Protein AF-0000000071293295 (afdb_homodimer)

Nearest PDB structures (foldseek):
  5egl-assembly1_A  TM=9.414E-01  e=8.302E-13  Staphylococcus aureus subsp. aureus Mu50
  5egk-assembly1_C  TM=9.481E-01  e=1.444E-12  Staphylococcus aureus subsp. aureus Mu50
  5hz4-assembly1_B  TM=9.513E-01  e=1.633E-12  Staphylococcus aureus subsp. aureus Mu50
  5egj-assembly1_A  TM=9.445E-01  e=4.111E-12  Staphylococcus aureus subsp. aureus Mu50
  7cz3-assembly1_F  TM=9.437E-01  e=2.448E-11  Bacillus cereus ATCC 14579

Sequence (796 aa):
ISVLFLIIFPVRNRLREIVGASTNWKDHQQALAERASLSQNLAKSQDELPAKTMKDSAIEAHLPLGTQPALREKYLNYHNSVRFGRILEDLDSLAVLICYSHTWNEELQRSPLSIVTALVDQIDMRQNIIFPDCDIKFTGHVTWVGKTSIEATMHMSQVLFSNVLDATFVMVARDPENKRAAFVNPLKLEGPEEEAIFHQGEVNKTRRVELSTASLLKVAPTAEERTLVHSLFLNTLDTRTVSFRSRVLPPNSMWMEDAKMKGLEICHPQERNIFNRIFGGFLMRKAYELGWANACAFAGGRPTLVAVDDIVFRKPVEIGSLLLLSSQVCYTEGIHIQVRVHTEVLDPLTRQHNTTNVFHFTFRVEKDIPAIVPQSYGESMLYLDGKRHFDETMRSQGISVLFLIIFPVRNRLREIVGASTNWKDHQQALAERASLSQNLAKSQDELPAKTMKDSAIEAHLPLGTQPALREKYLNYHNSVRFGRILEDLDSLAVLICYSHTWNEELQRSPLSIVTALVDQIDMRQNIIFPDCDIKFTGHVTWVGKTSIEATMHMSQVLFSNVLDATFVMVARDPENKRAAFVNPLKLEGPEEEAIFHQGEVNKTRRVELSTASLLKVAPTAEERTLVHSLFLNTLDTRTVSFRSRVLPPNSMWMEDAKMKGLEICHPQERNIFNRIFGGFLMRKAYELGWANACAFAGGRPTLVAVDDIVFRKPVEIGSLLLLSSQVCYTEGIHIQVRVHTEVLDPLTRQHNTTNVFHFTFRVEKDIPAIVPQSYGESMLYLDGKRHFDETMRSQG

InterPro domains:
  IPR029069 HotDog domain superfamily [SSF54637] (71-211)
  IPR029069 HotDog domain superfamily [SSF54637] (252-392)
  IPR033120 Hotdog acyl-CoA thioesterase (ACOT)-type domain [PS51770] (57-177)
  IPR033120 Hotdog acyl-CoA thioesterase (ACOT)-type domain [PS51770] (257-369)

Solvent-accessible surface area (backbone atoms only — not comparable to full-atom values): 40606 Å² total; per-residue (Å²): 122,73,62,47,76,34,49,58,76,50,50,61,56,52,50,21,56,40,58,55,38,68,90,48,75,89,46,46,66,59,39,52,58,61,36,50,68,32,51,78,72,54,64,94,45,46,86,76,39,69,67,31,43,47,66,59,9,37,40,29,32,35,43,56,24,41,81,31,62,78,62,23,47,78,34,38,33,65,82,69,24,47,38,61,38,59,51,45,30,50,51,47,53,48,44,50,48,26,53,49,42,48,56,60,52,90,87,46,86,49,54,36,62,35,72,44,72,41,30,39,55,35,35,42,50,68,42,77,72,54,59,42,74,38,40,36,40,36,38,32,23,48,44,34,57,55,62,35,38,37,29,29,37,36,38,34,28,43,70,100,69,43,64,30,34,41,36,35,35,32,32,34,30,15,30,47,77,65,78,43,80,28,56,40,41,39,71,45,73,70,61,68,66,43,46,50,48,32,50,49,38,51,50,50,51,50,50,51,51,50,53,62,66,59,28,73,89,77,32,80,74,52,72,69,53,48,51,50,53,49,50,57,51,57,60,20,43,38,86,86,47,98,45,91,78,52,70,42,82,51,86,68,45,40,54,31,86,76,40,57,42,49,29,59,44,77,34,37,60,69,48,40,38,78,82,67,27,46,28,65,26,56,55,50,19,55,43,45,51,51,36,49,51,42,51,15,49,70,51,36,43,76,62,34,66,45,36,40,42,56,30,42,51,72,45,90,44,57,59,54,32,37,38,39,35,39,23,32,49,35,27,52,56,75,40,33,40,25,30,37,28,41,32,28,37,36,38,39,68,79,67,45,75,43,72,26,38,44,38,37,38,35,31,34,44,93,53,82,48,55,41,60,38,58,86,46,71,70,40,41,51,42,28,50,52,28,44,52,53,48,52,54,50,56,56,66,75,101,121,74,62,47,77,34,51,57,77,51,50,61,56,52,51,21,55,42,58,54,37,68,92,46,74,88,45,47,66,60,38,53,59,62,36,49,67,32,50,77,74,55,63,91,45,43,85,75,37,68,68,32,43,46,63,60,9,37,39,30,34,35,44,55,25,41,82,30,62,79,62,24,46,77,36,38,33,67,82,69,23,46,38,62,38,59,50,46,30,50,50,48,54,48,44,50,50,24,53,49,40,46,56,60,52,91,89,47,86,50,55,37,61,35,71,43,74,41,29,39,56,37,34,43,50,69,41,77,73,54,60,42,74,39,38,35,41,35,38,33,23,47,44,34,56,54,63,34,38,37,31,28,39,35,39,35,29,43,73,98,66,42,64,30,33,41,35,34,36,33,32,34,30,15,30,47,77,64,78,43,80,27,55,40,40,38,70,45,73,71,61,68,67,44,44,51,47,33,48,50,40,52,50,50,53,50,50,51,51,51,54,61,65,59,29,73,91,77,32,79,75,52,73,69,54,48,51,50,53,48,50,57,52,57,59,20,45,38,86,84,48,98,46,92,78,53,71,42,81,51,85,68,48,39,54,30,85,74,38,56,43,49,28,59,42,77,34,36,58,69,48,40,38,76,81,67,27,46,27,64,27,56,54,51,19,56,45,47,52,50,34,49,51,42,50,15,51,70,51,37,41,77,62,34,66,46,34,41,41,56,30,41,50,73,46,88,44,56,60,55,30,37,39,39,37,40,23,33,47,34,28,52,56,75,41,32,40,26,30,39,26,41,32,29,38,36,38,39,67,76,68,45,77,44,72,27,37,44,39,37,38,34,30,36,44,93,51,82,46,55,42,61,38,60,85,47,70,69,40,42,51,43,27,50,53,28,43,51,53,48,51,53,49,57,56,66,74,99

Structure (mmCIF, N/CA/C/O backbone):
data_AF-0000000071293295-model_v1
#
loop_
_entity.id
_entity.type
_entity.pdbx_description
1 polymer 'Acyl-CoA thioesterase 9, tandem duplicate 1'
#
loop_
_atom_site.group_PDB
_atom_site.id
_atom_site.type_symbol
_atom_site.label_atom_id
_atom_site.label_alt_id
_atom_site.label_comp_id
_atom_site.label_asym_id
_atom_site.label_entity_id
_atom_site.label_seq_id
_atom_site.pdbx_PDB_ins_code
_atom_site.Cartn_x
_atom_site.Cartn_y
_atom_site.Cartn_z
_atom_site.occupancy
_atom_site.B_iso_or_equiv
_atom_site.auth_seq_id
_atom_site.auth_comp_id
_atom_site.auth_asym_id
_atom_site.auth_atom_id
_atom_site.pdbx_PDB_model_num
ATOM 1 N N . ILE A 1 1 ? -19.047 19.891 31.156 1 28.59 1 ILE A N 1
ATOM 2 C CA . ILE A 1 1 ? -18.359 19.922 29.875 1 28.59 1 ILE A CA 1
ATOM 3 C C . ILE A 1 1 ? -17.969 18.5 29.469 1 28.59 1 ILE A C 1
ATOM 5 O O . ILE A 1 1 ? -17.141 17.859 30.141 1 28.59 1 ILE A O 1
ATOM 9 N N . SER A 1 2 ? -18.922 17.734 29.062 1 32.38 2 SER A N 1
ATOM 10 C CA . SER A 1 2 ? -18.922 16.281 29.016 1 32.38 2 SER A CA 1
ATOM 11 C C . SER A 1 2 ? -17.812 15.758 28.109 1 32.38 2 SER A C 1
ATOM 13 O O . SER A 1 2 ? -17.734 16.125 26.938 1 32.38 2 SER A O 1
ATOM 15 N N . VAL A 1 3 ? -16.594 15.68 28.688 1 41.78 3 VAL A N 1
ATOM 16 C CA . VAL A 1 3 ? -15.531 14.891 28.094 1 41.78 3 VAL A CA 1
ATOM 17 C C . VAL A 1 3 ? -16.125 13.68 27.375 1 41.78 3 VAL A C 1
ATOM 19 O O . VAL A 1 3 ? -16.812 12.859 27.984 1 41.78 3 VAL A O 1
ATOM 22 N N . LEU A 1 4 ? -16.516 13.945 26.109 1 49.19 4 LEU A N 1
ATOM 23 C CA . LEU A 1 4 ? -17 12.805 25.344 1 49.19 4 LEU A CA 1
ATOM 24 C C . LEU A 1 4 ? -15.938 11.711 25.25 1 49.19 4 LEU A C 1
ATOM 26 O O . LEU A 1 4 ? -14.836 11.953 24.75 1 49.19 4 LEU A O 1
ATOM 30 N N . PHE A 1 5 ? -16.031 10.922 26.219 1 52.41 5 PHE A N 1
ATOM 31 C CA . PHE A 1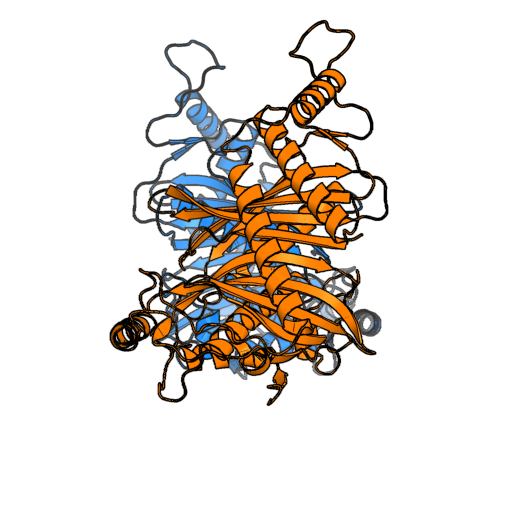 5 ? -15.188 9.727 26.219 1 52.41 5 PHE A CA 1
ATOM 32 C C . PHE A 1 5 ? -15.578 8.797 25.078 1 52.41 5 PHE A C 1
ATOM 34 O O . PHE A 1 5 ? -16.734 8.359 24.984 1 52.41 5 PHE A O 1
ATOM 41 N N . LEU A 1 6 ? -14.789 8.984 23.953 1 65.94 6 LEU A N 1
ATOM 42 C CA . LEU A 1 6 ? -15.141 8.07 22.875 1 65.94 6 LEU A CA 1
ATOM 43 C C . LEU A 1 6 ? -13.992 7.113 22.578 1 65.94 6 LEU A C 1
ATOM 45 O O . LEU A 1 6 ? -12.844 7.383 22.938 1 65.94 6 LEU A O 1
ATOM 49 N N . ILE A 1 7 ? -14.453 6.051 22.25 1 70.19 7 ILE A N 1
ATOM 50 C CA . ILE A 1 7 ? -13.5 5.125 21.656 1 70.19 7 ILE A CA 1
ATOM 51 C C . ILE A 1 7 ? -13.203 5.543 20.219 1 70.19 7 ILE A C 1
ATOM 53 O O . ILE A 1 7 ? -14.094 6 19.5 1 70.19 7 ILE A O 1
ATOM 57 N N . ILE A 1 8 ? -12.008 5.543 19.875 1 76 8 ILE A N 1
ATOM 58 C CA . ILE A 1 8 ? -11.523 6.062 18.594 1 76 8 ILE A CA 1
ATOM 59 C C . ILE A 1 8 ? -12.328 5.445 17.453 1 76 8 ILE A C 1
ATOM 61 O O . ILE A 1 8 ? -12.523 6.074 16.406 1 76 8 ILE A O 1
ATOM 65 N N . PHE A 1 9 ? -12.883 4.309 17.625 1 68.19 9 PHE A N 1
ATOM 66 C CA . PHE A 1 9 ? -13.539 3.615 16.531 1 68.19 9 PHE A CA 1
ATOM 67 C C . PHE A 1 9 ? -14.859 4.285 16.172 1 68.19 9 PHE A C 1
ATOM 69 O O . PHE A 1 9 ? -15.156 4.504 15 1 68.19 9 PHE A O 1
ATOM 76 N N . PRO A 1 10 ? -15.438 4.867 17.078 1 74.81 10 PRO A N 1
ATOM 77 C CA . PRO A 1 10 ? -16.719 5.492 16.734 1 74.81 10 PRO A CA 1
ATOM 78 C C . PRO A 1 10 ? -16.547 6.914 16.203 1 74.81 10 PRO A C 1
ATOM 80 O O . PRO A 1 10 ? -17.531 7.531 15.773 1 74.81 10 PRO A O 1
ATOM 83 N N . VAL A 1 11 ? -15.398 7.402 16.141 1 84.69 11 VAL A N 1
ATOM 84 C CA . VAL A 1 11 ? -15.188 8.781 15.734 1 84.69 11 VAL A CA 1
ATOM 85 C C . VAL A 1 11 ? -15.656 8.977 14.289 1 84.69 11 VAL A C 1
ATOM 87 O O . VAL A 1 11 ? -16.375 9.93 13.992 1 84.69 11 VAL A O 1
ATOM 90 N N . ARG A 1 12 ? -15.406 8.086 13.516 1 84.31 12 ARG A N 1
ATOM 91 C CA . ARG A 1 12 ? -15.781 8.188 12.109 1 84.31 12 ARG A CA 1
ATOM 92 C C . ARG A 1 12 ? -17.297 8.07 11.93 1 84.31 12 ARG A C 1
ATOM 94 O O . ARG A 1 12 ? -17.875 8.734 11.07 1 84.31 12 ARG A O 1
ATOM 101 N N . ASN A 1 13 ? -17.828 7.254 12.734 1 84.88 13 ASN A N 1
ATOM 102 C CA . ASN A 1 13 ? -19.297 7.141 12.695 1 84.88 13 ASN A CA 1
ATOM 103 C C . ASN A 1 13 ? -19.969 8.438 13.141 1 84.88 13 ASN A C 1
ATOM 105 O O . ASN A 1 13 ? -20.969 8.844 12.562 1 84.88 13 ASN A O 1
ATOM 109 N N . ARG A 1 14 ? -19.422 8.977 14.164 1 88.38 14 ARG A N 1
ATOM 110 C CA . ARG A 1 14 ? -19.953 10.25 14.633 1 88.38 14 ARG A CA 1
ATOM 111 C C . ARG A 1 14 ? -19.844 11.32 13.562 1 88.38 14 ARG A C 1
ATOM 113 O O . ARG A 1 14 ? -20.766 12.109 13.352 1 88.38 14 ARG A O 1
ATOM 120 N N . LEU A 1 15 ? -18.781 11.352 12.883 1 91.94 15 LEU A N 1
ATOM 121 C CA . LEU A 1 15 ? -18.562 12.32 11.805 1 91.94 15 LEU A CA 1
ATOM 122 C C . LEU A 1 15 ? -19.594 12.125 10.688 1 91.94 15 LEU A C 1
ATOM 124 O O . LEU A 1 15 ? -20.125 13.102 10.164 1 91.94 15 LEU A O 1
ATOM 128 N N . ARG A 1 16 ? -19.828 10.898 10.383 1 88.56 16 ARG A N 1
ATOM 129 C CA . ARG A 1 16 ? -20.812 10.602 9.352 1 88.56 16 ARG A CA 1
ATOM 130 C C . ARG A 1 16 ? -22.203 11.109 9.758 1 88.56 16 ARG A C 1
ATOM 132 O O . ARG A 1 16 ? -22.938 11.633 8.922 1 88.56 16 ARG A O 1
ATOM 139 N N . GLU A 1 17 ? -22.5 10.969 10.984 1 88.38 17 GLU A N 1
ATOM 140 C CA . GLU A 1 17 ? -23.781 11.438 11.5 1 88.38 17 GLU A CA 1
ATOM 141 C C . GLU A 1 17 ? -23.891 12.961 11.445 1 88.38 17 GLU A C 1
ATOM 143 O O . GLU A 1 17 ? -24.938 13.508 11.094 1 88.38 17 GLU A O 1
ATOM 148 N N . ILE A 1 18 ? -22.844 13.586 11.734 1 90.94 18 ILE A N 1
ATOM 149 C CA . ILE A 1 18 ? -22.812 15.047 11.789 1 90.94 18 ILE A CA 1
ATOM 150 C C . ILE A 1 18 ? -23.047 15.617 10.398 1 90.94 18 ILE A C 1
ATOM 152 O O . ILE A 1 18 ? -23.781 16.594 10.242 1 90.94 18 ILE A O 1
ATOM 156 N N . VAL A 1 19 ? -22.5 14.961 9.383 1 90.56 19 VAL A N 1
ATOM 157 C CA . VAL A 1 19 ? -22.562 15.555 8.055 1 90.56 19 VAL A CA 1
ATOM 158 C C . VAL A 1 19 ? -23.625 14.859 7.223 1 90.56 19 VAL A C 1
ATOM 160 O O . VAL A 1 19 ? -24.016 15.352 6.156 1 90.56 19 VAL A O 1
ATOM 163 N N . GLY A 1 20 ? -24.125 13.766 7.648 1 85 20 GLY A N 1
ATOM 164 C CA . GLY A 1 20 ? -25.094 12.992 6.895 1 85 20 GLY A CA 1
ATOM 165 C C . GLY A 1 20 ? -24.484 12.195 5.762 1 85 20 GLY A C 1
ATOM 166 O O . GLY A 1 20 ? -25.047 12.133 4.664 1 85 20 GLY A O 1
ATOM 167 N N . ALA A 1 21 ? -23.359 11.703 5.996 1 82.88 21 ALA A N 1
ATOM 168 C CA . ALA A 1 21 ? -22.672 10.898 4.988 1 82.88 21 ALA A CA 1
ATOM 169 C C . ALA A 1 21 ? -23.125 9.438 5.051 1 82.88 21 ALA A C 1
ATOM 171 O O . ALA A 1 21 ? -23.469 8.93 6.121 1 82.88 21 ALA A O 1
ATOM 172 N N . SER A 1 22 ? -23.141 8.773 3.863 1 79.75 22 SER A N 1
ATOM 173 C CA . SER A 1 22 ? -23.531 7.367 3.783 1 79.75 22 SER A CA 1
ATOM 174 C C . SER A 1 22 ? -22.312 6.461 3.938 1 79.75 22 SER A C 1
ATOM 176 O O . SER A 1 22 ? -21.203 6.824 3.531 1 79.75 22 SER A O 1
ATOM 178 N N . THR A 1 23 ? -22.609 5.316 4.473 1 78.81 23 THR A N 1
ATOM 179 C CA . THR A 1 23 ? -21.562 4.301 4.562 1 78.81 23 THR A CA 1
ATOM 180 C C . THR A 1 23 ? -21.469 3.504 3.264 1 78.81 23 THR A C 1
ATOM 182 O O . THR A 1 23 ? -20.484 2.816 3.02 1 78.81 23 THR A O 1
ATOM 185 N N . ASN A 1 24 ? -22.547 3.645 2.533 1 81.31 24 ASN A N 1
ATOM 186 C CA . ASN A 1 24 ? -22.578 2.916 1.27 1 81.31 24 ASN A CA 1
ATOM 187 C C . ASN A 1 24 ? -22.109 3.783 0.108 1 81.31 24 ASN A C 1
ATOM 189 O O . ASN A 1 24 ? -22.703 4.824 -0.18 1 81.31 24 ASN A O 1
ATOM 193 N N . TRP A 1 25 ? -21.141 3.277 -0.583 1 82.44 25 TRP A N 1
ATOM 194 C CA . TRP A 1 25 ? -20.562 4.012 -1.696 1 82.44 25 TRP A CA 1
ATOM 195 C C . TRP A 1 25 ? -21.578 4.238 -2.803 1 82.44 25 TRP A C 1
ATOM 197 O O . TRP A 1 25 ? -21.562 5.27 -3.479 1 82.44 25 TRP A O 1
ATOM 207 N N . LYS A 1 26 ? -22.453 3.383 -2.926 1 80.5 26 LYS A N 1
ATOM 208 C CA . LYS A 1 26 ? -23.453 3.467 -3.986 1 80.5 26 LYS A CA 1
ATOM 209 C C . LYS A 1 26 ? -24.359 4.68 -3.797 1 80.5 26 LYS A C 1
ATOM 211 O O . LYS A 1 26 ? -24.906 5.203 -4.762 1 80.5 26 LYS A O 1
ATOM 216 N N . ASP A 1 27 ? -24.406 5.172 -2.607 1 81.75 27 ASP A N 1
ATOM 217 C CA . ASP A 1 27 ? -25.344 6.242 -2.283 1 81.75 27 ASP A CA 1
ATOM 218 C C . ASP A 1 27 ? -24.641 7.598 -2.271 1 81.75 27 ASP A C 1
ATOM 220 O O . ASP A 1 27 ? -25.234 8.609 -1.88 1 81.75 27 ASP A O 1
ATOM 224 N N . HIS A 1 28 ? -23.484 7.645 -2.676 1 79.56 28 HIS A N 1
ATOM 225 C CA . HIS A 1 28 ? -22.688 8.844 -2.434 1 79.56 28 HIS A CA 1
ATOM 226 C C . HIS A 1 28 ? -23.203 10.023 -3.238 1 79.56 28 HIS A C 1
ATOM 228 O O . HIS A 1 28 ? -23.203 11.164 -2.756 1 79.56 28 HIS A O 1
ATOM 234 N N . GLN A 1 29 ? -23.688 9.781 -4.398 1 78.81 29 GLN A N 1
ATOM 235 C CA . GLN A 1 29 ? -24.203 10.875 -5.215 1 78.81 29 GLN A CA 1
ATOM 236 C C . GLN A 1 29 ? -25.453 11.492 -4.598 1 78.81 29 GLN A C 1
ATOM 238 O O . GLN A 1 29 ? -25.609 12.711 -4.586 1 78.81 29 GLN A O 1
ATOM 243 N N . GLN A 1 30 ? -26.234 10.68 -4.125 1 81.62 30 GLN A N 1
ATOM 244 C CA . GLN A 1 30 ? -27.453 11.164 -3.482 1 81.62 30 GLN A CA 1
ATOM 245 C C . GLN A 1 30 ? -27.141 11.945 -2.213 1 81.62 30 GLN A C 1
ATOM 247 O O . GLN A 1 30 ? -27.734 12.992 -1.957 1 81.62 30 GLN A O 1
ATOM 252 N N . ALA A 1 31 ? -26.266 11.461 -1.484 1 81.56 31 ALA A N 1
ATOM 253 C CA . ALA A 1 31 ? -25.875 12.133 -0.245 1 81.56 31 ALA A CA 1
ATOM 254 C C . ALA A 1 31 ? -25.297 13.516 -0.524 1 81.56 31 ALA A C 1
ATOM 256 O O . ALA A 1 31 ? -25.594 14.469 0.198 1 81.56 31 ALA A O 1
ATOM 257 N N . LEU A 1 32 ? -24.578 13.609 -1.542 1 81.56 32 LEU A N 1
ATOM 258 C CA . LEU A 1 32 ? -23.984 14.891 -1.915 1 81.56 32 LEU A CA 1
ATOM 259 C C . LEU A 1 32 ? -25.062 15.883 -2.354 1 81.56 32 LEU A C 1
ATOM 261 O O . LEU A 1 32 ? -25 17.062 -2 1 81.56 32 LEU A O 1
ATOM 265 N N . ALA A 1 33 ? -25.938 15.375 -3.076 1 83.38 33 ALA A N 1
ATOM 266 C CA . ALA A 1 33 ? -27.031 16.234 -3.543 1 83.38 33 ALA A CA 1
ATOM 267 C C . ALA A 1 33 ? -27.859 16.75 -2.373 1 83.38 33 ALA A C 1
ATOM 269 O O . ALA A 1 33 ? -28.281 17.906 -2.367 1 83.38 33 ALA A O 1
ATOM 270 N N . GLU A 1 34 ? -28.062 15.977 -1.45 1 85.69 34 GLU A N 1
ATOM 271 C CA . GLU A 1 34 ? -28.844 16.344 -0.278 1 85.69 34 GLU A CA 1
ATOM 272 C C . GLU A 1 34 ? -28.125 17.391 0.566 1 85.69 34 GLU A C 1
ATOM 274 O O . GLU A 1 34 ? -28.766 18.234 1.203 1 85.69 34 GLU A O 1
ATOM 279 N N . ARG A 1 35 ? -26.875 17.422 0.495 1 88.75 35 ARG A N 1
ATOM 280 C CA . ARG A 1 35 ? -26.078 18.344 1.303 1 88.75 35 ARG A CA 1
ATOM 281 C C . ARG A 1 35 ? -26.094 19.75 0.706 1 88.75 35 ARG A C 1
ATOM 283 O O . ARG A 1 35 ? -25.984 20.734 1.431 1 88.75 35 ARG A O 1
ATOM 290 N N . ALA A 1 36 ? -26.297 19.781 -0.548 1 89.25 36 ALA A N 1
ATOM 291 C CA . ALA A 1 36 ? -26.266 21.078 -1.225 1 89.25 36 ALA A CA 1
ATOM 292 C C . ALA A 1 36 ? -27.312 22.016 -0.645 1 89.25 36 ALA A C 1
ATOM 294 O O . ALA A 1 36 ? -27.094 23.234 -0.562 1 89.25 36 ALA A O 1
ATOM 295 N N . SER A 1 37 ? -28.391 21.5 -0.199 1 90.5 37 SER A N 1
ATOM 296 C CA . SER A 1 37 ? -29.484 22.297 0.316 1 90.5 37 SER A CA 1
ATOM 297 C C . SER A 1 37 ? -29.125 22.938 1.654 1 90.5 37 SER A C 1
ATOM 299 O O . SER A 1 37 ? -29.766 23.906 2.074 1 90.5 37 SER A O 1
ATOM 301 N N . LEU A 1 38 ? -28.109 22.484 2.256 1 94 38 LEU A N 1
ATOM 302 C CA . LEU A 1 38 ? -27.703 22.984 3.568 1 94 38 LEU A CA 1
ATOM 303 C C . LEU A 1 38 ? -27.031 24.344 3.455 1 94 38 LEU A C 1
ATOM 305 O O . LEU A 1 38 ? -26.828 25.031 4.461 1 94 38 LEU A O 1
ATOM 309 N N . SER A 1 39 ? -26.75 24.781 2.285 1 94.5 39 SER A N 1
ATOM 310 C CA . SER A 1 39 ? -26.078 26.047 2.049 1 94.5 39 SER A CA 1
ATOM 311 C C . SER A 1 39 ? -26.875 27.219 2.629 1 94.5 39 SER A C 1
ATOM 313 O O . SER A 1 39 ? -26.297 28.234 3.008 1 94.5 39 SER A O 1
ATOM 315 N N . GLN A 1 40 ? -28.156 27 2.701 1 94.12 40 GLN A N 1
ATOM 316 C CA . GLN A 1 40 ? -29.031 28.062 3.203 1 94.12 40 GLN A CA 1
ATOM 317 C C . GLN A 1 40 ? -28.812 28.281 4.695 1 94.12 40 GLN A C 1
ATOM 319 O O . GLN A 1 40 ? -29.156 29.344 5.223 1 94.12 40 GLN A O 1
ATOM 324 N N . ASN A 1 41 ? -28.219 27.359 5.344 1 95.44 41 ASN A N 1
ATOM 325 C CA . ASN A 1 41 ? -28.031 27.438 6.789 1 95.44 41 ASN A CA 1
ATOM 326 C C . ASN A 1 41 ? -26.672 28.047 7.145 1 95.44 41 ASN A C 1
ATOM 328 O O . ASN A 1 41 ? -26.328 28.141 8.32 1 95.44 41 ASN A O 1
ATOM 332 N N . LEU A 1 42 ? -25.922 28.484 6.172 1 96.94 42 LEU A N 1
ATOM 333 C CA . LEU A 1 42 ? -24.609 29.078 6.422 1 96.94 42 LEU A CA 1
ATOM 334 C C . LEU A 1 42 ? -24.734 30.516 6.887 1 96.94 42 LEU A C 1
ATOM 336 O O . LEU A 1 42 ? -25.578 31.266 6.395 1 96.94 42 LEU A O 1
ATOM 340 N N . ALA A 1 43 ? -23.844 30.906 7.77 1 96.81 43 ALA A N 1
ATOM 341 C CA . ALA A 1 43 ? -23.797 32.281 8.211 1 96.81 43 ALA A CA 1
ATOM 342 C C . ALA A 1 43 ? -23.203 33.188 7.133 1 96.81 43 ALA A C 1
ATOM 344 O O . ALA A 1 43 ? -22.281 32.781 6.41 1 96.81 43 ALA A O 1
ATOM 345 N N . LYS A 1 44 ? -23.656 34.406 7.031 1 95.94 44 LYS A N 1
ATOM 346 C CA . LYS A 1 44 ? -23.172 35.344 6.047 1 95.94 44 LYS A CA 1
ATOM 347 C C . LYS A 1 44 ? -21.969 36.125 6.582 1 95.94 44 LYS A C 1
ATOM 349 O O . LYS A 1 44 ? -21.203 36.719 5.812 1 95.94 44 LYS A O 1
ATOM 354 N N . SER A 1 45 ? -21.859 36.156 7.844 1 97.19 45 SER A N 1
ATOM 355 C CA . SER A 1 45 ? -20.719 36.75 8.531 1 97.19 45 SER A CA 1
ATOM 356 C C . SER A 1 45 ? -20.422 36.031 9.836 1 97.19 45 SER A C 1
ATOM 358 O O . SER A 1 45 ? -21.281 35.344 10.383 1 97.19 45 SER A O 1
ATOM 360 N N . GLN A 1 46 ? -19.203 36.156 10.32 1 97.5 46 GLN A N 1
ATOM 361 C CA . GLN A 1 46 ? -18.797 35.469 11.531 1 97.5 46 GLN A CA 1
ATOM 362 C C . GLN A 1 46 ? -19.547 36 12.75 1 97.5 46 GLN A C 1
ATOM 364 O O . GLN A 1 46 ? -19.797 35.25 13.711 1 97.5 46 GLN A O 1
ATOM 369 N N . ASP A 1 47 ? -19.984 37.281 12.641 1 96.12 47 ASP A N 1
ATOM 370 C CA . ASP A 1 47 ? -20.672 37.969 13.742 1 96.12 47 ASP A CA 1
ATOM 371 C C . ASP A 1 47 ? -22.031 37.312 14.016 1 96.12 47 ASP A C 1
ATOM 373 O O . ASP A 1 47 ? -22.594 37.5 15.102 1 96.12 47 ASP A O 1
ATOM 377 N N . GLU A 1 48 ? -22.547 36.625 13.062 1 95.81 48 GLU A N 1
ATOM 378 C CA . GLU A 1 48 ? -23.844 35.969 13.188 1 95.81 48 GLU A CA 1
ATOM 379 C C . GLU A 1 48 ? -23.75 34.688 14.023 1 95.81 48 GLU A C 1
ATOM 381 O O . GLU A 1 48 ? -24.75 34.156 14.477 1 95.81 48 GLU A O 1
ATOM 386 N N . LEU A 1 49 ? -22.562 34.25 14.219 1 97.44 49 LEU A N 1
ATOM 387 C CA . LEU A 1 49 ? -22.359 32.969 14.914 1 97.44 49 LEU A CA 1
ATOM 388 C C . LEU A 1 49 ? -22 33.219 16.375 1 97.44 49 LEU A C 1
ATOM 390 O O . LEU A 1 49 ? -21.203 34.094 16.688 1 97.44 49 LEU A O 1
ATOM 394 N N . PRO A 1 50 ? -22.688 32.469 17.219 1 97.31 50 PRO A N 1
ATOM 395 C CA . PRO A 1 50 ? -22.328 32.625 18.641 1 97.31 50 PRO A CA 1
ATOM 396 C C . PRO A 1 50 ? -20.891 32.219 18.938 1 97.31 50 PRO A C 1
ATOM 398 O O . PRO A 1 50 ? -20.391 31.266 18.359 1 97.31 50 PRO A O 1
ATOM 401 N N . ALA A 1 51 ? -20.234 32.938 19.859 1 97.75 51 ALA A N 1
ATOM 402 C CA . ALA A 1 51 ? -18.875 32.562 20.281 1 97.75 51 ALA A CA 1
ATOM 403 C C . ALA A 1 51 ? -18.875 31.281 21.078 1 97.75 51 ALA A C 1
ATOM 405 O O . ALA A 1 51 ? -19.828 30.984 21.812 1 97.75 51 ALA A O 1
ATOM 406 N N . LYS A 1 52 ? -17.875 30.516 20.906 1 97.94 52 LYS A N 1
ATOM 407 C CA . LYS A 1 52 ? -17.688 29.25 21.625 1 97.94 52 LYS A CA 1
ATOM 408 C C . LYS A 1 52 ? -16.406 29.281 22.438 1 97.94 52 LYS A C 1
ATOM 410 O O . LYS A 1 52 ? -15.461 30 22.109 1 97.94 52 LYS A O 1
ATOM 415 N N . THR A 1 53 ? -16.391 28.5 23.516 1 97.75 53 THR A N 1
ATOM 416 C CA . THR A 1 53 ? -15.195 28.406 24.359 1 97.75 53 THR A CA 1
ATOM 417 C C . THR A 1 53 ? -14.367 27.172 24 1 97.75 53 THR A C 1
ATOM 419 O O . THR A 1 53 ? -14.828 26.312 23.25 1 97.75 53 THR A O 1
ATOM 422 N N . MET A 1 54 ? -13.188 27.141 24.516 1 98.06 54 MET A N 1
ATOM 423 C CA . MET A 1 54 ? -12.328 25.969 24.281 1 98.06 54 MET A CA 1
ATOM 424 C C . MET A 1 54 ? -12.961 24.719 24.859 1 98.06 54 MET A C 1
ATOM 426 O O . MET A 1 54 ? -12.797 23.625 24.312 1 98.06 54 MET A O 1
ATOM 430 N N . LYS A 1 55 ? -13.711 24.859 25.875 1 96.44 55 LYS A N 1
ATOM 431 C CA . LYS A 1 55 ? -14.367 23.734 26.531 1 96.44 55 LYS A CA 1
ATOM 432 C C . LYS A 1 55 ? -15.438 23.125 25.609 1 96.44 55 LYS A C 1
ATOM 434 O O . LYS A 1 55 ? -15.688 21.922 25.656 1 96.44 55 LYS A O 1
ATOM 439 N N . ASP A 1 56 ? -16 23.938 24.797 1 96.31 56 ASP A N 1
ATOM 440 C CA . ASP A 1 56 ? -17.078 23.5 23.922 1 96.31 56 ASP A CA 1
ATOM 441 C C . ASP A 1 56 ? -16.578 22.484 22.891 1 96.31 56 ASP A C 1
ATOM 443 O O . ASP A 1 56 ? -17.344 21.703 22.359 1 96.31 56 ASP A O 1
ATOM 447 N N . SER A 1 57 ? -15.312 22.516 22.609 1 97.19 57 SER A N 1
ATOM 448 C CA . SER A 1 57 ? -14.75 21.641 21.594 1 97.19 57 SER A CA 1
ATOM 449 C C . SER A 1 57 ? -13.867 20.562 22.219 1 97.19 57 SER A C 1
ATOM 451 O O . SER A 1 57 ? -13.227 19.781 21.5 1 97.19 57 SER A O 1
ATOM 453 N N . ALA A 1 58 ? -13.781 20.547 23.516 1 96.56 58 ALA A N 1
ATOM 454 C CA . ALA A 1 58 ? -12.891 19.609 24.203 1 96.56 58 ALA A CA 1
ATOM 455 C C . ALA A 1 58 ? -13.352 18.172 24 1 96.56 58 ALA A C 1
ATOM 457 O O . ALA A 1 58 ? -14.516 17.844 24.234 1 96.56 58 ALA A O 1
ATOM 458 N N . ILE A 1 59 ? -12.398 17.328 23.547 1 94.5 59 ILE A N 1
ATOM 459 C CA . ILE A 1 59 ? -12.695 15.914 23.297 1 94.5 59 ILE A CA 1
ATOM 460 C C . ILE A 1 59 ? -11.648 15.039 23.984 1 94.5 59 ILE A C 1
ATOM 462 O O . ILE A 1 59 ? -10.469 15.367 23.984 1 94.5 59 ILE A O 1
ATOM 466 N N . GLU A 1 60 ? -12.109 14.008 24.578 1 93.06 60 GLU A N 1
ATOM 467 C CA . GLU A 1 60 ? -11.273 12.914 25.062 1 93.06 60 GLU A CA 1
ATOM 468 C C . GLU A 1 60 ? -11.641 11.594 24.391 1 93.06 60 GLU A C 1
ATOM 470 O O . GLU A 1 60 ? -12.812 11.219 24.344 1 93.06 60 GLU A O 1
ATOM 475 N N . ALA A 1 61 ? -10.703 10.984 23.781 1 92.81 61 ALA A N 1
ATOM 476 C CA . ALA A 1 61 ? -10.922 9.703 23.109 1 92.81 61 ALA A CA 1
ATOM 477 C C . ALA A 1 61 ? -9.906 8.664 23.578 1 92.81 61 ALA A C 1
ATOM 479 O O . ALA A 1 61 ? -8.773 9 23.922 1 92.81 61 ALA A O 1
ATOM 480 N N . HIS A 1 62 ? -10.359 7.398 23.562 1 92.25 62 HIS A N 1
ATOM 481 C CA . HIS A 1 62 ? -9.5 6.309 24.016 1 92.25 62 HIS A CA 1
ATOM 482 C C . HIS A 1 62 ? -9.336 5.246 22.938 1 92.25 62 HIS A C 1
ATOM 484 O O . HIS A 1 62 ? -10.297 4.922 22.234 1 92.25 62 HIS A O 1
ATOM 490 N N . LEU A 1 63 ? -8.188 4.805 22.734 1 92.25 63 LEU A N 1
ATOM 491 C CA . LEU A 1 63 ? -7.836 3.656 21.906 1 92.25 63 LEU A CA 1
ATOM 492 C C . LEU A 1 63 ? -7.383 2.482 22.766 1 92.25 63 LEU A C 1
ATOM 494 O O . LEU A 1 63 ? -6.246 2.457 23.25 1 92.25 63 LEU A O 1
ATOM 498 N N . PRO A 1 64 ? -8.234 1.481 22.984 1 91.5 64 PRO A N 1
ATOM 499 C CA . PRO A 1 64 ? -7.992 0.42 23.953 1 91.5 64 PRO A CA 1
ATOM 500 C C . PRO A 1 64 ? -7.137 -0.713 23.406 1 91.5 64 PRO A C 1
ATOM 502 O O . PRO A 1 64 ? -7.555 -1.874 23.422 1 91.5 64 PRO A O 1
ATOM 505 N N . LEU A 1 65 ? -5.914 -0.394 23.078 1 90.44 65 LEU A N 1
ATOM 506 C CA . LEU A 1 65 ? -4.992 -1.392 22.547 1 90.44 65 LEU A CA 1
ATOM 507 C C . LEU A 1 65 ? -4.629 -2.422 23.609 1 90.44 65 LEU A C 1
ATOM 509 O O . LEU A 1 65 ? -4.43 -3.598 23.297 1 90.44 65 LEU A O 1
ATOM 513 N N . GLY A 1 66 ? -4.465 -2.004 24.844 1 88.38 66 GLY A N 1
ATOM 514 C CA . GLY A 1 66 ? -4.109 -2.914 25.922 1 88.38 66 GLY A CA 1
ATOM 515 C C . GLY A 1 66 ? -5.219 -3.887 26.281 1 88.38 66 GLY A C 1
ATOM 516 O O . GLY A 1 66 ? -4.969 -5.078 26.469 1 88.38 66 GLY A O 1
ATOM 517 N N . THR A 1 67 ? -6.406 -3.463 26.188 1 88 67 THR A N 1
ATOM 518 C CA . THR A 1 67 ? -7.527 -4.238 26.719 1 88 67 THR A CA 1
ATOM 519 C C . THR A 1 67 ? -8.227 -4.996 25.578 1 88 67 THR A C 1
ATOM 521 O O . THR A 1 67 ? -9 -5.918 25.844 1 88 67 THR A O 1
ATOM 524 N N . GLN A 1 68 ? -7.996 -4.594 24.375 1 88.25 68 GLN A N 1
ATOM 525 C CA . GLN A 1 68 ? -8.633 -5.277 23.25 1 88.25 68 GLN A CA 1
ATOM 526 C C . GLN A 1 68 ? -7.586 -5.824 22.281 1 88.25 68 GLN A C 1
ATOM 528 O O . GLN A 1 68 ? -7.227 -5.16 21.312 1 88.25 68 GLN A O 1
ATOM 533 N N . PRO A 1 69 ? -7.281 -7.051 22.391 1 84.69 69 PRO A N 1
ATOM 534 C CA . PRO A 1 69 ? -6.203 -7.645 21.594 1 84.69 69 PRO A CA 1
ATOM 535 C C . PRO A 1 69 ? -6.512 -7.656 20.094 1 84.69 69 PRO A C 1
ATOM 537 O O . PRO A 1 69 ? -5.609 -7.488 19.281 1 84.69 69 PRO A O 1
ATOM 540 N N . ALA A 1 70 ? -7.766 -7.848 19.766 1 83.25 70 ALA A N 1
ATOM 541 C CA . ALA A 1 70 ? -8.133 -7.887 18.359 1 83.25 70 ALA A CA 1
ATOM 542 C C . ALA A 1 70 ? -7.844 -6.551 17.672 1 83.25 70 ALA A C 1
ATOM 544 O O . ALA A 1 70 ? -7.375 -6.52 16.531 1 83.25 70 ALA A O 1
ATOM 545 N N . LEU A 1 71 ? -8.102 -5.48 18.406 1 88.25 71 LEU A N 1
ATOM 546 C CA . LEU A 1 71 ? -7.793 -4.148 17.906 1 88.25 71 LEU A CA 1
ATOM 547 C C . LEU A 1 71 ? -6.285 -3.92 17.844 1 88.25 71 LEU A C 1
ATOM 549 O O . LEU A 1 71 ? -5.785 -3.311 16.891 1 88.25 71 LEU A O 1
ATOM 553 N N . ARG A 1 72 ? -5.574 -4.41 18.844 1 90.56 72 ARG A N 1
ATOM 554 C CA . ARG A 1 72 ? -4.125 -4.27 18.938 1 90.56 72 ARG A CA 1
ATOM 555 C C . ARG A 1 72 ? -3.434 -4.793 17.688 1 90.56 72 ARG A C 1
ATOM 557 O O . ARG A 1 72 ? -2.477 -4.184 17.203 1 90.56 72 ARG A O 1
ATOM 564 N N . GLU A 1 73 ? -3.955 -5.844 17.109 1 89.56 73 GLU A N 1
ATOM 565 C CA . GLU A 1 73 ? -3.34 -6.496 15.961 1 89.56 73 GLU A CA 1
ATOM 566 C C . GLU A 1 73 ? -3.285 -5.555 14.766 1 89.56 73 GLU A C 1
ATOM 568 O O . GLU A 1 73 ? -2.352 -5.617 13.961 1 89.56 73 GLU A O 1
ATOM 573 N N . LYS A 1 74 ? -4.207 -4.672 14.727 1 90.88 74 LYS A N 1
ATOM 574 C CA . LYS A 1 74 ? -4.293 -3.746 13.602 1 90.88 74 LYS A CA 1
ATOM 575 C C . LYS A 1 74 ? -3.266 -2.623 13.734 1 90.88 74 LYS A C 1
ATOM 577 O O . LYS A 1 74 ? -2.973 -1.924 12.758 1 90.88 74 LYS A O 1
ATOM 582 N N . TYR A 1 75 ? -2.701 -2.443 14.945 1 94.19 75 TYR A N 1
ATOM 583 C CA . TYR A 1 75 ? -1.799 -1.331 15.219 1 94.19 75 TYR A CA 1
ATOM 584 C C . TYR A 1 75 ? -0.374 -1.825 15.438 1 94.19 75 TYR A C 1
ATOM 586 O O . TYR A 1 75 ? 0.533 -1.03 15.695 1 94.19 75 TYR A O 1
ATOM 594 N N . LEU A 1 76 ? -0.111 -3.096 15.289 1 94.06 76 LEU A N 1
ATOM 595 C CA . LEU A 1 76 ? 1.182 -3.674 15.641 1 94.06 76 LEU A CA 1
ATOM 596 C C . LEU A 1 76 ? 2.145 -3.609 14.461 1 94.06 76 LEU A C 1
ATOM 598 O O . LEU A 1 76 ? 1.762 -3.895 13.32 1 94.06 76 LEU A O 1
ATOM 602 N N . ASN A 1 77 ? 3.357 -3.207 14.766 1 92.44 77 ASN A N 1
ATOM 603 C CA . ASN A 1 77 ? 4.422 -3.369 13.781 1 92.44 77 ASN A CA 1
ATOM 604 C C . ASN A 1 77 ? 5.383 -4.488 14.172 1 92.44 77 ASN A C 1
ATOM 606 O O . ASN A 1 77 ? 5.18 -5.156 15.188 1 92.44 77 ASN A O 1
ATOM 610 N N . TYR A 1 78 ? 6.352 -4.773 13.375 1 89.56 78 TYR A N 1
ATOM 611 C CA . TYR A 1 78 ? 7.285 -5.879 13.555 1 89.56 78 TYR A CA 1
ATOM 612 C C . TYR A 1 78 ? 8.109 -5.691 14.828 1 89.56 78 TYR A C 1
ATOM 614 O O . TYR A 1 78 ? 8.516 -6.672 15.461 1 89.56 78 TYR A O 1
ATOM 622 N N . HIS A 1 79 ? 8.336 -4.461 15.258 1 88.94 79 HIS A N 1
ATOM 623 C CA . HIS A 1 79 ? 9.195 -4.16 16.406 1 88.94 79 HIS A CA 1
ATOM 624 C C . HIS A 1 79 ? 8.398 -4.152 17.703 1 88.94 79 HIS A C 1
ATOM 626 O O . HIS A 1 79 ? 8.836 -3.574 18.703 1 88.94 79 HIS A O 1
ATOM 632 N N . ASN A 1 80 ? 7.227 -4.707 17.656 1 89.5 80 ASN A N 1
ATOM 633 C CA . ASN A 1 80 ? 6.344 -4.746 18.812 1 89.5 80 ASN A CA 1
ATOM 634 C C . ASN A 1 80 ? 6.047 -3.344 19.344 1 89.5 80 ASN A C 1
ATOM 636 O O . ASN A 1 80 ? 6.188 -3.084 20.547 1 89.5 80 ASN A O 1
ATOM 640 N N . SER A 1 81 ? 5.844 -2.504 18.484 1 93.75 81 SER A N 1
ATOM 641 C CA . SER A 1 81 ? 5.395 -1.141 18.75 1 93.75 81 SER A CA 1
ATOM 642 C C . SER A 1 81 ? 4.203 -0.771 17.875 1 93.75 81 SER A C 1
ATOM 644 O O . SER A 1 81 ? 3.762 -1.575 17.047 1 93.75 81 SER A O 1
ATOM 646 N N . VAL A 1 82 ? 3.676 0.383 18.156 1 94.94 82 VAL A N 1
ATOM 647 C CA . VAL A 1 82 ? 2.477 0.816 17.438 1 94.94 82 VAL A CA 1
ATOM 648 C C . VAL A 1 82 ? 2.865 1.409 16.094 1 94.94 82 VAL A C 1
ATOM 650 O O . VAL A 1 82 ? 3.836 2.162 15.992 1 94.94 82 VAL A O 1
ATOM 653 N N . ARG A 1 83 ? 2.143 0.985 15.07 1 96 83 ARG A N 1
ATOM 654 C CA . ARG A 1 83 ? 2.277 1.604 13.75 1 96 83 ARG A CA 1
ATOM 655 C C . ARG A 1 83 ? 1.875 3.074 13.797 1 96 83 ARG A C 1
ATOM 657 O O . ARG A 1 83 ? 0.686 3.396 13.844 1 96 83 ARG A O 1
ATOM 664 N N . PHE A 1 84 ? 2.832 3.943 13.664 1 96.75 84 PHE A N 1
ATOM 665 C CA . PHE A 1 84 ? 2.559 5.367 13.82 1 96.75 84 PHE A CA 1
ATOM 666 C C . PHE A 1 84 ? 1.606 5.855 12.734 1 96.75 84 PHE A C 1
ATOM 668 O O . PHE A 1 84 ? 0.8 6.758 12.961 1 96.75 84 PHE A O 1
ATOM 675 N N . GLY A 1 85 ? 1.685 5.25 11.5 1 96.31 85 GLY A N 1
ATOM 676 C CA . GLY A 1 85 ? 0.763 5.629 10.445 1 96.31 85 GLY A CA 1
ATOM 677 C C . GLY A 1 85 ? -0.694 5.531 10.859 1 96.31 85 GLY A C 1
ATOM 678 O O . GLY A 1 85 ? -1.516 6.355 10.453 1 96.31 85 GLY A O 1
ATOM 679 N N . ARG A 1 86 ? -1.019 4.574 11.625 1 96.12 86 ARG A N 1
ATOM 680 C CA . ARG A 1 86 ? -2.387 4.402 12.102 1 96.12 86 ARG A CA 1
ATOM 681 C C . ARG A 1 86 ? -2.77 5.508 13.078 1 96.12 86 ARG A C 1
ATOM 683 O O . ARG A 1 86 ? -3.922 5.945 13.109 1 96.12 86 ARG A O 1
ATOM 690 N N . ILE A 1 87 ? -1.818 5.914 13.844 1 96.12 87 ILE A N 1
ATOM 691 C CA . ILE A 1 87 ? -2.049 7.008 14.781 1 96.12 87 ILE A CA 1
ATOM 692 C C . ILE A 1 87 ? -2.352 8.289 14.016 1 96.12 87 ILE A C 1
ATOM 694 O O . ILE A 1 87 ? -3.207 9.078 14.422 1 96.12 87 ILE A O 1
ATOM 698 N N . LEU A 1 88 ? -1.655 8.477 12.914 1 97.12 88 LEU A N 1
ATOM 699 C CA . LEU A 1 88 ? -1.901 9.656 12.086 1 97.12 88 LEU A CA 1
ATOM 700 C C . LEU A 1 88 ? -3.348 9.688 11.609 1 97.12 88 LEU A C 1
ATOM 702 O O . LEU A 1 88 ? -3.973 10.75 11.578 1 97.12 88 LEU A O 1
ATOM 706 N N . GLU A 1 89 ? -3.867 8.555 11.195 1 95.88 89 GLU A N 1
ATOM 707 C CA . GLU A 1 89 ? -5.266 8.461 10.781 1 95.88 89 GLU A CA 1
ATOM 708 C C . GLU A 1 89 ? -6.207 8.859 11.914 1 95.88 89 GLU A C 1
ATOM 710 O O . GLU A 1 89 ? -7.184 9.57 11.695 1 95.88 89 GLU A O 1
ATOM 715 N N . ASP A 1 90 ? -5.926 8.406 13.086 1 95.56 90 ASP A N 1
ATOM 716 C CA . ASP A 1 90 ? -6.75 8.711 14.25 1 95.56 90 ASP A CA 1
ATOM 717 C C . ASP A 1 90 ? -6.715 10.203 14.57 1 95.56 90 ASP A C 1
ATOM 719 O O . ASP A 1 90 ? -7.754 10.812 14.852 1 95.56 90 ASP A O 1
ATOM 723 N N . LEU A 1 91 ? -5.504 10.711 14.531 1 96.75 91 LEU A N 1
ATOM 724 C CA . LEU A 1 91 ? -5.34 12.133 14.828 1 96.75 91 LEU A CA 1
ATOM 725 C C . LEU A 1 91 ? -6.125 12.984 13.836 1 96.75 91 LEU A C 1
ATOM 727 O O . LEU A 1 91 ? -6.773 13.961 14.227 1 96.75 91 LEU A O 1
ATOM 731 N N . ASP A 1 92 ? -6.066 12.664 12.594 1 96.69 92 ASP A N 1
ATOM 732 C CA . ASP A 1 92 ? -6.785 13.414 11.57 1 96.69 92 ASP A CA 1
ATOM 733 C C . ASP A 1 92 ? -8.289 13.391 11.828 1 96.69 92 ASP A C 1
ATOM 735 O O . ASP A 1 92 ? -8.953 14.43 11.773 1 96.69 92 ASP A O 1
ATOM 739 N N . SER A 1 93 ? -8.82 12.242 12.102 1 95.44 93 SER A N 1
ATOM 740 C CA . SER A 1 93 ? -10.242 12.094 12.383 1 95.44 93 SER A CA 1
ATOM 741 C C . SER A 1 93 ? -10.641 12.883 13.625 1 95.44 93 SER A C 1
ATOM 743 O O . SER A 1 93 ? -11.703 13.516 13.648 1 95.44 93 SER A O 1
ATOM 745 N N . LEU A 1 94 ? -9.82 12.812 14.641 1 95.88 94 LEU A N 1
ATOM 746 C CA . LEU A 1 94 ? -10.109 13.5 15.891 1 95.88 94 LEU A CA 1
ATOM 747 C C . LEU A 1 94 ? -10.086 15.016 15.695 1 95.88 94 LEU A C 1
ATOM 749 O O . LEU A 1 94 ? -10.906 15.734 16.266 1 95.88 94 LEU A O 1
ATOM 753 N N . ALA A 1 95 ? -9.094 15.492 14.945 1 97.44 95 ALA A N 1
ATOM 754 C CA . ALA A 1 95 ? -9.016 16.922 14.664 1 97.44 95 ALA A CA 1
ATOM 755 C C . ALA A 1 95 ? -10.289 17.422 14 1 97.44 95 ALA A C 1
ATOM 757 O O . ALA A 1 95 ? -10.812 18.484 14.359 1 97.44 95 ALA A O 1
ATOM 758 N N . VAL A 1 96 ? -10.766 16.656 13.062 1 96.69 96 VAL A N 1
ATOM 759 C CA . VAL A 1 96 ? -11.992 17.031 12.367 1 96.69 96 VAL A CA 1
ATOM 760 C C . VAL A 1 96 ? -13.156 17.062 13.359 1 96.69 96 VAL A C 1
ATOM 762 O O . VAL A 1 96 ? -13.961 17.984 13.352 1 96.69 96 VAL A O 1
ATOM 765 N N . LEU A 1 97 ? -13.234 16.062 14.195 1 96.31 97 LEU A N 1
ATOM 766 C CA . LEU A 1 97 ? -14.312 15.992 15.172 1 96.31 97 LEU A CA 1
ATOM 767 C C . LEU A 1 97 ? -14.258 17.172 16.141 1 96.31 97 LEU A C 1
ATOM 769 O O . LEU A 1 97 ? -15.289 17.734 16.5 1 96.31 97 LEU A O 1
ATOM 773 N N . ILE A 1 98 ? -13.078 17.469 16.578 1 97.12 98 ILE A N 1
ATOM 774 C CA . ILE A 1 98 ? -12.875 18.609 17.469 1 97.12 98 ILE A CA 1
ATOM 775 C C . ILE A 1 98 ? -13.422 19.875 16.812 1 97.12 98 ILE A C 1
ATOM 777 O O . ILE A 1 98 ? -14.141 20.656 17.453 1 97.12 98 ILE A O 1
ATOM 781 N N . CYS A 1 99 ? -13.164 20.078 15.57 1 98.06 99 CYS A N 1
ATOM 782 C CA . CYS A 1 99 ? -13.602 21.281 14.859 1 98.06 99 CYS A CA 1
ATOM 783 C C . CYS A 1 99 ? -15.117 21.281 14.68 1 98.06 99 CYS A C 1
ATOM 785 O O . CYS A 1 99 ? -15.758 22.328 14.805 1 98.06 99 CYS A O 1
ATOM 787 N N . TYR A 1 100 ? -15.672 20.125 14.391 1 97.12 100 TYR A N 1
ATOM 788 C CA . TYR A 1 100 ? -17.125 20.047 14.297 1 97.12 100 TYR A CA 1
ATOM 789 C C . TYR A 1 100 ? -17.766 20.297 15.656 1 97.12 100 TYR A C 1
ATOM 791 O O . TYR A 1 100 ? -18.875 20.859 15.734 1 97.12 100 TYR A O 1
ATOM 799 N N . SER A 1 101 ? -17.141 19.859 16.734 1 96.31 101 SER A N 1
ATOM 800 C CA . SER A 1 101 ? -17.641 20.141 18.078 1 96.31 101 SER A CA 1
ATOM 801 C C . SER A 1 101 ? -17.672 21.641 18.359 1 96.31 101 SER A C 1
ATOM 803 O O . SER A 1 101 ? -18.609 22.141 18.969 1 96.31 101 SER A O 1
ATOM 805 N N . HIS A 1 102 ? -16.672 22.344 17.922 1 97.94 102 HIS A N 1
ATOM 806 C CA . HIS A 1 102 ? -16.609 23.781 18.094 1 97.94 102 HIS A CA 1
ATOM 807 C C . HIS A 1 102 ? -17.734 24.484 17.328 1 97.94 102 HIS A C 1
ATOM 809 O O . HIS A 1 102 ? -18.25 25.516 17.781 1 97.94 102 HIS A O 1
ATOM 815 N N . THR A 1 103 ? -18.109 23.922 16.188 1 97.88 103 THR A N 1
ATOM 816 C CA . THR A 1 103 ? -19.062 24.594 15.312 1 97.88 103 THR A CA 1
ATOM 817 C C . THR A 1 103 ? -20.453 23.969 15.461 1 97.88 103 THR A C 1
ATOM 819 O O . THR A 1 103 ? -21.328 24.188 14.617 1 97.88 103 THR A O 1
ATOM 822 N N . TRP A 1 104 ? -20.609 23.188 16.438 1 95.81 104 TRP A N 1
ATOM 823 C CA . TRP A 1 104 ? -21.859 22.469 16.641 1 95.81 104 TRP A CA 1
ATOM 824 C C . TRP A 1 104 ? -23.016 23.438 16.828 1 95.81 104 TRP A C 1
ATOM 826 O O . TRP A 1 104 ? -22.906 24.391 17.609 1 95.81 104 TRP A O 1
ATOM 836 N N . ASN A 1 105 ? -24.031 23.234 16.062 1 94.12 105 ASN A N 1
ATOM 837 C CA . ASN A 1 105 ? -25.297 23.953 16.172 1 94.12 105 ASN A CA 1
ATOM 838 C C . ASN A 1 105 ? -26.453 23.016 16.516 1 94.12 105 ASN A C 1
ATOM 840 O O . ASN A 1 105 ? -26.906 22.25 15.656 1 94.12 105 ASN A O 1
ATOM 844 N N . GLU A 1 106 ? -27.016 23.141 17.672 1 91.31 106 GLU A N 1
ATOM 845 C CA . GLU A 1 106 ? -28.047 22.234 18.172 1 91.31 106 GLU A CA 1
ATOM 846 C C . GLU A 1 106 ? -29.344 22.375 17.359 1 91.31 106 GLU A C 1
ATOM 848 O O . GLU A 1 106 ? -30.172 21.453 17.359 1 91.31 106 GLU A O 1
ATOM 853 N N . GLU A 1 107 ? -29.5 23.406 16.734 1 92.69 107 GLU A N 1
ATOM 854 C CA . GLU A 1 107 ? -30.734 23.672 16 1 92.69 107 GLU A CA 1
ATOM 855 C C . GLU A 1 107 ? -30.734 22.969 14.648 1 92.69 107 GLU A C 1
ATOM 857 O O . GLU A 1 107 ? -31.781 22.828 14.008 1 92.69 107 GLU A O 1
ATOM 862 N N . LEU A 1 108 ? -29.609 22.578 14.25 1 92.31 108 LEU A N 1
ATOM 863 C CA . LEU A 1 108 ? -29.5 21.938 12.945 1 92.31 108 LEU A CA 1
ATOM 864 C C . LEU A 1 108 ? -29.281 20.438 13.094 1 92.31 108 LEU A C 1
ATOM 866 O O . LEU A 1 108 ? -28.531 20 13.961 1 92.31 108 LEU A O 1
ATOM 870 N N . GLN A 1 109 ? -29.953 19.641 12.289 1 89.81 109 GLN A N 1
ATOM 871 C CA . GLN A 1 109 ? -29.797 18.188 12.297 1 89.81 109 GLN A CA 1
ATOM 872 C C . GLN A 1 109 ? -28.438 17.781 11.719 1 89.81 109 GLN A C 1
ATOM 874 O O . GLN A 1 109 ? -27.828 16.844 12.203 1 89.81 109 GLN A O 1
ATOM 879 N N . ARG A 1 110 ? -28.031 18.516 10.688 1 93.81 110 ARG A N 1
ATOM 880 C CA . ARG A 1 110 ? -26.766 18.281 10.016 1 93.81 110 ARG A CA 1
ATOM 881 C C . ARG A 1 110 ? -25.969 19.578 9.883 1 93.81 110 ARG A C 1
ATOM 883 O O . ARG A 1 110 ? -26.547 20.656 9.68 1 93.81 110 ARG A O 1
ATOM 890 N N . SER A 1 111 ? -24.703 19.375 10.008 1 95.31 111 SER A N 1
ATOM 891 C CA . SER A 1 111 ? -23.875 20.562 9.844 1 95.31 111 SER A CA 1
ATOM 892 C C . SER A 1 111 ? -23.828 21 8.383 1 95.31 111 SER A C 1
ATOM 894 O O . SER A 1 111 ? -23.625 20.188 7.488 1 95.31 111 SER A O 1
ATOM 896 N N . PRO A 1 112 ? -23.969 22.266 8.125 1 95.69 112 PRO A N 1
ATOM 897 C CA . PRO A 1 112 ? -23.828 22.75 6.754 1 95.69 112 PRO A CA 1
ATOM 898 C C . PRO A 1 112 ? -22.375 22.953 6.348 1 95.69 112 PRO A C 1
ATOM 900 O O . PRO A 1 112 ? -22.094 23.281 5.191 1 95.69 112 PRO A O 1
ATOM 903 N N . LEU A 1 113 ? -21.484 22.828 7.277 1 97.06 113 LEU A N 1
ATOM 904 C CA . LEU A 1 113 ? -20.078 23.078 7.008 1 97.06 113 LEU A CA 1
ATOM 905 C C . LEU A 1 113 ? -19.391 21.812 6.488 1 97.06 113 LEU A C 1
ATOM 907 O O . LEU A 1 113 ? -19.688 20.703 6.957 1 97.06 113 LEU A O 1
ATOM 911 N N . SER A 1 114 ? -18.578 22 5.496 1 95.88 114 SER A N 1
ATOM 912 C CA . SER A 1 114 ? -17.562 21.016 5.141 1 95.88 114 SER A CA 1
ATOM 913 C C . SER A 1 114 ? -16.203 21.406 5.727 1 95.88 114 SER A C 1
ATOM 915 O O . SER A 1 114 ? -15.555 22.344 5.246 1 95.88 114 SER A O 1
ATOM 917 N N . ILE A 1 115 ? -15.836 20.703 6.715 1 97.06 115 ILE A N 1
ATOM 918 C CA . ILE A 1 115 ? -14.562 21 7.352 1 97.06 115 ILE A CA 1
ATOM 919 C C . ILE A 1 115 ? -13.484 20.047 6.836 1 97.06 115 ILE A C 1
ATOM 921 O O . ILE A 1 115 ? -13.609 18.828 6.98 1 97.06 115 ILE A O 1
ATOM 925 N N . VAL A 1 116 ? -12.461 20.594 6.262 1 95.88 116 VAL A N 1
ATOM 926 C CA . VAL A 1 116 ? -11.414 19.781 5.637 1 95.88 116 VAL A CA 1
ATOM 927 C C . VAL A 1 116 ? -10.062 20.125 6.262 1 95.88 116 VAL A C 1
ATOM 929 O O . VAL A 1 116 ? -9.867 21.219 6.785 1 95.88 116 VAL A O 1
ATOM 932 N N . THR A 1 117 ? -9.188 19.156 6.242 1 95.88 117 THR A N 1
ATOM 933 C CA . THR A 1 117 ? -7.836 19.359 6.742 1 95.88 117 THR A CA 1
ATOM 934 C C . THR A 1 117 ? -7.023 20.203 5.766 1 95.88 117 THR A C 1
ATOM 936 O O . THR A 1 117 ? -6.797 19.797 4.625 1 95.88 117 THR A O 1
ATOM 939 N N . ALA A 1 118 ? -6.602 21.344 6.191 1 95.88 118 ALA A N 1
ATOM 940 C CA . ALA A 1 118 ? -5.746 22.188 5.363 1 95.88 118 ALA A CA 1
ATOM 941 C C . ALA A 1 118 ? -4.277 21.812 5.52 1 95.88 118 ALA A C 1
ATOM 943 O O . ALA A 1 118 ? -3.559 21.656 4.527 1 95.88 118 ALA A O 1
ATOM 944 N N . LEU A 1 119 ? -3.904 21.625 6.734 1 95.88 119 LEU A N 1
ATOM 945 C CA . LEU A 1 119 ? -2.514 21.25 6.961 1 95.88 119 LEU A CA 1
ATOM 946 C C . LEU A 1 119 ? -2.328 20.656 8.352 1 95.88 119 LEU A C 1
ATOM 948 O O . LEU A 1 119 ? -3.152 20.875 9.242 1 95.88 119 LEU A O 1
ATOM 952 N N . VAL A 1 120 ? -1.35 19.781 8.484 1 96.44 120 VAL A N 1
ATOM 953 C CA . VAL A 1 120 ? -0.786 19.391 9.773 1 96.44 120 VAL A CA 1
ATOM 954 C C . VAL A 1 120 ? 0.41 20.281 10.102 1 96.44 120 VAL A C 1
ATOM 956 O O . VAL A 1 120 ? 1.465 20.188 9.469 1 96.44 120 VAL A O 1
ATOM 959 N N . ASP A 1 121 ? 0.185 21.078 11.047 1 94.31 121 ASP A N 1
ATOM 960 C CA . ASP A 1 121 ? 1.209 22.062 11.383 1 94.31 121 ASP A CA 1
ATOM 961 C C . ASP A 1 121 ? 2.453 21.391 11.961 1 94.31 121 ASP A C 1
ATOM 963 O O . ASP A 1 121 ? 3.564 21.609 11.477 1 94.31 121 ASP A O 1
ATOM 967 N N . GLN A 1 122 ? 2.16 20.656 13.008 1 94.19 122 GLN A N 1
ATOM 968 C CA . GLN A 1 122 ? 3.293 20 13.648 1 94.19 122 GLN A CA 1
ATOM 969 C C . GLN A 1 122 ? 2.83 18.859 14.539 1 94.19 122 GLN A C 1
ATOM 971 O O . GLN A 1 122 ? 1.821 18.969 15.234 1 94.19 122 GLN A O 1
ATOM 976 N N . ILE A 1 123 ? 3.551 17.797 14.484 1 96.31 123 ILE A N 1
ATOM 977 C CA . ILE A 1 123 ? 3.463 16.719 15.461 1 96.31 123 ILE A CA 1
ATOM 978 C C . ILE A 1 123 ? 4.836 16.469 16.094 1 96.31 123 ILE A C 1
ATOM 980 O O . ILE A 1 123 ? 5.789 16.125 15.391 1 96.31 123 ILE A O 1
ATOM 984 N N . ASP A 1 124 ? 4.898 16.656 17.375 1 94.81 124 ASP A N 1
ATOM 985 C CA . ASP A 1 124 ? 6.148 16.484 18.094 1 94.81 124 ASP A CA 1
ATOM 986 C C . ASP A 1 124 ? 6.086 15.258 19.016 1 94.81 124 ASP A C 1
ATOM 988 O O . ASP A 1 124 ? 5.223 15.172 19.891 1 94.81 124 ASP A O 1
ATOM 992 N N . MET A 1 125 ? 7.059 14.422 18.781 1 94.38 125 MET A N 1
ATOM 993 C CA . MET A 1 125 ? 7.141 13.258 19.656 1 94.38 125 MET A CA 1
ATOM 994 C C . MET A 1 125 ? 7.848 13.602 20.969 1 94.38 125 MET A C 1
ATOM 996 O O . MET A 1 125 ? 8.906 14.227 20.953 1 94.38 125 MET A O 1
ATOM 1000 N N . ARG A 1 126 ? 7.262 13.188 22.031 1 91.19 126 ARG A N 1
ATOM 1001 C CA . ARG A 1 126 ? 7.875 13.352 23.344 1 91.19 126 ARG A CA 1
ATOM 1002 C C . ARG A 1 126 ? 8.477 12.039 23.828 1 91.19 126 ARG A C 1
ATOM 1004 O O . ARG A 1 126 ? 9.453 12.039 24.594 1 91.19 126 ARG A O 1
ATOM 1011 N N . GLN A 1 127 ? 7.82 11.016 23.422 1 87.5 127 GLN A N 1
ATOM 1012 C CA . GLN A 1 127 ? 8.328 9.664 23.641 1 87.5 127 GLN A CA 1
ATOM 1013 C C . GLN A 1 127 ? 8.578 8.945 22.312 1 87.5 127 GLN A C 1
ATOM 1015 O O . GLN A 1 127 ? 7.797 9.086 21.375 1 87.5 127 GLN A O 1
ATOM 1020 N N . ASN A 1 128 ? 9.586 8.109 22.328 1 82.56 128 ASN A N 1
ATOM 1021 C CA . ASN A 1 128 ? 10.039 7.508 21.078 1 82.56 128 ASN A CA 1
ATOM 1022 C C . ASN A 1 128 ? 9.32 6.191 20.797 1 82.56 128 ASN A C 1
ATOM 1024 O O . ASN A 1 128 ? 9.32 5.707 19.656 1 82.56 128 ASN A O 1
ATOM 1028 N N . ILE A 1 129 ? 8.797 5.629 21.859 1 86.06 129 ILE A N 1
ATOM 1029 C CA . ILE A 1 129 ? 8.172 4.324 21.656 1 86.06 129 ILE A CA 1
ATOM 1030 C C . ILE A 1 129 ? 6.73 4.363 22.156 1 86.06 129 ILE A C 1
ATOM 1032 O O . ILE A 1 129 ? 6.453 4.855 23.25 1 86.06 129 ILE A O 1
ATOM 1036 N N . ILE A 1 130 ? 5.801 4.02 21.312 1 93.06 130 ILE A N 1
ATOM 1037 C CA . ILE A 1 130 ? 4.41 3.797 21.688 1 93.06 130 ILE A CA 1
ATOM 1038 C C . ILE A 1 130 ? 4.168 2.307 21.922 1 93.06 130 ILE A C 1
ATOM 1040 O O . ILE A 1 130 ? 4.332 1.497 21 1 93.06 130 ILE A O 1
ATOM 1044 N N . PHE A 1 131 ? 3.713 1.935 23.078 1 92.5 131 PHE A N 1
ATOM 1045 C CA . PHE A 1 131 ? 3.568 0.533 23.453 1 92.5 131 PHE A CA 1
ATOM 1046 C C . PHE A 1 131 ? 2.203 -0.002 23.031 1 92.5 131 PHE A C 1
ATOM 1048 O O . PHE A 1 131 ? 1.177 0.625 23.297 1 92.5 131 PHE A O 1
ATOM 1055 N N . PRO A 1 132 ? 2.203 -1.133 22.391 1 91.44 132 PRO A N 1
ATOM 1056 C CA . PRO A 1 132 ? 0.935 -1.668 21.891 1 91.44 132 PRO A CA 1
ATOM 1057 C C . PRO A 1 132 ? 0.078 -2.283 23 1 91.44 132 PRO A C 1
ATOM 1059 O O . PRO A 1 132 ? -1.127 -2.475 22.812 1 91.44 132 PRO A O 1
ATOM 1062 N N . ASP A 1 133 ? 0.628 -2.639 24.109 1 90.12 133 ASP A N 1
ATOM 1063 C CA . ASP A 1 133 ? -0.107 -3.303 25.188 1 90.12 133 ASP A CA 1
ATOM 1064 C C . ASP A 1 133 ? -0.6 -2.295 26.219 1 90.12 133 ASP A C 1
ATOM 1066 O O . ASP A 1 133 ? -0.95 -2.67 27.344 1 90.12 133 ASP A O 1
ATOM 1070 N N . CYS A 1 134 ? -0.587 -1.02 25.906 1 91.94 134 CYS A N 1
ATOM 1071 C CA . CYS A 1 134 ? -1.114 0.057 26.734 1 91.94 134 CYS A CA 1
ATOM 1072 C C . CYS A 1 134 ? -2.18 0.851 25.984 1 91.94 134 CYS A C 1
ATOM 1074 O O . CYS A 1 134 ? -2.035 1.124 24.797 1 91.94 134 CYS A O 1
ATOM 1076 N N . ASP A 1 135 ? -3.193 1.117 26.719 1 92.06 135 ASP A N 1
ATOM 1077 C CA . ASP A 1 135 ? -4.227 1.955 26.109 1 92.06 135 ASP A CA 1
ATOM 1078 C C . ASP A 1 135 ? -3.693 3.355 25.828 1 92.06 135 ASP A C 1
ATOM 1080 O O . ASP A 1 135 ? -2.773 3.83 26.5 1 92.06 135 ASP A O 1
ATOM 1084 N N . ILE A 1 136 ? -4.258 4.016 24.844 1 93.69 136 ILE A N 1
ATOM 1085 C CA . ILE A 1 136 ? -3.879 5.367 24.438 1 93.69 136 ILE A CA 1
ATOM 1086 C C . ILE A 1 136 ? -5.031 6.332 24.719 1 93.69 136 ILE A C 1
ATOM 1088 O O . ILE A 1 136 ? -6.195 6 24.484 1 93.69 136 ILE A O 1
ATOM 1092 N N . LYS A 1 137 ? -4.715 7.406 25.297 1 93.38 137 LYS A N 1
ATOM 1093 C CA . LYS A 1 137 ? -5.672 8.484 25.516 1 93.38 137 LYS A CA 1
ATOM 1094 C C . LYS A 1 137 ? -5.336 9.711 24.672 1 93.38 137 LYS A C 1
ATOM 1096 O O . LYS A 1 137 ? -4.184 10.141 24.625 1 93.38 137 LYS A O 1
ATOM 1101 N N . PHE A 1 138 ? -6.316 10.203 23.953 1 95 138 PHE A N 1
ATOM 1102 C CA . PHE A 1 138 ? -6.207 11.453 23.203 1 95 138 PHE A CA 1
ATOM 1103 C C . PHE A 1 138 ? -7.043 12.547 23.859 1 95 138 PHE A C 1
ATOM 1105 O O . PHE A 1 138 ? -8.164 12.297 24.312 1 95 138 PHE A O 1
ATOM 1112 N N . THR A 1 139 ? -6.5 13.664 23.953 1 94.75 139 THR A N 1
ATOM 1113 C CA . THR A 1 139 ? -7.242 14.852 24.359 1 94.75 139 THR A CA 1
ATOM 1114 C C . THR A 1 139 ? -6.965 16.016 23.422 1 94.75 139 THR A C 1
ATOM 1116 O O . THR A 1 139 ? -5.867 16.125 22.859 1 94.75 139 THR A O 1
ATOM 1119 N N . GLY A 1 140 ? -7.969 16.797 23.172 1 96.56 140 GLY A N 1
ATOM 1120 C CA . GLY A 1 140 ? -7.75 17.938 22.281 1 96.56 140 GLY A CA 1
ATOM 1121 C C . GLY A 1 140 ? -8.906 18.922 22.281 1 96.56 140 GLY A C 1
ATOM 1122 O O . GLY A 1 140 ? -9.984 18.609 22.797 1 96.56 140 GLY A O 1
ATOM 1123 N N . HIS A 1 141 ? -8.656 20.047 21.844 1 97.81 141 HIS A N 1
ATOM 1124 C CA . HIS A 1 141 ? -9.648 21.109 21.672 1 97.81 141 HIS A CA 1
ATOM 1125 C C . HIS A 1 141 ? -9.172 22.156 20.688 1 97.81 141 HIS A C 1
ATOM 1127 O O . HIS A 1 141 ? -8.008 22.156 20.266 1 97.81 141 HIS A O 1
ATOM 1133 N N . VAL A 1 142 ? -10.07 23.016 20.312 1 98.69 142 VAL A N 1
ATOM 1134 C CA . VAL A 1 142 ? -9.734 24.141 19.438 1 98.69 142 VAL A CA 1
ATOM 1135 C C . VAL A 1 142 ? -8.883 25.156 20.203 1 98.69 142 VAL A C 1
ATOM 1137 O O . VAL A 1 142 ? -9.195 25.5 21.344 1 98.69 142 VAL A O 1
ATOM 1140 N N . THR A 1 143 ? -7.82 25.609 19.547 1 98.56 143 THR A N 1
ATOM 1141 C CA . THR A 1 143 ? -6.902 26.516 20.234 1 98.56 143 THR A CA 1
ATOM 1142 C C . THR A 1 143 ? -6.824 27.859 19.531 1 98.56 143 THR A C 1
ATOM 1144 O O . THR A 1 143 ? -6.324 28.828 20.094 1 98.56 143 THR A O 1
ATOM 1147 N N . TRP A 1 144 ? -7.254 27.953 18.375 1 98.62 144 TRP A N 1
ATOM 1148 C CA . TRP A 1 144 ? -7.242 29.188 17.594 1 98.62 144 TRP A CA 1
ATOM 1149 C C . TRP A 1 144 ? -8.289 29.141 16.484 1 98.62 144 TRP A C 1
ATOM 1151 O O . TRP A 1 144 ? -8.539 28.078 15.898 1 98.62 144 TRP A O 1
ATOM 1161 N N . VAL A 1 145 ? -8.938 30.281 16.188 1 98.56 145 VAL A N 1
ATOM 1162 C CA . VAL A 1 145 ? -9.945 30.359 15.133 1 98.56 145 VAL A CA 1
ATOM 1163 C C . VAL A 1 145 ? -9.75 31.641 14.336 1 98.56 145 VAL A C 1
ATOM 1165 O O . VAL A 1 145 ? -9.539 32.719 14.906 1 98.56 145 VAL A O 1
ATOM 1168 N N . GLY A 1 146 ? -9.664 31.5 13.055 1 97.38 146 GLY A N 1
ATOM 1169 C CA . GLY A 1 146 ? -9.797 32.656 12.164 1 97.38 146 GLY A CA 1
ATOM 1170 C C . GLY A 1 146 ? -11.219 32.875 11.68 1 97.38 146 GLY A C 1
ATOM 1171 O O . GLY A 1 146 ? -12.172 32.688 12.445 1 97.38 146 GLY A O 1
ATOM 1172 N N . LYS A 1 147 ? -11.352 33.375 10.398 1 97.5 147 LYS A N 1
ATOM 1173 C CA . LYS A 1 147 ? -12.68 33.562 9.82 1 97.5 147 LYS A CA 1
ATOM 1174 C C . LYS A 1 147 ? -13.273 32.25 9.375 1 97.5 147 LYS A C 1
ATOM 1176 O O . LYS A 1 147 ? -14.469 32 9.555 1 97.5 147 LYS A O 1
ATOM 1181 N N . THR A 1 148 ? -12.375 31.453 8.727 1 98.12 148 THR A N 1
ATOM 1182 C CA . THR A 1 148 ? -12.836 30.172 8.172 1 98.12 148 THR A CA 1
ATOM 1183 C C . THR A 1 148 ? -11.906 29.047 8.586 1 98.12 148 THR A C 1
ATOM 1185 O O . THR A 1 148 ? -12.172 27.875 8.297 1 98.12 148 THR A O 1
ATOM 1188 N N . SER A 1 149 ? -10.789 29.375 9.234 1 98 149 SER A N 1
ATOM 1189 C CA . SER A 1 149 ? -9.789 28.406 9.633 1 98 149 SER A CA 1
ATOM 1190 C C . SER A 1 149 ? -9.875 28.094 11.133 1 98 149 SER A C 1
ATOM 1192 O O . SER A 1 149 ? -10.219 28.969 11.922 1 98 149 SER A O 1
ATOM 1194 N N . ILE A 1 150 ? -9.641 26.906 11.477 1 98.69 150 ILE A N 1
ATOM 1195 C CA . ILE A 1 150 ? -9.688 26.438 12.859 1 98.69 150 ILE A CA 1
ATOM 1196 C C . ILE A 1 150 ? -8.422 25.656 13.18 1 98.69 150 ILE A C 1
ATOM 1198 O O . ILE A 1 150 ? -8.039 24.75 12.422 1 98.69 150 ILE A O 1
ATOM 1202 N N . GLU A 1 151 ? -7.754 25.984 14.234 1 98.69 151 GLU A N 1
ATOM 1203 C CA . GLU A 1 151 ? -6.613 25.203 14.727 1 98.69 151 GLU A CA 1
ATOM 1204 C C . GLU A 1 151 ? -7.012 24.312 15.898 1 98.69 151 GLU A C 1
ATOM 1206 O O . GLU A 1 151 ? -7.578 24.781 16.875 1 98.69 151 GLU A O 1
ATOM 1211 N N . ALA A 1 152 ? -6.828 23.078 15.75 1 98.5 152 ALA A N 1
ATOM 1212 C CA . ALA A 1 152 ? -7.059 22.094 16.797 1 98.5 152 ALA A CA 1
ATOM 1213 C C . ALA A 1 152 ? -5.738 21.531 17.312 1 98.5 152 ALA A C 1
ATOM 1215 O O . ALA A 1 152 ? -4.875 21.125 16.531 1 98.5 152 ALA A O 1
ATOM 1216 N N . THR A 1 153 ? -5.559 21.531 18.594 1 98.25 153 THR A N 1
ATOM 1217 C CA . THR A 1 153 ? -4.395 20.906 19.219 1 98.25 153 THR A CA 1
ATOM 1218 C C . THR A 1 153 ? -4.793 19.656 19.984 1 98.25 153 THR A C 1
ATOM 1220 O O . THR A 1 153 ? -5.84 19.625 20.641 1 98.25 153 THR A O 1
ATOM 1223 N N . MET A 1 154 ? -3.951 18.641 19.875 1 97.5 154 MET A N 1
ATOM 1224 C CA . MET A 1 154 ? -4.23 17.359 20.516 1 97.5 154 MET A CA 1
ATOM 1225 C C . MET A 1 154 ? -3.004 16.844 21.25 1 97.5 154 MET A C 1
ATOM 1227 O O . MET A 1 154 ? -1.871 17.141 20.875 1 97.5 154 MET A O 1
ATOM 1231 N N . HIS A 1 155 ? -3.285 16.125 22.281 1 96.38 155 HIS A N 1
ATOM 1232 C CA . HIS A 1 155 ? -2.266 15.43 23.047 1 96.38 155 HIS A CA 1
ATOM 1233 C C . HIS A 1 155 ? -2.574 13.938 23.156 1 96.38 155 HIS A C 1
ATOM 1235 O O . HIS A 1 155 ? -3.734 13.547 23.297 1 96.38 155 HIS A O 1
ATOM 1241 N N . MET A 1 156 ? -1.57 13.172 22.938 1 96.12 156 MET A N 1
ATOM 1242 C CA . MET A 1 156 ? -1.686 11.719 23.094 1 96.12 156 MET A CA 1
ATOM 1243 C C . MET A 1 156 ? -0.853 11.227 24.266 1 96.12 156 MET A C 1
ATOM 1245 O O . MET A 1 156 ? 0.311 11.602 24.406 1 96.12 156 MET A O 1
ATOM 1249 N N . SER A 1 157 ? -1.429 10.359 25.109 1 95.69 157 SER A N 1
ATOM 1250 C CA . SER A 1 157 ? -0.719 9.844 26.281 1 95.69 157 SER A CA 1
ATOM 1251 C C . SER A 1 157 ? -0.953 8.344 26.438 1 95.69 157 SER A C 1
ATOM 1253 O O . SER A 1 157 ? -1.898 7.793 25.875 1 95.69 157 SER A O 1
ATOM 1255 N N . GLN A 1 158 ? -0.009 7.688 27.031 1 92.25 158 GLN A N 1
ATOM 1256 C CA . GLN A 1 158 ? -0.11 6.289 27.438 1 92.25 158 GLN A CA 1
ATOM 1257 C C . GLN A 1 158 ? 0.205 6.121 28.922 1 92.25 158 GLN A C 1
ATOM 1259 O O . GLN A 1 158 ? 1.031 6.852 29.469 1 92.25 158 GLN A O 1
ATOM 1264 N N . VAL A 1 159 ? -0.393 4.918 29.781 1 76.69 159 VAL A N 1
ATOM 1265 C CA . VAL A 1 159 ? -0.352 4.543 31.188 1 76.69 159 VAL A CA 1
ATOM 1266 C C . VAL A 1 159 ? -0.234 5.797 32.062 1 76.69 159 VAL A C 1
ATOM 1268 O O . VAL A 1 159 ? -0.175 6.914 31.531 1 76.69 159 VAL A O 1
ATOM 1271 N N . LEU A 1 160 ? 0.403 5.934 33.094 1 60.34 160 LEU A N 1
ATOM 1272 C CA . LEU A 1 160 ? 0.462 6.828 34.219 1 60.34 160 LEU A CA 1
ATOM 1273 C C . LEU A 1 160 ? 0.724 8.266 33.781 1 60.34 160 LEU A C 1
ATOM 1275 O O . LEU A 1 160 ? 0.88 9.156 34.625 1 60.34 160 LEU A O 1
ATOM 1279 N N . PHE A 1 161 ? 0.465 8.641 32.688 1 64.44 161 PHE A N 1
ATOM 1280 C CA . PHE A 1 161 ? 0.269 10.039 32.312 1 64.44 161 PHE A CA 1
ATOM 1281 C C . PHE A 1 161 ? 1.468 10.578 31.547 1 64.44 161 PHE A C 1
ATOM 1283 O O . PHE A 1 161 ? 1.72 11.781 31.531 1 64.44 161 PHE A O 1
ATOM 1290 N N . SER A 1 162 ? 2.01 9.68 30.828 1 85.06 162 SER A N 1
ATOM 1291 C CA . SER A 1 162 ? 3.137 10.211 30.062 1 85.06 162 SER A CA 1
ATOM 1292 C C . SER A 1 162 ? 2.693 10.711 28.688 1 85.06 162 SER A C 1
ATOM 1294 O O . SER A 1 162 ? 1.95 10.031 27.984 1 85.06 162 SER A O 1
ATOM 1296 N N . ASN A 1 163 ? 3.053 11.977 28.484 1 92.12 163 ASN A N 1
ATOM 1297 C CA . ASN A 1 163 ? 2.805 12.594 27.188 1 92.12 163 ASN A CA 1
ATOM 1298 C C . ASN A 1 163 ? 3.662 11.953 26.094 1 92.12 163 ASN A C 1
ATOM 1300 O O . ASN A 1 163 ? 4.883 11.875 26.234 1 92.12 163 ASN A O 1
ATOM 1304 N N . VAL A 1 164 ? 3 11.453 25.094 1 95.31 164 VAL A N 1
ATOM 1305 C CA . VAL A 1 164 ? 3.701 10.75 24.016 1 95.31 164 VAL A CA 1
ATOM 1306 C C . VAL A 1 164 ? 3.926 11.695 22.844 1 95.31 164 VAL A C 1
ATOM 1308 O O . VAL A 1 164 ? 4.996 11.688 22.219 1 95.31 164 VAL A O 1
ATOM 1311 N N . LEU A 1 165 ? 2.867 12.453 22.484 1 96.25 165 LEU A N 1
ATOM 1312 C CA . LEU A 1 165 ? 3.043 13.398 21.391 1 96.25 165 LEU A CA 1
ATOM 1313 C C . LEU A 1 165 ? 2.051 14.555 21.5 1 96.25 165 LEU A C 1
ATOM 1315 O O . LEU A 1 165 ? 1.039 14.438 22.203 1 96.25 165 LEU A O 1
ATOM 1319 N N . ASP A 1 166 ? 2.391 15.664 20.875 1 96.31 166 ASP A N 1
ATOM 1320 C CA . ASP A 1 166 ? 1.539 16.828 20.656 1 96.31 166 ASP A CA 1
ATOM 1321 C C . ASP A 1 166 ? 1.327 17.078 19.156 1 96.31 166 ASP A C 1
ATOM 1323 O O . ASP A 1 166 ? 2.264 16.953 18.375 1 96.31 166 ASP A O 1
ATOM 1327 N N . ALA A 1 167 ? 0.113 17.328 18.875 1 97.69 167 ALA A N 1
ATOM 1328 C CA . ALA A 1 167 ? -0.201 17.516 17.453 1 97.69 167 ALA A CA 1
ATOM 1329 C C . ALA A 1 167 ? -1.053 18.766 17.25 1 97.69 167 ALA A C 1
ATOM 1331 O O . ALA A 1 167 ? -1.95 19.062 18.047 1 97.69 167 ALA A O 1
ATOM 1332 N N . THR A 1 168 ? -0.756 19.516 16.266 1 98.06 168 THR A N 1
ATOM 1333 C CA . THR A 1 168 ? -1.517 20.703 15.875 1 98.06 168 THR A CA 1
ATOM 1334 C C . THR A 1 168 ? -1.98 20.594 14.422 1 98.06 168 THR A C 1
ATOM 1336 O O . THR A 1 168 ? -1.161 20.438 13.516 1 98.06 168 THR A O 1
ATOM 1339 N N . PHE A 1 169 ? -3.254 20.625 14.242 1 98.38 169 PHE A N 1
ATOM 1340 C CA . PHE A 1 169 ? -3.879 20.562 12.93 1 98.38 169 PHE A CA 1
ATOM 1341 C C . PHE A 1 169 ? -4.609 21.859 12.617 1 98.38 169 PHE A C 1
ATOM 1343 O O . PHE A 1 169 ? -5.188 22.484 13.508 1 98.38 169 PHE A O 1
ATOM 1350 N N . VAL A 1 170 ? -4.578 22.234 11.391 1 98.19 170 VAL A N 1
ATOM 1351 C CA . VAL A 1 170 ? -5.359 23.375 10.93 1 98.19 170 VAL A CA 1
ATOM 1352 C C . VAL A 1 170 ? -6.402 22.906 9.914 1 98.19 170 VAL A C 1
ATOM 1354 O O . VAL A 1 170 ? -6.066 22.281 8.914 1 98.19 170 VAL A O 1
ATOM 1357 N N . MET A 1 171 ? -7.609 23.219 10.258 1 98.06 171 MET A N 1
ATOM 1358 C CA . MET A 1 171 ? -8.734 22.891 9.391 1 98.06 171 MET A CA 1
ATOM 1359 C C . MET A 1 171 ? -9.336 24.156 8.773 1 98.06 171 MET A C 1
ATOM 1361 O O . MET A 1 171 ? -9.094 25.266 9.258 1 98.06 171 MET A O 1
ATOM 1365 N N . VAL A 1 172 ? -10.055 23.938 7.672 1 97.88 172 VAL A N 1
ATOM 1366 C CA . VAL A 1 172 ? -10.773 25.047 7.043 1 97.88 172 VAL A CA 1
ATOM 1367 C C . VAL A 1 172 ? -12.227 24.641 6.793 1 97.88 172 VAL A C 1
ATOM 1369 O O . VAL A 1 172 ? -12.5 23.5 6.402 1 97.88 172 VAL A O 1
ATOM 1372 N N . ALA A 1 173 ? -13.047 25.547 7.062 1 98.38 173 ALA A N 1
ATOM 1373 C CA . ALA A 1 173 ? -14.477 25.328 6.82 1 98.38 173 ALA A CA 1
ATOM 1374 C C . ALA A 1 173 ? -14.875 25.828 5.438 1 98.38 173 ALA A C 1
ATOM 1376 O O . ALA A 1 173 ? -14.477 26.922 5.023 1 98.38 173 ALA A O 1
ATOM 1377 N N . ARG A 1 174 ? -15.641 25 4.82 1 97.12 174 ARG A N 1
ATOM 1378 C CA . ARG A 1 174 ? -16.156 25.297 3.486 1 97.12 174 ARG A CA 1
ATOM 1379 C C . ARG A 1 174 ? -17.656 25.094 3.418 1 97.12 174 ARG A C 1
ATOM 1381 O O . ARG A 1 174 ? -18.266 24.531 4.344 1 97.12 174 ARG A O 1
ATOM 1388 N N . ASP A 1 175 ? -18.25 25.594 2.287 1 95.81 175 ASP A N 1
ATOM 1389 C CA . ASP A 1 175 ? -19.672 25.344 2.082 1 95.81 175 ASP A CA 1
ATOM 1390 C C . ASP A 1 175 ? -19.938 23.875 1.79 1 95.81 175 ASP A C 1
ATOM 1392 O O . ASP A 1 175 ? -19 23.094 1.589 1 95.81 175 ASP A O 1
ATOM 1396 N N . PRO A 1 176 ? -21.172 23.438 1.799 1 92.75 176 PRO A N 1
ATOM 1397 C CA . PRO A 1 176 ? -21.484 22 1.664 1 92.75 176 PRO A CA 1
ATOM 1398 C C . PRO A 1 176 ? -20.953 21.406 0.365 1 92.75 176 PRO A C 1
ATOM 1400 O O . PRO A 1 176 ? -20.656 20.203 0.311 1 92.75 176 PRO A O 1
ATOM 1403 N N . GLU A 1 177 ? -20.797 22.234 -0.625 1 89.75 177 GLU A N 1
ATOM 1404 C CA . GLU A 1 177 ? -20.312 21.75 -1.915 1 89.75 177 GLU A CA 1
ATOM 1405 C C . GLU A 1 177 ? -18.797 21.922 -2.035 1 89.75 177 GLU A C 1
ATOM 1407 O O . GLU A 1 177 ? -18.219 21.609 -3.078 1 89.75 177 GLU A O 1
ATOM 1412 N N . ASN A 1 178 ? -18.219 22.422 -0.989 1 89.19 178 ASN A N 1
ATOM 1413 C CA . ASN A 1 178 ? -16.781 22.594 -0.922 1 89.19 178 ASN A CA 1
ATOM 1414 C C . ASN A 1 178 ? -16.281 23.547 -2.01 1 89.19 178 ASN A C 1
ATOM 1416 O O . ASN A 1 178 ? -15.258 23.281 -2.645 1 89.19 178 ASN A O 1
ATOM 1420 N N . LYS A 1 179 ? -16.984 24.547 -2.26 1 89.12 179 LYS A N 1
ATOM 1421 C CA . LYS A 1 179 ? -16.641 25.469 -3.34 1 89.12 179 LYS A CA 1
ATOM 1422 C C . LYS A 1 179 ? -16.156 26.812 -2.787 1 89.12 179 LYS A C 1
ATOM 1424 O O . LYS A 1 179 ? -15.352 27.5 -3.42 1 89.12 179 LYS A O 1
ATOM 1429 N N . ARG A 1 180 ? -16.75 27.125 -1.645 1 93.94 180 ARG A N 1
ATOM 1430 C CA . ARG A 1 180 ? -16.422 28.438 -1.064 1 93.94 180 ARG A CA 1
ATOM 1431 C C . ARG A 1 180 ? -16.141 28.312 0.43 1 93.94 180 ARG A C 1
ATOM 1433 O O . ARG A 1 180 ? -16.578 27.344 1.071 1 93.94 180 ARG A O 1
ATOM 1440 N N . ALA A 1 181 ? -15.422 29.375 0.857 1 96.44 181 ALA A N 1
ATOM 1441 C CA . ALA A 1 181 ? -15.141 29.422 2.289 1 96.44 181 ALA A CA 1
ATOM 1442 C C . ALA A 1 181 ? -16.422 29.672 3.086 1 96.44 181 ALA A C 1
ATOM 1444 O O . ALA A 1 181 ? -17.359 30.297 2.586 1 96.44 181 ALA A O 1
ATOM 1445 N N . ALA A 1 182 ? -16.484 29.172 4.273 1 98.06 182 ALA A N 1
ATOM 1446 C CA . ALA A 1 182 ? -17.594 29.391 5.184 1 98.06 182 ALA A CA 1
ATOM 1447 C C . ALA A 1 182 ? -17.109 29.859 6.555 1 98.06 182 ALA A C 1
ATOM 1449 O O . ALA A 1 182 ? -16.078 29.391 7.043 1 98.06 182 ALA A O 1
ATOM 1450 N N . PHE A 1 183 ? -17.859 30.719 7.203 1 98.5 183 PHE A N 1
ATOM 1451 C CA . PHE A 1 183 ? -17.484 31.281 8.492 1 98.5 183 PHE A CA 1
ATOM 1452 C C . PHE A 1 183 ? -17.672 30.266 9.609 1 98.5 183 PHE A C 1
ATOM 1454 O O . PHE A 1 183 ? -18.562 29.406 9.539 1 98.5 183 PHE A O 1
ATOM 1461 N N . VAL A 1 184 ? -16.844 30.375 10.602 1 98.62 184 VAL A N 1
ATOM 1462 C CA . VAL A 1 184 ? -16.953 29.5 11.758 1 98.62 184 VAL A CA 1
ATOM 1463 C C . VAL A 1 184 ? -17.125 30.328 13.023 1 98.62 184 VAL A C 1
ATOM 1465 O O . VAL A 1 184 ? -16.891 31.531 13.016 1 98.62 184 VAL A O 1
ATOM 1468 N N . ASN A 1 185 ? -17.641 29.688 14.102 1 98.62 185 ASN A N 1
ATOM 1469 C CA . ASN A 1 185 ? -17.844 30.344 15.383 1 98.62 185 ASN A CA 1
ATOM 1470 C C . ASN A 1 185 ? -16.562 30.969 15.906 1 98.62 185 ASN A C 1
ATOM 1472 O O . ASN A 1 185 ? -15.5 30.328 15.867 1 98.62 185 ASN A O 1
ATOM 1476 N N . PRO A 1 186 ? -16.625 32.219 16.344 1 98.31 186 PRO A N 1
ATOM 1477 C CA . PRO A 1 186 ? -15.445 32.781 17 1 98.31 186 PRO A CA 1
ATOM 1478 C C . PRO A 1 186 ? -15.094 32.062 18.297 1 98.31 186 PRO A C 1
ATOM 1480 O O . PRO A 1 186 ? -15.945 31.391 18.875 1 98.31 186 PRO A O 1
ATOM 1483 N N . LEU A 1 187 ? -13.852 32.219 18.672 1 98.31 187 LEU A N 1
ATOM 1484 C CA . LEU A 1 187 ? -13.383 31.594 19.906 1 98.31 187 LEU A CA 1
ATOM 1485 C C . LEU A 1 187 ? -13.359 32.594 21.047 1 98.31 187 LEU A C 1
ATOM 1487 O O . LEU A 1 187 ? -12.68 33.625 20.953 1 98.31 187 LEU A O 1
ATOM 1491 N N . LYS A 1 188 ? -14.156 32.281 22.078 1 97.88 188 LYS A N 1
ATOM 1492 C CA . LYS A 1 188 ? -14.156 33.094 23.281 1 97.88 188 LYS A CA 1
ATOM 1493 C C . LYS A 1 188 ? -13.117 32.594 24.281 1 97.88 188 LYS A C 1
ATOM 1495 O O . LYS A 1 188 ? -13.125 31.438 24.672 1 97.88 188 LYS A O 1
ATOM 1500 N N . LEU A 1 189 ? -12.234 33.5 24.703 1 97.81 189 LEU A N 1
ATOM 1501 C CA . LEU A 1 189 ? -11.148 33.156 25.594 1 97.81 189 LEU A CA 1
ATOM 1502 C C . LEU A 1 189 ? -11.531 33.375 27.047 1 97.81 189 LEU A C 1
ATOM 1504 O O . LEU A 1 189 ? -12.094 34.438 27.391 1 97.81 189 LEU A O 1
ATOM 1508 N N . GLU A 1 190 ? -11.289 32.375 27.781 1 96.75 190 GLU A N 1
ATOM 1509 C CA . GLU A 1 190 ? -11.57 32.5 29.203 1 96.75 190 GLU A CA 1
ATOM 1510 C C . GLU A 1 190 ? -10.289 32.438 30.031 1 96.75 190 GLU A C 1
ATOM 1512 O O . GLU A 1 190 ? -9.758 31.359 30.297 1 96.75 190 GLU A O 1
ATOM 1517 N N . GLY A 1 191 ? -9.727 33.625 30.562 1 95.69 191 GLY A N 1
ATOM 1518 C CA . GLY A 1 191 ? -8.586 33.656 31.469 1 95.69 191 GLY A CA 1
ATOM 1519 C C . GLY A 1 191 ? -7.254 33.75 30.75 1 95.69 191 GLY A C 1
ATOM 1520 O O . GLY A 1 191 ? -7.203 33.719 29.516 1 95.69 191 GLY A O 1
ATOM 1521 N N . PRO A 1 192 ? -6.258 33.938 31.484 1 96.88 192 PRO A N 1
ATOM 1522 C CA . PRO A 1 192 ? -4.922 34.156 30.938 1 96.88 192 PRO A CA 1
ATOM 1523 C C . PRO A 1 192 ? -4.332 32.938 30.25 1 96.88 192 PRO A C 1
ATOM 1525 O O . PRO A 1 192 ? -3.594 33.062 29.266 1 96.88 192 PRO A O 1
ATOM 1528 N N . GLU A 1 193 ? -4.621 31.828 30.781 1 97.19 193 GLU A N 1
ATOM 1529 C CA . GLU A 1 193 ? -4.098 30.609 30.188 1 97.19 193 GLU A CA 1
ATOM 1530 C C . GLU A 1 193 ? -4.602 30.422 28.766 1 97.19 193 GLU A C 1
ATOM 1532 O O . GLU A 1 193 ? -3.83 30.078 27.859 1 97.19 193 GLU A O 1
ATOM 1537 N N . GLU A 1 194 ? -5.848 30.578 28.516 1 97.38 194 GLU A N 1
ATOM 1538 C CA . GLU A 1 194 ? -6.43 30.453 27.188 1 97.38 194 GLU A CA 1
ATOM 1539 C C . GLU A 1 194 ? -5.922 31.547 26.25 1 97.38 194 GLU A C 1
ATOM 1541 O O . GLU A 1 194 ? -5.754 31.312 25.047 1 97.38 194 GLU A O 1
ATOM 1546 N N . GLU A 1 195 ? -5.703 32.719 26.844 1 97.56 195 GLU A N 1
ATOM 1547 C CA . GLU A 1 195 ? -5.121 33.781 26.047 1 97.56 195 GLU A CA 1
ATOM 1548 C C . GLU A 1 195 ? -3.727 33.406 25.547 1 97.56 195 GLU A C 1
ATOM 1550 O O . GLU A 1 195 ? -3.365 33.719 24.406 1 97.56 195 GLU A O 1
ATOM 1555 N N . ALA A 1 196 ? -3.029 32.812 26.438 1 97.69 196 ALA A N 1
ATOM 1556 C CA . ALA A 1 196 ? -1.69 32.375 26.062 1 97.69 196 ALA A CA 1
ATOM 1557 C C . ALA A 1 196 ? -1.754 31.328 24.953 1 97.69 196 ALA A C 1
ATOM 1559 O O . ALA A 1 196 ? -0.943 31.344 24.016 1 97.69 196 ALA A O 1
ATOM 1560 N N . ILE A 1 197 ? -2.654 30.406 25.094 1 97.44 197 ILE A N 1
ATOM 1561 C CA . ILE A 1 197 ? -2.848 29.359 24.094 1 97.44 197 ILE A CA 1
ATOM 1562 C C . ILE A 1 197 ? -3.211 29.984 22.75 1 97.44 197 ILE A C 1
ATOM 1564 O O . ILE A 1 197 ? -2.646 29.625 21.703 1 97.44 197 ILE A O 1
ATOM 1568 N N . PHE A 1 198 ? -4.125 30.906 22.766 1 97.75 198 PHE A N 1
ATOM 1569 C CA . PHE A 1 198 ? -4.559 31.594 21.547 1 97.75 198 PHE A CA 1
ATOM 1570 C C . PHE A 1 198 ? -3.4 32.344 20.906 1 97.75 198 PHE A C 1
ATOM 1572 O O . PHE A 1 198 ? -3.252 32.344 19.688 1 97.75 198 PHE A O 1
ATOM 1579 N N . HIS A 1 199 ? -2.623 33 21.766 1 97.44 199 HIS A N 1
ATOM 1580 C CA . HIS A 1 199 ? -1.461 33.75 21.266 1 97.44 199 HIS A CA 1
ATOM 1581 C C . HIS A 1 199 ? -0.488 32.812 20.562 1 97.44 199 HIS A C 1
ATOM 1583 O O . HIS A 1 199 ? 0.112 33.156 19.547 1 97.44 199 HIS A O 1
ATOM 1589 N N . GLN A 1 200 ? -0.28 31.672 21.125 1 96.19 200 GLN A N 1
ATOM 1590 C CA . GLN A 1 200 ? 0.565 30.672 20.453 1 96.19 200 GLN A CA 1
ATOM 1591 C C . GLN 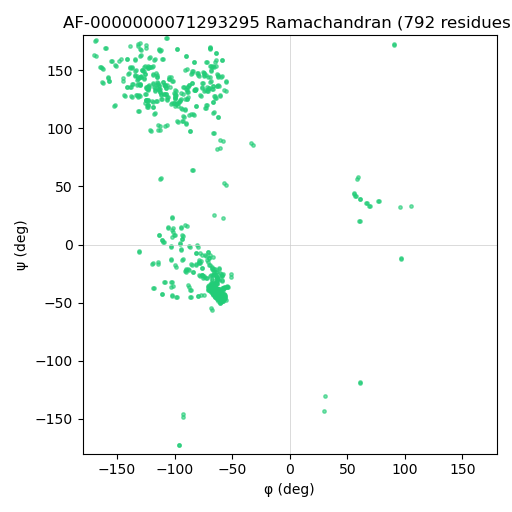A 1 200 ? 0.017 30.328 19.078 1 96.19 200 GLN A C 1
ATOM 1593 O O . GLN A 1 200 ? 0.783 30.094 18.141 1 96.19 200 GLN A O 1
ATOM 1598 N N . GLY A 1 201 ? -1.282 30.234 18.969 1 96.38 201 GLY A N 1
ATOM 1599 C CA . GLY A 1 201 ? -1.896 30.016 17.672 1 96.38 201 GLY A CA 1
ATOM 1600 C C . GLY A 1 201 ? -1.562 31.109 16.656 1 96.38 201 GLY A C 1
ATOM 1601 O O . GLY A 1 201 ? -1.332 30.828 15.484 1 96.38 201 GLY A O 1
ATOM 1602 N N . GLU A 1 202 ? -1.55 32.312 17.156 1 96.94 202 GLU A N 1
ATOM 1603 C CA . GLU A 1 202 ? -1.17 33.438 16.297 1 96.94 202 GLU A CA 1
ATOM 1604 C C . GLU A 1 202 ? 0.284 33.344 15.852 1 96.94 202 GLU A C 1
ATOM 1606 O O . GLU A 1 202 ? 0.608 33.625 14.703 1 96.94 202 GLU A O 1
ATOM 1611 N N . VAL A 1 203 ? 1.086 32.938 16.781 1 95.75 203 VAL A N 1
ATOM 1612 C CA . VAL A 1 203 ? 2.498 32.75 16.469 1 95.75 203 VAL A CA 1
ATOM 1613 C C . VAL A 1 203 ? 2.65 31.656 15.406 1 95.75 203 VAL A C 1
ATOM 1615 O O . VAL A 1 203 ? 3.441 31.797 14.469 1 95.75 203 VAL A O 1
ATOM 1618 N N . ASN A 1 204 ? 1.905 30.562 15.602 1 94.06 204 ASN A N 1
ATOM 1619 C CA . ASN A 1 204 ? 1.93 29.484 14.625 1 94.06 204 ASN A CA 1
ATOM 1620 C C . ASN A 1 204 ? 1.544 29.984 13.234 1 94.06 204 ASN A C 1
ATOM 1622 O O . ASN A 1 204 ? 2.184 29.625 12.242 1 94.06 204 ASN A O 1
ATOM 1626 N N . LYS A 1 205 ? 0.505 30.719 13.172 1 94.75 205 LYS A N 1
ATOM 1627 C CA . LYS A 1 205 ? 0.029 31.266 11.906 1 94.75 205 LYS A CA 1
ATOM 1628 C C . LYS A 1 205 ? 1.107 32.125 11.234 1 94.75 205 LYS A C 1
ATOM 1630 O O . LYS A 1 205 ? 1.353 31.969 10.039 1 94.75 205 LYS A O 1
ATOM 1635 N N . THR A 1 206 ? 1.705 32.969 12.016 1 94.94 206 THR A N 1
ATOM 1636 C CA . THR A 1 206 ? 2.758 33.812 11.492 1 94.94 206 THR A CA 1
ATOM 1637 C C . THR A 1 206 ? 3.92 33 10.953 1 94.94 206 THR A C 1
ATOM 1639 O O . THR A 1 206 ? 4.453 33.281 9.883 1 94.94 206 THR A O 1
ATOM 1642 N N . ARG A 1 207 ? 4.281 32.031 11.703 1 91.56 207 ARG A N 1
ATOM 1643 C CA . ARG A 1 207 ? 5.359 31.141 11.297 1 91.56 207 ARG A CA 1
ATOM 1644 C C . ARG A 1 207 ? 5.047 30.484 9.961 1 91.56 207 ARG A C 1
ATOM 1646 O O . ARG A 1 207 ? 5.918 30.375 9.086 1 91.56 207 ARG A O 1
ATOM 1653 N N . ARG A 1 208 ? 3.846 30.047 9.812 1 90.88 208 ARG A N 1
ATOM 1654 C CA . ARG A 1 208 ? 3.438 29.391 8.57 1 90.88 208 ARG A CA 1
ATOM 1655 C C . ARG A 1 208 ? 3.543 30.344 7.387 1 90.88 208 ARG A C 1
ATOM 1657 O O . ARG A 1 208 ? 3.984 29.953 6.305 1 90.88 208 ARG A O 1
ATOM 1664 N N . VAL A 1 209 ? 3.139 31.484 7.602 1 91.44 209 VAL A N 1
ATOM 1665 C CA . VAL A 1 209 ? 3.189 32.5 6.547 1 91.44 209 VAL A CA 1
ATOM 1666 C C . VAL A 1 209 ? 4.645 32.781 6.18 1 91.44 209 VAL A C 1
ATOM 1668 O O . VAL A 1 209 ? 4.98 32.906 5 1 91.44 209 VAL A O 1
ATOM 1671 N N . GLU A 1 210 ? 5.461 32.875 7.152 1 90.81 210 GLU A N 1
ATOM 1672 C CA . GLU A 1 210 ? 6.875 33.156 6.918 1 90.81 210 GLU A CA 1
ATOM 1673 C C . GLU A 1 210 ? 7.527 32 6.133 1 90.81 210 GLU A C 1
ATOM 1675 O O . GLU A 1 210 ? 8.305 32.25 5.207 1 90.81 210 GLU A O 1
ATOM 1680 N N . LEU A 1 211 ? 7.227 30.844 6.52 1 87.38 211 LEU A N 1
ATOM 1681 C CA . LEU A 1 211 ? 7.781 29.688 5.82 1 87.38 211 LEU A CA 1
ATOM 1682 C C . LEU A 1 211 ? 7.328 29.672 4.363 1 87.38 211 LEU A C 1
ATOM 1684 O O . LEU A 1 211 ? 8.117 29.375 3.469 1 87.38 211 LEU A O 1
ATOM 1688 N N . SER A 1 212 ? 6.094 29.969 4.176 1 89 212 SER A N 1
ATOM 1689 C CA . SER A 1 212 ? 5.543 29.984 2.824 1 89 212 SER A CA 1
ATOM 1690 C C . SER A 1 212 ? 6.176 31.078 1.97 1 89 212 SER A C 1
ATOM 1692 O O . SER A 1 212 ? 6.48 30.844 0.796 1 89 212 SER A O 1
ATOM 1694 N N . THR A 1 213 ? 6.449 32.156 2.562 1 92.56 213 THR A N 1
ATOM 1695 C CA . THR A 1 213 ? 6.996 33.312 1.84 1 92.56 213 THR A CA 1
ATOM 1696 C C . THR A 1 213 ? 8.477 33.094 1.531 1 92.56 213 THR A C 1
ATOM 1698 O O . THR A 1 213 ? 8.977 33.594 0.517 1 92.56 213 THR A O 1
ATOM 1701 N N . ALA A 1 214 ? 9.07 32.312 2.34 1 92 214 ALA A N 1
ATOM 1702 C CA . ALA A 1 214 ? 10.508 32.062 2.188 1 92 214 ALA A CA 1
ATOM 1703 C C . ALA A 1 214 ? 10.766 30.828 1.333 1 92 214 ALA A C 1
ATOM 1705 O O . ALA A 1 214 ? 11.914 30.422 1.169 1 92 214 ALA A O 1
ATOM 1706 N N . SER A 1 215 ? 9.773 30.297 0.778 1 92.62 215 SER A N 1
ATOM 1707 C CA . SER A 1 215 ? 9.898 29.062 0.019 1 92.62 215 SER A CA 1
ATOM 1708 C C . SER A 1 215 ? 10.938 29.188 -1.085 1 92.62 215 SER A C 1
ATOM 1710 O O . SER A 1 215 ? 11.008 30.219 -1.764 1 92.62 215 SER A O 1
ATOM 1712 N N . LEU A 1 216 ? 11.734 28.203 -1.33 1 94.25 216 LEU A N 1
ATOM 1713 C CA . LEU A 1 216 ? 12.781 28.172 -2.348 1 94.25 216 LEU A CA 1
ATOM 1714 C C . LEU A 1 216 ? 12.172 28.062 -3.744 1 94.25 216 LEU A C 1
ATOM 1716 O O . LEU A 1 216 ? 12.883 28.203 -4.746 1 94.25 216 LEU A O 1
ATOM 1720 N N . LEU A 1 217 ? 10.93 27.828 -3.842 1 90.88 217 LEU A N 1
ATOM 1721 C CA . LEU A 1 217 ? 10.219 27.859 -5.113 1 90.88 217 LEU A CA 1
ATOM 1722 C C . LEU A 1 217 ? 9.93 29.297 -5.527 1 90.88 217 LEU A C 1
ATOM 1724 O O . LEU A 1 217 ? 9.602 29.562 -6.684 1 90.88 217 LEU A O 1
ATOM 1728 N N . LYS A 1 218 ? 10.078 30.219 -4.547 1 92.38 218 LYS A N 1
ATOM 1729 C CA . LYS A 1 218 ? 9.711 31.609 -4.793 1 92.38 218 LYS A CA 1
ATOM 1730 C C . LYS A 1 218 ? 10.922 32.531 -4.633 1 92.38 218 LYS A C 1
ATOM 1732 O O . LYS A 1 218 ? 11.039 33.531 -5.336 1 92.38 218 LYS A O 1
ATOM 1737 N N . VAL A 1 219 ? 11.734 32.188 -3.658 1 94.56 219 VAL A N 1
ATOM 1738 C CA . VAL A 1 219 ? 12.836 33.062 -3.307 1 94.56 219 VAL A CA 1
ATOM 1739 C C . VAL A 1 219 ? 14.148 32.312 -3.338 1 94.56 219 VAL A C 1
ATOM 1741 O O . VAL A 1 219 ? 14.203 31.141 -2.943 1 94.56 219 VAL A O 1
ATOM 1744 N N . ALA A 1 220 ? 15.195 33 -3.701 1 94.94 220 ALA A N 1
ATOM 1745 C CA . ALA A 1 220 ? 16.531 32.406 -3.729 1 94.94 220 ALA A CA 1
ATOM 1746 C C . ALA A 1 220 ? 17.031 32.125 -2.314 1 94.94 220 ALA A C 1
ATOM 1748 O O . ALA A 1 220 ? 16.609 32.781 -1.359 1 94.94 220 ALA A O 1
ATOM 1749 N N . PRO A 1 221 ? 17.891 31.172 -2.184 1 96.25 221 PRO A N 1
ATOM 1750 C CA . PRO A 1 221 ? 18.469 30.891 -0.865 1 96.25 221 PRO A CA 1
ATOM 1751 C C . PRO A 1 221 ? 19.188 32.094 -0.277 1 96.25 221 PRO A C 1
ATOM 1753 O O . PRO A 1 221 ? 19.578 33 -1.015 1 96.25 221 PRO A O 1
ATOM 1756 N N . THR A 1 222 ? 19.359 32.094 1 1 96.56 222 THR A N 1
ATOM 1757 C CA . THR A 1 222 ? 20.109 33.125 1.683 1 96.56 222 THR A CA 1
ATOM 1758 C C . THR A 1 222 ? 21.594 33.031 1.345 1 96.56 222 THR A C 1
ATOM 1760 O O . THR A 1 222 ? 22.031 32.031 0.756 1 96.56 222 THR A O 1
ATOM 1763 N N . ALA A 1 223 ? 22.391 34.062 1.734 1 96.69 223 ALA A N 1
ATOM 1764 C CA . ALA A 1 223 ? 23.828 34.062 1.482 1 96.69 223 ALA A CA 1
ATOM 1765 C C . ALA A 1 223 ? 24.5 32.875 2.17 1 96.69 223 ALA A C 1
ATOM 1767 O O . ALA A 1 223 ? 25.375 32.219 1.588 1 96.69 223 ALA A O 1
ATOM 1768 N N . GLU A 1 224 ? 24.109 32.656 3.344 1 97.25 224 GLU A N 1
ATOM 1769 C CA . GLU A 1 224 ? 24.672 31.547 4.102 1 97.25 224 GLU A CA 1
ATOM 1770 C C . GLU A 1 224 ? 24.359 30.203 3.43 1 97.25 224 GLU A C 1
ATOM 1772 O O . GLU A 1 224 ? 25.219 29.328 3.359 1 97.25 224 GLU A O 1
ATOM 1777 N N . GLU A 1 225 ? 23.156 30.047 2.953 1 97.69 225 GLU A N 1
ATOM 1778 C CA . GLU A 1 225 ? 22.734 28.812 2.287 1 97.69 225 GLU A CA 1
ATOM 1779 C C . GLU A 1 225 ? 23.469 28.625 0.967 1 97.69 225 GLU A C 1
ATOM 1781 O O . GLU A 1 225 ? 23.844 27.5 0.62 1 97.69 225 GLU A O 1
ATOM 1786 N N . ARG A 1 226 ? 23.719 29.672 0.267 1 96.5 226 ARG A N 1
ATOM 1787 C CA . ARG A 1 226 ? 24.469 29.609 -0.982 1 96.5 226 ARG A CA 1
ATOM 1788 C C . ARG A 1 226 ? 25.906 29.156 -0.734 1 96.5 226 ARG A C 1
ATOM 1790 O O . ARG A 1 226 ? 26.453 28.344 -1.491 1 96.5 226 ARG A O 1
ATOM 1797 N N . THR A 1 227 ? 26.438 29.703 0.275 1 97.38 227 THR A N 1
ATOM 1798 C CA . THR A 1 227 ? 27.797 29.312 0.638 1 97.38 227 THR A CA 1
ATOM 1799 C C . THR A 1 227 ? 27.859 27.844 1.012 1 97.38 227 THR A C 1
ATOM 1801 O O . THR A 1 227 ? 28.812 27.141 0.657 1 97.38 227 THR A O 1
ATOM 1804 N N . LEU A 1 228 ? 26.859 27.438 1.705 1 97.06 228 LEU A N 1
ATOM 1805 C CA . LEU A 1 228 ? 26.797 26.031 2.1 1 97.06 228 LEU A CA 1
ATOM 1806 C C . LEU A 1 228 ? 26.734 25.125 0.875 1 97.06 228 LEU A C 1
ATOM 1808 O O . LEU A 1 228 ? 27.484 24.156 0.779 1 97.06 228 LEU A O 1
ATOM 1812 N N . VAL A 1 229 ? 25.875 25.422 -0.075 1 96.38 229 VAL A N 1
ATOM 1813 C CA . VAL A 1 229 ? 25.719 24.625 -1.291 1 96.38 229 VAL A CA 1
ATOM 1814 C C . VAL A 1 229 ? 27.031 24.609 -2.07 1 96.38 229 VAL A C 1
ATOM 1816 O O . VAL A 1 229 ? 27.422 23.562 -2.59 1 96.38 229 VAL A O 1
ATOM 1819 N N . HIS A 1 230 ? 27.672 25.719 -2.135 1 94.81 230 HIS A N 1
ATOM 1820 C CA . HIS A 1 230 ? 28.938 25.812 -2.848 1 94.81 230 HIS A CA 1
ATOM 1821 C C . HIS A 1 230 ? 30.016 24.969 -2.17 1 94.81 230 HIS A C 1
ATOM 1823 O O . HIS A 1 230 ? 30.797 24.297 -2.846 1 94.81 230 HIS A O 1
ATOM 1829 N N . SER A 1 231 ? 30.016 25.078 -0.918 1 95.56 231 SER A N 1
ATOM 1830 C CA . SER A 1 231 ? 30.984 24.281 -0.167 1 95.56 231 SER A CA 1
ATOM 1831 C C . SER A 1 231 ? 30.766 22.797 -0.388 1 95.56 231 SER A C 1
ATOM 1833 O O . SER A 1 231 ? 31.719 22.031 -0.518 1 95.56 231 SER A O 1
ATOM 1835 N N . LEU A 1 232 ? 29.516 22.344 -0.4 1 95.19 232 LEU A N 1
ATOM 1836 C CA . LEU A 1 232 ? 29.188 20.953 -0.67 1 95.19 232 LEU A CA 1
ATOM 1837 C C . LEU A 1 232 ? 29.688 20.531 -2.051 1 95.19 232 LEU A C 1
ATOM 1839 O O . LEU A 1 232 ? 30.219 19.438 -2.217 1 95.19 232 LEU A O 1
ATOM 1843 N N . PHE A 1 233 ? 29.484 21.406 -2.969 1 93 233 PHE A N 1
ATOM 1844 C CA . PHE A 1 233 ? 29.938 21.172 -4.34 1 93 233 PHE A CA 1
ATOM 1845 C C . PHE A 1 233 ? 31.453 21.031 -4.402 1 93 233 PHE A C 1
ATOM 1847 O O . PHE A 1 233 ? 31.969 20.062 -4.973 1 93 233 PHE A O 1
ATOM 1854 N N . LEU A 1 234 ? 32.125 21.906 -3.742 1 91.62 234 LEU A N 1
ATOM 1855 C CA . LEU A 1 234 ? 33.594 21.891 -3.764 1 91.62 234 LEU A CA 1
ATOM 1856 C C . LEU A 1 234 ? 34.156 20.609 -3.145 1 91.62 234 LEU A C 1
ATOM 1858 O O . LEU A 1 234 ? 35.156 20.094 -3.594 1 91.62 234 LEU A O 1
ATOM 1862 N N . ASN A 1 235 ? 33.438 20.203 -2.205 1 92.5 235 ASN A N 1
ATOM 1863 C CA . ASN A 1 235 ? 33.875 19.016 -1.484 1 92.5 235 ASN A CA 1
ATOM 1864 C C . ASN A 1 235 ? 33.75 17.75 -2.348 1 92.5 235 ASN A C 1
ATOM 1866 O O . ASN A 1 235 ? 34.312 16.703 -1.999 1 92.5 235 ASN A O 1
ATOM 1870 N N . THR A 1 236 ? 33.062 17.859 -3.486 1 94 236 THR A N 1
ATOM 1871 C CA . THR A 1 236 ? 32.906 16.688 -4.34 1 94 236 THR A CA 1
ATOM 1872 C C . THR A 1 236 ? 33.844 16.75 -5.539 1 94 236 THR A C 1
ATOM 1874 O O . THR A 1 236 ? 33.844 15.844 -6.379 1 94 236 THR A O 1
ATOM 1877 N N . LEU A 1 237 ? 34.594 17.828 -5.617 1 89.06 237 LEU A N 1
ATOM 1878 C CA . LEU A 1 237 ? 35.5 17.969 -6.77 1 89.06 237 LEU A CA 1
ATOM 1879 C C . LEU A 1 237 ? 36.781 17.203 -6.559 1 89.06 237 LEU A C 1
ATOM 1881 O O . LEU A 1 237 ? 37.312 17.172 -5.445 1 89.06 237 LEU A O 1
ATOM 1885 N N . ASP A 1 238 ? 37.062 16.484 -7.676 1 83.12 238 ASP A N 1
ATOM 1886 C CA . ASP A 1 238 ? 38.375 15.836 -7.68 1 83.12 238 ASP A CA 1
ATOM 1887 C C . ASP A 1 238 ? 39.5 16.875 -7.723 1 83.12 238 ASP A C 1
ATOM 1889 O O . ASP A 1 238 ? 39.688 17.547 -8.734 1 83.12 238 ASP A O 1
ATOM 1893 N N . THR A 1 239 ? 40.188 16.953 -6.754 1 76 239 THR A N 1
ATOM 1894 C CA . THR A 1 239 ? 41.25 17.969 -6.664 1 76 239 THR A CA 1
ATOM 1895 C C . THR A 1 239 ? 42.344 17.703 -7.672 1 76 239 THR A C 1
ATOM 1897 O O . THR A 1 239 ? 43.125 18.609 -8.008 1 76 239 THR A O 1
ATOM 1900 N N . ARG A 1 240 ? 42.25 16.562 -8.227 1 79.44 240 ARG A N 1
ATOM 1901 C CA . ARG A 1 240 ? 43.312 16.219 -9.172 1 79.44 240 ARG A CA 1
ATOM 1902 C C . ARG A 1 240 ? 42.938 16.656 -10.586 1 79.44 240 ARG A C 1
ATOM 1904 O O . ARG A 1 240 ? 43.844 16.891 -11.414 1 79.44 240 ARG A O 1
ATOM 1911 N N . THR A 1 241 ? 41.594 16.797 -10.758 1 75.12 241 THR A N 1
ATOM 1912 C CA . THR A 1 241 ? 41.156 17.156 -12.094 1 75.12 241 THR A CA 1
ATOM 1913 C C . THR A 1 241 ? 40.531 18.547 -12.102 1 75.12 241 THR A C 1
ATOM 1915 O O . THR A 1 241 ? 39.906 18.969 -11.125 1 75.12 241 THR A O 1
ATOM 1918 N N . VAL A 1 242 ? 41.281 19.516 -12.477 1 67.62 242 VAL A N 1
ATOM 1919 C CA . VAL A 1 242 ? 40.719 20.859 -12.547 1 67.62 242 VAL A CA 1
ATOM 1920 C C . VAL A 1 242 ? 39.469 20.859 -13.445 1 67.62 242 VAL A C 1
ATOM 1922 O O . VAL A 1 242 ? 39.469 21.516 -14.492 1 67.62 242 VAL A O 1
ATOM 1925 N N . SER A 1 243 ? 38.438 19.953 -13.242 1 78.06 243 SER A N 1
ATOM 1926 C CA . SER A 1 243 ? 37.188 19.891 -14.031 1 78.06 243 SER A CA 1
ATOM 1927 C C . SER A 1 243 ? 35.969 19.812 -13.141 1 78.06 243 SER A C 1
ATOM 1929 O O . SER A 1 243 ? 36.031 19.297 -12.023 1 78.06 243 SER A O 1
ATOM 1931 N N . PHE A 1 244 ? 34.906 20.531 -13.625 1 77.75 244 PHE A N 1
ATOM 1932 C CA . PHE A 1 244 ? 33.656 20.5 -12.922 1 77.75 244 PHE A CA 1
ATOM 1933 C C . PHE A 1 244 ? 32.875 19.219 -13.25 1 77.75 244 PHE A C 1
ATOM 1935 O O . PHE A 1 244 ? 31.828 18.953 -12.664 1 77.75 244 PHE A O 1
ATOM 1942 N N . ARG A 1 245 ? 33.438 18.453 -14.086 1 76.12 245 ARG A N 1
ATOM 1943 C CA . ARG A 1 245 ? 32.688 17.312 -14.609 1 76.12 245 ARG A CA 1
ATOM 1944 C C . ARG A 1 245 ? 32.844 16.094 -13.711 1 76.12 245 ARG A C 1
ATOM 1946 O O . ARG A 1 245 ? 31.938 15.289 -13.57 1 76.12 245 ARG A O 1
ATOM 1953 N N . SER A 1 246 ? 34 16.062 -13.258 1 80.88 246 SER A N 1
ATOM 1954 C CA . SER A 1 246 ? 34.281 14.867 -12.469 1 80.88 246 SER A CA 1
ATOM 1955 C C . SER A 1 246 ? 34 15.102 -10.984 1 80.88 246 SER A C 1
ATOM 1957 O O . SER A 1 246 ? 34.594 15.977 -10.359 1 80.88 246 SER A O 1
ATOM 1959 N N . ARG A 1 247 ? 32.938 14.547 -10.469 1 88.69 247 ARG A N 1
ATOM 1960 C CA . ARG A 1 247 ? 32.594 14.672 -9.055 1 88.69 247 ARG A CA 1
ATOM 1961 C C . ARG A 1 247 ? 32.812 13.352 -8.32 1 88.69 247 ARG A C 1
ATOM 1963 O O . ARG A 1 247 ? 32.562 12.281 -8.875 1 88.69 247 ARG A O 1
ATOM 1970 N N . VAL A 1 248 ? 33.375 13.469 -7.145 1 90.62 248 VAL A N 1
ATOM 1971 C CA . VAL A 1 248 ? 33.688 12.305 -6.312 1 90.62 248 VAL A CA 1
ATOM 1972 C C . VAL A 1 248 ? 33 12.469 -4.953 1 90.62 248 VAL A C 1
ATOM 1974 O O . VAL A 1 248 ? 33.062 13.531 -4.336 1 90.62 248 VAL A O 1
ATOM 1977 N N . LEU A 1 249 ? 32.375 11.422 -4.496 1 93.56 249 LEU A N 1
ATOM 1978 C CA . LEU A 1 249 ? 31.719 11.43 -3.197 1 93.56 249 LEU A CA 1
ATOM 1979 C C . LEU A 1 249 ? 32.75 11.445 -2.064 1 93.56 249 LEU A C 1
ATOM 1981 O O . LEU A 1 249 ? 33.688 10.664 -2.07 1 93.56 249 LEU A O 1
ATOM 1985 N N . PRO A 1 250 ? 32.531 12.344 -1.093 1 93.25 250 PRO A N 1
ATOM 1986 C CA . PRO A 1 250 ? 33.375 12.273 0.102 1 93.25 250 PRO A CA 1
ATOM 1987 C C . PRO A 1 250 ? 33.188 10.977 0.886 1 93.25 250 PRO A C 1
ATOM 1989 O O . PRO A 1 250 ? 32.219 10.242 0.642 1 93.25 250 PRO A O 1
ATOM 1992 N N . PRO A 1 251 ? 34.125 10.703 1.78 1 93.69 251 PRO A N 1
ATOM 1993 C CA . PRO A 1 251 ? 33.938 9.5 2.596 1 93.69 251 PRO A CA 1
ATOM 1994 C C . PRO A 1 251 ? 32.656 9.516 3.412 1 93.69 251 PRO A C 1
ATOM 1996 O O . PRO A 1 251 ? 32.25 10.57 3.904 1 93.69 251 PRO A O 1
ATOM 1999 N N . ASN A 1 252 ? 32.062 8.328 3.559 1 95.5 252 ASN A N 1
ATOM 2000 C CA . ASN A 1 252 ? 30.859 8.125 4.359 1 95.5 252 ASN A CA 1
ATOM 2001 C C . ASN A 1 252 ? 29.719 9.039 3.908 1 95.5 252 ASN A C 1
ATOM 2003 O O . ASN A 1 252 ? 29.125 9.75 4.723 1 95.5 252 ASN A O 1
ATOM 2007 N N . SER A 1 253 ? 29.562 9.125 2.617 1 97.31 253 SER A N 1
ATOM 2008 C CA . SER A 1 253 ? 28.516 9.938 2.016 1 97.31 253 SER A CA 1
ATOM 2009 C C . SER A 1 253 ? 27.734 9.141 0.974 1 97.31 253 SER A C 1
ATOM 2011 O O . SER A 1 253 ? 28.156 8.055 0.57 1 97.31 253 SER A O 1
ATOM 2013 N N . MET A 1 254 ? 26.594 9.664 0.667 1 97.5 254 MET A N 1
ATOM 2014 C CA . MET A 1 254 ? 25.734 9.078 -0.362 1 97.5 254 MET A CA 1
ATOM 2015 C C . MET A 1 254 ? 25.125 10.164 -1.235 1 97.5 254 MET A C 1
ATOM 2017 O O . MET A 1 254 ? 24.734 11.219 -0.735 1 97.5 254 MET A O 1
ATOM 2021 N N . TRP A 1 255 ? 25.172 9.883 -2.529 1 97.94 255 TRP A N 1
ATOM 2022 C CA . TRP A 1 255 ? 24.453 10.805 -3.404 1 97.94 255 TRP A CA 1
ATOM 2023 C C . TRP A 1 255 ? 22.953 10.828 -3.074 1 97.94 255 TRP A C 1
ATOM 2025 O O . TRP A 1 255 ? 22.344 9.773 -2.873 1 97.94 255 TRP A O 1
ATOM 2035 N N . MET A 1 256 ? 22.344 12.016 -3.037 1 98.12 256 MET A N 1
ATOM 2036 C CA . MET A 1 256 ? 20.922 12.156 -2.73 1 98.12 256 MET A CA 1
ATOM 2037 C C . MET A 1 256 ? 20.078 11.32 -3.688 1 98.12 256 MET A C 1
ATOM 2039 O O . MET A 1 256 ? 19.078 10.734 -3.283 1 98.12 256 MET A O 1
ATOM 2043 N N . GLU A 1 257 ? 20.469 11.242 -4.906 1 96.81 257 GLU A N 1
ATOM 2044 C CA . GLU A 1 257 ? 19.734 10.516 -5.941 1 96.81 257 GLU A CA 1
ATOM 2045 C C . GLU A 1 257 ? 19.625 9.031 -5.609 1 96.81 257 GLU A C 1
ATOM 2047 O O . GLU A 1 257 ? 18.719 8.344 -6.082 1 96.81 257 GLU A O 1
ATOM 2052 N N . ASP A 1 258 ? 20.469 8.562 -4.785 1 96.12 258 ASP A N 1
ATOM 2053 C CA . ASP A 1 258 ? 20.516 7.141 -4.461 1 96.12 258 ASP A CA 1
ATOM 2054 C C . ASP A 1 258 ? 19.703 6.836 -3.207 1 96.12 258 ASP A C 1
ATOM 2056 O O . ASP A 1 258 ? 19.547 5.676 -2.834 1 96.12 258 ASP A O 1
ATOM 2060 N N . ALA A 1 259 ? 19.188 7.809 -2.59 1 97.31 259 ALA A N 1
ATOM 2061 C CA . ALA A 1 259 ? 18.422 7.656 -1.356 1 97.31 259 ALA A CA 1
ATOM 2062 C C . ALA A 1 259 ? 16.953 8 -1.579 1 97.31 259 ALA A C 1
ATOM 2064 O O . ALA A 1 259 ? 16.391 8.859 -0.883 1 97.31 259 ALA A O 1
ATOM 2065 N N . LYS A 1 260 ? 16.391 7.309 -2.504 1 97.06 260 LYS A N 1
ATOM 2066 C CA . LYS A 1 260 ? 15 7.531 -2.875 1 97.06 260 LYS A CA 1
ATOM 2067 C C . LYS A 1 260 ? 14.211 6.223 -2.857 1 97.06 260 LYS A C 1
ATOM 2069 O O . LYS A 1 260 ? 14.781 5.145 -3.037 1 97.06 260 LYS A O 1
ATOM 2074 N N . MET A 1 261 ? 12.969 6.34 -2.57 1 97 261 MET A N 1
ATOM 2075 C CA . MET A 1 261 ? 12.023 5.234 -2.682 1 97 261 MET A CA 1
ATOM 2076 C C . MET A 1 261 ? 10.688 5.715 -3.254 1 97 261 MET A C 1
ATOM 2078 O O . MET A 1 261 ? 10.289 6.855 -3.023 1 97 261 MET A O 1
ATOM 2082 N N . LYS A 1 262 ? 10.047 4.832 -4.004 1 97.25 262 LYS A N 1
ATOM 2083 C CA . LYS A 1 262 ? 8.781 5.18 -4.633 1 97.25 262 LYS A CA 1
ATOM 2084 C C . LYS A 1 262 ? 7.668 4.234 -4.188 1 97.25 262 LYS A C 1
ATOM 2086 O O . LYS A 1 262 ? 7.938 3.123 -3.729 1 97.25 262 LYS A O 1
ATOM 2091 N N . GLY A 1 263 ? 6.469 4.742 -4.211 1 97.06 263 GLY A N 1
ATOM 2092 C CA . GLY A 1 263 ? 5.277 3.971 -3.91 1 97.06 263 GLY A CA 1
ATOM 2093 C C . GLY A 1 263 ? 4.098 4.32 -4.801 1 97.06 263 GLY A C 1
ATOM 2094 O O . GLY A 1 263 ? 4.113 5.344 -5.484 1 97.06 263 GLY A O 1
ATOM 2095 N N . LEU A 1 264 ? 3.186 3.389 -4.844 1 97.31 264 LEU A N 1
ATOM 2096 C CA . LEU A 1 264 ? 1.961 3.596 -5.605 1 97.31 264 LEU A CA 1
ATOM 2097 C C . LEU A 1 264 ? 0.757 3.018 -4.871 1 97.31 264 LEU A C 1
ATOM 2099 O O . LEU A 1 264 ? 0.839 1.928 -4.297 1 97.31 264 LEU A O 1
ATOM 2103 N N . GLU A 1 265 ? -0.286 3.781 -4.863 1 96.56 265 GLU A N 1
ATOM 2104 C CA . GLU A 1 265 ? -1.54 3.33 -4.266 1 96.56 265 GLU A CA 1
ATOM 2105 C C . GLU A 1 265 ? -2.719 3.586 -5.203 1 96.56 265 GLU A C 1
ATOM 2107 O O . GLU A 1 265 ? -2.85 4.68 -5.758 1 96.56 265 GLU A O 1
ATOM 2112 N N . ILE A 1 266 ? -3.5 2.537 -5.449 1 95.75 266 ILE A N 1
ATOM 2113 C CA . ILE A 1 266 ? -4.805 2.787 -6.051 1 95.75 266 ILE A CA 1
ATOM 2114 C C . ILE A 1 266 ? -5.777 3.289 -4.984 1 95.75 266 ILE A C 1
ATOM 2116 O O . ILE A 1 266 ? -5.918 2.674 -3.926 1 95.75 266 ILE A O 1
ATOM 2120 N N . CYS A 1 267 ? -6.402 4.363 -5.258 1 94.81 267 CYS A N 1
ATOM 2121 C CA . CYS A 1 267 ? -7.293 4.98 -4.281 1 94.81 267 CYS A CA 1
ATOM 2122 C C . CYS A 1 267 ? -8.695 4.383 -4.363 1 94.81 267 CYS A C 1
ATOM 2124 O O . CYS A 1 267 ? -9.539 4.871 -5.113 1 94.81 267 CYS A O 1
ATOM 2126 N N . HIS A 1 268 ? -8.977 3.447 -3.506 1 94.94 268 HIS A N 1
ATOM 2127 C CA . HIS A 1 268 ? -10.234 2.709 -3.533 1 94.94 268 HIS A CA 1
ATOM 2128 C C . HIS A 1 268 ? -11.297 3.389 -2.67 1 94.94 268 HIS A C 1
ATOM 2130 O O . HIS A 1 268 ? -10.961 4.168 -1.775 1 94.94 268 HIS A O 1
ATOM 2136 N N . PRO A 1 269 ? -12.617 3.033 -2.885 1 92.62 269 PRO A N 1
ATOM 2137 C CA . PRO A 1 269 ? -13.719 3.594 -2.104 1 92.62 269 PRO A CA 1
ATOM 2138 C C . PRO A 1 269 ? -13.594 3.299 -0.61 1 92.62 269 PRO A C 1
ATOM 2140 O O . PRO A 1 269 ? -14.039 4.098 0.22 1 92.62 269 PRO A O 1
ATOM 2143 N N . GLN A 1 270 ? -12.914 2.268 -0.328 1 91 270 GLN A N 1
ATOM 2144 C CA . GLN A 1 270 ? -12.773 1.874 1.069 1 91 270 GLN A CA 1
ATOM 2145 C C . GLN A 1 270 ? -12.023 2.936 1.867 1 91 270 GLN A C 1
ATOM 2147 O O . GLN A 1 270 ? -12.188 3.039 3.084 1 91 270 GLN A O 1
ATOM 2152 N N . GLU A 1 271 ? -11.211 3.748 1.182 1 92.81 271 GLU A N 1
ATOM 2153 C CA . GLU A 1 271 ? -10.367 4.73 1.85 1 92.81 271 GLU A CA 1
ATOM 2154 C C . GLU A 1 271 ? -10.961 6.133 1.739 1 92.81 271 GLU A C 1
ATOM 2156 O O . GLU A 1 271 ? -10.242 7.129 1.85 1 92.81 271 GLU A O 1
ATOM 2161 N N . ARG A 1 272 ? -12.219 6.234 1.536 1 92.69 272 ARG A N 1
ATOM 2162 C CA . ARG A 1 272 ? -12.836 7.539 1.348 1 92.69 272 ARG A CA 1
ATOM 2163 C C . ARG A 1 272 ? -13.141 8.203 2.688 1 92.69 272 ARG A C 1
ATOM 2165 O O . ARG A 1 272 ? -13.25 7.527 3.711 1 92.69 272 ARG A O 1
ATOM 2172 N N . ASN A 1 273 ? -13.25 9.508 2.686 1 91.94 273 ASN A N 1
ATOM 2173 C CA . ASN A 1 273 ? -13.688 10.273 3.852 1 91.94 273 ASN A CA 1
ATOM 2174 C C . ASN A 1 273 ? -15.18 10.586 3.787 1 91.94 273 ASN A C 1
ATOM 2176 O O . ASN A 1 273 ? -15.906 10.008 2.973 1 91.94 273 ASN A O 1
ATOM 2180 N N . ILE A 1 274 ? -15.648 11.375 4.684 1 89.94 274 ILE A N 1
ATOM 2181 C CA . ILE A 1 274 ? -17.078 11.648 4.82 1 89.94 274 ILE A CA 1
ATOM 2182 C C . ILE A 1 274 ? -17.547 12.508 3.654 1 89.94 274 ILE A C 1
ATOM 2184 O O . ILE A 1 274 ? -18.75 12.703 3.469 1 89.94 274 ILE A O 1
ATOM 2188 N N . PHE A 1 275 ? -16.719 13.016 2.76 1 89.81 275 PHE A N 1
ATOM 2189 C CA . PHE A 1 275 ? -17.094 13.82 1.602 1 89.81 275 PHE A CA 1
ATOM 2190 C C . PHE A 1 275 ? -16.797 13.07 0.306 1 89.81 275 PHE A C 1
ATOM 2192 O O . PHE A 1 275 ? -16.719 13.68 -0.763 1 89.81 275 PHE A O 1
ATOM 2199 N N . ASN A 1 276 ? -16.438 11.82 0.429 1 89 276 ASN A N 1
ATOM 2200 C CA . ASN A 1 276 ? -16.219 10.914 -0.691 1 89 276 ASN A CA 1
ATOM 2201 C C . ASN A 1 276 ? -14.984 11.297 -1.493 1 89 276 ASN A C 1
ATOM 2203 O O . ASN A 1 276 ? -15.008 11.273 -2.725 1 89 276 ASN A O 1
ATOM 2207 N N . ARG A 1 277 ? -14.062 11.781 -0.849 1 93.31 277 ARG A N 1
ATOM 2208 C CA . ARG A 1 277 ? -12.68 11.906 -1.297 1 93.31 277 ARG A CA 1
ATOM 2209 C C . ARG A 1 277 ? -11.758 11 -0.49 1 93.31 277 ARG A C 1
ATOM 2211 O O . ARG A 1 277 ? -12.18 10.406 0.505 1 93.31 277 ARG A O 1
ATOM 2218 N N . ILE A 1 278 ? -10.57 10.844 -1.001 1 95.56 278 ILE A N 1
ATOM 2219 C CA . ILE A 1 278 ? -9.664 9.977 -0.251 1 95.56 278 ILE A CA 1
ATOM 2220 C C . ILE A 1 278 ? -9.328 10.625 1.09 1 95.56 278 ILE A C 1
ATOM 2222 O O . ILE A 1 278 ? -9.078 11.836 1.159 1 95.56 278 ILE A O 1
ATOM 2226 N N . PHE A 1 279 ? -9.336 9.859 2.129 1 96.38 279 PHE A N 1
ATOM 2227 C CA . PHE A 1 279 ? -9.109 10.289 3.504 1 96.38 279 PHE A CA 1
ATOM 2228 C C . PHE A 1 279 ? -7.691 10.812 3.682 1 96.38 279 PHE A C 1
ATOM 2230 O O . PHE A 1 279 ? -6.723 10.125 3.357 1 96.38 279 PHE A O 1
ATOM 2237 N N . GLY A 1 280 ? -7.562 11.984 4.176 1 96.75 280 GLY A N 1
ATOM 2238 C CA . GLY A 1 280 ? -6.246 12.562 4.402 1 96.75 280 GLY A CA 1
ATOM 2239 C C . GLY A 1 280 ? -5.375 11.719 5.312 1 96.75 280 GLY A C 1
ATOM 2240 O O . GLY A 1 280 ? -4.152 11.68 5.148 1 96.75 280 GLY A O 1
ATOM 2241 N N . GLY A 1 281 ? -6 11.125 6.316 1 96.94 281 GLY A N 1
ATOM 2242 C CA . GLY A 1 281 ? -5.27 10.219 7.191 1 96.94 281 GLY A CA 1
ATOM 2243 C C . GLY A 1 281 ? -4.605 9.078 6.453 1 96.94 281 GLY A C 1
ATOM 2244 O O . GLY A 1 281 ? -3.502 8.656 6.809 1 96.94 281 GLY A O 1
ATOM 2245 N N . PHE A 1 282 ? -5.297 8.586 5.445 1 97.06 282 PHE A N 1
ATOM 2246 C CA . PHE A 1 282 ? -4.73 7.539 4.602 1 97.06 282 PHE A CA 1
ATOM 2247 C C . PHE A 1 282 ? -3.502 8.047 3.859 1 97.06 282 PHE A C 1
ATOM 2249 O O . PHE A 1 282 ? -2.484 7.355 3.789 1 97.06 282 PHE A O 1
ATOM 2256 N N . LEU A 1 283 ? -3.564 9.234 3.295 1 98 283 LEU A N 1
ATOM 2257 C CA . LEU A 1 283 ? -2.436 9.844 2.602 1 98 283 LEU A CA 1
ATOM 2258 C C . LEU A 1 283 ? -1.238 9.984 3.535 1 98 283 LEU A C 1
ATOM 2260 O O . LEU A 1 283 ? -0.113 9.641 3.164 1 98 283 LEU A O 1
ATOM 2264 N N . MET A 1 284 ? -1.447 10.414 4.723 1 98.06 284 MET A N 1
ATOM 2265 C CA . MET A 1 284 ? -0.377 10.617 5.695 1 98.06 284 MET A CA 1
ATOM 2266 C C . MET A 1 284 ? 0.251 9.289 6.098 1 98.06 284 MET A C 1
ATOM 2268 O O . MET A 1 284 ? 1.473 9.188 6.223 1 98.06 284 MET A O 1
ATOM 2272 N N . ARG A 1 285 ? -0.606 8.297 6.301 1 97.88 285 ARG A N 1
ATOM 2273 C CA . ARG A 1 285 ? -0.085 6.98 6.668 1 97.88 285 ARG A CA 1
ATOM 2274 C C . ARG A 1 285 ? 0.831 6.434 5.578 1 97.88 285 ARG A C 1
ATOM 2276 O O . ARG A 1 285 ? 1.947 5.992 5.859 1 97.88 285 ARG A O 1
ATOM 2283 N N . LYS A 1 286 ? 0.351 6.473 4.379 1 98.31 286 LYS A N 1
ATOM 2284 C CA . LYS A 1 286 ? 1.13 5.922 3.271 1 98.31 286 LYS A CA 1
ATOM 2285 C C . LYS A 1 286 ? 2.43 6.695 3.078 1 98.31 286 LYS A C 1
ATOM 2287 O O . LYS A 1 286 ? 3.48 6.102 2.826 1 98.31 286 LYS A O 1
ATOM 2292 N N . ALA A 1 287 ? 2.355 7.996 3.176 1 98.44 287 ALA A N 1
ATOM 2293 C CA . ALA A 1 287 ? 3.557 8.82 3.066 1 98.44 287 ALA A CA 1
ATOM 2294 C C . ALA A 1 287 ? 4.543 8.508 4.188 1 98.44 287 ALA A C 1
ATOM 2296 O O . ALA A 1 287 ? 5.742 8.352 3.941 1 98.44 287 ALA A O 1
ATOM 2297 N N . TYR A 1 288 ? 4.047 8.414 5.406 1 98.44 288 TYR A N 1
ATOM 2298 C CA . TYR A 1 288 ? 4.902 8.109 6.551 1 98.44 288 TYR A CA 1
ATOM 2299 C C . TYR A 1 288 ? 5.602 6.766 6.367 1 98.44 288 TYR A C 1
ATOM 2301 O O . TYR A 1 288 ? 6.805 6.648 6.602 1 98.44 288 TYR A O 1
ATOM 2309 N N . GLU A 1 289 ? 4.812 5.812 6.004 1 98.12 289 GLU A N 1
ATOM 2310 C CA . GLU A 1 289 ? 5.359 4.469 5.871 1 98.12 289 GLU A CA 1
ATOM 2311 C C . GLU A 1 289 ? 6.445 4.418 4.801 1 98.12 289 GLU A C 1
ATOM 2313 O O . GLU A 1 289 ? 7.488 3.787 4.992 1 98.12 289 GLU A O 1
ATOM 2318 N N . LEU A 1 290 ? 6.219 5.059 3.68 1 98.5 290 LEU A N 1
ATOM 2319 C CA . LEU A 1 290 ? 7.25 5.129 2.648 1 98.5 290 LEU A CA 1
ATOM 2320 C C . LEU A 1 290 ? 8.477 5.879 3.156 1 98.5 290 LEU A C 1
ATOM 2322 O O . LEU A 1 290 ? 9.609 5.445 2.934 1 98.5 290 LEU A O 1
ATOM 2326 N N . GLY A 1 291 ? 8.258 7.027 3.822 1 98.56 291 GLY A N 1
ATOM 2327 C CA . GLY A 1 291 ? 9.359 7.785 4.383 1 98.56 291 GLY A CA 1
ATOM 2328 C C . GLY A 1 291 ? 10.164 7.004 5.406 1 98.56 291 GLY A C 1
ATOM 2329 O O . GLY A 1 291 ? 11.398 7.047 5.398 1 98.56 291 GLY A O 1
ATOM 2330 N N . TRP A 1 292 ? 9.469 6.348 6.273 1 98.06 292 TRP A N 1
ATOM 2331 C CA . TRP A 1 292 ? 10.117 5.527 7.289 1 98.06 292 TRP A CA 1
ATOM 2332 C C . TRP A 1 292 ? 10.969 4.441 6.641 1 98.06 292 TRP A C 1
ATOM 2334 O O . TRP A 1 292 ? 12.117 4.219 7.043 1 98.06 292 TRP A O 1
ATOM 2344 N N . ALA A 1 293 ? 10.398 3.754 5.668 1 97.5 293 ALA A N 1
ATOM 2345 C CA . ALA A 1 293 ? 11.125 2.695 4.969 1 97.5 293 ALA A CA 1
ATOM 2346 C C . ALA A 1 293 ? 12.391 3.234 4.32 1 97.5 293 ALA A C 1
ATOM 2348 O O . ALA A 1 293 ? 13.438 2.584 4.355 1 97.5 293 ALA A O 1
ATOM 2349 N N . ASN A 1 294 ? 12.273 4.387 3.664 1 97.69 294 ASN A N 1
ATOM 2350 C CA . ASN A 1 294 ? 13.438 5.012 3.043 1 97.69 294 ASN A CA 1
ATOM 2351 C C . ASN A 1 294 ? 14.531 5.309 4.066 1 97.69 294 ASN A C 1
ATOM 2353 O O . ASN A 1 294 ? 15.695 4.98 3.842 1 97.69 294 ASN A O 1
ATOM 2357 N N . ALA A 1 295 ? 14.125 5.918 5.18 1 98 295 ALA A N 1
ATOM 2358 C CA . ALA A 1 295 ? 15.078 6.207 6.246 1 98 295 ALA A CA 1
ATOM 2359 C C . ALA A 1 295 ? 15.734 4.926 6.758 1 98 295 ALA A C 1
ATOM 2361 O O . ALA A 1 295 ? 16.938 4.902 7.031 1 98 295 ALA A O 1
ATOM 2362 N N . CYS A 1 296 ? 14.961 3.93 6.934 1 96.44 296 CYS A N 1
ATOM 2363 C CA . CYS A 1 296 ? 15.445 2.643 7.422 1 96.44 296 CYS A CA 1
ATOM 2364 C C . CYS A 1 296 ? 16.484 2.055 6.477 1 96.44 296 CYS A C 1
ATOM 2366 O O . CYS A 1 296 ? 17.547 1.623 6.914 1 96.44 296 CYS A O 1
ATOM 2368 N N . ALA A 1 297 ? 16.156 2.004 5.211 1 95.12 297 ALA A N 1
ATOM 2369 C CA . ALA A 1 297 ? 17.078 1.48 4.203 1 95.12 297 ALA A CA 1
ATOM 2370 C C . ALA A 1 297 ? 18.359 2.318 4.141 1 95.12 297 ALA A C 1
ATOM 2372 O O . ALA A 1 297 ? 19.453 1.776 4.027 1 95.12 297 ALA A O 1
ATOM 2373 N N . PHE A 1 298 ? 18.188 3.621 4.184 1 96.38 298 PHE A N 1
ATOM 2374 C CA . PHE A 1 298 ? 19.312 4.551 4.129 1 96.38 298 PHE A CA 1
ATOM 2375 C C . PHE A 1 298 ? 20.266 4.324 5.301 1 96.38 298 PHE A C 1
ATOM 2377 O O . PHE A 1 298 ? 21.484 4.246 5.113 1 96.38 298 PHE A O 1
ATOM 2384 N N . ALA A 1 299 ? 19.703 4.18 6.477 1 95.56 299 ALA A N 1
ATOM 2385 C CA . ALA A 1 299 ? 20.484 4.109 7.703 1 95.56 299 ALA A CA 1
ATOM 2386 C C . ALA A 1 299 ? 20.984 2.689 7.953 1 95.56 299 ALA A C 1
ATOM 2388 O O . ALA A 1 299 ? 21.969 2.486 8.672 1 95.56 299 ALA A O 1
ATOM 2389 N N . GLY A 1 300 ? 20.297 1.717 7.387 1 92.44 300 GLY A N 1
ATOM 2390 C CA . GLY A 1 300 ? 20.578 0.336 7.75 1 92.44 300 GLY A CA 1
ATOM 2391 C C . GLY A 1 300 ? 20.203 0.011 9.18 1 92.44 300 GLY A C 1
ATOM 2392 O O . GLY A 1 300 ? 20.938 -0.7 9.875 1 92.44 300 GLY A O 1
ATOM 2393 N N . GLY A 1 301 ? 19.156 0.604 9.586 1 92.06 301 GLY A N 1
ATOM 2394 C CA . GLY A 1 301 ? 18.672 0.44 10.945 1 92.06 301 GLY A CA 1
ATOM 2395 C C . GLY A 1 301 ? 17.281 1.013 11.156 1 92.06 301 GLY A C 1
ATOM 2396 O O . GLY A 1 301 ? 16.734 1.654 10.258 1 92.06 301 GLY A O 1
ATOM 2397 N N . ARG A 1 302 ? 16.781 0.776 12.367 1 92.81 302 ARG A N 1
ATOM 2398 C CA . ARG A 1 302 ? 15.414 1.184 12.664 1 92.81 302 ARG A CA 1
ATOM 2399 C C . ARG A 1 302 ? 15.344 2.668 13.008 1 92.81 302 ARG A C 1
ATOM 2401 O O . ARG A 1 302 ? 15.93 3.111 13.992 1 92.81 302 ARG A O 1
ATOM 2408 N N . PRO A 1 303 ? 14.617 3.43 12.25 1 96.12 303 PRO A N 1
ATOM 2409 C CA . PRO A 1 303 ? 14.453 4.848 12.586 1 96.12 303 PRO A CA 1
ATOM 2410 C C . PRO A 1 303 ? 13.344 5.09 13.617 1 96.12 303 PRO A C 1
ATOM 2412 O O . PRO A 1 303 ? 12.336 4.379 13.617 1 96.12 303 PRO A O 1
ATOM 2415 N N . THR A 1 304 ? 13.516 6.094 14.391 1 96.38 304 THR A N 1
ATOM 2416 C CA . THR A 1 304 ? 12.484 6.598 15.289 1 96.38 304 THR A CA 1
ATOM 2417 C C . THR A 1 304 ? 12.031 7.992 14.867 1 96.38 304 THR A C 1
ATOM 2419 O O . THR A 1 304 ? 12.859 8.836 14.516 1 96.38 304 THR A O 1
ATOM 2422 N N . LEU A 1 305 ? 10.789 8.172 14.898 1 96.94 305 LEU A N 1
ATOM 2423 C CA . LEU A 1 305 ? 10.242 9.461 14.484 1 96.94 305 LEU A CA 1
ATOM 2424 C C . LEU A 1 305 ? 10.5 10.531 15.547 1 96.94 305 LEU A C 1
ATOM 2426 O O . LEU A 1 305 ? 10.25 10.305 16.734 1 96.94 305 LEU A O 1
ATOM 2430 N N . VAL A 1 306 ? 10.969 11.648 15.086 1 96.69 306 VAL A N 1
ATOM 2431 C CA . VAL A 1 306 ? 11.188 12.789 15.969 1 96.69 306 VAL A CA 1
ATOM 2432 C C . VAL A 1 306 ? 10.055 13.797 15.797 1 96.69 306 VAL A C 1
ATOM 2434 O O . VAL A 1 306 ? 9.523 14.32 16.781 1 96.69 306 VAL A O 1
ATOM 2437 N N . ALA A 1 307 ? 9.719 14.031 14.531 1 96.62 307 ALA A N 1
ATOM 2438 C CA . ALA A 1 307 ? 8.688 15.039 14.297 1 96.62 307 ALA A CA 1
ATOM 2439 C C . ALA A 1 307 ? 8.133 14.93 12.883 1 96.62 307 ALA A C 1
ATOM 2441 O O . ALA A 1 307 ? 8.781 14.375 11.992 1 96.62 307 ALA A O 1
ATOM 2442 N N . VAL A 1 308 ? 6.934 15.344 12.742 1 95.19 308 VAL A N 1
ATOM 2443 C CA . VAL A 1 308 ? 6.277 15.602 11.461 1 95.19 308 VAL A CA 1
ATOM 2444 C C . VAL A 1 308 ? 6.02 17.094 11.312 1 95.19 308 VAL A C 1
ATOM 2446 O O . VAL A 1 308 ? 5.539 17.75 12.242 1 95.19 308 VAL A O 1
ATOM 2449 N N . ASP A 1 309 ? 6.414 17.578 10.164 1 88.94 309 ASP A N 1
ATOM 2450 C CA . ASP A 1 309 ? 6.215 19.031 10.078 1 88.94 309 ASP A CA 1
ATOM 2451 C C . ASP A 1 309 ? 5.652 19.422 8.711 1 88.94 309 ASP A C 1
ATOM 2453 O O . ASP A 1 309 ? 6.039 18.859 7.691 1 88.94 309 ASP A O 1
ATOM 2457 N N . ASP A 1 310 ? 4.719 20.312 8.805 1 87.06 310 ASP A N 1
ATOM 2458 C CA . ASP A 1 310 ? 4.262 21.109 7.672 1 87.06 310 ASP A CA 1
ATOM 2459 C C . ASP A 1 310 ? 3.727 20.203 6.559 1 87.06 310 ASP A C 1
ATOM 2461 O O . ASP A 1 310 ? 4.188 20.281 5.418 1 87.06 310 ASP A O 1
ATOM 2465 N N . ILE A 1 311 ? 2.766 19.422 6.836 1 93.25 311 ILE A N 1
ATOM 2466 C CA . ILE A 1 311 ? 2.039 18.688 5.809 1 93.25 311 ILE A CA 1
ATOM 2467 C C . ILE A 1 311 ? 0.898 19.547 5.266 1 93.25 311 ILE A C 1
ATOM 2469 O O . ILE A 1 311 ? -0.09 19.781 5.961 1 93.25 311 ILE A O 1
ATOM 2473 N N . VAL A 1 312 ? 1.048 19.953 4.035 1 93.5 312 VAL A N 1
ATOM 2474 C CA . VAL A 1 312 ? 0.002 20.781 3.439 1 93.5 312 VAL A CA 1
ATOM 2475 C C . VAL A 1 312 ? -0.81 19.953 2.447 1 93.5 312 VAL A C 1
ATOM 2477 O O . VAL A 1 312 ? -0.245 19.297 1.563 1 93.5 312 VAL A O 1
ATOM 2480 N N . PHE A 1 313 ? -2.096 19.969 2.648 1 94.94 313 PHE A N 1
ATOM 2481 C CA . PHE A 1 313 ? -3.012 19.328 1.711 1 94.94 313 PHE A CA 1
ATOM 2482 C C . PHE A 1 313 ? -3.445 20.312 0.628 1 94.94 313 PHE A C 1
ATOM 2484 O O . PHE A 1 313 ? -4.383 21.094 0.826 1 94.94 313 PHE A O 1
ATOM 2491 N N . ARG A 1 314 ? -2.91 20.188 -0.534 1 92.62 314 ARG A N 1
ATOM 2492 C CA . ARG A 1 314 ? -3.076 21.172 -1.587 1 92.62 314 ARG A CA 1
ATOM 2493 C C . ARG A 1 314 ? -4.352 20.922 -2.385 1 92.62 314 ARG A C 1
ATOM 2495 O O . ARG A 1 314 ? -5.02 21.875 -2.811 1 92.62 314 ARG A O 1
ATOM 2502 N N . LYS A 1 315 ? -4.625 19.688 -2.625 1 91.81 315 LYS A N 1
ATOM 2503 C CA . LYS A 1 315 ? -5.781 19.297 -3.426 1 91.81 315 LYS A CA 1
ATOM 2504 C C . LYS A 1 315 ? -6.398 18 -2.914 1 91.81 315 LYS A C 1
ATOM 2506 O O . LYS A 1 315 ? -5.68 17.094 -2.508 1 91.81 315 LYS A O 1
ATOM 2511 N N . PRO A 1 316 ? -7.758 17.984 -2.953 1 92.31 316 PRO A N 1
ATOM 2512 C CA . PRO A 1 316 ? -8.383 16.703 -2.635 1 92.31 316 PRO A CA 1
ATOM 2513 C C . PRO A 1 316 ? -8.016 15.602 -3.627 1 92.31 316 PRO A C 1
ATOM 2515 O O . PRO A 1 316 ? -7.77 15.883 -4.805 1 92.31 316 PRO A O 1
ATOM 2518 N N . VAL A 1 317 ? -7.914 14.406 -3.148 1 94.38 317 VAL A N 1
ATOM 2519 C CA . VAL A 1 317 ? -7.625 13.25 -3.992 1 94.38 317 VAL A CA 1
ATOM 2520 C C . VAL A 1 317 ? -8.922 12.5 -4.297 1 94.38 317 VAL A C 1
ATOM 2522 O O . VAL A 1 317 ? -9.641 12.086 -3.383 1 94.38 317 VAL A O 1
ATOM 2525 N N . GLU A 1 318 ? -9.203 12.297 -5.555 1 92.31 318 GLU A N 1
ATOM 2526 C CA . GLU A 1 318 ? -10.438 11.633 -5.98 1 92.31 318 GLU A CA 1
ATOM 2527 C C . GLU A 1 318 ? -10.328 10.117 -5.84 1 92.31 318 GLU A C 1
ATOM 2529 O O . GLU A 1 318 ? -9.25 9.547 -6.031 1 92.31 318 GLU A O 1
ATOM 2534 N N . ILE A 1 319 ? -11.461 9.531 -5.539 1 92.19 319 ILE A N 1
ATOM 2535 C CA . ILE A 1 319 ? -11.531 8.078 -5.551 1 92.19 319 ILE A CA 1
ATOM 2536 C C . ILE A 1 319 ? -11.281 7.562 -6.969 1 92.19 319 ILE A C 1
ATOM 2538 O O . ILE A 1 319 ? -11.797 8.125 -7.938 1 92.19 319 ILE A O 1
ATOM 2542 N N . GLY A 1 320 ? -10.469 6.508 -7.098 1 90.56 320 GLY A N 1
ATOM 2543 C CA . GLY A 1 320 ? -10.141 5.938 -8.398 1 90.56 320 GLY A CA 1
ATOM 2544 C C . GLY A 1 320 ? -8.828 6.445 -8.961 1 90.56 320 GLY A C 1
ATOM 2545 O O . GLY A 1 320 ? -8.289 5.863 -9.906 1 90.56 320 GLY A O 1
ATOM 2546 N N . SER A 1 321 ? -8.312 7.473 -8.367 1 92.5 321 SER A N 1
ATOM 2547 C CA . SER A 1 321 ? -7.039 8.016 -8.82 1 92.5 321 SER A CA 1
ATOM 2548 C C . SER A 1 321 ? -5.879 7.094 -8.461 1 92.5 321 SER A C 1
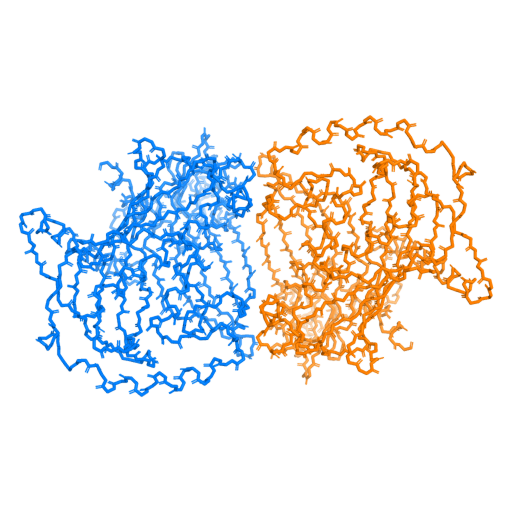ATOM 2550 O O . SER A 1 321 ? -6.02 6.219 -7.605 1 92.5 321 SER A O 1
ATOM 2552 N N . LEU A 1 322 ? -4.789 7.262 -9.25 1 96.31 322 LEU A N 1
ATOM 2553 C CA . LEU A 1 322 ? -3.521 6.641 -8.883 1 96.31 322 LEU A CA 1
ATOM 2554 C C . LEU A 1 322 ? -2.654 7.613 -8.086 1 96.31 322 LEU A C 1
ATOM 2556 O O . LEU A 1 322 ? -2.297 8.68 -8.586 1 96.31 322 LEU A O 1
ATOM 2560 N N . LEU A 1 323 ? -2.391 7.246 -6.852 1 97.44 323 LEU A N 1
ATOM 2561 C CA . LEU A 1 323 ? -1.536 8.062 -5.996 1 97.44 323 LEU A CA 1
ATOM 2562 C C . LEU A 1 323 ? -0.078 7.633 -6.117 1 97.44 323 LEU A C 1
ATOM 2564 O O . LEU A 1 323 ? 0.271 6.5 -5.773 1 97.44 323 LEU A O 1
ATOM 2568 N N . LEU A 1 324 ? 0.756 8.508 -6.605 1 97.94 324 LEU A N 1
ATOM 2569 C CA . LEU A 1 324 ? 2.191 8.266 -6.723 1 97.94 324 LEU A CA 1
ATOM 2570 C C . LEU A 1 324 ? 2.947 8.93 -5.578 1 97.94 324 LEU A C 1
ATOM 2572 O O . LEU A 1 324 ? 2.729 10.109 -5.289 1 97.94 324 LEU A O 1
ATOM 2576 N N . LEU A 1 325 ? 3.754 8.188 -4.895 1 98.38 325 LEU A N 1
ATOM 2577 C CA . LEU A 1 325 ? 4.555 8.703 -3.789 1 98.38 325 LEU A CA 1
ATOM 2578 C C . LEU A 1 325 ? 6.043 8.625 -4.113 1 98.38 325 LEU A C 1
ATOM 2580 O O . LEU A 1 325 ? 6.504 7.641 -4.695 1 98.38 325 LEU A O 1
ATOM 2584 N N . SER A 1 326 ? 6.762 9.648 -3.783 1 98.19 326 SER A N 1
ATOM 2585 C CA . SER A 1 326 ? 8.211 9.695 -3.951 1 98.19 326 SER A CA 1
ATOM 2586 C C . SER A 1 326 ? 8.898 10.18 -2.678 1 98.19 326 SER A C 1
ATOM 2588 O O . SER A 1 326 ? 8.703 11.328 -2.258 1 98.19 326 SER A O 1
ATOM 2590 N N . SER A 1 327 ? 9.648 9.305 -2.1 1 98.69 327 SER A N 1
ATOM 2591 C CA . SER A 1 327 ? 10.391 9.625 -0.881 1 98.69 327 SER A CA 1
ATOM 2592 C C . SER A 1 327 ? 11.859 9.898 -1.18 1 98.69 327 SER A C 1
ATOM 2594 O O . SER A 1 327 ? 12.461 9.211 -2.01 1 98.69 327 SER A O 1
ATOM 2596 N N . GLN A 1 328 ? 12.398 10.898 -0.489 1 98.56 328 GLN A N 1
ATOM 2597 C CA . GLN A 1 328 ? 13.797 11.273 -0.66 1 98.56 328 GLN A CA 1
ATOM 2598 C C . GLN A 1 328 ? 14.422 11.703 0.667 1 98.56 328 GLN A C 1
ATOM 2600 O O . GLN A 1 328 ? 13.82 12.477 1.415 1 98.56 328 GLN A O 1
ATOM 2605 N N . VAL A 1 329 ? 15.594 11.062 0.974 1 98.81 329 VAL A N 1
ATOM 2606 C CA . VAL A 1 329 ? 16.375 11.625 2.064 1 98.81 329 VAL A CA 1
ATOM 2607 C C . VAL A 1 329 ? 17.031 12.938 1.613 1 98.81 329 VAL A C 1
ATOM 2609 O O . VAL A 1 329 ? 17.875 12.938 0.715 1 98.81 329 VAL A O 1
ATOM 2612 N N . CYS A 1 330 ? 16.703 14.031 2.299 1 98.38 330 CYS A N 1
ATOM 2613 C CA . CYS A 1 330 ? 17.125 15.305 1.724 1 98.38 330 CYS A CA 1
ATOM 2614 C C . CYS A 1 330 ? 18.141 15.992 2.609 1 98.38 330 CYS A C 1
ATOM 2616 O O . CYS A 1 330 ? 18.797 16.953 2.184 1 98.38 330 CYS A O 1
ATOM 2618 N N . TYR A 1 331 ? 18.281 15.57 3.861 1 98.69 331 TYR A N 1
ATOM 2619 C CA . TYR A 1 331 ? 19.219 16.172 4.785 1 98.69 331 TYR A CA 1
ATOM 2620 C C . TYR A 1 331 ? 19.594 15.219 5.906 1 98.69 331 TYR A C 1
ATOM 2622 O O . TYR A 1 331 ? 18.75 14.445 6.371 1 98.69 331 TYR A O 1
ATOM 2630 N N . THR A 1 332 ? 20.844 15.219 6.309 1 98.56 332 THR A N 1
ATOM 2631 C CA . THR A 1 332 ? 21.297 14.43 7.453 1 98.56 332 THR A CA 1
ATOM 2632 C C . THR A 1 332 ? 22.203 15.266 8.359 1 98.56 332 THR A C 1
ATOM 2634 O O . THR A 1 332 ? 22.938 16.141 7.887 1 98.56 332 THR A O 1
ATOM 2637 N N . GLU A 1 333 ? 22.141 15.07 9.578 1 97.38 333 GLU A N 1
ATOM 2638 C CA . GLU A 1 333 ? 23.031 15.656 10.578 1 97.38 333 GLU A CA 1
ATOM 2639 C C . GLU A 1 333 ? 23.156 14.758 11.805 1 97.38 333 GLU A C 1
ATOM 2641 O O . GLU A 1 333 ? 22.172 14.461 12.469 1 97.38 333 GLU A O 1
ATOM 2646 N N . GLY A 1 334 ? 24.391 14.344 12.055 1 95.75 334 GLY A N 1
ATOM 2647 C CA . GLY A 1 334 ? 24.562 13.391 13.141 1 95.75 334 GLY A CA 1
ATOM 2648 C C . GLY A 1 334 ? 23.812 12.094 12.914 1 95.75 334 GLY A C 1
ATOM 2649 O O . GLY A 1 334 ? 24.031 11.406 11.922 1 95.75 334 GLY A O 1
ATOM 2650 N N . ILE A 1 335 ? 22.875 11.844 13.852 1 96.5 335 ILE A N 1
ATOM 2651 C CA . ILE A 1 335 ? 22.125 10.602 13.781 1 96.5 335 ILE A CA 1
ATOM 2652 C C . ILE A 1 335 ? 20.703 10.898 13.297 1 96.5 335 ILE A C 1
ATOM 2654 O O . ILE A 1 335 ? 19.781 10.094 13.5 1 96.5 335 ILE A O 1
ATOM 2658 N N . HIS A 1 336 ? 20.531 12.141 12.75 1 98.06 336 HIS A N 1
ATOM 2659 C CA . HIS A 1 336 ? 19.203 12.555 12.32 1 98.06 336 HIS A CA 1
ATOM 2660 C C . HIS A 1 336 ? 19.078 12.508 10.797 1 98.06 336 HIS A C 1
ATOM 2662 O O . HIS A 1 336 ? 20.031 12.82 10.086 1 98.06 336 HIS A O 1
ATOM 2668 N N . ILE A 1 337 ? 17.938 12.117 10.375 1 98.69 337 ILE A N 1
ATOM 2669 C CA . ILE A 1 337 ? 17.609 12.008 8.953 1 98.69 337 ILE A CA 1
ATOM 2670 C C . ILE A 1 337 ? 16.359 12.812 8.648 1 98.69 337 ILE A C 1
ATOM 2672 O O . ILE A 1 337 ? 15.32 12.633 9.289 1 98.69 337 ILE A O 1
ATOM 2676 N N . GLN A 1 338 ? 16.438 13.75 7.699 1 98.69 338 GLN A N 1
ATOM 2677 C CA . GLN A 1 338 ? 15.266 14.461 7.172 1 98.69 338 GLN A CA 1
ATOM 2678 C C . GLN A 1 338 ? 14.781 13.836 5.867 1 98.69 338 GLN A C 1
ATOM 2680 O O . GLN A 1 338 ? 15.547 13.719 4.91 1 98.69 338 GLN A O 1
ATOM 2685 N N . VAL A 1 339 ? 13.531 13.414 5.879 1 98.69 339 VAL A N 1
ATOM 2686 C CA . VAL A 1 339 ? 12.953 12.766 4.707 1 98.69 339 VAL A CA 1
ATOM 2687 C C . VAL A 1 339 ? 11.797 13.602 4.172 1 98.69 339 VAL A C 1
ATOM 2689 O O . VAL A 1 339 ? 10.961 14.078 4.941 1 98.69 339 VAL A O 1
ATOM 2692 N N . ARG A 1 340 ? 11.812 13.789 2.908 1 98.5 340 ARG A N 1
ATOM 2693 C CA . ARG A 1 340 ? 10.719 14.43 2.188 1 98.5 340 ARG A CA 1
ATOM 2694 C C . ARG A 1 340 ? 9.938 13.414 1.354 1 98.5 340 ARG A C 1
ATOM 2696 O O . ARG A 1 340 ? 10.539 12.602 0.646 1 98.5 340 ARG A O 1
ATOM 2703 N N . VAL A 1 341 ? 8.625 13.375 1.455 1 98.44 341 VAL A N 1
ATOM 2704 C CA . VAL A 1 341 ? 7.789 12.531 0.609 1 98.44 341 VAL A CA 1
ATOM 2705 C C . VAL A 1 341 ? 6.844 13.406 -0.213 1 98.44 341 VAL A C 1
ATOM 2707 O O . VAL A 1 341 ? 6.047 14.164 0.344 1 98.44 341 VAL A O 1
ATOM 2710 N N . HIS A 1 342 ? 7.016 13.305 -1.462 1 97.88 342 HIS A N 1
ATOM 2711 C CA . HIS A 1 342 ? 6.168 14.016 -2.414 1 97.88 342 HIS A CA 1
ATOM 2712 C C . HIS A 1 342 ? 5.086 13.102 -2.973 1 97.88 342 HIS A C 1
ATOM 2714 O O . HIS A 1 342 ? 5.371 11.977 -3.396 1 97.88 342 HIS A O 1
ATOM 2720 N N . THR A 1 343 ? 3.801 13.508 -2.932 1 97.31 343 THR A N 1
ATOM 2721 C CA . THR A 1 343 ? 2.705 12.711 -3.469 1 97.31 343 THR A CA 1
ATOM 2722 C C . THR A 1 343 ? 1.995 13.453 -4.594 1 97.31 343 THR A C 1
ATOM 2724 O O . THR A 1 343 ? 1.807 14.672 -4.523 1 97.31 343 THR A O 1
ATOM 2727 N N . GLU A 1 344 ? 1.675 12.734 -5.629 1 97 344 GLU A N 1
ATOM 2728 C CA . GLU A 1 344 ? 0.922 13.289 -6.75 1 97 344 GLU A CA 1
ATOM 2729 C C . GLU A 1 344 ? -0.128 12.297 -7.25 1 97 344 GLU A C 1
ATOM 2731 O O . GLU A 1 344 ? 0.011 11.086 -7.059 1 97 344 GLU A O 1
ATOM 2736 N N . VAL A 1 345 ? -1.153 12.867 -7.785 1 95.94 345 VAL A N 1
ATOM 2737 C CA . VAL A 1 345 ? -2.205 12.062 -8.391 1 95.94 345 VAL A CA 1
ATOM 2738 C C . VAL A 1 345 ? -2.021 12.031 -9.906 1 95.94 345 VAL A C 1
ATOM 2740 O O . VAL A 1 345 ? -1.767 13.062 -10.531 1 95.94 345 VAL A O 1
ATOM 2743 N N . LEU A 1 346 ? -2.059 10.781 -10.367 1 93.44 346 LEU A N 1
ATOM 2744 C CA . LEU A 1 346 ? -2.084 10.57 -11.812 1 93.44 346 LEU A CA 1
ATOM 2745 C C . LEU A 1 346 ? -3.49 10.219 -12.281 1 93.44 346 LEU A C 1
ATOM 2747 O O . LEU A 1 346 ? -4.098 9.266 -11.781 1 93.44 346 LEU A O 1
ATOM 2751 N N . ASP A 1 347 ? -3.975 11.008 -13.156 1 87.19 347 ASP A N 1
ATOM 2752 C CA . ASP A 1 347 ? -5.16 10.609 -13.906 1 87.19 347 ASP A CA 1
ATOM 2753 C C . ASP A 1 347 ? -4.785 9.742 -15.102 1 87.19 347 ASP A C 1
ATOM 2755 O O . ASP A 1 347 ? -4.227 10.234 -16.078 1 87.19 347 ASP A O 1
ATOM 2759 N N . PRO A 1 348 ? -5.137 8.547 -15.055 1 79.94 348 PRO A N 1
ATOM 2760 C CA . PRO A 1 348 ? -4.652 7.656 -16.109 1 79.94 348 PRO A CA 1
ATOM 2761 C C . PRO A 1 348 ? -5.184 8.039 -17.5 1 79.94 348 PRO A C 1
ATOM 2763 O O . PRO A 1 348 ? -4.531 7.77 -18.5 1 79.94 348 PRO A O 1
ATOM 2766 N N . LEU A 1 349 ? -6.305 8.656 -17.578 1 80.38 349 LEU A N 1
ATOM 2767 C CA . LEU A 1 349 ? -6.922 8.977 -18.859 1 80.38 349 LEU A CA 1
ATOM 2768 C C . LEU A 1 349 ? -6.277 10.211 -19.484 1 80.38 349 LEU A C 1
ATOM 2770 O O . LEU A 1 349 ? -5.961 10.219 -20.672 1 80.38 349 LEU A O 1
ATOM 2774 N N . THR A 1 350 ? -6.094 11.195 -18.609 1 82.44 350 THR A N 1
ATOM 2775 C CA . THR A 1 350 ? -5.551 12.445 -19.141 1 82.44 350 THR A CA 1
ATOM 2776 C C . THR A 1 350 ? -4.031 12.469 -19.016 1 82.44 350 THR A C 1
ATOM 2778 O O . THR A 1 350 ? -3.367 13.312 -19.609 1 82.44 350 THR A O 1
ATOM 2781 N N . ARG A 1 351 ? -3.449 11.547 -18.25 1 82.69 351 ARG A N 1
ATOM 2782 C CA . ARG A 1 351 ? -2.021 11.461 -17.953 1 82.69 351 ARG A CA 1
ATOM 2783 C C . ARG A 1 351 ? -1.527 12.711 -17.25 1 82.69 351 ARG A C 1
ATOM 2785 O O . ARG A 1 351 ? -0.329 13 -17.234 1 82.69 351 ARG A O 1
ATOM 2792 N N . GLN A 1 352 ? -2.463 13.414 -16.672 1 87.5 352 GLN A N 1
ATOM 2793 C CA . GLN A 1 352 ? -2.1 14.617 -15.93 1 87.5 352 GLN A CA 1
ATOM 2794 C C . GLN A 1 352 ? -1.689 14.281 -14.5 1 87.5 352 GLN A C 1
ATOM 2796 O O . GLN A 1 352 ? -2.297 13.422 -13.859 1 87.5 352 GLN A O 1
ATOM 2801 N N . HIS A 1 353 ? -0.618 14.984 -14.086 1 90.81 353 HIS A N 1
ATOM 2802 C CA . HIS A 1 353 ? -0.12 14.875 -12.719 1 90.81 353 HIS A CA 1
ATOM 2803 C C . HIS A 1 353 ? -0.443 16.125 -11.914 1 90.81 353 HIS A C 1
ATOM 2805 O O . HIS A 1 353 ? -0.296 17.25 -12.414 1 90.81 353 HIS A O 1
ATOM 2811 N N . ASN A 1 354 ? -0.921 15.922 -10.719 1 93.44 354 ASN A N 1
ATOM 2812 C CA . ASN A 1 354 ? -1.149 17.016 -9.789 1 93.44 354 ASN A CA 1
ATOM 2813 C C . ASN A 1 354 ? -0.596 16.703 -8.406 1 93.44 354 ASN A C 1
ATOM 2815 O O . ASN A 1 354 ? -0.905 15.664 -7.832 1 93.44 354 ASN A O 1
ATOM 2819 N N . THR A 1 355 ? 0.204 17.656 -7.918 1 94 355 THR A N 1
ATOM 2820 C CA . THR A 1 355 ? 0.715 17.516 -6.559 1 94 355 THR A CA 1
ATOM 2821 C C . THR A 1 355 ? -0.417 17.609 -5.543 1 94 355 THR A C 1
ATOM 2823 O O . THR A 1 355 ? -1.251 18.516 -5.621 1 94 355 THR A O 1
ATOM 2826 N N . THR A 1 356 ? -0.396 16.703 -4.629 1 94.94 356 THR A N 1
ATOM 2827 C CA . THR A 1 356 ? -1.434 16.75 -3.604 1 94.94 356 THR A CA 1
ATOM 2828 C C . THR A 1 356 ? -0.84 17.125 -2.25 1 94.94 356 THR A C 1
ATOM 2830 O O . THR A 1 356 ? -1.427 17.906 -1.507 1 94.94 356 THR A O 1
ATOM 2833 N N . ASN A 1 357 ? 0.31 16.531 -1.949 1 95.81 357 ASN A N 1
ATOM 2834 C CA . ASN A 1 357 ? 0.911 16.812 -0.648 1 95.81 357 ASN A CA 1
ATOM 2835 C C . ASN A 1 357 ? 2.432 16.688 -0.696 1 95.81 357 ASN A C 1
ATOM 2837 O O . ASN A 1 357 ? 2.977 16 -1.562 1 95.81 357 ASN A O 1
ATOM 2841 N N . VAL A 1 358 ? 3.033 17.406 0.199 1 95.94 358 VAL A N 1
ATOM 2842 C CA . VAL A 1 358 ? 4.434 17.203 0.548 1 95.94 358 VAL A CA 1
ATOM 2843 C C . VAL A 1 358 ? 4.566 16.984 2.053 1 95.94 358 VAL A C 1
ATOM 2845 O O . VAL A 1 358 ? 4.035 17.75 2.852 1 95.94 358 VAL A O 1
ATOM 2848 N N . PHE A 1 359 ? 5.258 15.93 2.369 1 97.06 359 PHE A N 1
ATOM 2849 C CA . PHE A 1 359 ? 5.434 15.531 3.76 1 97.06 359 PHE A CA 1
ATOM 2850 C C . PHE A 1 359 ? 6.895 15.648 4.18 1 97.06 359 PHE A C 1
ATOM 2852 O O . PHE A 1 359 ? 7.793 15.32 3.404 1 97.06 359 PHE A O 1
ATOM 2859 N N . HIS A 1 360 ? 7.078 16.141 5.406 1 97.19 360 HIS A N 1
ATOM 2860 C CA . HIS A 1 360 ? 8.422 16.203 5.973 1 97.19 360 HIS A CA 1
ATOM 2861 C C . HIS A 1 360 ? 8.5 15.453 7.293 1 97.19 360 HIS A C 1
ATOM 2863 O O . HIS A 1 360 ? 7.742 15.734 8.227 1 97.19 360 HIS A O 1
ATOM 2869 N N . PHE A 1 361 ? 9.406 14.539 7.328 1 98.25 361 PHE A N 1
ATOM 2870 C CA . PHE A 1 361 ? 9.609 13.727 8.523 1 98.25 361 PHE A CA 1
ATOM 2871 C C . PHE A 1 361 ? 11.047 13.828 9.016 1 98.25 361 PHE A C 1
ATOM 2873 O O . PHE A 1 361 ? 11.984 13.789 8.211 1 98.25 361 PHE A O 1
ATOM 2880 N N . THR A 1 362 ? 11.211 14.016 10.258 1 98.19 362 THR A N 1
ATOM 2881 C CA . THR A 1 362 ? 12.523 13.93 10.891 1 98.19 362 THR A CA 1
ATOM 2882 C C . THR A 1 362 ? 12.641 12.641 11.711 1 98.19 362 THR A C 1
ATOM 2884 O O . THR A 1 362 ? 11.812 12.383 12.586 1 98.19 362 THR A O 1
ATOM 2887 N N . PHE A 1 363 ? 13.672 11.891 11.398 1 98.06 363 PHE A N 1
ATOM 2888 C CA . PHE A 1 363 ? 13.922 10.633 12.094 1 98.06 363 PHE A CA 1
ATOM 2889 C C . PHE A 1 363 ? 15.258 10.68 12.828 1 98.06 363 PHE A C 1
ATOM 2891 O O . PHE A 1 363 ? 16.109 11.523 12.523 1 98.06 363 PHE A O 1
ATOM 2898 N N . ARG A 1 364 ? 15.383 9.836 13.781 1 97.06 364 ARG A N 1
ATOM 2899 C CA . ARG A 1 364 ? 16.656 9.578 14.445 1 97.06 364 ARG A CA 1
ATOM 2900 C C . ARG A 1 364 ? 16.984 8.094 14.438 1 97.06 364 ARG A C 1
ATOM 2902 O O . ARG A 1 364 ? 16.094 7.25 14.531 1 97.06 364 ARG A O 1
ATOM 2909 N N . VAL A 1 365 ? 18.25 7.777 14.273 1 95.69 365 VAL A N 1
ATOM 2910 C CA . VAL A 1 365 ? 18.719 6.395 14.305 1 95.69 365 VAL A CA 1
ATOM 2911 C C . VAL A 1 365 ? 19.828 6.246 15.336 1 95.69 365 VAL A C 1
ATOM 2913 O O . VAL A 1 365 ? 20.281 7.234 15.914 1 95.69 365 VAL A O 1
ATOM 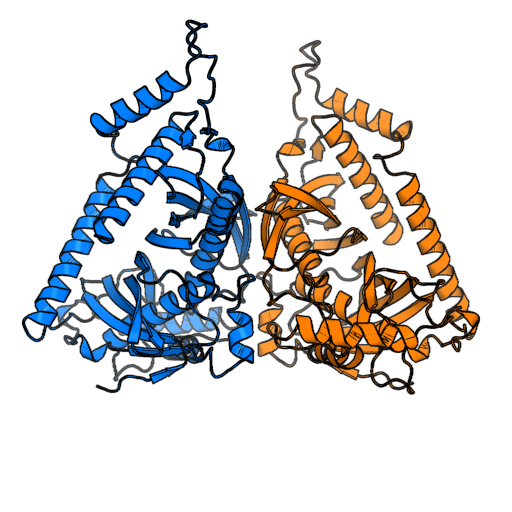2916 N N . GLU A 1 366 ? 20.297 5.012 15.664 1 91.69 366 GLU A N 1
ATOM 2917 C CA . GLU A 1 366 ? 21.266 4.762 16.734 1 91.69 366 GLU A CA 1
ATOM 2918 C C . GLU A 1 366 ? 22.656 4.531 16.172 1 91.69 366 GLU A C 1
ATOM 2920 O O . GLU A 1 366 ? 23.594 4.23 16.922 1 91.69 366 GLU A O 1
ATOM 2925 N N . LYS A 1 367 ? 22.844 4.691 15 1 90.81 367 LYS A N 1
ATOM 2926 C CA . LYS A 1 367 ? 24.172 4.516 14.422 1 90.81 367 LYS A CA 1
ATOM 2927 C C . LYS A 1 367 ? 24.547 5.688 13.516 1 90.81 367 LYS A C 1
ATOM 2929 O O . LYS A 1 367 ? 23.719 6.559 13.25 1 90.81 367 LYS A O 1
ATOM 2934 N N . ASP A 1 368 ? 25.797 5.645 13.141 1 92.69 368 ASP A N 1
ATOM 2935 C CA . ASP A 1 368 ? 26.266 6.66 12.203 1 92.69 368 ASP A CA 1
ATOM 2936 C C . ASP A 1 368 ? 25.625 6.473 10.828 1 92.69 368 ASP A C 1
ATOM 2938 O O . ASP A 1 368 ? 25.422 5.34 10.383 1 92.69 368 ASP A O 1
ATOM 2942 N N . ILE A 1 369 ? 25.312 7.598 10.281 1 96.12 369 ILE A N 1
ATOM 2943 C CA . ILE A 1 369 ? 24.703 7.543 8.953 1 96.12 369 ILE A CA 1
ATOM 2944 C C . ILE A 1 369 ? 25.531 8.367 7.973 1 96.12 369 ILE A C 1
ATOM 2946 O O . ILE A 1 369 ? 26.25 9.289 8.375 1 96.12 369 ILE A O 1
ATOM 2950 N N . PRO A 1 370 ? 25.469 8.016 6.75 1 96.69 370 PRO A N 1
ATOM 2951 C CA . PRO A 1 370 ? 26.203 8.812 5.758 1 96.69 370 PRO A CA 1
ATOM 2952 C C . PRO A 1 370 ? 25.641 10.219 5.598 1 96.69 370 PRO A C 1
ATOM 2954 O O . PRO A 1 370 ? 24.438 10.445 5.824 1 96.69 370 PRO A O 1
ATOM 2957 N N . ALA A 1 371 ? 26.531 11.078 5.184 1 97.69 371 ALA A N 1
ATOM 2958 C CA . ALA A 1 371 ? 26.062 12.398 4.777 1 97.69 371 ALA A CA 1
ATOM 2959 C C . ALA A 1 371 ? 25.406 12.352 3.402 1 97.69 371 ALA A C 1
ATOM 2961 O O . ALA A 1 371 ? 25.875 11.641 2.51 1 97.69 371 ALA A O 1
ATOM 2962 N N . ILE A 1 372 ? 24.359 13.047 3.27 1 98.19 372 ILE A N 1
ATOM 2963 C CA . ILE A 1 372 ? 23.672 13.094 1.982 1 98.19 372 ILE A CA 1
ATOM 2964 C C . ILE A 1 372 ? 24.234 14.242 1.144 1 98.19 372 ILE A C 1
ATOM 2966 O O . ILE A 1 372 ? 24.453 15.344 1.656 1 98.19 372 ILE A O 1
ATOM 2970 N N . VAL A 1 373 ? 24.531 14.008 -0.127 1 97.94 373 VAL A N 1
ATOM 2971 C CA . VAL A 1 373 ? 25.188 14.992 -0.988 1 97.94 373 VAL A CA 1
ATOM 2972 C C . VAL A 1 373 ? 24.344 15.211 -2.244 1 97.94 373 VAL A C 1
ATOM 2974 O O . VAL A 1 373 ? 24.078 14.273 -2.998 1 97.94 373 VAL A O 1
ATOM 2977 N N . PRO A 1 374 ? 23.922 16.469 -2.479 1 97.31 374 PRO A N 1
ATOM 2978 C CA . PRO A 1 374 ? 23.188 16.75 -3.715 1 97.31 374 PRO A CA 1
ATOM 2979 C C . PRO A 1 374 ? 24.094 16.781 -4.945 1 97.31 374 PRO A C 1
ATOM 2981 O O . PRO A 1 374 ? 25.234 17.234 -4.863 1 97.31 374 PRO A O 1
ATOM 2984 N N . GLN A 1 375 ? 23.578 16.375 -6.059 1 94.19 375 GLN A N 1
ATOM 2985 C CA . GLN A 1 375 ? 24.344 16.344 -7.301 1 94.19 375 GLN A CA 1
ATOM 2986 C C . GLN A 1 375 ? 23.969 17.516 -8.195 1 94.19 375 GLN A C 1
ATOM 2988 O O . GLN A 1 375 ? 24.812 18.047 -8.922 1 94.19 375 GLN A O 1
ATOM 2993 N N . SER A 1 376 ? 22.719 17.859 -8.18 1 94.38 376 SER A N 1
ATOM 2994 C CA . SER A 1 376 ? 22.203 18.906 -9.062 1 94.38 376 SER A CA 1
ATOM 2995 C C . SER A 1 376 ? 21.75 20.125 -8.266 1 94.38 376 SER A C 1
ATOM 2997 O O . SER A 1 376 ? 21.656 20.062 -7.035 1 94.38 376 SER A O 1
ATOM 2999 N N . TYR A 1 377 ? 21.484 21.219 -8.969 1 94.44 377 TYR A N 1
ATOM 3000 C CA . TYR A 1 377 ? 20.938 22.406 -8.312 1 94.44 377 TYR A CA 1
ATOM 3001 C C . TYR A 1 377 ? 19.578 22.094 -7.691 1 94.44 377 TYR A C 1
ATOM 3003 O O . TYR A 1 377 ? 19.297 22.547 -6.574 1 94.44 377 TYR A O 1
ATOM 3011 N N . GLY A 1 378 ? 18.781 21.359 -8.375 1 96.12 378 GLY A N 1
ATOM 3012 C CA . GLY A 1 378 ? 17.5 20.938 -7.824 1 96.12 378 GLY A CA 1
ATOM 3013 C C . GLY A 1 378 ? 17.641 20.172 -6.516 1 96.12 378 GLY A C 1
ATOM 3014 O O . GLY A 1 378 ? 16.906 20.453 -5.559 1 96.12 378 GLY A O 1
ATOM 3015 N N . GLU A 1 379 ? 18.562 19.328 -6.477 1 97.44 379 GLU A N 1
ATOM 3016 C CA . GLU A 1 379 ? 18.812 18.578 -5.254 1 97.44 379 GLU A CA 1
ATOM 3017 C C . GLU A 1 379 ? 19.359 19.469 -4.152 1 97.44 379 GLU A C 1
ATOM 3019 O O . GLU A 1 379 ? 19.094 19.25 -2.969 1 97.44 379 GLU A O 1
ATOM 3024 N N . SER A 1 380 ? 20.125 20.438 -4.57 1 97.75 380 SER A N 1
ATOM 3025 C CA . SER A 1 380 ? 20.641 21.391 -3.584 1 97.75 380 SER A CA 1
ATOM 3026 C C . SER A 1 380 ? 19.5 22.172 -2.922 1 97.75 380 SER A C 1
ATOM 3028 O O . SER A 1 380 ? 19.547 22.453 -1.724 1 97.75 380 SER A O 1
ATOM 3030 N N . MET A 1 381 ? 18.516 22.5 -3.738 1 97.69 381 MET A N 1
ATOM 3031 C CA . MET A 1 381 ? 17.344 23.172 -3.184 1 97.69 381 MET A CA 1
ATOM 3032 C C . MET A 1 381 ? 16.594 22.25 -2.221 1 97.69 381 MET A C 1
ATOM 3034 O O . MET A 1 381 ? 16.125 22.688 -1.17 1 97.69 381 MET A O 1
ATOM 3038 N N . LEU A 1 382 ? 16.516 21.016 -2.578 1 97.81 382 LEU A N 1
ATOM 3039 C CA . LEU A 1 382 ? 15.906 20.031 -1.695 1 97.81 382 LEU A CA 1
ATOM 3040 C C . LEU A 1 382 ? 16.688 19.891 -0.393 1 97.81 382 LEU A C 1
ATOM 3042 O O . LEU A 1 382 ? 16.094 19.781 0.683 1 97.81 382 LEU A O 1
ATOM 3046 N N . TYR A 1 383 ? 17.969 19.891 -0.511 1 98.62 383 TYR A N 1
ATOM 3047 C CA . TYR A 1 383 ? 18.844 19.828 0.646 1 98.62 383 TYR A CA 1
ATOM 3048 C C . TYR A 1 383 ? 18.594 20.984 1.598 1 98.62 383 TYR A C 1
ATOM 3050 O O . TYR A 1 383 ? 18.422 20.781 2.803 1 98.62 383 TYR A O 1
ATOM 3058 N N . LEU A 1 384 ? 18.547 22.141 1.029 1 98.38 384 LEU A N 1
ATOM 3059 C CA . LEU A 1 384 ? 18.328 23.328 1.836 1 98.38 384 LEU A CA 1
ATOM 3060 C C . LEU A 1 384 ? 16.938 23.312 2.477 1 98.38 384 LEU A C 1
ATOM 3062 O O . LEU A 1 384 ? 16.781 23.672 3.643 1 98.38 384 LEU A O 1
ATOM 3066 N N . ASP A 1 385 ? 15.953 22.969 1.718 1 97 385 ASP A N 1
ATOM 3067 C CA . ASP A 1 385 ? 14.602 22.844 2.254 1 97 385 ASP A CA 1
ATOM 3068 C C . ASP A 1 385 ? 14.547 21.859 3.418 1 97 385 ASP A C 1
ATOM 3070 O O . ASP A 1 385 ? 13.914 22.125 4.441 1 97 385 ASP A O 1
ATOM 3074 N N . GLY A 1 386 ? 15.188 20.734 3.219 1 97.38 386 GLY A N 1
ATOM 3075 C CA . GLY A 1 386 ? 15.289 19.75 4.293 1 97.38 386 GLY A CA 1
ATOM 3076 C C . GLY A 1 386 ? 15.961 20.312 5.535 1 97.38 386 GLY A C 1
ATOM 3077 O O . GLY A 1 386 ? 15.5 20.062 6.652 1 97.38 386 GLY A O 1
ATOM 3078 N N . LYS A 1 387 ? 17.016 20.984 5.348 1 97.94 387 LYS A N 1
ATOM 3079 C CA . LYS A 1 387 ? 17.734 21.562 6.469 1 97.94 387 LYS A CA 1
ATOM 3080 C C . LYS A 1 387 ? 16.844 22.562 7.223 1 97.94 387 LYS A C 1
ATOM 3082 O O . LYS A 1 387 ? 16.891 22.625 8.453 1 97.94 387 LYS A O 1
ATOM 3087 N N . ARG A 1 388 ? 16.141 23.406 6.465 1 96.12 388 ARG A N 1
ATOM 3088 C CA . ARG A 1 388 ? 15.25 24.359 7.098 1 96.12 388 ARG A CA 1
ATOM 3089 C C . ARG A 1 388 ? 14.234 23.672 8 1 96.12 388 ARG A C 1
ATOM 3091 O O . ARG A 1 388 ? 14.008 24.094 9.133 1 96.12 388 ARG A O 1
ATOM 3098 N N . HIS A 1 389 ? 13.633 22.641 7.523 1 95 389 HIS A N 1
ATOM 3099 C CA . HIS A 1 389 ? 12.664 21.875 8.305 1 95 389 HIS A CA 1
ATOM 3100 C C . HIS A 1 389 ? 13.32 21.219 9.516 1 95 389 HIS A C 1
ATOM 3102 O O . HIS A 1 389 ? 12.75 21.203 10.609 1 95 389 HIS A O 1
ATOM 3108 N N . PHE A 1 390 ? 14.492 20.703 9.281 1 96.69 390 PHE A N 1
ATOM 3109 C CA . PHE A 1 390 ? 15.242 20.094 10.375 1 96.69 390 PHE A CA 1
ATOM 3110 C C . PHE A 1 390 ? 15.516 21.109 11.477 1 96.69 390 PHE A C 1
ATOM 3112 O O . PHE A 1 390 ? 15.289 20.828 12.656 1 96.69 390 PHE A O 1
ATOM 3119 N N . ASP A 1 391 ? 15.992 22.25 11.055 1 95.12 391 ASP A N 1
ATOM 3120 C CA . ASP A 1 391 ? 16.312 23.297 12.016 1 95.12 391 ASP A CA 1
ATOM 3121 C C . ASP A 1 391 ? 15.078 23.719 12.805 1 95.12 391 ASP A C 1
ATOM 3123 O O . ASP A 1 391 ? 15.156 23.969 14.016 1 95.12 391 ASP A O 1
ATOM 3127 N N . GLU A 1 392 ? 13.984 23.844 12.102 1 91.06 392 GLU A N 1
ATOM 3128 C CA . GLU A 1 392 ? 12.734 24.188 12.773 1 91.06 392 GLU A CA 1
ATOM 3129 C C . GLU A 1 392 ? 12.352 23.125 13.797 1 91.06 392 GLU A C 1
ATOM 3131 O O . GLU A 1 392 ? 11.898 23.453 14.898 1 91.06 392 GLU A O 1
ATOM 3136 N N . THR A 1 393 ? 12.523 21.891 13.453 1 91.5 393 THR A N 1
ATOM 3137 C CA . THR A 1 393 ? 12.195 20.766 14.328 1 91.5 393 THR A CA 1
ATOM 3138 C C . THR A 1 393 ? 13.07 20.797 15.578 1 91.5 393 THR A C 1
ATOM 3140 O O . THR A 1 393 ? 12.578 20.625 16.703 1 91.5 393 THR A O 1
ATOM 3143 N N . MET A 1 394 ? 14.344 20.984 15.367 1 91.75 394 MET A N 1
ATOM 3144 C CA . MET A 1 394 ? 15.281 20.969 16.484 1 91.75 394 MET A CA 1
ATOM 3145 C C . MET A 1 394 ? 15.016 22.125 17.422 1 91.75 394 MET A C 1
ATOM 3147 O O . MET A 1 394 ? 15.188 22 18.641 1 91.75 394 MET A O 1
ATOM 3151 N N . ARG A 1 395 ? 14.602 23.188 16.875 1 86.62 395 ARG A N 1
ATOM 3152 C CA . ARG A 1 395 ? 14.273 24.359 17.703 1 86.62 395 ARG A CA 1
ATOM 3153 C C . ARG A 1 395 ? 13.039 24.094 18.562 1 86.62 395 ARG A C 1
ATOM 3155 O O . ARG A 1 395 ? 12.953 24.562 19.703 1 86.62 395 ARG A O 1
ATOM 3162 N N . SER A 1 396 ? 12.141 23.375 18.016 1 80.44 396 SER A N 1
ATOM 3163 C CA . SER A 1 396 ? 10.883 23.109 18.719 1 80.44 396 SER A CA 1
ATOM 3164 C C . SER A 1 396 ? 11.07 22.062 19.812 1 80.44 396 SER A C 1
ATOM 3166 O O . SER A 1 396 ? 10.266 21.984 20.734 1 80.44 396 SER A O 1
ATOM 3168 N N . GLN A 1 397 ? 12.086 21.141 19.672 1 77.31 397 GLN A N 1
ATOM 3169 C CA . GLN A 1 397 ? 12.344 20.094 20.656 1 77.31 397 GLN A CA 1
ATOM 3170 C C . GLN A 1 397 ? 13.008 20.672 21.906 1 77.31 397 GLN A C 1
ATOM 3172 O O . GLN A 1 397 ? 12.945 20.062 22.969 1 77.31 397 GLN A O 1
ATOM 3177 N N . GLY A 1 398 ? 13.773 21.797 21.797 1 62.59 398 GLY A N 1
ATOM 3178 C CA . GLY A 1 398 ? 14.422 22.422 22.938 1 62.59 398 GLY A CA 1
ATOM 3179 C C . GLY A 1 398 ? 13.516 23.391 23.688 1 62.59 398 GLY A C 1
ATOM 3180 O O . GLY A 1 398 ? 12.484 23.812 23.156 1 62.59 398 GLY A O 1
ATOM 3181 N N . ILE B 1 1 ? -21.078 -36.188 0.824 1 29.2 1 ILE B N 1
ATOM 3182 C CA . ILE B 1 1 ? -19.891 -35.438 0.452 1 29.2 1 ILE B CA 1
ATOM 3183 C C . ILE B 1 1 ? -20.094 -33.969 0.826 1 29.2 1 ILE B C 1
ATOM 3185 O O . ILE B 1 1 ? -20.938 -33.281 0.247 1 29.2 1 ILE B O 1
ATOM 3189 N N . SER B 1 2 ? -20.078 -33.688 2.092 1 33.16 2 SER B N 1
ATOM 3190 C CA . SER B 1 2 ? -20.656 -32.5 2.688 1 33.16 2 SER B CA 1
ATOM 3191 C C . SER B 1 2 ? -19.969 -31.234 2.178 1 33.16 2 SER B C 1
ATOM 3193 O O . SER B 1 2 ? -18.75 -31.109 2.293 1 33.16 2 SER B O 1
ATOM 3195 N N . VAL B 1 3 ? -20.422 -30.797 0.989 1 42.69 3 VAL B N 1
ATOM 3196 C CA . VAL B 1 3 ? -20.125 -29.453 0.517 1 42.69 3 VAL B CA 1
ATOM 3197 C C . VAL B 1 3 ? -20.062 -28.5 1.701 1 42.69 3 VAL B C 1
ATOM 3199 O O . VAL B 1 3 ? -21.031 -28.375 2.455 1 42.69 3 VAL B O 1
ATOM 3202 N N . LEU B 1 4 ? -18.844 -28.422 2.271 1 49.84 4 LEU B N 1
ATOM 3203 C CA . LEU B 1 4 ? -18.719 -27.438 3.342 1 49.84 4 LEU B CA 1
ATOM 3204 C C . LEU B 1 4 ? -19.016 -26.031 2.83 1 49.84 4 LEU B C 1
ATOM 3206 O O . LEU B 1 4 ? -18.328 -25.531 1.922 1 49.84 4 LEU B O 1
ATOM 3210 N N . PHE B 1 5 ? -20.25 -25.75 2.949 1 53.19 5 PHE B N 1
ATOM 3211 C CA . PHE B 1 5 ? -20.688 -24.391 2.645 1 53.19 5 PHE B CA 1
ATOM 3212 C C . PHE B 1 5 ? -20.125 -23.406 3.658 1 53.19 5 PHE B C 1
ATOM 3214 O O . PHE B 1 5 ? -20.359 -23.547 4.863 1 53.19 5 PHE B O 1
ATOM 3221 N N . LEU B 1 6 ? -18.984 -22.812 3.215 1 66.44 6 LEU B N 1
ATOM 3222 C CA . LEU B 1 6 ? -18.469 -21.828 4.164 1 66.44 6 LEU B CA 1
ATOM 3223 C C . LEU B 1 6 ? -18.5 -20.422 3.561 1 66.44 6 LEU B C 1
ATOM 3225 O O . LEU B 1 6 ? -18.562 -20.266 2.34 1 66.44 6 LEU B O 1
ATOM 3229 N N . ILE B 1 7 ? -18.703 -19.625 4.426 1 69.75 7 ILE B N 1
ATOM 3230 C CA . ILE B 1 7 ? -18.484 -18.219 4.062 1 69.75 7 ILE B CA 1
ATOM 3231 C C . ILE B 1 7 ? -16.984 -17.938 4.031 1 69.75 7 ILE B C 1
ATOM 3233 O O . ILE B 1 7 ? -16.234 -18.438 4.863 1 69.75 7 ILE B O 1
ATOM 3237 N N . ILE B 1 8 ? -16.547 -17.281 3.057 1 75.88 8 ILE B N 1
ATOM 3238 C CA . ILE B 1 8 ? -15.133 -17.031 2.795 1 75.88 8 ILE B CA 1
ATOM 3239 C C . ILE B 1 8 ? -14.469 -16.469 4.043 1 75.88 8 ILE B C 1
ATOM 3241 O O . ILE B 1 8 ? -13.281 -16.703 4.285 1 75.88 8 ILE B O 1
ATOM 3245 N N . PHE B 1 9 ? -15.172 -15.812 4.863 1 67.88 9 PHE B N 1
ATOM 3246 C CA . PHE B 1 9 ? -14.562 -15.141 6.012 1 67.88 9 PHE B CA 1
ATOM 3247 C C . PHE B 1 9 ? -14.109 -16.156 7.051 1 67.88 9 PHE B C 1
ATOM 3249 O O . PHE B 1 9 ? -12.992 -16.047 7.574 1 67.88 9 PHE B O 1
ATOM 3256 N N . PRO B 1 10 ? -14.719 -17.203 7.109 1 75.19 10 PRO B N 1
ATOM 3257 C CA . PRO B 1 10 ? -14.289 -18.172 8.125 1 75.19 10 PRO B CA 1
ATOM 3258 C C . PRO B 1 10 ? -13.164 -19.078 7.629 1 75.19 10 PRO B C 1
ATOM 3260 O O . PRO B 1 10 ? -12.617 -19.859 8.406 1 75.19 10 PRO B O 1
ATOM 3263 N N . VAL B 1 11 ? -12.773 -18.938 6.449 1 84.69 11 VAL B N 1
ATOM 3264 C CA . VAL B 1 11 ? -11.773 -19.844 5.887 1 84.69 11 VAL B CA 1
ATOM 3265 C C . VAL B 1 11 ? -10.461 -19.703 6.648 1 84.69 11 VAL B C 1
ATOM 3267 O O . VAL B 1 11 ? -9.844 -20.703 7.039 1 84.69 11 VAL B O 1
ATOM 3270 N N . ARG B 1 12 ? -10.125 -18.594 6.953 1 84.12 12 ARG B N 1
ATOM 3271 C CA . ARG B 1 12 ? -8.867 -18.344 7.648 1 84.12 12 ARG B CA 1
ATOM 3272 C C . ARG B 1 12 ? -8.922 -18.844 9.086 1 84.12 12 ARG B C 1
ATOM 3274 O O . ARG B 1 12 ? -7.926 -19.344 9.617 1 84.12 12 ARG B O 1
ATOM 3281 N N . ASN B 1 13 ? -10.047 -18.703 9.641 1 84.75 13 ASN B N 1
ATOM 3282 C CA . ASN B 1 13 ? -10.211 -19.234 10.984 1 84.75 13 ASN B CA 1
ATOM 3283 C C . ASN B 1 13 ? -10.117 -20.75 11 1 84.75 13 ASN B C 1
ATOM 3285 O O . ASN B 1 13 ? -9.531 -21.328 11.922 1 84.75 13 ASN B O 1
ATOM 3289 N N . ARG B 1 14 ? -10.742 -21.312 10.047 1 88.25 14 ARG B N 1
ATOM 3290 C CA . ARG B 1 14 ? -10.656 -22.766 9.93 1 88.25 14 ARG B CA 1
ATOM 3291 C C . ARG B 1 14 ? -9.219 -23.234 9.75 1 88.25 14 ARG B C 1
ATOM 3293 O O . ARG B 1 14 ? -8.789 -24.203 10.367 1 88.25 14 ARG B O 1
ATOM 3300 N N . LEU B 1 15 ? -8.484 -22.547 8.984 1 91.75 15 LEU B N 1
ATOM 3301 C CA . LEU B 1 15 ? -7.082 -22.875 8.75 1 91.75 15 LEU B CA 1
ATOM 3302 C C . LEU B 1 15 ? -6.277 -22.766 10.039 1 91.75 15 LEU B C 1
ATOM 3304 O O . LEU B 1 15 ? -5.438 -23.625 10.328 1 91.75 15 LEU B O 1
ATOM 3308 N N . ARG B 1 16 ? -6.555 -21.734 10.766 1 88.38 16 ARG B N 1
ATOM 3309 C CA . ARG B 1 16 ? -5.871 -21.562 12.047 1 88.38 16 ARG B CA 1
ATOM 3310 C C . ARG B 1 16 ? -6.156 -22.734 12.984 1 88.38 16 ARG B C 1
ATOM 3312 O O . ARG B 1 16 ? -5.258 -23.203 13.688 1 88.38 16 ARG B O 1
ATOM 3319 N N . GLU B 1 17 ? -7.344 -23.188 12.969 1 88.19 17 GLU B N 1
ATOM 3320 C CA . GLU B 1 17 ? -7.734 -24.312 13.805 1 88.19 17 GLU B CA 1
ATOM 3321 C C . GLU B 1 17 ? -7.031 -25.594 13.367 1 88.19 17 GLU B C 1
ATOM 3323 O O . GLU B 1 17 ? -6.586 -26.391 14.203 1 88.19 17 GLU B O 1
ATOM 3328 N N . ILE B 1 18 ? -6.914 -25.766 12.133 1 90.81 18 ILE B N 1
ATOM 3329 C CA . ILE B 1 18 ? -6.32 -26.984 11.57 1 90.81 18 ILE B CA 1
ATOM 3330 C C . ILE B 1 18 ? -4.852 -27.078 11.977 1 90.81 18 ILE B C 1
ATOM 3332 O O . ILE B 1 18 ? -4.367 -28.156 12.328 1 90.81 18 ILE B O 1
ATOM 3336 N N . VAL B 1 19 ? -4.176 -25.922 12 1 90.44 19 VAL B N 1
ATOM 3337 C CA . VAL B 1 19 ? -2.732 -25.969 12.211 1 90.44 19 VAL B CA 1
ATOM 3338 C C . VAL B 1 19 ? -2.402 -25.578 13.648 1 90.44 19 VAL B C 1
ATOM 3340 O O . VAL B 1 19 ? -1.278 -25.781 14.109 1 90.44 19 VAL B O 1
ATOM 3343 N N . GLY B 1 20 ? -3.318 -25.031 14.367 1 84.75 20 GLY B N 1
ATOM 3344 C CA . GLY B 1 20 ? -3.082 -24.562 15.719 1 84.75 20 GLY B CA 1
ATOM 3345 C C . GLY B 1 20 ? -2.35 -23.234 15.766 1 84.75 20 GLY B C 1
ATOM 3346 O O . GLY B 1 20 ? -1.455 -23.047 16.594 1 84.75 20 GLY B O 1
ATOM 3347 N N . ALA B 1 21 ? -2.662 -22.406 14.875 1 82.88 21 ALA B N 1
ATOM 3348 C CA . ALA B 1 21 ? -2.039 -21.094 14.82 1 82.88 21 ALA B CA 1
ATOM 3349 C C . ALA B 1 21 ? -2.768 -20.094 15.727 1 82.88 21 ALA B C 1
ATOM 3351 O O . ALA B 1 21 ? -3.979 -20.203 15.93 1 82.88 21 ALA B O 1
ATOM 3352 N N . SER B 1 22 ? -1.991 -19.141 16.312 1 79.75 22 SER B N 1
ATOM 3353 C CA . SER B 1 22 ? -2.562 -18.109 17.172 1 79.75 22 SER B CA 1
ATOM 3354 C C . SER B 1 22 ? -2.973 -16.891 16.375 1 79.75 22 SER B C 1
ATOM 3356 O O . SER B 1 22 ? -2.35 -16.562 15.359 1 79.75 22 SER B O 1
ATOM 3358 N N . THR B 1 23 ? -3.971 -16.25 16.906 1 79 23 THR B N 1
ATOM 3359 C CA . THR B 1 23 ? -4.391 -14.984 16.312 1 79 23 THR B CA 1
ATOM 3360 C C . THR B 1 23 ? -3.574 -13.82 16.875 1 79 23 THR B C 1
ATOM 3362 O O . THR B 1 23 ? -3.572 -12.727 16.297 1 79 23 THR B O 1
ATOM 3365 N N . ASN B 1 24 ? -2.953 -14.148 17.969 1 81.62 24 ASN B N 1
ATOM 3366 C CA . ASN B 1 24 ? -2.146 -13.109 18.609 1 81.62 24 ASN B CA 1
ATOM 3367 C C . ASN B 1 24 ? -0.68 -13.203 18.188 1 81.62 24 ASN B C 1
ATOM 3369 O O . ASN B 1 24 ? -0.027 -14.219 18.453 1 81.62 24 ASN B O 1
ATOM 3373 N N . TRP B 1 25 ? -0.185 -12.133 17.688 1 82.62 25 TRP B N 1
ATOM 3374 C CA . TRP B 1 25 ? 1.19 -12.094 17.203 1 82.62 25 TRP B CA 1
ATOM 3375 C C . TRP B 1 25 ? 2.178 -12.344 18.344 1 82.62 25 TRP B C 1
ATOM 3377 O O . TRP B 1 25 ? 3.232 -12.945 18.141 1 82.62 25 TRP B O 1
ATOM 3387 N N . LYS B 1 26 ? 1.836 -11.969 19.453 1 80.62 26 LYS B N 1
ATOM 3388 C CA . LYS B 1 26 ? 2.723 -12.102 20.609 1 80.62 26 LYS B CA 1
ATOM 3389 C C . LYS B 1 26 ? 2.982 -13.57 20.938 1 80.62 26 LYS B C 1
ATOM 3391 O O . LYS B 1 26 ? 4.016 -13.906 21.516 1 80.62 26 LYS B O 1
ATOM 3396 N N . ASP B 1 27 ? 2.125 -14.406 20.484 1 82 27 ASP B N 1
ATOM 3397 C CA . ASP B 1 27 ? 2.201 -15.812 20.844 1 82 27 ASP B CA 1
ATOM 3398 C C . ASP B 1 27 ? 2.85 -16.641 19.734 1 82 27 ASP B C 1
ATOM 3400 O O . ASP B 1 27 ? 2.877 -17.875 19.812 1 82 27 ASP B O 1
ATOM 3404 N N . HIS B 1 28 ? 3.344 -16.047 18.797 1 79.75 28 HIS B N 1
ATOM 3405 C CA . HIS B 1 28 ? 3.727 -16.766 17.594 1 79.75 28 HIS B CA 1
ATOM 3406 C C . HIS B 1 28 ? 4.906 -17.688 17.859 1 79.75 28 HIS B C 1
ATOM 3408 O O . HIS B 1 28 ? 4.969 -18.797 17.328 1 79.75 28 HIS B O 1
ATOM 3414 N N . GLN B 1 29 ? 5.789 -17.281 18.703 1 79 29 GLN B N 1
ATOM 3415 C CA . GLN B 1 29 ? 6.945 -18.125 18.984 1 79 29 GLN B CA 1
ATOM 3416 C C . GLN B 1 29 ? 6.535 -19.391 19.719 1 79 29 GLN B C 1
ATOM 3418 O O . GLN B 1 29 ? 7.039 -20.484 19.422 1 79 29 GLN B O 1
ATOM 3423 N N . GLN B 1 30 ? 5.676 -19.25 20.578 1 81.88 30 GLN B N 1
ATOM 3424 C CA . GLN B 1 30 ? 5.191 -20.406 21.328 1 81.88 30 GLN B CA 1
ATOM 3425 C C . GLN B 1 30 ? 4.426 -21.359 20.422 1 81.88 30 GLN B C 1
ATOM 3427 O O . GLN B 1 30 ? 4.598 -22.578 20.5 1 81.88 30 GLN B O 1
ATOM 3432 N N . ALA B 1 31 ? 3.66 -20.844 19.609 1 81.81 31 ALA B N 1
ATOM 3433 C CA . ALA B 1 31 ? 2.881 -21.656 18.688 1 81.81 31 ALA B CA 1
ATOM 3434 C C . ALA B 1 31 ? 3.791 -22.453 17.75 1 81.81 31 ALA B C 1
ATOM 3436 O O . ALA B 1 31 ? 3.533 -23.625 17.469 1 81.81 31 ALA B O 1
ATOM 3437 N N . LEU B 1 32 ? 4.812 -21.859 17.344 1 81.69 32 LEU B N 1
ATOM 3438 C CA . LEU B 1 32 ? 5.762 -22.531 16.453 1 81.69 32 LEU B CA 1
ATOM 3439 C C . LEU B 1 32 ? 6.48 -23.656 17.188 1 81.69 32 LEU B C 1
ATOM 3441 O O . LEU B 1 32 ? 6.688 -24.734 16.609 1 81.69 32 LEU B O 1
ATOM 3445 N N . ALA B 1 33 ? 6.816 -23.375 18.359 1 83.44 33 ALA B N 1
ATOM 3446 C CA . ALA B 1 33 ? 7.496 -24.391 19.156 1 83.44 33 ALA B CA 1
ATOM 3447 C C . ALA B 1 33 ? 6.59 -25.594 19.406 1 83.44 33 ALA B C 1
ATOM 3449 O O . ALA B 1 33 ? 7.043 -26.734 19.359 1 83.44 33 ALA B O 1
ATOM 3450 N N . GLU B 1 34 ? 5.406 -25.359 19.594 1 85.75 34 GLU B N 1
ATOM 3451 C CA . GLU B 1 34 ? 4.438 -26.422 19.844 1 85.75 34 GLU B CA 1
ATOM 3452 C C . GLU B 1 34 ? 4.215 -27.266 18.594 1 85.75 34 GLU B C 1
ATOM 3454 O O . GLU B 1 34 ? 3.955 -28.469 18.688 1 85.75 34 GLU B O 1
ATOM 3459 N N . ARG B 1 35 ? 4.406 -26.719 17.484 1 88.81 35 ARG B N 1
ATOM 3460 C CA . ARG B 1 35 ? 4.172 -27.406 16.234 1 88.81 35 ARG B CA 1
ATOM 3461 C C . ARG B 1 35 ? 5.316 -28.359 15.914 1 88.81 35 ARG B C 1
ATOM 3463 O O . ARG B 1 35 ? 5.113 -29.391 15.266 1 88.81 35 ARG B O 1
ATOM 3470 N N . ALA B 1 36 ? 6.434 -28.047 16.406 1 89.19 36 ALA B N 1
ATOM 3471 C CA . ALA B 1 36 ? 7.605 -28.859 16.109 1 89.19 36 ALA B CA 1
ATOM 3472 C C . ALA B 1 36 ? 7.395 -30.312 16.562 1 89.19 36 ALA B C 1
ATOM 3474 O O . ALA B 1 36 ? 7.871 -31.25 15.914 1 89.19 36 ALA B O 1
ATOM 3475 N N . SER B 1 37 ? 6.645 -30.484 17.578 1 90.44 37 SER B N 1
ATOM 3476 C CA . SER B 1 37 ? 6.422 -31.812 18.141 1 90.44 37 SER B CA 1
ATOM 3477 C C . SER B 1 37 ? 5.543 -32.656 17.234 1 90.44 37 SER B C 1
ATOM 3479 O O . SER B 1 37 ? 5.527 -33.906 17.344 1 90.44 37 SER B O 1
ATOM 3481 N N . LEU B 1 38 ? 4.93 -32.062 16.312 1 94 38 LEU B N 1
ATOM 3482 C CA . LEU B 1 38 ? 4.012 -32.781 15.414 1 94 38 LEU B CA 1
ATOM 3483 C C . LEU B 1 38 ? 4.781 -33.562 14.367 1 94 38 LEU B C 1
ATOM 3485 O O . LEU B 1 38 ? 4.199 -34.375 13.656 1 94 38 LEU B O 1
ATOM 3489 N N . SER B 1 39 ? 6.047 -33.406 14.281 1 94.5 39 SER B N 1
ATOM 3490 C CA . SER B 1 39 ? 6.883 -34.062 13.297 1 94.5 39 SER B CA 1
ATOM 3491 C C . SER B 1 39 ? 6.789 -35.594 13.43 1 94.5 39 SER B C 1
ATOM 3493 O O . SER B 1 39 ? 6.957 -36.312 12.453 1 94.5 39 SER B O 1
ATOM 3495 N N . GLN B 1 40 ? 6.492 -35.969 14.633 1 94.06 40 GLN B N 1
ATOM 3496 C CA . GLN B 1 40 ? 6.41 -37.406 14.898 1 94.06 40 GLN B CA 1
ATOM 3497 C C . GLN B 1 40 ? 5.199 -38.031 14.203 1 94.06 40 GLN B C 1
ATOM 3499 O O . GLN B 1 40 ? 5.16 -39.25 13.984 1 94.06 40 GLN B O 1
ATOM 3504 N N . ASN B 1 41 ? 4.281 -37.25 13.82 1 95.44 41 ASN B N 1
ATOM 3505 C CA . ASN B 1 41 ? 3.043 -37.75 13.219 1 95.44 41 ASN B CA 1
ATOM 3506 C C . ASN B 1 41 ? 3.133 -37.781 11.703 1 95.44 41 ASN B C 1
ATOM 3508 O O . ASN B 1 41 ? 2.158 -38.094 11.023 1 95.44 41 ASN B O 1
ATOM 3512 N N . LEU B 1 42 ? 4.277 -37.469 11.148 1 96.94 42 LEU B N 1
ATOM 3513 C CA . LEU B 1 42 ? 4.445 -37.469 9.703 1 96.94 42 LEU B CA 1
ATOM 3514 C C . LEU B 1 42 ? 4.652 -38.875 9.172 1 96.94 42 LEU B C 1
ATOM 3516 O O . LEU B 1 42 ? 5.332 -39.688 9.805 1 96.94 42 LEU B O 1
ATOM 3520 N N . ALA B 1 43 ? 4.129 -39.094 7.988 1 96.81 43 ALA B N 1
ATOM 3521 C CA . ALA B 1 43 ? 4.348 -40.375 7.328 1 96.81 43 ALA B CA 1
ATOM 3522 C C . ALA B 1 43 ? 5.766 -40.5 6.781 1 96.81 43 ALA B C 1
ATOM 3524 O O . ALA B 1 43 ? 6.328 -39.5 6.309 1 96.81 43 ALA B O 1
ATOM 3525 N N . LYS B 1 44 ? 6.332 -41.656 6.801 1 95.94 44 LYS B N 1
ATOM 3526 C CA . LYS B 1 44 ? 7.684 -41.875 6.297 1 95.94 44 LYS B CA 1
ATOM 3527 C C . LYS B 1 44 ? 7.668 -42.188 4.801 1 95.94 44 LYS B C 1
ATOM 3529 O O . LYS B 1 44 ? 8.695 -42.062 4.125 1 95.94 44 LYS B O 1
ATOM 3534 N N . SER B 1 45 ? 6.566 -42.625 4.348 1 97.19 45 SER B N 1
ATOM 3535 C CA . SER B 1 45 ? 6.332 -42.844 2.926 1 97.19 45 SER B CA 1
ATOM 3536 C C . SER B 1 45 ? 4.883 -42.562 2.549 1 97.19 45 SER B C 1
ATOM 3538 O O . SER B 1 45 ? 4 -42.562 3.41 1 97.19 45 SER B O 1
ATOM 3540 N N . GLN B 1 46 ? 4.633 -42.312 1.285 1 97.5 46 GLN B N 1
ATOM 3541 C CA . GLN B 1 46 ? 3.285 -42 0.828 1 97.5 46 GLN B CA 1
ATOM 3542 C C . GLN B 1 46 ? 2.357 -43.188 0.963 1 97.5 46 GLN B C 1
ATOM 3544 O O . GLN B 1 46 ? 1.153 -43.031 1.177 1 97.5 46 GLN B O 1
ATOM 3549 N N . ASP B 1 47 ? 2.963 -44.406 0.931 1 96.06 47 ASP B N 1
ATOM 3550 C CA . ASP B 1 47 ? 2.203 -45.656 0.994 1 96.06 47 ASP B CA 1
ATOM 3551 C C . ASP B 1 47 ? 1.539 -45.844 2.357 1 96.06 47 ASP B C 1
ATOM 3553 O O . ASP B 1 47 ? 0.587 -46.594 2.5 1 96.06 47 ASP B O 1
ATOM 3557 N N . GLU B 1 48 ? 2.039 -45.125 3.334 1 95.81 48 GLU B N 1
ATOM 3558 C CA . GLU B 1 48 ? 1.5 -45.219 4.688 1 95.81 48 GLU B CA 1
ATOM 3559 C C . GLU B 1 48 ? 0.211 -44.406 4.816 1 95.81 48 GLU B C 1
ATOM 3561 O O . GLU B 1 48 ? -0.536 -44.562 5.781 1 95.81 48 GLU B O 1
ATOM 3566 N N . LEU B 1 49 ? -0.043 -43.594 3.873 1 97.44 49 LEU B N 1
ATOM 3567 C CA . LEU B 1 49 ? -1.194 -42.688 3.941 1 97.44 49 LEU B CA 1
ATOM 3568 C C . LEU B 1 49 ? -2.363 -43.25 3.137 1 97.44 49 LEU B C 1
ATOM 3570 O O . LEU B 1 49 ? -2.176 -43.75 2.021 1 97.44 49 LEU B O 1
ATOM 3574 N N . PRO B 1 50 ? -3.514 -43.25 3.76 1 97.31 50 PRO B N 1
ATOM 3575 C CA . PRO B 1 50 ? -4.672 -43.719 2.994 1 97.31 50 PRO B CA 1
ATOM 3576 C C . PRO B 1 50 ? -4.957 -42.844 1.768 1 97.31 50 PRO B C 1
ATOM 3578 O O . PRO B 1 50 ? -4.816 -41.625 1.823 1 97.31 50 PRO B O 1
ATOM 3581 N N . ALA B 1 51 ? -5.41 -43.469 0.68 1 97.75 51 ALA B N 1
ATOM 3582 C CA . ALA B 1 51 ? -5.801 -42.719 -0.52 1 97.75 51 ALA B CA 1
ATOM 3583 C C . ALA B 1 51 ? -7.09 -41.938 -0.287 1 97.75 51 ALA B C 1
ATOM 3585 O O . ALA B 1 51 ? -7.973 -42.406 0.45 1 97.75 51 ALA B O 1
ATOM 3586 N N . LYS B 1 52 ? -7.16 -40.812 -0.855 1 97.94 52 LYS B N 1
ATOM 3587 C CA . LYS B 1 52 ? -8.336 -39.938 -0.773 1 97.94 52 LYS B CA 1
ATOM 3588 C C . LYS B 1 52 ? -8.922 -39.688 -2.156 1 97.94 52 LYS B C 1
ATOM 3590 O O . LYS B 1 52 ? -8.219 -39.75 -3.162 1 97.94 52 LYS B O 1
ATOM 3595 N N . THR B 1 53 ? -10.219 -39.406 -2.191 1 97.75 53 THR B N 1
ATOM 3596 C CA . THR B 1 53 ? -10.891 -39.125 -3.455 1 97.75 53 THR B CA 1
ATOM 3597 C C . THR B 1 53 ? -11.016 -37.625 -3.658 1 97.75 53 THR B C 1
ATOM 3599 O O . THR B 1 53 ? -10.773 -36.844 -2.732 1 97.75 53 THR B O 1
ATOM 3602 N N . MET B 1 54 ? -11.367 -37.25 -4.836 1 98.06 54 MET B N 1
ATOM 3603 C CA . MET B 1 54 ? -11.578 -35.844 -5.125 1 98.06 54 MET B CA 1
ATOM 3604 C C . MET B 1 54 ? -12.711 -35.25 -4.281 1 98.06 54 MET B C 1
ATOM 3606 O O . MET B 1 54 ? -12.68 -34.094 -3.891 1 98.06 54 MET B O 1
ATOM 3610 N N . LYS B 1 55 ? -13.641 -36.062 -3.953 1 96.44 55 LYS B N 1
ATOM 3611 C CA . LYS B 1 55 ? -14.781 -35.656 -3.141 1 96.44 55 LYS B CA 1
ATOM 3612 C C . LYS B 1 55 ? -14.344 -35.312 -1.723 1 96.44 55 LYS B C 1
ATOM 3614 O O . LYS B 1 55 ? -14.938 -34.438 -1.085 1 96.44 55 LYS B O 1
ATOM 3619 N N . ASP B 1 56 ? -13.32 -35.938 -1.272 1 96.25 56 ASP B N 1
ATOM 3620 C CA . ASP B 1 56 ? -12.844 -35.75 0.091 1 96.25 56 ASP B CA 1
ATOM 3621 C C . ASP B 1 56 ? -12.32 -34.312 0.281 1 96.25 56 ASP B C 1
ATOM 3623 O O . ASP B 1 56 ? -12.266 -33.812 1.405 1 96.25 56 ASP B O 1
ATOM 3627 N N . SER B 1 57 ? -11.906 -33.688 -0.775 1 97.19 57 SER B N 1
ATOM 3628 C CA . SER B 1 57 ? -11.328 -32.344 -0.679 1 97.19 57 SER B CA 1
ATOM 3629 C C . SER B 1 57 ? -12.266 -31.297 -1.266 1 97.19 57 SER B C 1
ATOM 3631 O O . SER B 1 57 ? -11.898 -30.125 -1.362 1 97.19 57 SER B O 1
ATOM 3633 N N . ALA B 1 58 ? -13.422 -31.703 -1.709 1 96.62 58 ALA B N 1
ATOM 3634 C CA . ALA B 1 58 ? -14.352 -30.781 -2.361 1 96.62 58 ALA B CA 1
ATOM 3635 C C . ALA B 1 58 ? -14.844 -29.719 -1.384 1 96.62 58 ALA B C 1
ATOM 3637 O O . ALA B 1 58 ? -15.336 -30.047 -0.3 1 96.62 58 ALA B O 1
ATOM 3638 N N . ILE B 1 59 ? -14.711 -28.438 -1.801 1 94.5 59 ILE B N 1
ATOM 3639 C CA . ILE B 1 59 ? -15.133 -27.312 -0.969 1 94.5 59 ILE B CA 1
ATOM 3640 C C . ILE B 1 59 ? -16.016 -26.375 -1.782 1 94.5 59 ILE B C 1
ATOM 3642 O O . ILE B 1 59 ? -15.766 -26.156 -2.967 1 94.5 59 ILE B O 1
ATOM 3646 N N . GLU B 1 60 ? -17.062 -25.938 -1.168 1 93.12 60 GLU B N 1
ATOM 3647 C CA . GLU B 1 60 ? -17.891 -24.844 -1.667 1 93.12 60 GLU B CA 1
ATOM 3648 C C . GLU B 1 60 ? -17.906 -23.672 -0.684 1 93.12 60 GLU B C 1
ATOM 3650 O O . GLU B 1 60 ? -18.172 -23.859 0.507 1 93.12 60 GLU B O 1
ATOM 3655 N N . ALA B 1 61 ? -17.516 -22.547 -1.13 1 92.94 61 ALA B N 1
ATOM 3656 C CA . ALA B 1 61 ? -17.5 -21.344 -0.293 1 92.94 61 ALA B CA 1
ATOM 3657 C C . ALA B 1 61 ? -18.266 -20.203 -0.955 1 92.94 61 ALA B C 1
ATOM 3659 O O . ALA B 1 61 ? -18.312 -20.109 -2.184 1 92.94 61 ALA B O 1
ATOM 3660 N N . HIS B 1 62 ? -18.859 -19.359 -0.111 1 92.25 62 HIS B N 1
ATOM 3661 C CA . HIS B 1 62 ? -19.672 -18.234 -0.611 1 92.25 62 HIS B CA 1
ATOM 3662 C C . HIS B 1 62 ? -19.156 -16.906 -0.079 1 92.25 62 HIS B C 1
ATOM 3664 O O . HIS B 1 62 ? -18.766 -16.812 1.088 1 92.25 62 HIS B O 1
ATOM 3670 N N . LEU B 1 63 ? -19.016 -15.977 -0.9 1 92.38 63 LEU B N 1
ATOM 3671 C CA . LEU B 1 63 ? -18.75 -14.578 -0.572 1 92.38 63 LEU B CA 1
ATOM 3672 C C . LEU B 1 63 ? -19.984 -13.719 -0.799 1 92.38 63 LEU B C 1
ATOM 3674 O O . LEU B 1 63 ? -20.312 -13.367 -1.938 1 92.38 63 LEU B O 1
ATOM 3678 N N . PRO B 1 64 ? -20.703 -13.336 0.255 1 91.56 64 PRO B N 1
ATOM 3679 C CA . PRO B 1 64 ? -22.016 -12.703 0.139 1 91.56 64 PRO B CA 1
ATOM 3680 C C . PRO B 1 64 ? -21.922 -11.188 -0.07 1 91.56 64 PRO B C 1
ATOM 3682 O O . PRO B 1 64 ? -22.5 -10.422 0.708 1 91.56 64 PRO B O 1
ATOM 3685 N N . LEU B 1 65 ? -21.359 -10.805 -1.186 1 90.44 65 LEU B N 1
ATOM 3686 C CA . LEU B 1 65 ? -21.234 -9.391 -1.509 1 90.44 65 LEU B CA 1
ATOM 3687 C C . LEU B 1 65 ? -22.594 -8.758 -1.764 1 90.44 65 LEU B C 1
ATOM 3689 O O . LEU B 1 65 ? -22.812 -7.59 -1.437 1 90.44 65 LEU B O 1
ATOM 3693 N N . GLY B 1 66 ? -23.484 -9.461 -2.406 1 88.44 66 GLY B N 1
ATOM 3694 C CA . GLY B 1 66 ? -24.812 -8.938 -2.703 1 88.44 66 GLY B CA 1
ATOM 3695 C C . GLY B 1 66 ? -25.672 -8.75 -1.467 1 88.44 66 GLY B C 1
ATOM 3696 O O . GLY B 1 66 ? -26.344 -7.73 -1.326 1 88.44 66 GLY B O 1
ATOM 3697 N N . THR B 1 67 ? -25.531 -9.594 -0.537 1 88.06 67 THR B N 1
ATOM 3698 C CA . THR B 1 67 ? -26.453 -9.633 0.595 1 88.06 67 THR B CA 1
ATOM 3699 C C . THR B 1 67 ? -25.859 -8.906 1.8 1 88.06 67 THR B C 1
ATOM 3701 O O . THR B 1 67 ? -26.578 -8.57 2.744 1 88.06 67 THR B O 1
ATOM 3704 N N . GLN B 1 68 ? -24.578 -8.719 1.8 1 88.31 68 GLN B N 1
ATOM 3705 C CA . GLN B 1 68 ? -23.938 -8.031 2.922 1 88.31 68 GLN B CA 1
ATOM 3706 C C . GLN B 1 68 ? -23.203 -6.777 2.455 1 88.31 68 GLN B C 1
ATOM 3708 O O . GLN B 1 68 ? -22.016 -6.82 2.174 1 88.31 68 GLN B O 1
ATOM 3713 N N . PRO B 1 69 ? -23.828 -5.664 2.59 1 84.62 69 PRO B N 1
ATOM 3714 C CA . PRO B 1 69 ? -23.25 -4.414 2.066 1 84.62 69 PRO B CA 1
ATOM 3715 C C . PRO B 1 69 ? -21.969 -4.012 2.768 1 84.62 69 PRO B C 1
ATOM 3717 O O . PRO B 1 69 ? -21.062 -3.461 2.135 1 84.62 69 PRO B O 1
ATOM 3720 N N . ALA B 1 70 ? -21.891 -4.297 4.039 1 83.25 70 ALA B N 1
ATOM 3721 C CA . ALA B 1 70 ? -20.688 -3.926 4.785 1 83.25 70 ALA B CA 1
ATOM 3722 C C . ALA B 1 70 ? -19.453 -4.656 4.246 1 83.25 70 ALA B C 1
ATOM 3724 O O . ALA B 1 70 ? -18.375 -4.07 4.141 1 83.25 70 ALA B O 1
ATOM 3725 N N . LEU B 1 71 ? -19.672 -5.91 3.883 1 88.25 71 LEU B N 1
ATOM 3726 C CA . LEU B 1 71 ? -18.594 -6.695 3.283 1 88.25 71 LEU B CA 1
ATOM 3727 C C . LEU B 1 71 ? -18.281 -6.195 1.877 1 88.25 71 LEU B C 1
ATOM 3729 O O . LEU B 1 71 ? -17.109 -6.141 1.481 1 88.25 71 LEU B O 1
ATOM 3733 N N . ARG B 1 72 ? -19.297 -5.832 1.132 1 90.62 72 ARG B N 1
ATOM 3734 C CA . ARG B 1 72 ? -19.188 -5.352 -0.241 1 90.62 72 ARG B CA 1
ATOM 3735 C C . ARG B 1 72 ? -18.219 -4.168 -0.325 1 90.62 72 ARG B C 1
ATOM 3737 O O . ARG B 1 72 ? -17.422 -4.074 -1.263 1 90.62 72 ARG B O 1
ATOM 3744 N N . GLU B 1 73 ? -18.219 -3.336 0.675 1 89.5 73 GLU B N 1
ATOM 3745 C CA . GLU B 1 73 ? -17.422 -2.121 0.679 1 89.5 73 GLU B CA 1
ATOM 3746 C C . GLU B 1 73 ? -15.922 -2.445 0.616 1 89.5 73 GLU B C 1
ATOM 3748 O O . GLU B 1 73 ? -15.141 -1.695 0.026 1 89.5 73 GLU B O 1
ATOM 3753 N N . LYS B 1 74 ? -15.594 -3.559 1.143 1 90.94 74 LYS B N 1
ATOM 3754 C CA . LYS B 1 74 ? -14.188 -3.957 1.192 1 90.94 74 LYS B CA 1
ATOM 3755 C C . LYS B 1 74 ? -13.719 -4.48 -0.162 1 90.94 74 LYS B C 1
ATOM 3757 O O . LYS B 1 74 ? -12.516 -4.578 -0.411 1 90.94 74 LYS B O 1
ATOM 3762 N N . TYR B 1 75 ? -14.664 -4.816 -1.06 1 94.38 75 TYR B N 1
ATOM 3763 C CA . TYR B 1 75 ? -14.336 -5.438 -2.338 1 94.38 75 TYR B CA 1
ATOM 3764 C C . TYR B 1 75 ? -14.602 -4.477 -3.494 1 94.38 75 TYR B C 1
ATOM 3766 O O . TYR B 1 75 ? -14.391 -4.824 -4.656 1 94.38 75 TYR B O 1
ATOM 3774 N N . LEU B 1 76 ? -14.992 -3.262 -3.236 1 94.06 76 LEU B N 1
ATOM 3775 C CA . LEU B 1 76 ? -15.43 -2.34 -4.281 1 94.06 76 LEU B CA 1
ATOM 3776 C C . LEU B 1 76 ? -14.25 -1.551 -4.836 1 94.06 76 LEU B C 1
ATOM 3778 O O . LEU B 1 76 ? -13.398 -1.083 -4.078 1 94.06 76 LEU B O 1
ATOM 3782 N N . ASN B 1 77 ? -14.219 -1.457 -6.152 1 92.31 77 ASN B N 1
ATOM 3783 C CA . ASN B 1 77 ? -13.297 -0.509 -6.77 1 92.31 77 ASN B CA 1
ATOM 3784 C C . ASN B 1 77 ? -14.039 0.697 -7.344 1 92.31 77 ASN B C 1
ATOM 3786 O O . ASN B 1 77 ? -15.258 0.805 -7.207 1 92.31 77 ASN B O 1
ATOM 3790 N N . TYR B 1 78 ? -13.344 1.633 -7.875 1 89.69 78 TYR B N 1
ATOM 3791 C CA . TYR B 1 78 ? -13.891 2.891 -8.367 1 89.69 78 TYR B CA 1
ATOM 3792 C C . TYR B 1 78 ? -14.859 2.65 -9.523 1 89.69 78 TYR B C 1
ATOM 3794 O O . TYR B 1 78 ? -15.812 3.412 -9.719 1 89.69 78 TYR B O 1
ATOM 3802 N N . HIS B 1 79 ? -14.695 1.58 -10.281 1 89.06 79 HIS B N 1
ATOM 3803 C CA . HIS B 1 79 ? -15.484 1.303 -11.477 1 89.06 79 HIS B CA 1
ATOM 3804 C C . HIS B 1 79 ? -16.719 0.482 -11.141 1 89.06 79 HIS B C 1
ATOM 3806 O O . HIS B 1 79 ? -17.297 -0.165 -12.016 1 89.06 79 HIS B O 1
ATOM 3812 N N . ASN B 1 80 ? -17.062 0.444 -9.883 1 89.56 80 ASN B N 1
ATOM 3813 C CA . ASN B 1 80 ? -18.203 -0.324 -9.414 1 89.56 80 ASN B CA 1
ATOM 3814 C C . ASN B 1 80 ? -18.094 -1.798 -9.789 1 89.56 80 ASN B C 1
ATOM 3816 O O . ASN B 1 80 ? -19.031 -2.377 -10.344 1 89.56 80 ASN B O 1
ATOM 3820 N N . SER B 1 81 ? -16.984 -2.271 -9.648 1 93.75 81 SER B N 1
ATOM 3821 C CA . SER B 1 81 ? -16.656 -3.686 -9.812 1 93.75 81 SER B CA 1
ATOM 3822 C C . SER B 1 81 ? -15.828 -4.199 -8.633 1 93.75 81 SER B C 1
ATOM 3824 O O . SER B 1 81 ? -15.492 -3.436 -7.727 1 93.75 81 SER B O 1
ATOM 3826 N N . VAL B 1 82 ? -15.633 -5.484 -8.648 1 95 82 VAL B N 1
ATOM 3827 C CA . VAL B 1 82 ? -14.938 -6.117 -7.535 1 95 82 VAL B CA 1
ATOM 3828 C C . VAL B 1 82 ? -13.422 -5.957 -7.711 1 95 82 VAL B C 1
ATOM 3830 O O . VAL B 1 82 ? -12.906 -6.113 -8.82 1 95 82 VAL B O 1
ATOM 3833 N N . ARG B 1 83 ? -12.773 -5.566 -6.633 1 96 83 ARG B N 1
ATOM 3834 C CA . ARG B 1 83 ? -11.32 -5.555 -6.605 1 96 83 ARG B CA 1
ATOM 3835 C C . ARG B 1 83 ? -10.758 -6.961 -6.781 1 96 83 ARG B C 1
ATOM 3837 O O . ARG B 1 83 ? -10.781 -7.766 -5.848 1 96 83 ARG B O 1
ATOM 3844 N N . PHE B 1 84 ? -10.156 -7.219 -7.906 1 96.75 84 PHE B N 1
ATOM 3845 C CA . PHE B 1 84 ? -9.703 -8.57 -8.211 1 96.75 84 PHE B CA 1
ATOM 3846 C C . PHE B 1 84 ? -8.617 -9.008 -7.23 1 96.75 84 PHE B C 1
ATOM 3848 O O . PHE B 1 84 ? -8.516 -10.188 -6.895 1 96.75 84 PHE B O 1
ATOM 3855 N N . GLY B 1 85 ? -7.777 -8.039 -6.742 1 96.25 85 GLY B N 1
ATOM 3856 C CA . GLY B 1 85 ? -6.762 -8.383 -5.758 1 96.25 85 GLY B CA 1
ATOM 3857 C C . GLY B 1 85 ? -7.328 -9.086 -4.539 1 96.25 85 GLY B C 1
ATOM 3858 O O . GLY B 1 85 ? -6.695 -9.992 -3.984 1 96.25 85 GLY B O 1
ATOM 3859 N N . ARG B 1 86 ? -8.461 -8.711 -4.121 1 96.19 86 ARG B N 1
ATOM 3860 C CA . ARG B 1 86 ? -9.109 -9.336 -2.971 1 96.19 86 ARG B CA 1
ATOM 3861 C C . ARG B 1 86 ? -9.539 -10.766 -3.295 1 96.19 86 ARG B C 1
ATOM 3863 O O . ARG B 1 86 ? -9.492 -11.641 -2.43 1 96.19 86 ARG B O 1
ATOM 3870 N N . ILE B 1 87 ? -9.945 -10.953 -4.5 1 96.12 87 ILE B N 1
ATOM 3871 C CA . ILE B 1 87 ? -10.328 -12.289 -4.945 1 96.12 87 ILE B CA 1
ATOM 3872 C C . ILE B 1 87 ? -9.109 -13.211 -4.914 1 96.12 87 ILE B C 1
ATOM 3874 O O . ILE B 1 87 ? -9.219 -14.383 -4.543 1 96.12 87 ILE B O 1
ATOM 3878 N N . LEU B 1 88 ? -7.973 -12.672 -5.301 1 97.19 88 LEU B N 1
ATOM 3879 C CA . LEU B 1 88 ? -6.742 -13.461 -5.266 1 97.19 88 LEU B CA 1
ATOM 3880 C C . LEU B 1 88 ? -6.453 -13.953 -3.852 1 97.19 88 LEU B C 1
ATOM 3882 O O . LEU B 1 88 ? -6.031 -15.094 -3.664 1 97.19 88 LEU B O 1
ATOM 3886 N N . GLU B 1 89 ? -6.641 -13.094 -2.869 1 95.88 89 GLU B N 1
ATOM 3887 C CA . GLU B 1 89 ? -6.457 -13.484 -1.474 1 95.88 89 GLU B CA 1
ATOM 3888 C C . GLU B 1 89 ? -7.395 -14.625 -1.094 1 95.88 89 GLU B C 1
ATOM 3890 O O . GLU B 1 89 ? -6.984 -15.57 -0.413 1 95.88 89 GLU B O 1
ATOM 3895 N N . ASP B 1 90 ? -8.609 -14.539 -1.511 1 95.56 90 ASP B N 1
ATOM 3896 C CA . ASP B 1 90 ? -9.602 -15.57 -1.211 1 95.56 90 ASP B CA 1
ATOM 3897 C C . ASP B 1 90 ? -9.227 -16.906 -1.857 1 95.56 90 ASP B C 1
ATOM 3899 O O . ASP B 1 90 ? -9.32 -17.953 -1.221 1 95.56 90 ASP B O 1
ATOM 3903 N N . LEU B 1 91 ? -8.836 -16.781 -3.109 1 96.81 91 LEU B N 1
ATOM 3904 C CA . LEU B 1 91 ? -8.461 -17.984 -3.838 1 96.81 91 LEU B CA 1
ATOM 3905 C C . LEU B 1 91 ? -7.289 -18.688 -3.164 1 96.81 91 LEU B C 1
ATOM 3907 O O . LEU B 1 91 ? -7.277 -19.906 -3.039 1 96.81 91 LEU B O 1
ATOM 3911 N N . ASP B 1 92 ? -6.312 -17.938 -2.75 1 96.62 92 ASP B N 1
ATOM 3912 C CA . ASP B 1 92 ? -5.145 -18.516 -2.09 1 96.62 92 ASP B CA 1
ATOM 3913 C C . ASP B 1 92 ? -5.543 -19.25 -0.809 1 96.62 92 ASP B C 1
ATOM 3915 O O . ASP B 1 92 ? -5.113 -20.375 -0.575 1 96.62 92 ASP B O 1
ATOM 3919 N N . SER B 1 93 ? -6.348 -18.625 -0.006 1 95.44 93 SER B N 1
ATOM 3920 C CA . SER B 1 93 ? -6.812 -19.234 1.238 1 95.44 93 SER B CA 1
ATOM 3921 C C . SER B 1 93 ? -7.617 -20.5 0.97 1 95.44 93 SER B C 1
ATOM 3923 O O . SER B 1 93 ? -7.473 -21.5 1.681 1 95.44 93 SER B O 1
ATOM 3925 N N . LEU B 1 94 ? -8.469 -20.453 -0.024 1 95.81 94 LEU B N 1
ATOM 3926 C CA . LEU B 1 94 ? -9.312 -21.594 -0.362 1 95.81 94 LEU B CA 1
ATOM 3927 C C . LEU B 1 94 ? -8.477 -22.75 -0.864 1 95.81 94 LEU B C 1
ATOM 3929 O O . LEU B 1 94 ? -8.758 -23.906 -0.542 1 95.81 94 LEU B O 1
ATOM 3933 N N . ALA B 1 95 ? -7.492 -22.453 -1.706 1 97.44 95 ALA B N 1
ATOM 3934 C CA . ALA B 1 95 ? -6.609 -23.5 -2.205 1 97.44 95 ALA B CA 1
ATOM 3935 C C . ALA B 1 95 ? -5.93 -24.234 -1.054 1 97.44 95 ALA B C 1
ATOM 3937 O O . ALA B 1 95 ? -5.84 -25.469 -1.064 1 97.44 95 ALA B O 1
ATOM 3938 N N . VAL B 1 96 ? -5.469 -23.484 -0.102 1 96.62 96 VAL B N 1
ATOM 3939 C CA . VAL B 1 96 ? -4.82 -24.078 1.062 1 96.62 96 V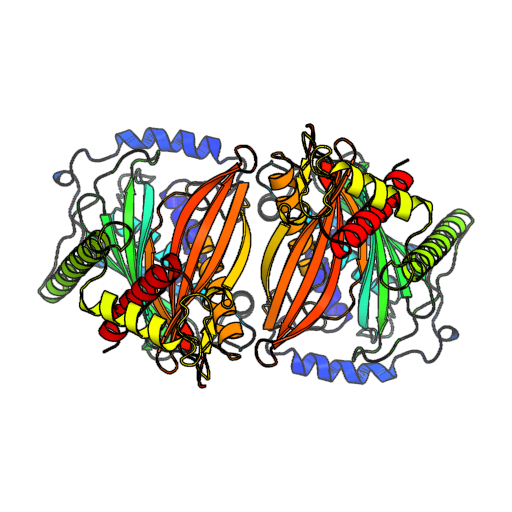AL B CA 1
ATOM 3940 C C . VAL B 1 96 ? -5.816 -24.969 1.81 1 96.62 96 VAL B C 1
ATOM 3942 O O . VAL B 1 96 ? -5.484 -26.094 2.197 1 96.62 96 VAL B O 1
ATOM 3945 N N . LEU B 1 97 ? -7.008 -24.469 2.002 1 96.25 97 LEU B N 1
ATOM 3946 C CA . LEU B 1 97 ? -8.023 -25.234 2.717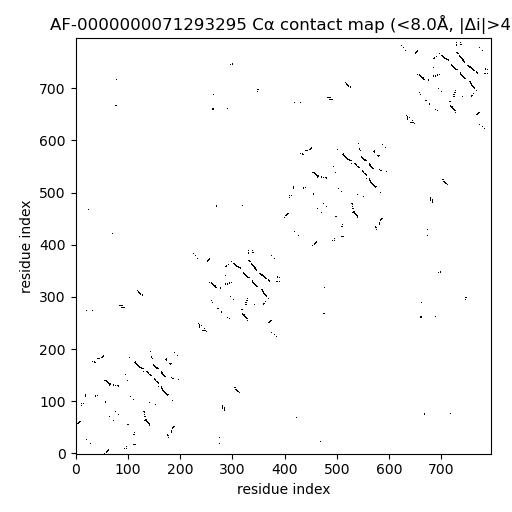 1 96.25 97 LEU B CA 1
ATOM 3947 C C . LEU B 1 97 ? -8.359 -26.531 1.975 1 96.25 97 LEU B C 1
ATOM 3949 O O . LEU B 1 97 ? -8.531 -27.578 2.596 1 96.25 97 LEU B O 1
ATOM 3953 N N . ILE B 1 98 ? -8.5 -26.422 0.685 1 97.06 98 ILE B N 1
ATOM 3954 C CA . ILE B 1 98 ? -8.773 -27.594 -0.147 1 97.06 98 ILE B CA 1
ATOM 3955 C C . ILE B 1 98 ? -7.691 -28.641 0.077 1 97.06 98 ILE B C 1
ATOM 3957 O O . ILE B 1 98 ? -8 -29.828 0.262 1 97.06 98 ILE B O 1
ATOM 3961 N N . CYS B 1 99 ? -6.461 -28.25 0.128 1 98.06 99 CYS B N 1
ATOM 3962 C CA . CYS B 1 99 ? -5.348 -29.172 0.294 1 98.06 99 CYS B CA 1
ATOM 3963 C C . CYS B 1 99 ? -5.344 -29.781 1.692 1 98.06 99 CYS B C 1
ATOM 3965 O O . CYS B 1 99 ? -5.066 -30.969 1.857 1 98.06 99 CYS B O 1
ATOM 3967 N N . TYR B 1 100 ? -5.648 -28.969 2.682 1 97.06 100 TYR B N 1
ATOM 3968 C CA . TYR B 1 100 ? -5.75 -29.5 4.031 1 97.06 100 TYR B CA 1
ATOM 3969 C C . TYR B 1 100 ? -6.922 -30.469 4.148 1 97.06 100 TYR B C 1
ATOM 3971 O O . TYR B 1 100 ? -6.867 -31.438 4.91 1 97.06 100 TYR B O 1
ATOM 3979 N N . SER B 1 101 ? -8.008 -30.219 3.426 1 96.25 101 SER B N 1
ATOM 3980 C CA . SER B 1 101 ? -9.141 -31.141 3.41 1 96.25 101 SER B CA 1
ATOM 3981 C C . SER B 1 101 ? -8.734 -32.5 2.822 1 96.25 101 SER B C 1
ATOM 3983 O O . SER B 1 101 ? -9.164 -33.531 3.309 1 96.25 101 SER B O 1
ATOM 3985 N N . HIS B 1 102 ? -7.945 -32.5 1.805 1 97.94 102 HIS B N 1
ATOM 3986 C CA . HIS B 1 102 ? -7.457 -33.719 1.184 1 97.94 102 HIS B CA 1
ATOM 3987 C C . HIS B 1 102 ? -6.586 -34.5 2.148 1 97.94 102 HIS B C 1
ATOM 3989 O O . HIS B 1 102 ? -6.598 -35.75 2.129 1 97.94 102 HIS B O 1
ATOM 3995 N N . THR B 1 103 ? -5.852 -33.812 3.002 1 97.88 103 THR B N 1
ATOM 3996 C CA . THR B 1 103 ? -4.875 -34.469 3.865 1 97.88 103 THR B CA 1
ATOM 3997 C C . THR B 1 103 ? -5.422 -34.625 5.281 1 97.88 103 THR B C 1
ATOM 3999 O O . THR B 1 103 ? -4.664 -34.875 6.219 1 97.88 103 THR B O 1
ATOM 4002 N N . TRP B 1 104 ? -6.648 -34.375 5.426 1 95.75 104 TRP B N 1
ATOM 4003 C CA . TRP B 1 104 ? -7.27 -34.406 6.746 1 95.75 104 TRP B CA 1
ATOM 4004 C C . TRP B 1 104 ? -7.148 -35.781 7.379 1 95.75 104 TRP B C 1
ATOM 4006 O O . TRP B 1 104 ? -7.406 -36.781 6.727 1 95.75 104 TRP B O 1
ATOM 4016 N N . ASN B 1 105 ? -6.66 -35.781 8.578 1 94 105 ASN B N 1
ATOM 4017 C CA . ASN B 1 105 ? -6.578 -36.969 9.414 1 94 105 ASN B CA 1
ATOM 4018 C C . ASN B 1 105 ? -7.406 -36.844 10.68 1 94 105 ASN B C 1
ATOM 4020 O O . ASN B 1 105 ? -7.027 -36.094 11.594 1 94 105 ASN B O 1
ATOM 4024 N N . GLU B 1 106 ? -8.453 -37.594 10.812 1 91.19 106 GLU B N 1
ATOM 4025 C CA . GLU B 1 106 ? -9.406 -37.469 11.906 1 91.19 106 GLU B CA 1
ATOM 4026 C C . GLU B 1 106 ? -8.766 -37.875 13.242 1 91.19 106 GLU B C 1
ATOM 4028 O O . GLU B 1 106 ? -9.242 -37.469 14.305 1 91.19 106 GLU B O 1
ATOM 4033 N N . GLU B 1 107 ? -7.77 -38.562 13.203 1 92.56 107 GLU B N 1
ATOM 4034 C CA . GLU B 1 107 ? -7.129 -39.062 14.414 1 92.56 107 GLU B CA 1
ATOM 4035 C C . GLU B 1 107 ? -6.227 -38 15.039 1 92.56 107 GLU B C 1
ATOM 4037 O O . GLU B 1 107 ? -5.82 -38.125 16.203 1 92.56 107 GLU B O 1
ATOM 4042 N N . LEU B 1 108 ? -5.91 -37.062 14.273 1 92.25 108 LEU B N 1
ATOM 4043 C CA . LEU B 1 108 ? -5.016 -36 14.758 1 92.25 108 LEU B CA 1
ATOM 4044 C C . LEU B 1 108 ? -5.785 -34.719 15.062 1 92.25 108 LEU B C 1
ATOM 4046 O O . LEU B 1 108 ? -6.68 -34.344 14.312 1 92.25 108 LEU B O 1
ATOM 4050 N N . GLN B 1 109 ? -5.492 -34.094 16.172 1 89.5 109 GLN B N 1
ATOM 4051 C CA . GLN B 1 109 ? -6.113 -32.844 16.531 1 89.5 109 GLN B CA 1
ATOM 4052 C C . GLN B 1 109 ? -5.633 -31.703 15.641 1 89.5 109 GLN B C 1
ATOM 4054 O O . GLN B 1 109 ? -6.41 -30.812 15.281 1 89.5 109 GLN B O 1
ATOM 4059 N N . ARG B 1 110 ? -4.34 -31.75 15.312 1 93.69 110 ARG B N 1
ATOM 4060 C CA . ARG B 1 110 ? -3.705 -30.766 14.445 1 93.69 110 ARG B CA 1
ATOM 4061 C C . ARG B 1 110 ? -2.934 -31.438 13.32 1 93.69 110 ARG B C 1
ATOM 4063 O O . ARG B 1 110 ? -2.348 -32.5 13.516 1 93.69 110 ARG B O 1
ATOM 4070 N N . SER B 1 111 ? -3.006 -30.766 12.219 1 95.25 111 SER B N 1
ATOM 4071 C CA . SER B 1 111 ? -2.25 -31.312 11.102 1 95.25 111 SER B CA 1
ATOM 4072 C C . SER B 1 111 ? -0.75 -31.141 11.305 1 95.25 111 SER B C 1
ATOM 4074 O O . SER B 1 111 ? -0.288 -30.062 11.656 1 95.25 111 SER B O 1
ATOM 4076 N N . PRO B 1 112 ? 0.007 -32.156 11.07 1 95.62 112 PRO B N 1
ATOM 4077 C CA . PRO B 1 112 ? 1.463 -32 11.148 1 95.62 112 PRO B CA 1
ATOM 4078 C C . PRO B 1 112 ? 2.068 -31.391 9.891 1 95.62 112 PRO B C 1
ATOM 4080 O O . PRO B 1 112 ? 3.27 -31.125 9.844 1 95.62 112 PRO B O 1
ATOM 4083 N N . LEU B 1 113 ? 1.282 -31.234 8.891 1 97.06 113 LEU B N 1
ATOM 4084 C CA . LEU B 1 113 ? 1.778 -30.734 7.613 1 97.06 113 LEU B CA 1
ATOM 4085 C C . LEU B 1 113 ? 1.759 -29.203 7.594 1 97.06 113 LEU B C 1
ATOM 4087 O O . LEU B 1 113 ? 0.823 -28.578 8.109 1 97.06 113 LEU B O 1
ATOM 4091 N N . SER B 1 114 ? 2.809 -28.641 7.086 1 95.81 114 SER B N 1
ATOM 4092 C CA . SER B 1 114 ? 2.805 -27.266 6.621 1 95.81 114 SER B CA 1
ATOM 4093 C C . SER B 1 114 ? 2.592 -27.188 5.109 1 95.81 114 SER B C 1
ATOM 4095 O O . SER B 1 114 ? 3.494 -27.5 4.336 1 95.81 114 SER B O 1
ATOM 4097 N N . ILE B 1 115 ? 1.434 -26.797 4.762 1 97 115 ILE B N 1
ATOM 4098 C CA . ILE B 1 115 ? 1.132 -26.719 3.336 1 97 115 ILE B CA 1
ATOM 4099 C C . ILE B 1 115 ? 1.281 -25.266 2.861 1 97 115 ILE B C 1
ATOM 4101 O O . ILE B 1 115 ? 0.602 -24.375 3.363 1 97 115 ILE B O 1
ATOM 4105 N N . VAL B 1 116 ? 2.143 -25.062 1.91 1 95.81 116 VAL B N 1
ATOM 4106 C CA . VAL B 1 116 ? 2.453 -23.719 1.44 1 95.81 116 VAL B CA 1
ATOM 4107 C C . VAL B 1 116 ? 2.184 -23.625 -0.059 1 95.81 116 VAL B C 1
ATOM 4109 O O . VAL B 1 116 ? 2.225 -24.625 -0.771 1 95.81 116 VAL B O 1
ATOM 4112 N N . THR B 1 117 ? 1.859 -22.438 -0.487 1 95.88 117 THR B N 1
ATOM 4113 C CA . THR B 1 117 ? 1.646 -22.188 -1.908 1 95.88 117 THR B CA 1
ATOM 4114 C C . THR B 1 117 ? 2.973 -22.188 -2.662 1 95.88 117 THR B C 1
ATOM 4116 O O . THR B 1 117 ? 3.84 -21.344 -2.398 1 95.88 117 THR B O 1
ATOM 4119 N N . ALA B 1 118 ? 3.143 -23.078 -3.568 1 95.94 118 ALA B N 1
ATOM 4120 C CA . ALA B 1 118 ? 4.344 -23.109 -4.402 1 95.94 118 ALA B CA 1
ATOM 4121 C C . ALA B 1 118 ? 4.191 -22.219 -5.621 1 95.94 118 ALA B C 1
ATOM 4123 O O . ALA B 1 118 ? 5.086 -21.422 -5.934 1 95.94 118 ALA B O 1
ATOM 4124 N N . LEU B 1 119 ? 3.064 -22.328 -6.227 1 95.88 119 LEU B N 1
ATOM 4125 C CA . LEU B 1 119 ? 2.848 -21.484 -7.398 1 95.88 119 LEU B CA 1
ATOM 4126 C C . LEU B 1 119 ? 1.365 -21.406 -7.742 1 95.88 119 LEU B C 1
ATOM 4128 O O . LEU B 1 119 ? 0.58 -22.266 -7.328 1 95.88 119 LEU B O 1
ATOM 4132 N N . VAL B 1 120 ? 0.964 -20.312 -8.344 1 96.5 120 VAL B N 1
ATOM 4133 C CA . VAL B 1 120 ? -0.296 -20.203 -9.07 1 96.5 120 VAL B CA 1
ATOM 4134 C C . VAL B 1 120 ? -0.072 -20.531 -10.547 1 96.5 120 VAL B C 1
ATOM 4136 O O . VAL B 1 120 ? 0.552 -19.75 -11.273 1 96.5 120 VAL B O 1
ATOM 4139 N N . ASP B 1 121 ? -0.593 -21.609 -10.891 1 94.25 121 ASP B N 1
ATOM 4140 C CA . ASP B 1 121 ? -0.35 -22.094 -12.25 1 94.25 121 ASP B CA 1
ATOM 4141 C C . ASP B 1 121 ? -1.029 -21.203 -13.281 1 94.25 121 ASP B C 1
ATOM 4143 O O . ASP B 1 121 ? -0.384 -20.719 -14.219 1 94.25 121 ASP B O 1
ATOM 4147 N N . GLN B 1 122 ? -2.309 -21.078 -13.039 1 94.19 122 GLN B N 1
ATOM 4148 C CA . GLN B 1 122 ? -3.049 -20.266 -14 1 94.19 122 GLN B CA 1
ATOM 4149 C C . GLN B 1 122 ? -4.398 -19.844 -13.43 1 94.19 122 GLN B C 1
ATOM 4151 O O . GLN B 1 122 ? -5.074 -20.625 -12.758 1 94.19 122 GLN B O 1
ATOM 4156 N N . ILE B 1 123 ? -4.746 -18.641 -13.688 1 96.38 123 ILE B N 1
ATOM 4157 C CA . ILE B 1 123 ? -6.102 -18.125 -13.5 1 96.38 123 ILE B CA 1
ATOM 4158 C C . ILE B 1 123 ? -6.621 -17.547 -14.812 1 96.38 123 ILE B C 1
ATOM 4160 O O . ILE B 1 123 ? -6.051 -16.594 -15.352 1 96.38 123 ILE B O 1
ATOM 4164 N N . ASP B 1 124 ? -7.676 -18.125 -15.297 1 94.81 124 ASP B N 1
ATOM 4165 C CA . ASP B 1 124 ? -8.273 -17.688 -16.547 1 94.81 124 ASP B CA 1
ATOM 4166 C C . ASP B 1 124 ? -9.633 -17.031 -16.312 1 94.81 124 ASP B C 1
ATOM 4168 O O . ASP B 1 124 ? -10.539 -17.656 -15.758 1 94.81 124 ASP B O 1
ATOM 4172 N N . MET B 1 125 ? -9.688 -15.828 -16.828 1 94.38 125 MET B N 1
ATOM 4173 C CA . MET B 1 125 ? -10.969 -15.141 -16.719 1 94.38 125 MET B CA 1
ATOM 4174 C C . MET B 1 125 ? -11.914 -15.57 -17.844 1 94.38 125 MET B C 1
ATOM 4176 O O . MET B 1 125 ? -11.516 -15.617 -19.016 1 94.38 125 MET B O 1
ATOM 4180 N N . ARG B 1 126 ? -13.109 -15.867 -17.469 1 91.25 126 ARG B N 1
ATOM 4181 C CA . ARG B 1 126 ? -14.141 -16.188 -18.438 1 91.25 126 ARG B CA 1
ATOM 4182 C C . ARG B 1 126 ? -15.094 -15.008 -18.641 1 91.25 126 ARG B C 1
ATOM 4184 O O . ARG B 1 126 ? -15.656 -14.844 -19.719 1 91.25 126 ARG B O 1
ATOM 4191 N N . GLN B 1 127 ? -15.25 -14.312 -17.578 1 87.56 127 GLN B N 1
ATOM 4192 C CA . GLN B 1 127 ? -15.977 -13.047 -17.609 1 87.56 127 GLN B CA 1
ATOM 4193 C C . GLN B 1 127 ? -15.078 -11.883 -17.188 1 87.56 127 GLN B C 1
ATOM 4195 O O . GLN B 1 127 ? -14.266 -12.016 -16.266 1 87.56 127 GLN B O 1
ATOM 4200 N N . ASN B 1 128 ? -15.312 -10.75 -17.797 1 82.44 128 ASN B N 1
ATOM 4201 C CA . ASN B 1 128 ? -14.398 -9.625 -17.625 1 82.44 128 ASN B CA 1
ATOM 4202 C C . ASN B 1 128 ? -14.805 -8.75 -16.438 1 82.44 128 ASN B C 1
ATOM 4204 O O . ASN B 1 128 ? -14.008 -7.957 -15.945 1 82.44 128 ASN B O 1
ATOM 4208 N N . ILE B 1 129 ? -16.062 -8.883 -16.109 1 85.94 129 ILE B N 1
ATOM 4209 C CA . ILE B 1 129 ? -16.531 -8.008 -15.039 1 85.94 129 ILE B CA 1
ATOM 4210 C C . ILE B 1 129 ? -17.125 -8.844 -13.898 1 85.94 129 ILE B C 1
ATOM 4212 O O . ILE B 1 129 ? -17.922 -9.758 -14.141 1 85.94 129 ILE B O 1
ATOM 4216 N N . ILE B 1 130 ? -16.625 -8.68 -12.711 1 93.12 130 ILE B N 1
ATOM 4217 C CA . ILE B 1 130 ? -17.203 -9.242 -11.5 1 93.12 130 ILE B CA 1
ATOM 4218 C C . ILE B 1 130 ? -18.094 -8.203 -10.82 1 93.12 130 ILE B C 1
ATOM 4220 O O . ILE B 1 130 ? -17.609 -7.133 -10.422 1 93.12 130 ILE B O 1
ATOM 4224 N N . PHE B 1 131 ? -19.328 -8.5 -10.594 1 92.5 131 PHE B N 1
ATOM 4225 C CA . PHE B 1 131 ? -20.297 -7.543 -10.078 1 92.5 131 PHE B CA 1
ATOM 4226 C C . PHE B 1 131 ? -20.297 -7.551 -8.555 1 92.5 131 PHE B C 1
ATOM 4228 O O . PHE B 1 131 ? -20.375 -8.617 -7.934 1 92.5 131 PHE B O 1
ATOM 4235 N N . PRO B 1 132 ? -20.234 -6.395 -7.965 1 91.56 132 PRO B N 1
ATOM 4236 C CA . PRO B 1 132 ? -20.156 -6.332 -6.504 1 91.56 132 PRO B CA 1
ATOM 4237 C C . PRO B 1 132 ? -21.5 -6.594 -5.832 1 91.56 132 PRO B C 1
ATOM 4239 O O . PRO B 1 132 ? -21.547 -6.898 -4.637 1 91.56 132 PRO B O 1
ATOM 4242 N N . ASP B 1 133 ? -22.594 -6.449 -6.508 1 90.06 133 ASP B N 1
ATOM 4243 C CA . ASP B 1 133 ? -23.922 -6.602 -5.918 1 90.06 133 ASP B CA 1
ATOM 4244 C C . ASP B 1 133 ? -24.453 -8.016 -6.125 1 90.06 133 ASP B C 1
ATOM 4246 O O . ASP B 1 133 ? -25.656 -8.25 -6 1 90.06 133 ASP B O 1
ATOM 4250 N N . CYS B 1 134 ? -23.609 -8.945 -6.488 1 92 134 CYS B N 1
ATOM 4251 C CA . CYS B 1 134 ? -23.938 -10.359 -6.637 1 92 134 CYS B CA 1
ATOM 4252 C C . CYS B 1 134 ? -23.031 -11.219 -5.754 1 92 134 CYS B C 1
ATOM 4254 O O . CYS B 1 134 ? -21.844 -10.961 -5.648 1 92 134 CYS B O 1
ATOM 4256 N N . ASP B 1 135 ? -23.688 -12.141 -5.145 1 92.12 135 ASP B N 1
ATOM 4257 C CA . ASP B 1 135 ? -22.891 -13.078 -4.355 1 92.12 135 ASP B CA 1
ATOM 4258 C C . ASP B 1 135 ? -21.953 -13.898 -5.242 1 92.12 135 ASP B C 1
ATOM 4260 O O . ASP B 1 135 ? -22.25 -14.125 -6.418 1 92.12 135 ASP B O 1
ATOM 4264 N N . ILE B 1 136 ? -20.859 -14.359 -4.711 1 93.75 136 ILE B N 1
ATOM 4265 C CA . ILE B 1 136 ? -19.859 -15.156 -5.414 1 93.75 136 ILE B CA 1
ATOM 4266 C C . ILE B 1 136 ? -19.812 -16.562 -4.809 1 93.75 136 ILE B C 1
ATOM 4268 O O . ILE B 1 136 ? -19.859 -16.719 -3.586 1 93.75 136 ILE B O 1
ATOM 4272 N N . LYS B 1 137 ? -19.812 -17.516 -5.625 1 93.44 137 LYS B N 1
ATOM 4273 C CA . LYS B 1 137 ? -19.641 -18.906 -5.219 1 93.44 137 LYS B CA 1
ATOM 4274 C C . LYS B 1 137 ? -18.312 -19.453 -5.715 1 93.44 137 LYS B C 1
ATOM 4276 O O . LYS B 1 137 ? -17.969 -19.297 -6.887 1 93.44 137 LYS B O 1
ATOM 4281 N N . PHE B 1 138 ? -17.562 -20.047 -4.824 1 95 138 PHE B N 1
ATOM 4282 C CA . PHE B 1 138 ? -16.344 -20.766 -5.16 1 95 138 PHE B CA 1
ATOM 4283 C C . PHE B 1 138 ? -16.531 -22.266 -4.988 1 95 138 PHE B C 1
ATOM 4285 O O . PHE B 1 138 ? -17.156 -22.703 -4.023 1 95 138 PHE B O 1
ATOM 4292 N N . THR B 1 139 ? -16.062 -22.969 -5.883 1 94.88 139 THR B N 1
ATOM 4293 C CA . THR B 1 139 ? -15.984 -24.422 -5.754 1 94.88 139 THR B CA 1
ATOM 4294 C C . THR B 1 139 ? -14.594 -24.922 -6.148 1 94.88 139 THR B C 1
ATOM 4296 O O . THR B 1 139 ? -13.938 -24.328 -7.008 1 94.88 139 THR B O 1
ATOM 4299 N N . GLY B 1 140 ? -14.148 -25.938 -5.477 1 96.56 140 GLY B N 1
ATOM 4300 C CA . GLY B 1 140 ? -12.844 -26.469 -5.832 1 96.56 140 GLY B CA 1
ATOM 4301 C C . GLY B 1 140 ? -12.531 -27.781 -5.145 1 96.56 140 GLY B C 1
ATOM 4302 O O . GLY B 1 140 ? -13.227 -28.188 -4.215 1 96.56 140 GLY B O 1
ATOM 4303 N N . HIS B 1 141 ? -11.602 -28.453 -5.633 1 97.81 141 HIS B N 1
ATOM 4304 C CA . HIS B 1 141 ? -11.094 -29.703 -5.07 1 97.81 141 HIS B CA 1
ATOM 4305 C C . HIS B 1 141 ? -9.703 -30.016 -5.598 1 97.81 141 HIS B C 1
ATOM 4307 O O . HIS B 1 141 ? -9.219 -29.359 -6.52 1 97.81 141 HIS B O 1
ATOM 4313 N N . VAL B 1 142 ? -9.086 -30.984 -4.996 1 98.69 142 VAL B N 1
ATOM 4314 C CA . VAL B 1 142 ? -7.785 -31.453 -5.449 1 98.69 142 VAL B CA 1
ATOM 4315 C C . VAL B 1 142 ? -7.934 -32.188 -6.777 1 98.69 142 VAL B C 1
ATOM 4317 O O . VAL B 1 142 ? -8.828 -33.031 -6.934 1 98.69 142 VAL B O 1
ATOM 4320 N N . THR B 1 143 ? -7.043 -31.891 -7.719 1 98.56 143 THR B N 1
ATOM 4321 C CA . THR B 1 143 ? -7.176 -32.469 -9.047 1 98.56 143 THR B CA 1
ATOM 4322 C C . THR B 1 143 ? -5.941 -33.312 -9.398 1 98.56 143 THR B C 1
ATOM 4324 O O . THR B 1 143 ? -5.969 -34.094 -10.344 1 98.56 143 THR B O 1
ATOM 4327 N N . TRP B 1 144 ? -4.91 -33.156 -8.727 1 98.62 144 TRP B N 1
ATOM 4328 C CA . TRP B 1 144 ? -3.672 -33.906 -8.953 1 98.62 144 TRP B CA 1
ATOM 4329 C C . TRP B 1 144 ? -2.811 -33.906 -7.695 1 98.62 144 TRP B C 1
ATOM 4331 O O . TRP B 1 144 ? -2.791 -32.969 -6.93 1 98.62 144 TRP B O 1
ATOM 4341 N N . VAL B 1 145 ? -2.113 -35.031 -7.441 1 98.5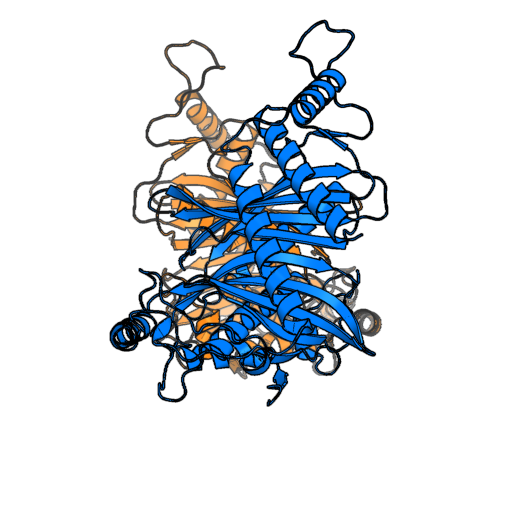6 145 VAL B N 1
ATOM 4342 C CA . VAL B 1 145 ? -1.241 -35.188 -6.277 1 98.56 145 VAL B CA 1
ATOM 4343 C C . VAL B 1 145 ? 0.06 -35.875 -6.688 1 98.56 145 VAL B C 1
ATOM 4345 O O . VAL B 1 145 ? 0.041 -36.844 -7.418 1 98.56 145 VAL B O 1
ATOM 4348 N N . GLY B 1 146 ? 1.141 -35.25 -6.352 1 97.44 146 GLY B N 1
ATOM 4349 C CA . GLY B 1 146 ? 2.424 -35.938 -6.391 1 97.44 146 GLY B CA 1
ATOM 4350 C C . GLY B 1 146 ? 2.803 -36.562 -5.066 1 97.44 146 GLY B C 1
ATOM 4351 O O . GLY B 1 146 ? 1.947 -37.125 -4.363 1 97.44 146 GLY B O 1
ATOM 4352 N N . LYS B 1 147 ? 4.164 -36.625 -4.777 1 97.56 147 LYS B N 1
ATOM 4353 C CA . LYS B 1 147 ? 4.621 -37.156 -3.498 1 97.56 147 LYS B CA 1
ATOM 4354 C C . LYS B 1 147 ? 4.379 -36.156 -2.369 1 97.56 147 LYS B C 1
ATOM 4356 O O . LYS B 1 147 ? 3.99 -36.531 -1.265 1 97.56 147 LYS B O 1
ATOM 4361 N N . THR B 1 148 ? 4.715 -34.875 -2.701 1 98.12 148 THR B N 1
ATOM 4362 C CA . THR B 1 148 ? 4.605 -33.844 -1.688 1 98.12 148 THR B CA 1
ATOM 4363 C C . THR B 1 148 ? 3.84 -32.625 -2.232 1 98.12 148 THR B C 1
ATOM 4365 O O . THR B 1 148 ? 3.574 -31.672 -1.499 1 98.12 148 THR B O 1
ATOM 4368 N N . SER B 1 149 ? 3.512 -32.656 -3.523 1 98.06 149 SER B N 1
ATOM 4369 C CA . SER B 1 149 ? 2.832 -31.547 -4.18 1 98.06 149 SER B CA 1
ATOM 4370 C C . SER B 1 149 ? 1.358 -31.859 -4.414 1 98.06 149 SER B C 1
ATOM 4372 O O . SER B 1 149 ? 0.993 -33.031 -4.633 1 98.06 149 SER B O 1
ATOM 4374 N N . ILE B 1 150 ? 0.547 -30.906 -4.297 1 98.69 150 ILE B N 1
ATOM 4375 C CA . ILE B 1 150 ? -0.896 -31.016 -4.477 1 98.69 150 ILE B CA 1
ATOM 4376 C C . ILE B 1 150 ? -1.393 -29.922 -5.418 1 98.69 150 ILE B C 1
ATOM 4378 O O . ILE B 1 150 ? -1.064 -28.75 -5.242 1 98.69 150 ILE B O 1
ATOM 4382 N N . GLU B 1 151 ? -2.121 -30.281 -6.43 1 98.75 151 GLU B N 1
ATOM 4383 C CA . GLU B 1 151 ? -2.773 -29.312 -7.312 1 98.75 151 GLU B CA 1
ATOM 4384 C C . GLU B 1 151 ? -4.254 -29.156 -6.965 1 98.75 151 GLU B C 1
ATOM 4386 O O . GLU B 1 151 ? -4.984 -30.156 -6.902 1 98.75 151 GLU B O 1
ATOM 4391 N N . ALA B 1 152 ? -4.648 -28.016 -6.656 1 98.5 152 ALA B N 1
ATOM 4392 C CA . ALA B 1 152 ? -6.043 -27.672 -6.395 1 98.5 152 ALA B CA 1
ATOM 4393 C C . ALA B 1 152 ? -6.617 -26.797 -7.516 1 98.5 152 ALA B C 1
ATOM 4395 O O . ALA B 1 152 ? -6 -25.812 -7.926 1 98.5 152 ALA B O 1
ATOM 4396 N N . THR B 1 153 ? -7.73 -27.172 -8.023 1 98.25 153 THR B N 1
ATOM 4397 C CA . THR B 1 153 ? -8.438 -26.375 -9.023 1 98.25 153 THR B CA 1
ATOM 4398 C C . THR B 1 153 ? -9.719 -25.781 -8.43 1 98.25 153 THR B C 1
ATOM 4400 O O . THR B 1 153 ? -10.422 -26.438 -7.668 1 98.25 153 THR B O 1
ATOM 4403 N N . MET B 1 154 ? -9.969 -24.547 -8.797 1 97.5 154 MET B N 1
ATOM 4404 C CA . MET B 1 154 ? -11.125 -23.828 -8.266 1 97.5 154 MET B CA 1
ATOM 4405 C C . MET B 1 154 ? -11.883 -23.109 -9.383 1 97.5 154 MET B C 1
ATOM 4407 O O . MET B 1 154 ? -11.297 -22.734 -10.398 1 97.5 154 MET B O 1
ATOM 4411 N N . HIS B 1 155 ? -13.148 -23 -9.156 1 96.44 155 HIS B N 1
ATOM 4412 C CA . HIS B 1 155 ? -14.039 -22.25 -10.031 1 96.44 155 HIS B CA 1
ATOM 4413 C C . HIS B 1 155 ? -14.812 -21.188 -9.258 1 96.44 155 HIS B C 1
ATOM 4415 O O . HIS B 1 155 ? -15.227 -21.422 -8.125 1 96.44 155 HIS B O 1
ATOM 4421 N N . MET B 1 156 ? -14.867 -20.062 -9.828 1 96.12 156 MET B N 1
ATOM 4422 C CA . MET B 1 156 ? -15.641 -18.969 -9.258 1 96.12 156 MET B CA 1
ATOM 4423 C C . MET B 1 156 ? -16.828 -18.609 -10.148 1 96.12 156 MET B C 1
ATOM 4425 O O . MET B 1 156 ? -16.672 -18.453 -11.359 1 96.12 156 MET B O 1
ATOM 4429 N N . SER B 1 157 ? -18.016 -18.438 -9.562 1 95.69 157 SER B N 1
ATOM 4430 C CA . SER B 1 157 ? -19.219 -18.109 -10.336 1 95.69 157 SER B CA 1
ATOM 4431 C C . SER B 1 157 ? -20.047 -17.031 -9.641 1 95.69 157 SER B C 1
ATOM 4433 O O . SER B 1 157 ? -19.875 -16.781 -8.445 1 95.69 157 SER B O 1
ATOM 4435 N N . GLN B 1 158 ? -20.781 -16.281 -10.414 1 92.31 158 GLN B N 1
ATOM 4436 C CA . GLN B 1 158 ? -21.75 -15.312 -9.938 1 92.31 158 GLN B CA 1
ATOM 4437 C C . GLN B 1 158 ? -23.125 -15.555 -10.57 1 92.31 158 GLN B C 1
ATOM 4439 O O . GLN B 1 158 ? -23.219 -15.922 -11.742 1 92.31 158 GLN B O 1
ATOM 4444 N N . VAL B 1 159 ? -24.5 -15.148 -9.852 1 76.88 159 VAL B N 1
ATOM 4445 C CA . VAL B 1 159 ? -25.938 -15.305 -10.125 1 76.88 159 VAL B CA 1
ATOM 4446 C C . VAL B 1 159 ? -26.172 -16.594 -10.914 1 76.88 159 VAL B C 1
ATOM 4448 O O . VAL B 1 159 ? -25.328 -17.5 -10.914 1 76.88 159 VAL B O 1
ATOM 4451 N N . LEU B 1 160 ? -26.812 -16.672 -11.914 1 60.81 160 LEU B N 1
ATOM 4452 C CA . LEU B 1 160 ? -27.422 -17.781 -12.648 1 60.81 160 LEU B CA 1
ATOM 4453 C C . LEU B 1 160 ? -26.359 -18.703 -13.211 1 60.81 160 LEU B C 1
ATOM 4455 O O . LEU B 1 160 ? -26.656 -19.594 -14.016 1 60.81 160 LEU B O 1
ATOM 4459 N N . PHE B 1 161 ? -25.266 -18.766 -12.672 1 64.5 161 PHE B N 1
ATOM 4460 C CA . PHE B 1 161 ? -24.344 -19.875 -12.836 1 64.5 161 PHE B CA 1
ATOM 4461 C C . PHE B 1 161 ? -23.312 -19.578 -13.922 1 64.5 161 PHE B C 1
ATOM 4463 O O . PHE B 1 161 ? -22.75 -20.484 -14.531 1 64.5 161 PHE B O 1
ATOM 4470 N N . SER B 1 162 ? -23.047 -18.344 -13.961 1 85.06 162 SER B N 1
ATOM 4471 C CA . SER B 1 162 ? -22.031 -18.047 -14.961 1 85.06 162 SER B CA 1
ATOM 4472 C C . SER B 1 162 ? -20.625 -18.172 -14.367 1 85.06 162 SER B C 1
ATOM 4474 O O . SER B 1 162 ? -20.359 -17.656 -13.281 1 85.06 162 SER B O 1
ATOM 4476 N N . ASN B 1 163 ? -19.859 -18.984 -15.086 1 92.06 163 ASN B N 1
ATOM 4477 C CA . ASN B 1 163 ? -18.453 -19.141 -14.727 1 92.06 163 ASN B CA 1
ATOM 4478 C C . ASN B 1 163 ? -17.672 -17.859 -14.953 1 92.06 163 ASN B C 1
ATOM 4480 O O . ASN B 1 163 ? -17.703 -17.297 -16.047 1 92.06 163 ASN B O 1
ATOM 4484 N N . VAL B 1 164 ? -17.047 -17.375 -13.906 1 95.31 164 VAL B N 1
ATOM 4485 C CA . VAL B 1 164 ? -16.328 -16.109 -13.984 1 95.31 164 VAL B CA 1
ATOM 4486 C C . VAL B 1 164 ? -14.836 -16.391 -14.188 1 95.31 164 VAL B C 1
ATOM 4488 O O . VAL B 1 164 ? -14.18 -15.695 -14.969 1 95.31 164 VAL B O 1
ATOM 4491 N N . LEU B 1 165 ? -14.305 -17.344 -13.414 1 96.25 165 LEU B N 1
ATOM 4492 C CA . LEU B 1 165 ? -12.898 -17.672 -13.602 1 96.25 165 LEU B CA 1
ATOM 4493 C C . LEU B 1 165 ? -12.594 -19.094 -13.156 1 96.25 165 LEU B C 1
ATOM 4495 O O . LEU B 1 165 ? -13.375 -19.688 -12.406 1 96.25 165 LEU B O 1
ATOM 4499 N N . ASP B 1 166 ? -11.516 -19.641 -13.688 1 96.31 166 ASP B N 1
ATOM 4500 C CA . ASP B 1 166 ? -10.891 -20.906 -13.281 1 96.31 166 ASP B CA 1
ATOM 4501 C C . ASP B 1 166 ? -9.477 -20.672 -12.758 1 96.31 166 ASP B C 1
ATOM 4503 O O . ASP B 1 166 ? -8.719 -19.891 -13.336 1 96.31 166 ASP B O 1
ATOM 4507 N N . ALA B 1 167 ? -9.234 -21.312 -11.672 1 97.69 167 ALA B N 1
ATOM 4508 C CA . ALA B 1 167 ? -7.918 -21.109 -11.07 1 97.69 167 ALA B CA 1
ATOM 4509 C C . ALA B 1 167 ? -7.277 -22.453 -10.703 1 97.69 167 ALA B C 1
ATOM 4511 O O . ALA B 1 167 ? -7.957 -23.359 -10.219 1 97.69 167 ALA B O 1
ATOM 4512 N N . THR B 1 168 ? -6.035 -22.594 -10.953 1 98.06 168 THR B N 1
ATOM 4513 C CA . THR B 1 168 ? -5.25 -23.75 -10.578 1 98.06 168 THR B CA 1
ATOM 4514 C C . THR B 1 168 ? -4.051 -23.359 -9.727 1 98.06 168 THR B C 1
ATOM 4516 O O . THR B 1 168 ? -3.227 -22.547 -10.148 1 98.06 168 THR B O 1
ATOM 4519 N N . PHE B 1 169 ? -4 -23.875 -8.555 1 98.38 169 PHE B N 1
ATOM 4520 C CA . PHE B 1 169 ? -2.918 -23.641 -7.609 1 98.38 169 PHE B CA 1
ATOM 4521 C C . PHE B 1 169 ? -2.148 -24.922 -7.324 1 98.38 169 PHE B C 1
ATOM 4523 O O . PHE B 1 169 ? -2.732 -26 -7.281 1 98.38 169 PHE B O 1
ATOM 4530 N N . VAL B 1 170 ? -0.887 -24.781 -7.145 1 98.19 170 VAL B N 1
ATOM 4531 C CA . VAL B 1 170 ? -0.056 -25.891 -6.719 1 98.19 170 VAL B CA 1
ATOM 4532 C C . VAL B 1 170 ? 0.531 -25.609 -5.34 1 98.19 170 VAL B C 1
ATOM 4534 O O . VAL B 1 170 ? 1.182 -24.594 -5.133 1 98.19 170 VAL B O 1
ATOM 4537 N N . MET B 1 171 ? 0.234 -26.531 -4.465 1 98.06 171 MET B N 1
ATOM 4538 C CA . MET B 1 171 ? 0.75 -26.438 -3.102 1 98.06 171 MET B CA 1
ATOM 4539 C C . MET B 1 171 ? 1.787 -27.531 -2.842 1 98.06 171 MET B C 1
ATOM 4541 O O . MET B 1 171 ? 1.86 -28.516 -3.582 1 98.06 171 MET B O 1
ATOM 4545 N N . VAL B 1 172 ? 2.594 -27.281 -1.819 1 97.88 172 VAL B N 1
ATOM 4546 C CA . VAL B 1 172 ? 3.564 -28.281 -1.396 1 97.88 172 VAL B CA 1
ATOM 4547 C C . VAL B 1 172 ? 3.461 -28.5 0.113 1 97.88 172 VAL B C 1
ATOM 4549 O O . VAL B 1 172 ? 3.279 -27.547 0.871 1 97.88 172 VAL B O 1
ATOM 4552 N N . ALA B 1 173 ? 3.531 -29.703 0.454 1 98.38 173 ALA B N 1
ATOM 4553 C CA . ALA B 1 173 ? 3.508 -30.062 1.867 1 98.38 173 ALA B CA 1
ATOM 4554 C C . ALA B 1 173 ? 4.922 -30.156 2.432 1 98.38 173 ALA B C 1
ATOM 4556 O O . ALA B 1 173 ? 5.809 -30.75 1.804 1 98.38 173 ALA B O 1
ATOM 4557 N N . ARG B 1 174 ? 5.031 -29.578 3.582 1 97.06 174 ARG B N 1
ATOM 4558 C CA . ARG B 1 174 ? 6.301 -29.578 4.301 1 97.06 174 ARG B CA 1
ATOM 4559 C C . ARG B 1 174 ? 6.117 -30.047 5.738 1 97.06 174 ARG B C 1
ATOM 4561 O O . ARG B 1 174 ? 4.988 -30.188 6.215 1 97.06 174 ARG B O 1
ATOM 4568 N N . ASP B 1 175 ? 7.289 -30.328 6.391 1 95.75 175 ASP B N 1
ATOM 4569 C CA . ASP B 1 175 ? 7.219 -30.688 7.805 1 95.75 175 ASP B CA 1
ATOM 4570 C C . ASP B 1 175 ? 6.805 -29.469 8.648 1 95.75 175 ASP B C 1
ATOM 4572 O O . ASP B 1 175 ? 6.742 -28.359 8.148 1 95.75 175 ASP B O 1
ATOM 4576 N N . PRO B 1 176 ? 6.469 -29.672 9.906 1 92.81 176 PRO B N 1
ATOM 4577 C CA . PRO B 1 176 ? 5.93 -28.578 10.734 1 92.81 176 PRO B CA 1
ATOM 4578 C C . PRO B 1 176 ? 6.875 -27.391 10.836 1 92.81 176 PRO B C 1
ATOM 4580 O O . PRO B 1 176 ? 6.43 -26.25 11.016 1 92.81 176 PRO B O 1
ATOM 4583 N N . GLU B 1 177 ? 8.148 -27.641 10.672 1 89.69 177 GLU B N 1
ATOM 4584 C CA . GLU B 1 177 ? 9.133 -26.578 10.773 1 89.69 177 GLU B CA 1
ATOM 4585 C C . GLU B 1 177 ? 9.469 -26 9.398 1 89.69 177 GLU B C 1
ATOM 4587 O O . GLU B 1 177 ? 10.328 -25.125 9.273 1 89.69 177 GLU B O 1
ATOM 4592 N N . ASN B 1 178 ? 8.812 -26.547 8.414 1 89.19 178 ASN B N 1
ATOM 4593 C CA . ASN B 1 178 ? 8.984 -26.078 7.043 1 89.19 178 ASN B CA 1
ATOM 4594 C C . ASN B 1 178 ? 10.422 -26.25 6.566 1 89.19 178 ASN B C 1
ATOM 4596 O O . ASN B 1 178 ? 10.984 -25.359 5.922 1 89.19 178 ASN B O 1
ATOM 4600 N N . LYS B 1 179 ? 11.023 -27.297 6.91 1 89.19 179 LYS B N 1
ATOM 4601 C CA . LYS B 1 179 ? 12.422 -27.531 6.57 1 89.19 179 LYS B CA 1
ATOM 4602 C C . LYS B 1 179 ? 12.57 -28.609 5.516 1 89.19 179 LYS B C 1
ATOM 4604 O O . LYS B 1 179 ? 13.523 -28.609 4.73 1 89.19 179 LYS B O 1
ATOM 4609 N N . ARG B 1 180 ? 11.617 -29.547 5.605 1 94 180 ARG B N 1
ATOM 4610 C CA . ARG B 1 180 ? 11.703 -30.688 4.695 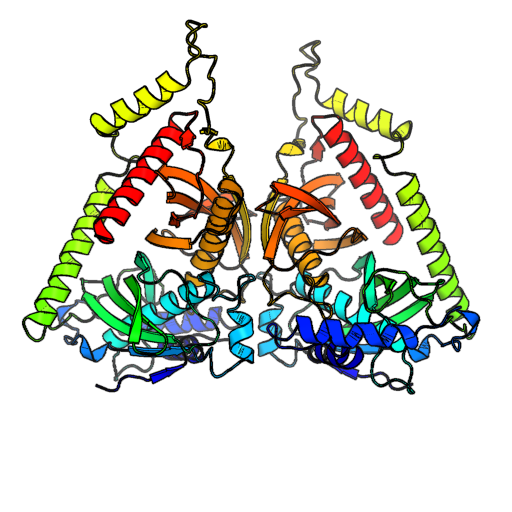1 94 180 ARG B CA 1
ATOM 4611 C C . ARG B 1 180 ? 10.352 -31 4.066 1 94 180 ARG B C 1
ATOM 4613 O O . ARG B 1 180 ? 9.312 -30.625 4.613 1 94 180 ARG B O 1
ATOM 4620 N N . ALA B 1 181 ? 10.508 -31.703 2.93 1 96.5 181 ALA B N 1
ATOM 4621 C CA . ALA B 1 181 ? 9.289 -32.125 2.26 1 96.5 181 ALA B CA 1
ATOM 4622 C C . ALA B 1 181 ? 8.547 -33.188 3.09 1 96.5 181 ALA B C 1
ATOM 4624 O O . ALA B 1 181 ? 9.164 -33.938 3.85 1 96.5 181 ALA B O 1
ATOM 4625 N N . ALA B 1 182 ? 7.27 -33.219 2.992 1 98.06 182 ALA B N 1
ATOM 4626 C CA . ALA B 1 182 ? 6.434 -34.188 3.666 1 98.06 182 ALA B CA 1
ATOM 4627 C C . ALA B 1 182 ? 5.461 -34.844 2.689 1 98.06 182 ALA B C 1
ATOM 4629 O O . ALA B 1 182 ? 4.934 -34.188 1.792 1 98.06 182 ALA B O 1
ATOM 4630 N N . PHE B 1 183 ? 5.172 -36.125 2.865 1 98.5 183 PHE B N 1
ATOM 4631 C CA . PHE B 1 183 ? 4.309 -36.906 1.977 1 98.5 183 PHE B CA 1
ATOM 4632 C C . PHE B 1 183 ? 2.846 -36.531 2.191 1 98.5 183 PHE B C 1
ATOM 4634 O O . PHE B 1 183 ? 2.443 -36.188 3.305 1 98.5 183 PHE B O 1
ATOM 4641 N N . VAL B 1 184 ? 2.094 -36.594 1.137 1 98.62 184 VAL B N 1
ATOM 4642 C CA . VAL B 1 184 ? 0.662 -36.344 1.222 1 98.62 184 VAL B CA 1
ATOM 4643 C C . VAL B 1 184 ? -0.123 -37.562 0.74 1 98.62 184 VAL B C 1
ATOM 4645 O O . VAL B 1 184 ? 0.438 -38.438 0.109 1 98.62 184 VAL B O 1
ATOM 4648 N N . ASN B 1 185 ? -1.423 -37.625 1.126 1 98.62 185 ASN B N 1
ATOM 4649 C CA . ASN B 1 185 ? -2.299 -38.719 0.72 1 98.62 185 ASN B CA 1
ATOM 4650 C C . ASN B 1 185 ? -2.359 -38.844 -0.799 1 98.62 185 ASN B C 1
ATOM 4652 O O . ASN B 1 185 ? -2.492 -37.844 -1.511 1 98.62 185 ASN B O 1
ATOM 4656 N N . PRO B 1 186 ? -2.215 -40.062 -1.293 1 98.31 186 PRO B N 1
ATOM 4657 C CA . PRO B 1 186 ? -2.43 -40.25 -2.73 1 98.31 186 PRO B CA 1
ATOM 4658 C C . PRO B 1 186 ? -3.869 -39.969 -3.152 1 98.31 186 PRO B C 1
ATOM 4660 O O . PRO B 1 186 ? -4.773 -39.969 -2.312 1 98.31 186 PRO B O 1
ATOM 4663 N N . LEU B 1 187 ? -4 -39.656 -4.418 1 98.31 187 LEU B N 1
ATOM 4664 C CA . LEU B 1 187 ? -5.324 -39.375 -4.965 1 98.31 187 LEU B CA 1
ATOM 4665 C C . LEU B 1 187 ? -5.898 -40.625 -5.66 1 98.31 187 LEU B C 1
ATOM 4667 O O . LEU B 1 187 ? -5.301 -41.125 -6.605 1 98.31 187 LEU B O 1
ATOM 4671 N N . LYS B 1 188 ? -7.043 -41.062 -5.117 1 97.88 188 LYS B N 1
ATOM 4672 C CA . LYS B 1 188 ? -7.777 -42.156 -5.738 1 97.88 188 LYS B CA 1
ATOM 4673 C C . LYS B 1 188 ? -8.773 -41.656 -6.773 1 97.88 188 LYS B C 1
ATOM 4675 O O . LYS B 1 188 ? -9.625 -40.812 -6.457 1 97.88 188 LYS B O 1
ATOM 4680 N N . LEU B 1 189 ? -8.648 -42.188 -8 1 97.81 189 LEU B N 1
ATOM 4681 C CA . LEU B 1 189 ? -9.5 -41.719 -9.094 1 97.81 189 LEU B CA 1
ATOM 4682 C C . LEU B 1 189 ? -10.734 -42.594 -9.242 1 97.81 189 LEU B C 1
ATOM 4684 O O . LEU B 1 189 ? -10.625 -43.812 -9.211 1 97.81 189 LEU B O 1
ATOM 4688 N N . GLU B 1 190 ? -11.805 -41.906 -9.297 1 96.75 190 GLU B N 1
ATOM 4689 C CA . GLU B 1 190 ? -13.055 -42.625 -9.484 1 96.75 190 GLU B CA 1
ATOM 4690 C C . GLU B 1 190 ? -13.68 -42.312 -10.844 1 96.75 190 GLU B C 1
ATOM 4692 O O . GLU B 1 190 ? -14.336 -41.281 -11.008 1 96.75 190 GLU B O 1
ATOM 4697 N N . GLY B 1 191 ? -13.57 -43.25 -11.914 1 95.62 191 GLY B N 1
ATOM 4698 C CA . GLY B 1 191 ? -14.242 -43.094 -13.195 1 95.62 191 GLY B CA 1
ATOM 4699 C C . GLY B 1 191 ? -13.414 -42.344 -14.219 1 95.62 191 GLY B C 1
ATOM 4700 O O . GLY B 1 191 ? -12.328 -41.844 -13.906 1 95.62 191 GLY B O 1
ATOM 4701 N N . PRO B 1 192 ? -13.891 -42.312 -15.375 1 96.88 192 PRO B N 1
ATOM 4702 C CA . PRO B 1 192 ? -13.141 -41.719 -16.5 1 96.88 192 PRO B CA 1
ATOM 4703 C C . PRO B 1 192 ? -13.016 -40.219 -16.406 1 96.88 192 PRO B C 1
ATOM 4705 O O . PRO B 1 192 ? -12.008 -39.656 -16.828 1 96.88 192 PRO B O 1
ATOM 4708 N N . GLU B 1 193 ? -14.008 -39.594 -15.898 1 97.19 193 GLU B N 1
ATOM 4709 C CA . GLU B 1 193 ? -13.969 -38.156 -15.773 1 97.19 193 GLU B CA 1
ATOM 4710 C C . GLU B 1 193 ? -12.828 -37.719 -14.859 1 97.19 193 GLU B C 1
ATOM 4712 O O . GLU B 1 193 ? -12.086 -36.781 -15.18 1 97.19 193 GLU B O 1
ATOM 4717 N N . GLU B 1 194 ? -12.672 -38.312 -13.742 1 97.38 194 GLU B N 1
ATOM 4718 C CA . GLU B 1 194 ? -11.602 -37.969 -12.805 1 97.38 194 GLU B CA 1
ATOM 4719 C C . GLU B 1 194 ? -10.234 -38.344 -13.383 1 97.38 194 GLU B C 1
ATOM 4721 O O . GLU B 1 194 ? -9.25 -37.656 -13.109 1 97.38 194 GLU B O 1
ATOM 4726 N N . GLU B 1 195 ? -10.219 -39.406 -14.156 1 97.56 195 GLU B N 1
ATOM 4727 C CA . GLU B 1 195 ? -8.977 -39.781 -14.828 1 97.56 195 GLU B CA 1
ATOM 4728 C C . GLU B 1 195 ? -8.547 -38.688 -15.805 1 97.56 195 GLU B C 1
ATOM 4730 O O . GLU B 1 195 ? -7.363 -38.344 -15.914 1 97.56 195 GLU B O 1
ATOM 4735 N N . ALA B 1 196 ? -9.531 -38.188 -16.469 1 97.69 196 ALA B N 1
ATOM 4736 C CA . ALA B 1 196 ? -9.242 -37.094 -17.406 1 97.69 196 ALA B CA 1
ATOM 4737 C C . ALA B 1 196 ? -8.727 -35.875 -16.656 1 97.69 196 ALA B C 1
ATOM 4739 O O . ALA B 1 196 ? -7.801 -35.188 -17.125 1 97.69 196 ALA B O 1
ATOM 4740 N N . ILE B 1 197 ? -9.352 -35.531 -15.57 1 97.44 197 ILE B N 1
ATOM 4741 C CA . ILE B 1 197 ? -8.938 -34.406 -14.75 1 97.44 197 ILE B CA 1
ATOM 4742 C C . ILE B 1 197 ? -7.504 -34.625 -14.273 1 97.44 197 ILE B C 1
ATOM 4744 O O . ILE B 1 197 ? -6.672 -33.719 -14.367 1 97.44 197 ILE B O 1
ATOM 4748 N N . PHE B 1 198 ? -7.207 -35.781 -13.789 1 97.75 198 PHE B N 1
ATOM 4749 C CA . PHE B 1 198 ? -5.871 -36.125 -13.305 1 97.75 198 PHE B CA 1
ATOM 4750 C C . PHE B 1 198 ? -4.848 -36 -14.43 1 97.75 198 PHE B C 1
ATOM 4752 O O . PHE B 1 198 ? -3.738 -35.5 -14.219 1 97.75 198 PHE B O 1
ATOM 4759 N N . HIS B 1 199 ? -5.234 -36.5 -15.594 1 97.5 199 HIS B N 1
ATOM 4760 C CA . HIS B 1 199 ? -4.348 -36.406 -16.75 1 97.5 199 HIS B CA 1
ATOM 4761 C C . HIS B 1 199 ? -4.027 -34.969 -17.094 1 97.5 199 HIS B C 1
ATOM 4763 O O . HIS B 1 199 ? -2.896 -34.656 -17.469 1 97.5 199 HIS B O 1
ATOM 4769 N N . GLN B 1 200 ? -5.008 -34.125 -17.031 1 96.19 200 GLN B N 1
ATOM 4770 C CA . GLN B 1 200 ? -4.762 -32.719 -17.25 1 96.19 200 GLN B CA 1
ATOM 4771 C C . GLN B 1 200 ? -3.742 -32.156 -16.25 1 96.19 200 GLN B C 1
ATOM 4773 O O . GLN B 1 200 ? -2.926 -31.312 -16.594 1 96.19 200 GLN B O 1
ATOM 4778 N N . GLY B 1 201 ? -3.809 -32.625 -15.031 1 96.44 201 GLY B N 1
ATOM 4779 C CA . GLY B 1 201 ? -2.807 -32.25 -14.047 1 96.44 201 GLY B CA 1
ATOM 4780 C C . GLY B 1 201 ? -1.399 -32.656 -14.445 1 96.44 201 GLY B C 1
ATOM 4781 O O . GLY B 1 201 ? -0.449 -31.906 -14.227 1 96.44 201 GLY B O 1
ATOM 4782 N N . GLU B 1 202 ? -1.309 -33.844 -15.023 1 96.88 202 GLU B N 1
ATOM 4783 C CA . GLU B 1 202 ? -0.017 -34.312 -15.516 1 96.88 202 GLU B CA 1
ATOM 4784 C C . GLU B 1 202 ? 0.488 -33.406 -16.656 1 96.88 202 GLU B C 1
ATOM 4786 O O . GLU B 1 202 ? 1.678 -33.094 -16.719 1 96.88 202 GLU B O 1
ATOM 4791 N N . VAL B 1 203 ? -0.424 -33.062 -17.484 1 95.69 203 VAL B N 1
ATOM 4792 C CA . VAL B 1 203 ? -0.086 -32.156 -18.594 1 95.69 203 VAL B CA 1
ATOM 4793 C C . VAL B 1 203 ? 0.396 -30.828 -18.047 1 95.69 203 VAL B C 1
ATOM 4795 O O . VAL B 1 203 ? 1.378 -30.266 -18.547 1 95.69 203 VAL B O 1
ATOM 4798 N N . ASN B 1 204 ? -0.334 -30.328 -17.047 1 94.06 204 ASN B N 1
ATOM 4799 C CA . ASN B 1 204 ? 0.07 -29.078 -16.422 1 94.06 204 ASN B CA 1
ATOM 4800 C C . ASN B 1 204 ? 1.488 -29.156 -15.867 1 94.06 204 ASN B C 1
ATOM 4802 O O . ASN B 1 204 ? 2.285 -28.234 -16.031 1 94.06 204 ASN B O 1
ATOM 4806 N N . LYS B 1 205 ? 1.754 -30.203 -15.18 1 94.75 205 LYS B N 1
ATOM 4807 C CA . LYS B 1 205 ? 3.074 -30.422 -14.594 1 94.75 205 LYS B CA 1
ATOM 4808 C C . LYS B 1 205 ? 4.16 -30.406 -15.672 1 94.75 205 LYS B C 1
ATOM 4810 O O . LYS B 1 205 ? 5.195 -29.75 -15.508 1 94.75 205 LYS B O 1
ATOM 4815 N N . THR B 1 206 ? 3.902 -31.109 -16.719 1 95 206 THR B N 1
ATOM 4816 C CA . THR B 1 206 ? 4.859 -31.188 -17.812 1 95 206 THR B CA 1
ATOM 4817 C C . THR B 1 206 ? 5.098 -29.797 -18.422 1 95 206 THR B C 1
ATOM 4819 O O . THR B 1 206 ? 6.242 -29.438 -18.703 1 95 206 THR B O 1
ATOM 4822 N N . ARG B 1 207 ? 4.059 -29.125 -18.609 1 91.62 207 ARG B N 1
ATOM 4823 C CA . ARG B 1 207 ? 4.141 -27.766 -19.141 1 91.62 207 ARG B CA 1
ATOM 4824 C C . ARG B 1 207 ? 5.012 -26.875 -18.266 1 91.62 207 ARG B C 1
ATOM 4826 O O . ARG B 1 207 ? 5.836 -26.109 -18.766 1 91.62 207 ARG B O 1
ATOM 4833 N N . ARG B 1 208 ? 4.832 -27 -17 1 90.94 208 ARG B N 1
ATOM 4834 C CA . ARG B 1 208 ? 5.605 -26.203 -16.047 1 90.94 208 ARG B CA 1
ATOM 4835 C C . ARG B 1 208 ? 7.094 -26.516 -16.156 1 90.94 208 ARG B C 1
ATOM 4837 O O . ARG B 1 208 ? 7.934 -25.625 -16.109 1 90.94 208 ARG B O 1
ATOM 4844 N N . VAL B 1 209 ? 7.359 -27.719 -16.25 1 91.5 209 VAL B N 1
ATOM 4845 C CA . VAL B 1 209 ? 8.75 -28.141 -16.359 1 91.5 209 VAL B CA 1
ATOM 4846 C C . VAL B 1 209 ? 9.352 -27.625 -17.656 1 91.5 209 VAL B C 1
ATOM 4848 O O . VAL B 1 209 ? 10.492 -27.141 -17.672 1 91.5 209 VAL B O 1
ATOM 4851 N N . GLU B 1 210 ? 8.609 -27.688 -18.703 1 90.75 210 GLU B N 1
ATOM 4852 C CA . GLU B 1 210 ? 9.086 -27.203 -19.984 1 90.75 210 GLU B CA 1
ATOM 4853 C C . GLU B 1 210 ? 9.359 -25.703 -19.953 1 90.75 210 GLU B C 1
ATOM 4855 O O . GLU B 1 210 ? 10.375 -25.234 -20.469 1 90.75 210 GLU B O 1
ATOM 4860 N N . LEU B 1 211 ? 8.477 -25.016 -19.375 1 87.38 211 LEU B N 1
ATOM 4861 C CA . LEU B 1 211 ? 8.648 -23.562 -19.266 1 87.38 211 LEU B CA 1
ATOM 4862 C C . LEU B 1 211 ? 9.891 -23.234 -18.453 1 87.38 211 LEU B C 1
ATOM 4864 O O . LEU B 1 211 ? 10.648 -22.312 -18.797 1 87.38 211 LEU B O 1
ATOM 4868 N N . SER B 1 212 ? 10.062 -23.953 -17.406 1 88.94 212 SER B N 1
ATOM 4869 C CA . SER B 1 212 ? 11.219 -23.719 -16.531 1 88.94 212 SER B CA 1
ATOM 4870 C C . SER B 1 212 ? 12.523 -24.047 -17.25 1 88.94 212 SER B C 1
ATOM 4872 O O . SER B 1 212 ? 13.508 -23.312 -17.125 1 88.94 212 SER B O 1
ATOM 4874 N N . THR B 1 213 ? 12.508 -25.031 -18.047 1 92.44 213 THR B N 1
ATOM 4875 C CA . THR B 1 213 ? 13.711 -25.484 -18.734 1 92.44 213 THR B CA 1
ATOM 4876 C C . THR B 1 213 ? 14.047 -24.547 -19.891 1 92.44 213 THR B C 1
ATOM 4878 O O . THR B 1 213 ? 15.219 -24.375 -20.234 1 92.44 213 THR B O 1
ATOM 4881 N N . ALA B 1 214 ? 13.039 -23.922 -20.375 1 91.88 214 ALA B N 1
ATOM 4882 C CA . ALA B 1 214 ? 13.227 -23.047 -21.531 1 91.88 214 ALA B CA 1
ATOM 4883 C C . ALA B 1 214 ? 13.477 -21.594 -21.078 1 91.88 214 ALA B C 1
ATOM 4885 O O . ALA B 1 214 ? 13.57 -20.703 -21.922 1 91.88 214 ALA B O 1
ATOM 4886 N N . SER B 1 215 ? 13.633 -21.406 -19.844 1 92.5 215 SER B N 1
ATOM 4887 C CA . SER B 1 215 ? 13.781 -20.062 -19.312 1 92.5 215 SER B CA 1
ATOM 4888 C C . SER B 1 215 ? 14.93 -19.328 -19.984 1 92.5 215 SER B C 1
ATOM 4890 O O . SER B 1 215 ? 15.992 -19.906 -20.219 1 92.5 215 SER B O 1
ATOM 4892 N N . LEU B 1 216 ? 14.805 -18.062 -20.281 1 94.12 216 LEU B N 1
ATOM 4893 C CA . LEU B 1 216 ? 15.812 -17.234 -20.922 1 94.12 216 LEU B CA 1
ATOM 4894 C C . LEU B 1 216 ? 16.953 -16.906 -19.953 1 94.12 216 LEU B C 1
ATOM 4896 O O . LEU B 1 216 ? 17.984 -16.359 -20.359 1 94.12 216 LEU B O 1
ATOM 4900 N N . LEU B 1 217 ? 16.797 -17.219 -18.734 1 90.56 217 LEU B N 1
ATOM 4901 C CA . LEU B 1 217 ? 17.875 -17.109 -17.766 1 90.56 217 LEU B CA 1
ATOM 4902 C C . LEU B 1 217 ? 18.844 -18.281 -17.891 1 90.56 217 LEU B C 1
ATOM 4904 O O . LEU B 1 217 ? 19.969 -18.234 -17.375 1 90.56 217 LEU B O 1
ATOM 4908 N N . LYS B 1 218 ? 18.375 -19.328 -18.609 1 92.19 218 LYS B N 1
ATOM 4909 C CA . LYS B 1 218 ? 19.172 -20.547 -18.719 1 92.19 218 LYS B CA 1
ATOM 4910 C C . LYS B 1 218 ? 19.547 -20.828 -20.172 1 92.19 218 LYS B C 1
ATOM 4912 O O . LYS B 1 218 ? 20.625 -21.375 -20.438 1 92.19 218 LYS B O 1
ATOM 4917 N N . VAL B 1 219 ? 18.609 -20.531 -21.031 1 94.5 219 VAL B N 1
ATOM 4918 C CA . VAL B 1 219 ? 18.812 -20.906 -22.438 1 94.5 219 VAL B CA 1
ATOM 4919 C C . VAL B 1 219 ? 18.641 -19.688 -23.328 1 94.5 219 VAL B C 1
ATOM 4921 O O . VAL B 1 219 ? 17.781 -18.844 -23.078 1 94.5 219 VAL B O 1
ATOM 4924 N N . ALA B 1 220 ? 19.391 -19.656 -24.406 1 94.81 220 ALA B N 1
ATOM 4925 C CA . ALA B 1 220 ? 19.281 -18.578 -25.375 1 94.81 220 ALA B CA 1
ATOM 4926 C C . ALA B 1 220 ? 17.953 -18.625 -26.125 1 94.81 220 ALA B C 1
ATOM 4928 O O . ALA B 1 220 ? 17.344 -19.688 -26.25 1 94.81 220 ALA B O 1
ATOM 4929 N N . PRO B 1 221 ? 17.516 -17.516 -26.594 1 96.19 221 PRO B N 1
ATOM 4930 C CA . PRO B 1 221 ? 16.281 -17.5 -27.375 1 96.19 221 PRO B CA 1
ATOM 4931 C C . PRO B 1 221 ? 16.359 -18.391 -28.625 1 96.19 221 PRO B C 1
ATOM 4933 O O . PRO B 1 221 ? 17.453 -18.703 -29.078 1 96.19 221 PRO B O 1
ATOM 4936 N N . THR B 1 222 ? 15.227 -18.75 -29.109 1 96.5 222 THR B N 1
ATOM 4937 C CA . THR B 1 222 ? 15.156 -19.516 -30.344 1 96.5 222 THR B CA 1
ATOM 4938 C C . THR B 1 222 ? 15.562 -18.672 -31.531 1 96.5 222 THR B C 1
ATOM 4940 O O . THR B 1 222 ? 15.703 -17.453 -31.422 1 96.5 222 THR B O 1
ATOM 4943 N N . ALA B 1 223 ? 15.742 -19.297 -32.719 1 96.62 223 ALA B N 1
ATOM 4944 C CA . ALA B 1 223 ? 16.125 -18.594 -33.906 1 96.62 223 ALA B CA 1
ATOM 4945 C C . ALA B 1 223 ? 15.062 -17.562 -34.312 1 96.62 223 ALA B C 1
ATOM 4947 O O . ALA B 1 223 ? 15.391 -16.438 -34.688 1 96.62 223 ALA B O 1
ATOM 4948 N N . GLU B 1 224 ? 13.875 -17.969 -34.188 1 97.19 224 GLU B N 1
ATOM 4949 C CA . GLU B 1 224 ? 12.766 -17.062 -34.531 1 97.19 224 GLU B CA 1
ATOM 4950 C C . GLU B 1 224 ? 12.75 -15.859 -33.594 1 97.19 224 GLU B C 1
ATOM 4952 O O . GLU B 1 224 ? 12.523 -14.727 -34.031 1 97.19 224 GLU B O 1
ATOM 4957 N N . GLU B 1 225 ? 12.969 -16.094 -32.312 1 97.62 225 GLU B N 1
ATOM 4958 C CA . GLU B 1 225 ? 12.984 -15.031 -31.312 1 97.62 225 GLU B CA 1
ATOM 4959 C C . GLU B 1 225 ? 14.156 -14.078 -31.531 1 97.62 225 GLU B C 1
ATOM 4961 O O . GLU B 1 225 ? 14.008 -12.867 -31.375 1 97.62 225 GLU B O 1
ATOM 4966 N N . ARG B 1 226 ? 15.273 -14.586 -31.938 1 96.44 226 ARG B N 1
ATOM 4967 C CA . ARG B 1 226 ? 16.438 -13.758 -32.219 1 96.44 226 ARG B CA 1
ATOM 4968 C C . ARG B 1 226 ? 16.172 -12.844 -33.406 1 96.44 226 ARG B C 1
ATOM 4970 O O . ARG B 1 226 ? 16.547 -11.672 -33.406 1 96.44 226 ARG B O 1
ATOM 4977 N N . THR B 1 227 ? 15.562 -13.414 -34.375 1 97.31 227 THR B N 1
ATOM 4978 C CA . THR B 1 227 ? 15.211 -12.625 -35.562 1 97.31 227 THR B CA 1
ATOM 4979 C C . THR B 1 227 ? 14.234 -11.508 -35.188 1 97.31 227 THR B C 1
ATOM 4981 O O . THR B 1 227 ? 14.352 -10.391 -35.688 1 97.31 227 THR B O 1
ATOM 4984 N N . LEU B 1 228 ? 13.344 -11.859 -34.344 1 97.06 228 LEU B N 1
ATOM 4985 C CA . LEU B 1 228 ? 12.367 -10.875 -33.906 1 97.06 228 LEU B CA 1
ATOM 4986 C C . LEU B 1 228 ? 13.055 -9.719 -33.188 1 97.06 228 LEU B C 1
ATOM 4988 O O . LEU B 1 228 ? 12.789 -8.547 -33.469 1 97.06 228 LEU B O 1
ATOM 4992 N N . VAL B 1 229 ? 13.938 -10 -32.25 1 96.38 229 VAL B N 1
ATOM 4993 C CA . VAL B 1 229 ? 14.656 -8.992 -31.5 1 96.38 229 VAL B CA 1
ATOM 4994 C C . VAL B 1 229 ? 15.484 -8.117 -32.438 1 96.38 229 VAL B C 1
ATOM 4996 O O . VAL B 1 229 ? 15.523 -6.891 -32.281 1 96.38 229 VAL B O 1
ATOM 4999 N N . HIS B 1 230 ? 16.094 -8.734 -33.406 1 94.88 230 HIS B N 1
ATOM 5000 C CA . HIS B 1 230 ? 16.906 -7.992 -34.344 1 94.88 230 HIS B CA 1
ATOM 5001 C C . HIS B 1 230 ? 16.047 -7.062 -35.188 1 94.88 230 HIS B C 1
ATOM 5003 O O . HIS B 1 230 ? 16.438 -5.93 -35.469 1 94.88 230 HIS B O 1
ATOM 5009 N N . SER B 1 231 ? 14.984 -7.602 -35.594 1 95.56 231 SER B N 1
ATOM 5010 C CA . SER B 1 231 ? 14.062 -6.789 -36.375 1 95.56 231 SER B CA 1
ATOM 5011 C C . SER B 1 231 ? 13.578 -5.574 -35.594 1 95.56 231 SER B C 1
ATOM 5013 O O . SER B 1 231 ? 13.461 -4.48 -36.156 1 95.56 231 SER B O 1
ATOM 5015 N N . LEU B 1 232 ? 13.266 -5.754 -34.344 1 95.19 232 LEU B N 1
ATOM 5016 C CA . LEU B 1 232 ? 12.859 -4.648 -33.469 1 95.19 232 LEU B CA 1
ATOM 5017 C C . LEU B 1 232 ? 13.953 -3.596 -33.375 1 95.19 232 LEU B C 1
ATOM 5019 O O . LEU B 1 232 ? 13.68 -2.396 -33.438 1 95.19 232 LEU B O 1
ATOM 5023 N N . PHE B 1 233 ? 15.141 -4.074 -33.25 1 92.94 233 PHE B N 1
ATOM 5024 C CA . PHE B 1 233 ? 16.297 -3.195 -33.188 1 92.94 233 PHE B CA 1
ATOM 5025 C C . PHE B 1 233 ? 16.453 -2.395 -34.469 1 92.94 233 PHE B C 1
ATOM 5027 O O . PHE B 1 233 ? 16.594 -1.171 -34.438 1 92.94 233 PHE B O 1
ATOM 5034 N N . LEU B 1 234 ? 16.328 -3.057 -35.594 1 91.56 234 LEU B N 1
ATOM 5035 C CA . LEU B 1 234 ? 16.484 -2.402 -36.875 1 91.56 234 LEU B CA 1
ATOM 5036 C C . LEU B 1 234 ? 15.43 -1.324 -37.094 1 91.56 234 LEU B C 1
ATOM 5038 O O . LEU B 1 234 ? 15.711 -0.282 -37.688 1 91.56 234 LEU B O 1
ATOM 5042 N N . ASN B 1 235 ? 14.336 -1.622 -36.562 1 92.5 235 ASN B N 1
ATOM 5043 C CA . ASN B 1 235 ? 13.227 -0.699 -36.719 1 92.5 235 ASN B CA 1
ATOM 5044 C C . ASN B 1 235 ? 13.43 0.594 -35.938 1 92.5 235 ASN B C 1
ATOM 5046 O O . ASN B 1 235 ? 12.719 1.575 -36.156 1 92.5 235 ASN B O 1
ATOM 5050 N N . THR B 1 236 ? 14.414 0.611 -35.062 1 94 236 THR B N 1
ATOM 5051 C CA . THR B 1 236 ? 14.648 1.803 -34.25 1 94 236 THR B CA 1
ATOM 5052 C C . THR B 1 236 ? 15.844 2.592 -34.781 1 94 236 THR B C 1
ATOM 5054 O O . THR B 1 236 ? 16.203 3.631 -34.219 1 94 236 THR B O 1
ATOM 5057 N N . LEU B 1 237 ? 16.469 2.062 -35.812 1 89.12 237 LEU B N 1
ATOM 5058 C CA . LEU B 1 237 ? 17.641 2.744 -36.344 1 89.12 237 LEU B CA 1
ATOM 5059 C C . LEU B 1 237 ? 17.25 3.875 -37.281 1 89.12 237 LEU B C 1
ATOM 5061 O O . LEU B 1 237 ? 16.297 3.74 -38.031 1 89.12 237 LEU B O 1
ATOM 5065 N N . ASP B 1 238 ? 17.953 4.98 -36.969 1 83 238 ASP B N 1
ATOM 5066 C CA . ASP B 1 238 ? 17.812 6.09 -37.906 1 83 238 ASP B CA 1
ATOM 5067 C C . ASP B 1 238 ? 18.406 5.746 -39.25 1 83 238 ASP B C 1
ATOM 5069 O O . ASP B 1 238 ? 19.625 5.621 -39.375 1 83 238 ASP B O 1
ATOM 5073 N N . THR B 1 239 ? 17.641 5.656 -40.188 1 76 239 THR B N 1
ATOM 5074 C CA . THR B 1 239 ? 18.125 5.242 -41.5 1 76 239 THR B CA 1
ATOM 5075 C C . THR B 1 239 ? 19.016 6.312 -42.125 1 76 239 THR B C 1
ATOM 5077 O O . THR B 1 239 ? 19.781 6.031 -43.031 1 76 239 THR B O 1
ATOM 5080 N N . ARG B 1 240 ? 19 7.387 -41.469 1 79.12 240 ARG B N 1
ATOM 5081 C CA . ARG B 1 240 ? 19.812 8.477 -42.031 1 79.12 240 ARG B CA 1
ATOM 5082 C C . ARG B 1 240 ? 21.234 8.438 -41.469 1 79.12 240 ARG B C 1
ATOM 5084 O O . ARG B 1 240 ? 22.156 8.93 -42.094 1 79.12 240 ARG B O 1
ATOM 5091 N N . THR B 1 241 ? 21.312 7.82 -40.281 1 75.06 241 THR B N 1
ATOM 5092 C CA . THR B 1 241 ? 22.625 7.789 -39.625 1 75.06 241 THR B CA 1
ATOM 5093 C C . THR B 1 241 ? 23.172 6.367 -39.562 1 75.06 241 THR B C 1
ATOM 5095 O O . THR B 1 241 ? 22.406 5.41 -39.406 1 75.06 241 THR B O 1
ATOM 5098 N N . VAL B 1 242 ? 24.016 6.012 -40.438 1 67.94 242 VAL B N 1
ATOM 5099 C CA . VAL B 1 242 ? 24.609 4.68 -40.406 1 67.94 242 VAL B CA 1
ATOM 5100 C C . VAL B 1 242 ? 25.297 4.461 -39.062 1 67.94 242 VAL B C 1
ATOM 5102 O O . VAL B 1 242 ? 26.516 4.297 -39 1 67.94 242 VAL B O 1
ATOM 5105 N N . SER B 1 243 ? 24.594 4.68 -37.844 1 78.12 243 SER B N 1
ATOM 5106 C CA . SER B 1 243 ? 25.141 4.484 -36.531 1 78.12 243 SER B CA 1
ATOM 5107 C C . SER B 1 243 ? 24.188 3.686 -35.625 1 78.12 243 SER B C 1
ATOM 5109 O O . SER B 1 243 ? 22.969 3.742 -35.812 1 78.12 243 SER B O 1
ATOM 5111 N N . PHE B 1 244 ? 24.828 2.811 -34.812 1 77.88 244 PHE B N 1
ATOM 5112 C CA . PHE B 1 244 ? 24.047 2.035 -33.875 1 77.88 244 PHE B CA 1
ATOM 5113 C C . PHE B 1 244 ? 23.719 2.877 -32.625 1 77.88 244 PHE B C 1
ATOM 5115 O O . PHE B 1 244 ? 22.953 2.436 -31.766 1 77.88 244 PHE B O 1
ATOM 5122 N N . ARG B 1 245 ? 24.188 4.062 -32.625 1 76.06 245 ARG B N 1
ATOM 5123 C CA . ARG B 1 245 ? 24.062 4.859 -31.406 1 76.06 245 ARG B CA 1
ATOM 5124 C C . ARG B 1 245 ? 22.75 5.621 -31.375 1 76.06 245 ARG B C 1
ATOM 5126 O O . ARG B 1 245 ? 22.172 5.828 -30.297 1 76.06 245 ARG B O 1
ATOM 5133 N N . SER B 1 246 ? 22.438 5.977 -32.5 1 81 246 SER B N 1
ATOM 5134 C CA . SER B 1 246 ? 21.234 6.809 -32.562 1 81 246 SER B CA 1
ATOM 5135 C C . SER B 1 246 ? 19.984 5.965 -32.812 1 81 246 SER B C 1
ATOM 5137 O O . SER B 1 246 ? 19.891 5.273 -33.844 1 81 246 SER B O 1
ATOM 5139 N N . ARG B 1 247 ? 19.172 5.781 -31.812 1 88.75 247 ARG B N 1
ATOM 5140 C CA . ARG B 1 247 ? 17.938 5.02 -31.938 1 88.75 247 ARG B CA 1
ATOM 5141 C C . ARG B 1 247 ? 16.719 5.941 -31.875 1 88.75 247 ARG B C 1
ATOM 5143 O O . ARG B 1 247 ? 16.719 6.906 -31.109 1 88.75 247 ARG B O 1
ATOM 5150 N N . VAL B 1 248 ? 15.781 5.672 -32.75 1 90.56 248 VAL B N 1
ATOM 5151 C CA . VAL B 1 248 ? 14.555 6.457 -32.844 1 90.56 248 VAL B CA 1
ATOM 5152 C C . VAL B 1 248 ? 13.344 5.543 -32.656 1 90.56 248 VAL B C 1
ATOM 5154 O O . VAL B 1 248 ? 13.273 4.477 -33.281 1 90.56 248 VAL B O 1
ATOM 5157 N N . LEU B 1 249 ? 12.398 5.965 -31.875 1 93.69 249 LEU B N 1
ATOM 5158 C CA . LEU B 1 249 ? 11.18 5.199 -31.656 1 93.69 249 LEU B CA 1
ATOM 5159 C C . LEU B 1 249 ? 10.281 5.234 -32.906 1 93.69 249 LEU B C 1
ATOM 5161 O O . LEU B 1 249 ? 10.047 6.305 -33.469 1 93.69 249 LEU B O 1
ATOM 5165 N N . PRO B 1 250 ? 9.797 4.066 -33.312 1 93.25 250 PRO B N 1
ATOM 5166 C CA . PRO B 1 250 ? 8.789 4.082 -34.375 1 93.25 250 PRO B CA 1
ATOM 5167 C C . PRO B 1 250 ? 7.5 4.785 -33.938 1 93.25 250 PRO B C 1
ATOM 5169 O O . PRO B 1 250 ? 7.301 5.051 -32.75 1 93.25 250 PRO B O 1
ATOM 5172 N N . PRO B 1 251 ? 6.676 5.113 -34.938 1 93.75 251 PRO B N 1
ATOM 5173 C CA . PRO B 1 251 ? 5.406 5.746 -34.562 1 93.75 251 PRO B CA 1
ATOM 5174 C C . PRO B 1 251 ? 4.551 4.879 -33.656 1 93.75 251 PRO B C 1
ATOM 5176 O O . PRO B 1 251 ? 4.527 3.652 -33.781 1 93.75 251 PRO B O 1
ATOM 5179 N N . ASN B 1 252 ? 3.852 5.531 -32.719 1 95.5 252 ASN B N 1
ATOM 5180 C CA . ASN B 1 252 ? 2.928 4.891 -31.781 1 95.5 252 ASN B CA 1
ATOM 5181 C C . ASN B 1 252 ? 3.617 3.793 -30.984 1 95.5 252 ASN B C 1
ATOM 5183 O O . ASN B 1 252 ? 3.145 2.656 -30.938 1 95.5 252 ASN B O 1
ATOM 5187 N N . SER B 1 253 ? 4.793 4.105 -30.531 1 97.25 253 SER B N 1
ATOM 5188 C CA . SER B 1 253 ? 5.578 3.189 -29.703 1 97.25 253 SER B CA 1
ATOM 5189 C C . SER B 1 253 ? 6.078 3.873 -28.438 1 97.25 253 SER B C 1
ATOM 5191 O O . SER B 1 253 ? 6.023 5.098 -28.328 1 97.25 253 SER B O 1
ATOM 5193 N N . MET B 1 254 ? 6.465 3.059 -27.516 1 97.5 254 MET B N 1
ATOM 5194 C CA . MET B 1 254 ? 7.035 3.529 -26.266 1 97.5 254 MET B CA 1
ATOM 5195 C C . MET B 1 254 ? 8.227 2.67 -25.844 1 97.5 254 MET B C 1
ATOM 5197 O O . MET B 1 254 ? 8.195 1.447 -26.016 1 97.5 254 MET B O 1
ATOM 5201 N N . TRP B 1 255 ? 9.258 3.379 -25.422 1 97.94 255 TRP B N 1
ATOM 5202 C CA . TRP B 1 255 ? 10.375 2.611 -24.875 1 97.94 255 TRP B CA 1
ATOM 5203 C C . TRP B 1 255 ? 9.93 1.825 -23.641 1 97.94 255 TRP B C 1
ATOM 5205 O O . TRP B 1 255 ? 9.219 2.354 -22.781 1 97.94 255 TRP B O 1
ATOM 5215 N N . MET B 1 256 ? 10.359 0.556 -23.516 1 98.12 256 MET B N 1
ATOM 5216 C CA . MET B 1 256 ? 10 -0.288 -22.391 1 98.12 256 MET B CA 1
ATOM 5217 C C . MET B 1 256 ? 10.406 0.368 -21.078 1 98.12 256 MET B C 1
ATOM 5219 O O . MET B 1 256 ? 9.68 0.275 -20.078 1 98.12 256 MET B O 1
ATOM 5223 N N . GLU B 1 257 ? 11.492 1.042 -21.047 1 96.81 257 GLU B N 1
ATOM 5224 C CA . GLU B 1 257 ? 12.023 1.689 -19.859 1 96.81 257 GLU B CA 1
ATOM 5225 C C . GLU B 1 257 ? 11.07 2.754 -19.328 1 96.81 257 GLU B C 1
ATOM 5227 O O . GLU B 1 257 ? 11.094 3.088 -18.141 1 96.81 257 GLU B O 1
ATOM 5232 N N . ASP B 1 258 ? 10.203 3.213 -20.156 1 96.06 258 ASP B N 1
ATOM 5233 C CA . ASP B 1 258 ? 9.297 4.293 -19.781 1 96.06 258 ASP B CA 1
ATOM 5234 C C . ASP B 1 258 ? 7.961 3.742 -19.281 1 96.06 258 ASP B C 1
ATOM 5236 O O . ASP B 1 258 ? 7.098 4.5 -18.844 1 96.06 258 ASP B O 1
ATOM 5240 N N . ALA B 1 259 ? 7.785 2.498 -19.344 1 97.31 259 ALA B N 1
ATOM 5241 C CA . ALA B 1 259 ? 6.539 1.849 -18.938 1 97.31 259 ALA B CA 1
ATOM 5242 C C . ALA B 1 259 ? 6.734 0.998 -17.688 1 97.31 259 ALA B C 1
ATOM 5244 O O . ALA B 1 259 ? 6.43 -0.198 -17.688 1 97.31 259 ALA B O 1
ATOM 5245 N N . LYS B 1 260 ? 7.188 1.667 -16.688 1 97.12 260 LYS B N 1
ATOM 5246 C CA . LYS B 1 260 ? 7.473 1.009 -15.414 1 97.12 260 LYS B CA 1
ATOM 5247 C C . LYS B 1 260 ? 6.789 1.729 -14.25 1 97.12 260 LYS B C 1
ATOM 5249 O O . LYS B 1 260 ? 6.52 2.93 -14.336 1 97.12 260 LYS B O 1
ATOM 5254 N N . MET B 1 261 ? 6.469 0.976 -13.266 1 97 261 MET B N 1
ATOM 5255 C CA . MET B 1 261 ? 5.98 1.511 -12 1 97 261 MET B CA 1
ATOM 5256 C C . MET B 1 261 ? 6.555 0.732 -10.82 1 97 261 MET B C 1
ATOM 5258 O O . MET B 1 261 ? 6.805 -0.47 -10.93 1 97 261 MET B O 1
ATOM 5262 N N . LYS B 1 262 ? 6.773 1.442 -9.727 1 97.25 262 LYS B N 1
ATOM 5263 C CA . LYS B 1 262 ? 7.352 0.819 -8.539 1 97.25 262 LYS B CA 1
ATOM 5264 C C . LYS B 1 262 ? 6.422 0.958 -7.332 1 97.25 262 LYS B C 1
ATOM 5266 O O . LYS B 1 262 ? 5.559 1.839 -7.309 1 97.25 262 LYS B O 1
ATOM 5271 N N . GLY B 1 263 ? 6.535 0.027 -6.438 1 97.06 263 GLY B N 1
ATOM 5272 C CA . GLY B 1 263 ? 5.805 0.036 -5.184 1 97.06 263 GLY B CA 1
ATOM 5273 C C . GLY B 1 263 ? 6.625 -0.46 -4.008 1 97.06 263 GLY B C 1
ATOM 5274 O O . GLY B 1 263 ? 7.684 -1.068 -4.195 1 97.06 263 GLY B O 1
ATOM 5275 N N . LEU B 1 264 ? 6.164 -0.075 -2.854 1 97.38 264 LEU B N 1
ATOM 5276 C CA . LEU B 1 264 ? 6.809 -0.517 -1.621 1 97.38 264 LEU B CA 1
ATOM 5277 C C . LEU B 1 264 ? 5.773 -0.82 -0.544 1 97.38 264 LEU B C 1
ATOM 5279 O O . LEU B 1 264 ? 4.801 -0.081 -0.389 1 97.38 264 LEU B O 1
ATOM 5283 N N . GLU B 1 265 ? 5.984 -1.915 0.12 1 96.62 265 GLU B N 1
ATOM 5284 C CA . GLU B 1 265 ? 5.125 -2.299 1.235 1 96.62 265 GLU B CA 1
ATOM 5285 C C . GLU B 1 265 ? 5.945 -2.699 2.455 1 96.62 265 GLU B C 1
ATOM 5287 O O . GLU B 1 265 ? 6.91 -3.461 2.34 1 96.62 265 GLU B O 1
ATOM 5292 N N . ILE B 1 266 ? 5.633 -2.074 3.59 1 95.69 266 ILE B N 1
ATOM 5293 C CA . ILE B 1 266 ? 6.141 -2.639 4.836 1 95.69 266 ILE B CA 1
ATOM 5294 C C . ILE B 1 266 ? 5.309 -3.855 5.23 1 95.69 266 ILE B C 1
ATOM 5296 O O . ILE B 1 266 ? 4.078 -3.785 5.277 1 95.69 266 ILE B O 1
ATOM 5300 N N . CYS B 1 267 ? 5.949 -4.922 5.484 1 94.81 267 CYS B N 1
ATOM 5301 C CA . CYS B 1 267 ? 5.254 -6.168 5.789 1 94.81 267 CYS B CA 1
ATOM 5302 C C . CYS B 1 267 ? 4.922 -6.254 7.273 1 94.81 267 CYS B C 1
ATOM 5304 O O . CYS B 1 267 ? 5.711 -6.777 8.062 1 94.81 267 CYS B O 1
ATOM 5306 N N . HIS B 1 268 ? 3.721 -5.902 7.625 1 94.94 268 HIS B N 1
ATOM 5307 C CA . HIS B 1 268 ? 3.289 -5.836 9.016 1 94.94 268 HIS B CA 1
ATOM 5308 C C . HIS B 1 268 ? 2.703 -7.168 9.477 1 94.94 268 HIS B C 1
ATOM 5310 O O . HIS B 1 268 ? 2.275 -7.977 8.648 1 94.94 268 HIS B O 1
ATOM 5316 N N . PRO B 1 269 ? 2.598 -7.383 10.844 1 92.69 269 PRO B N 1
ATOM 5317 C CA . PRO B 1 269 ? 2.029 -8.609 11.406 1 92.69 269 PRO B CA 1
ATOM 5318 C C . PRO B 1 269 ? 0.58 -8.836 10.984 1 92.69 269 PRO B C 1
ATOM 5320 O O . PRO B 1 269 ? 0.14 -9.984 10.867 1 92.69 269 PRO B O 1
ATOM 5323 N N . GLN B 1 270 ? -0.051 -7.781 10.664 1 91 270 GLN B N 1
ATOM 5324 C CA . GLN B 1 270 ? -1.458 -7.887 10.289 1 91 270 GLN B CA 1
ATOM 5325 C C . GLN B 1 270 ? -1.63 -8.719 9.023 1 91 270 GLN B C 1
ATOM 5327 O O . GLN B 1 270 ? -2.691 -9.297 8.797 1 91 270 GLN B O 1
ATOM 5332 N N . GLU B 1 271 ? -0.576 -8.797 8.203 1 92.75 271 GLU B N 1
ATOM 5333 C CA . GLU B 1 271 ? -0.655 -9.477 6.914 1 92.75 271 GLU B CA 1
ATOM 5334 C C . GLU B 1 271 ? -0.006 -10.859 6.98 1 92.75 271 GLU B C 1
ATOM 5336 O O . GLU B 1 271 ? 0.409 -11.406 5.957 1 92.75 271 GLU B O 1
ATOM 5341 N N . ARG B 1 272 ? 0.084 -11.414 8.125 1 92.69 272 ARG B N 1
ATOM 5342 C CA . ARG B 1 272 ? 0.759 -12.695 8.273 1 92.69 272 ARG B CA 1
ATOM 5343 C C . ARG B 1 272 ? -0.177 -13.852 7.93 1 92.69 272 ARG B C 1
ATOM 5345 O O . ARG B 1 272 ? -1.399 -13.703 7.984 1 92.69 272 ARG B O 1
ATOM 5352 N N . ASN B 1 273 ? 0.386 -14.984 7.57 1 92 273 ASN B N 1
ATOM 5353 C CA . ASN B 1 273 ? -0.363 -16.219 7.363 1 92 273 ASN B CA 1
ATOM 5354 C C . ASN B 1 273 ? -0.329 -17.109 8.602 1 92 273 ASN B C 1
ATOM 5356 O O . ASN B 1 273 ? 0.072 -16.656 9.68 1 92 273 ASN B O 1
ATOM 5360 N N . ILE B 1 274 ? -0.827 -18.281 8.484 1 89.94 274 ILE B N 1
ATOM 5361 C CA . ILE B 1 274 ? -0.978 -19.188 9.617 1 89.94 274 ILE B CA 1
ATOM 5362 C C . ILE B 1 274 ? 0.394 -19.688 10.062 1 89.94 274 ILE B C 1
ATOM 5364 O O . ILE B 1 274 ? 0.521 -20.312 11.117 1 89.94 274 ILE B O 1
ATOM 5368 N N . PHE B 1 275 ? 1.492 -19.422 9.398 1 89.88 275 PHE B N 1
ATOM 5369 C CA . PHE B 1 275 ? 2.84 -19.844 9.766 1 89.88 275 PHE B CA 1
ATOM 5370 C C . PHE B 1 275 ? 3.697 -18.641 10.133 1 89.88 275 PHE B C 1
ATOM 5372 O O . PHE B 1 275 ? 4.926 -18.719 10.133 1 89.88 275 PHE B O 1
ATOM 5379 N N . ASN B 1 276 ? 3.078 -17.484 10.219 1 89.06 276 ASN B N 1
ATOM 5380 C CA . ASN B 1 276 ? 3.697 -16.25 10.664 1 89.06 276 ASN B CA 1
ATOM 5381 C C . ASN B 1 276 ? 4.715 -15.734 9.648 1 89.06 276 ASN B C 1
ATOM 5383 O O . ASN B 1 276 ? 5.801 -15.289 10.023 1 89.06 276 ASN B O 1
ATOM 5387 N N . ARG B 1 277 ? 4.453 -15.961 8.484 1 93.44 277 ARG B N 1
ATOM 5388 C CA . ARG B 1 277 ? 5.059 -15.305 7.332 1 93.44 277 ARG B CA 1
ATOM 5389 C C . ARG B 1 277 ? 4.039 -14.43 6.602 1 93.44 277 ARG B C 1
ATOM 5391 O O . ARG B 1 277 ? 2.848 -14.469 6.91 1 93.44 277 ARG B O 1
ATOM 5398 N N . ILE B 1 278 ? 4.547 -13.609 5.73 1 95.62 278 ILE B N 1
ATOM 5399 C CA . ILE B 1 278 ? 3.596 -12.766 5.012 1 95.62 278 ILE B CA 1
ATOM 5400 C C . ILE B 1 278 ? 2.719 -13.625 4.109 1 95.62 278 ILE B C 1
ATOM 5402 O O . ILE B 1 278 ? 3.211 -14.539 3.443 1 95.62 278 ILE B O 1
ATOM 5406 N N . PHE B 1 279 ? 1.451 -13.367 4.098 1 96.38 279 PHE B N 1
ATOM 5407 C CA . PHE B 1 279 ? 0.434 -14.102 3.359 1 96.38 279 PHE B CA 1
ATOM 5408 C C . PHE B 1 279 ? 0.657 -13.977 1.857 1 96.38 279 PHE B C 1
ATOM 5410 O O . PHE B 1 279 ? 0.752 -12.867 1.328 1 96.38 279 PHE B O 1
ATOM 5417 N N . GLY B 1 280 ? 0.74 -15.07 1.187 1 96.75 280 GLY B N 1
ATOM 5418 C CA . GLY B 1 280 ? 0.931 -15.047 -0.255 1 96.75 280 GLY B CA 1
ATOM 5419 C C . GLY B 1 280 ? -0.157 -14.289 -0.99 1 96.75 280 GLY B C 1
ATOM 5420 O O . GLY B 1 280 ? 0.102 -13.672 -2.025 1 96.75 280 GLY B O 1
ATOM 5421 N N . GLY B 1 281 ? -1.382 -14.422 -0.497 1 96.94 281 GLY B N 1
ATOM 5422 C CA . GLY B 1 281 ? -2.48 -13.672 -1.075 1 96.94 281 GLY B CA 1
ATOM 5423 C C . GLY B 1 281 ? -2.248 -12.172 -1.058 1 96.94 281 GLY B C 1
ATOM 5424 O O . GLY B 1 281 ? -2.635 -11.469 -1.992 1 96.94 281 GLY B O 1
ATOM 5425 N N . PHE B 1 282 ? -1.64 -11.719 0.016 1 97.06 282 PHE B N 1
ATOM 5426 C CA . PHE B 1 282 ? -1.285 -10.312 0.118 1 97.06 282 PHE B CA 1
ATOM 5427 C C . PHE B 1 282 ? -0.267 -9.93 -0.951 1 97.06 282 PHE B C 1
ATOM 5429 O O . PHE B 1 282 ? -0.398 -8.891 -1.598 1 97.06 282 PHE B O 1
ATOM 5436 N N . LEU B 1 283 ? 0.751 -10.734 -1.163 1 98 283 LEU B N 1
ATOM 5437 C CA . LEU B 1 283 ? 1.759 -10.508 -2.191 1 98 283 LEU B CA 1
ATOM 5438 C C . LEU B 1 283 ? 1.116 -10.422 -3.572 1 98 283 LEU B C 1
ATOM 5440 O O . LEU B 1 283 ? 1.416 -9.516 -4.352 1 98 283 LEU B O 1
ATOM 5444 N N . MET B 1 284 ? 0.225 -11.281 -3.869 1 98.06 284 MET B N 1
ATOM 5445 C CA . MET B 1 284 ? -0.442 -11.32 -5.168 1 98.06 284 MET B CA 1
ATOM 5446 C C . MET B 1 284 ? -1.314 -10.086 -5.371 1 98.06 284 MET B C 1
ATOM 5448 O O . MET B 1 284 ? -1.337 -9.516 -6.461 1 98.06 284 MET B O 1
ATOM 5452 N N . ARG B 1 285 ? -2.033 -9.719 -4.312 1 97.88 285 ARG B N 1
ATOM 5453 C CA . ARG B 1 285 ? -2.879 -8.539 -4.414 1 97.88 285 ARG B CA 1
ATOM 5454 C C . ARG B 1 285 ? -2.051 -7.297 -4.734 1 97.88 285 ARG B C 1
ATOM 5456 O O . ARG B 1 285 ? -2.377 -6.543 -5.652 1 97.88 285 ARG B O 1
ATOM 5463 N N . LYS B 1 286 ? -1.011 -7.113 -3.984 1 98.31 286 LYS B N 1
ATOM 5464 C CA . LYS B 1 286 ? -0.18 -5.926 -4.176 1 98.31 286 LYS B CA 1
ATOM 5465 C C . LYS B 1 286 ? 0.471 -5.93 -5.555 1 98.31 286 LYS B C 1
ATOM 5467 O O . LYS B 1 286 ? 0.548 -4.891 -6.211 1 98.31 286 LYS B O 1
ATOM 5472 N N . ALA B 1 287 ? 0.938 -7.07 -5.977 1 98.44 287 ALA B N 1
ATOM 5473 C CA . ALA B 1 287 ? 1.524 -7.188 -7.309 1 98.44 287 ALA B CA 1
ATOM 5474 C C . ALA B 1 287 ? 0.491 -6.887 -8.391 1 98.44 287 ALA B C 1
ATOM 5476 O O . ALA B 1 287 ? 0.771 -6.152 -9.344 1 98.44 287 ALA B O 1
ATOM 5477 N N . TYR B 1 288 ? -0.692 -7.465 -8.258 1 98.38 288 TYR B N 1
ATOM 5478 C CA . TYR B 1 288 ? -1.751 -7.242 -9.242 1 98.38 288 TYR B CA 1
ATOM 5479 C C . TYR B 1 288 ? -2.102 -5.762 -9.336 1 98.38 288 TYR B C 1
ATOM 5481 O O . TYR B 1 288 ? -2.236 -5.219 -10.438 1 98.38 288 TYR B O 1
ATOM 5489 N N . GLU B 1 289 ? -2.277 -5.188 -8.188 1 98.06 289 GLU B N 1
ATOM 5490 C CA . GLU B 1 289 ? -2.689 -3.789 -8.164 1 98.06 289 GLU B CA 1
ATOM 5491 C C . GLU B 1 289 ? -1.641 -2.895 -8.82 1 98.06 289 GLU B C 1
ATOM 5493 O O . GLU B 1 289 ? -1.98 -1.985 -9.586 1 98.06 289 GLU B O 1
ATOM 5498 N N . LEU B 1 290 ? -0.386 -3.133 -8.531 1 98.5 290 LEU B N 1
ATOM 5499 C CA . LEU B 1 290 ? 0.672 -2.375 -9.188 1 98.5 290 LEU B CA 1
ATOM 5500 C C . LEU B 1 290 ? 0.677 -2.635 -10.695 1 98.5 290 LEU B C 1
ATOM 5502 O O . LEU B 1 290 ? 0.805 -1.702 -11.492 1 98.5 290 LEU B O 1
ATOM 5506 N N . GLY B 1 291 ? 0.561 -3.916 -11.086 1 98.56 291 GLY B N 1
ATOM 5507 C CA . GLY B 1 291 ? 0.509 -4.258 -12.5 1 98.56 291 GLY B CA 1
ATOM 5508 C C . GLY B 1 291 ? -0.66 -3.619 -13.227 1 98.56 291 GLY B C 1
ATOM 5509 O O . GLY B 1 291 ? -0.504 -3.111 -14.336 1 98.56 291 GLY B O 1
ATOM 5510 N N . TRP B 1 292 ? -1.798 -3.689 -12.609 1 98.12 292 TRP B N 1
ATOM 5511 C CA . TRP B 1 292 ? -2.994 -3.082 -13.188 1 98.12 292 TRP B CA 1
ATOM 5512 C C . TRP B 1 292 ? -2.803 -1.581 -13.383 1 98.12 292 TRP B C 1
ATOM 5514 O O . TRP B 1 292 ? -3.137 -1.037 -14.438 1 98.12 292 TRP B O 1
ATOM 5524 N N . ALA B 1 293 ? -2.289 -0.921 -12.352 1 97.5 293 ALA B N 1
ATOM 5525 C CA . ALA B 1 293 ? -2.053 0.519 -12.43 1 97.5 293 ALA B CA 1
ATOM 5526 C C . ALA B 1 293 ? -1.1 0.86 -13.57 1 97.5 293 ALA B C 1
ATOM 5528 O O . ALA B 1 293 ? -1.303 1.846 -14.281 1 97.5 293 ALA B O 1
ATOM 5529 N N . ASN B 1 294 ? -0.029 0.086 -13.688 1 97.69 294 ASN B N 1
ATOM 5530 C CA . ASN B 1 294 ? 0.926 0.298 -14.773 1 97.69 294 ASN B CA 1
ATOM 5531 C C . ASN B 1 294 ? 0.26 0.172 -16.141 1 97.69 294 ASN B C 1
ATOM 5533 O O . ASN B 1 294 ? 0.441 1.031 -17 1 97.69 294 ASN B O 1
ATOM 5537 N N . ALA B 1 295 ? -0.51 -0.905 -16.297 1 98 295 ALA B N 1
ATOM 5538 C CA . ALA B 1 295 ? -1.236 -1.102 -17.562 1 98 295 ALA B CA 1
ATOM 5539 C C . ALA B 1 295 ? -2.184 0.064 -17.828 1 98 295 ALA B C 1
ATOM 5541 O O . ALA B 1 295 ? -2.307 0.515 -18.969 1 98 295 ALA B O 1
ATOM 5542 N N . CYS B 1 296 ? -2.855 0.488 -16.844 1 96.44 296 CYS B N 1
ATOM 5543 C CA . CYS B 1 296 ? -3.803 1.592 -16.953 1 96.44 296 CYS B CA 1
ATOM 5544 C C . CYS B 1 296 ? -3.104 2.865 -17.406 1 96.44 296 CYS B C 1
ATOM 5546 O O . CYS B 1 296 ? -3.57 3.537 -18.328 1 96.44 296 CYS B O 1
ATOM 5548 N N . ALA B 1 297 ? -2.021 3.211 -16.75 1 95.12 297 ALA B N 1
ATOM 5549 C CA . ALA B 1 297 ? -1.253 4.402 -17.109 1 95.12 297 ALA B CA 1
ATOM 5550 C C . ALA B 1 297 ? -0.693 4.289 -18.516 1 95.12 297 ALA B C 1
ATOM 5552 O O . ALA B 1 297 ? -0.716 5.262 -19.281 1 95.12 297 ALA B O 1
ATOM 5553 N N . PHE B 1 298 ? -0.179 3.133 -18.844 1 96.38 298 PHE B N 1
ATOM 5554 C CA . PHE B 1 298 ? 0.396 2.877 -20.156 1 96.38 298 PHE B CA 1
ATOM 5555 C C . PHE B 1 298 ? -0.648 3.068 -21.25 1 96.38 298 PHE B C 1
ATOM 5557 O O . PHE B 1 298 ? -0.386 3.73 -22.266 1 96.38 298 PHE B O 1
ATOM 5564 N N . ALA B 1 299 ? -1.824 2.518 -21.031 1 95.56 299 ALA B N 1
ATOM 5565 C CA . ALA B 1 299 ? -2.865 2.488 -22.047 1 95.56 299 ALA B CA 1
ATOM 5566 C C . ALA B 1 299 ? -3.658 3.793 -22.062 1 95.56 299 ALA B C 1
ATOM 5568 O O . ALA B 1 299 ? -4.285 4.137 -23.062 1 95.56 299 ALA B O 1
ATOM 5569 N N . GLY B 1 300 ? -3.65 4.496 -20.953 1 92.44 300 GLY B N 1
ATOM 5570 C CA . GLY B 1 300 ? -4.551 5.629 -20.812 1 92.44 300 GLY B CA 1
ATOM 5571 C C . GLY B 1 300 ? -6.012 5.23 -20.766 1 92.44 300 GLY B C 1
ATOM 5572 O O . GLY B 1 300 ? -6.859 5.891 -21.375 1 92.44 300 GLY B O 1
ATOM 5573 N N . GLY B 1 301 ? -6.23 4.137 -20.156 1 92.06 301 GLY B N 1
ATOM 5574 C CA . GLY B 1 301 ? -7.566 3.576 -20.047 1 92.06 301 GLY B CA 1
ATOM 5575 C C . GLY B 1 301 ? -7.656 2.426 -19.062 1 92.06 301 GLY B C 1
ATOM 5576 O O . GLY B 1 301 ? -6.641 1.979 -18.531 1 92.06 301 GLY B O 1
ATOM 5577 N N . ARG B 1 302 ? -8.898 1.971 -18.891 1 92.88 302 ARG B N 1
ATOM 5578 C CA . ARG B 1 302 ? -9.133 0.933 -17.891 1 92.88 302 ARG B CA 1
ATOM 5579 C C . ARG B 1 302 ? -8.797 -0.447 -18.438 1 92.88 302 ARG B C 1
ATOM 5581 O O . ARG B 1 302 ? -9.422 -0.907 -19.391 1 92.88 302 ARG B O 1
ATOM 5588 N N . PRO B 1 303 ? -7.871 -1.131 -17.844 1 96.12 303 PRO B N 1
ATOM 5589 C CA . PRO B 1 303 ? -7.57 -2.492 -18.297 1 96.12 303 PRO B CA 1
ATOM 5590 C C . PRO B 1 303 ? -8.5 -3.537 -17.672 1 96.12 303 PRO B C 1
ATOM 5592 O O . PRO B 1 303 ? -8.922 -3.391 -16.531 1 96.12 303 PRO B O 1
ATOM 5595 N N . THR B 1 304 ? -8.742 -4.566 -18.406 1 96.31 304 THR B N 1
ATOM 5596 C CA . THR B 1 304 ? -9.43 -5.754 -17.906 1 96.31 304 THR B CA 1
ATOM 5597 C C . THR B 1 304 ? -8.492 -6.957 -17.891 1 96.31 304 THR B C 1
ATOM 5599 O O . THR B 1 304 ? -7.719 -7.164 -18.828 1 96.31 304 THR B O 1
ATOM 5602 N N . LEU B 1 305 ? -8.57 -7.664 -16.859 1 96.94 305 LEU B N 1
ATOM 5603 C CA . LEU B 1 305 ? -7.691 -8.82 -16.703 1 96.94 305 LEU B CA 1
ATOM 5604 C C . LEU B 1 305 ? -8.141 -9.969 -17.609 1 96.94 305 LEU B C 1
ATOM 5606 O O . LEU B 1 305 ? -9.328 -10.305 -17.641 1 96.94 305 LEU B O 1
ATOM 5610 N N . VAL B 1 306 ? -7.191 -10.516 -18.297 1 96.62 306 VAL B N 1
ATOM 5611 C CA . VAL B 1 306 ? -7.461 -11.672 -19.141 1 96.62 306 VAL B CA 1
ATOM 5612 C C . VAL B 1 306 ? -6.98 -12.945 -18.453 1 96.62 306 VAL B C 1
ATOM 5614 O O . VAL B 1 306 ? -7.688 -13.953 -18.438 1 96.62 306 VAL B O 1
ATOM 5617 N N . ALA B 1 307 ? -5.789 -12.836 -17.875 1 96.56 307 ALA B N 1
ATOM 5618 C CA . ALA B 1 307 ? -5.246 -14.039 -17.25 1 96.56 307 ALA B CA 1
ATOM 5619 C C . ALA B 1 307 ? -4.086 -13.688 -16.312 1 96.56 307 ALA B C 1
ATOM 5621 O O . ALA B 1 307 ? -3.473 -12.625 -16.453 1 96.56 307 ALA B O 1
ATOM 5622 N N . VAL B 1 308 ? -3.904 -14.5 -15.359 1 95.25 308 VAL B N 1
ATOM 5623 C CA . VAL B 1 308 ? -2.719 -14.555 -14.508 1 95.25 308 VAL B CA 1
ATOM 5624 C C . VAL B 1 308 ? -1.955 -15.852 -14.766 1 95.25 308 VAL B C 1
ATOM 5626 O O . VAL B 1 308 ? -2.551 -16.938 -14.828 1 95.25 308 VAL B O 1
ATOM 5629 N N . ASP B 1 309 ? -0.673 -15.664 -14.961 1 88.94 309 ASP B N 1
ATOM 5630 C CA . ASP B 1 309 ? 0.023 -16.906 -15.273 1 88.94 309 ASP B CA 1
ATOM 5631 C C . ASP B 1 309 ? 1.343 -17.016 -14.516 1 88.94 309 ASP B C 1
ATOM 5633 O O . ASP B 1 309 ? 2.049 -16.016 -14.352 1 88.94 309 ASP B O 1
ATOM 5637 N N . ASP B 1 310 ? 1.557 -18.203 -14.039 1 87.06 310 ASP B N 1
ATOM 5638 C CA . ASP B 1 310 ? 2.869 -18.656 -13.594 1 87.06 310 ASP B CA 1
ATOM 5639 C C . ASP B 1 310 ? 3.414 -17.766 -12.484 1 87.06 310 ASP B C 1
ATOM 5641 O O . ASP B 1 310 ? 4.516 -17.219 -12.594 1 87.06 310 ASP B O 1
ATOM 5645 N N . ILE B 1 311 ? 2.711 -17.625 -11.438 1 93.31 311 ILE B N 1
ATOM 5646 C CA . ILE B 1 311 ? 3.227 -16.969 -10.234 1 93.31 311 ILE B CA 1
ATOM 5647 C C . ILE B 1 311 ? 3.969 -17.984 -9.375 1 93.31 311 ILE B C 1
ATOM 5649 O O . ILE B 1 311 ? 3.354 -18.891 -8.789 1 93.31 311 ILE B O 1
ATOM 5653 N N . VAL B 1 312 ? 5.254 -17.812 -9.289 1 93.56 312 VAL B N 1
ATOM 5654 C CA . VAL B 1 312 ? 6.039 -18.75 -8.484 1 93.56 312 VAL B CA 1
ATOM 5655 C C . VAL B 1 312 ? 6.48 -18.078 -7.188 1 93.56 312 VAL B C 1
ATOM 5657 O O . VAL B 1 312 ? 7.043 -16.969 -7.215 1 93.56 312 VAL B O 1
ATOM 5660 N N . PHE B 1 313 ? 6.176 -18.719 -6.105 1 95 313 PHE B N 1
ATOM 5661 C CA . PHE B 1 313 ? 6.641 -18.266 -4.801 1 95 313 PHE B CA 1
ATOM 5662 C C . PHE B 1 313 ? 7.988 -18.891 -4.461 1 95 313 PHE B C 1
ATOM 5664 O O . PHE B 1 313 ? 8.047 -20.016 -3.963 1 95 313 PHE B O 1
ATOM 5671 N N . ARG B 1 314 ? 9.031 -18.141 -4.562 1 92.81 314 ARG B N 1
ATOM 5672 C CA . ARG B 1 314 ? 10.391 -18.672 -4.473 1 92.81 314 ARG B CA 1
ATOM 5673 C C . ARG B 1 314 ? 10.852 -18.734 -3.02 1 92.81 314 ARG B C 1
ATOM 5675 O O . ARG B 1 314 ? 11.57 -19.672 -2.637 1 92.81 314 ARG B O 1
ATOM 5682 N N . LYS B 1 315 ? 10.508 -17.75 -2.264 1 91.88 315 LYS B N 1
ATOM 5683 C CA . LYS B 1 315 ? 10.922 -17.672 -0.868 1 91.88 315 LYS B CA 1
ATOM 5684 C C . LYS B 1 315 ? 9.828 -17.047 -0.005 1 91.88 315 LYS B C 1
ATOM 5686 O O . LYS B 1 315 ? 9.141 -16.109 -0.439 1 91.88 315 LYS B O 1
ATOM 5691 N N . PRO B 1 316 ? 9.719 -17.594 1.229 1 92.31 316 PRO B N 1
ATOM 5692 C CA . PRO B 1 316 ? 8.805 -16.922 2.15 1 92.31 316 PRO B CA 1
ATOM 5693 C C . PRO B 1 316 ? 9.25 -15.492 2.482 1 92.31 316 PRO B C 1
ATOM 5695 O O . PRO B 1 316 ? 10.445 -15.203 2.494 1 92.31 316 PRO B O 1
ATOM 5698 N N . VAL B 1 317 ? 8.305 -14.633 2.684 1 94.38 317 VAL B N 1
ATOM 5699 C CA . VAL B 1 317 ? 8.586 -13.25 3.072 1 94.38 317 VAL B CA 1
ATOM 5700 C C . VAL B 1 317 ? 8.391 -13.094 4.578 1 94.38 317 VAL B C 1
ATOM 5702 O O . VAL B 1 317 ? 7.32 -13.398 5.109 1 94.38 317 VAL B O 1
ATOM 5705 N N . GLU B 1 318 ? 9.383 -12.594 5.254 1 92.38 318 GLU B N 1
ATOM 5706 C CA . GLU B 1 318 ? 9.344 -12.438 6.707 1 92.38 318 GLU B CA 1
ATOM 5707 C C . GLU B 1 318 ? 8.57 -11.195 7.109 1 92.38 318 GLU B C 1
ATOM 5709 O O . GLU B 1 318 ? 8.602 -10.18 6.406 1 92.38 318 GLU B O 1
ATOM 5714 N N . ILE B 1 319 ? 7.926 -11.312 8.242 1 92.19 319 ILE B N 1
ATOM 5715 C CA . ILE B 1 319 ? 7.297 -10.133 8.828 1 92.19 319 ILE B CA 1
ATOM 5716 C C . ILE B 1 319 ? 8.367 -9.102 9.188 1 92.19 319 ILE B C 1
ATOM 5718 O O . ILE B 1 319 ? 9.422 -9.453 9.719 1 92.19 319 ILE B O 1
ATOM 5722 N N . GLY B 1 320 ? 8.117 -7.82 8.875 1 90.62 320 GLY B N 1
ATOM 5723 C CA . GLY B 1 320 ? 9.062 -6.754 9.148 1 90.62 320 GLY B CA 1
ATOM 5724 C C . GLY B 1 320 ? 9.93 -6.398 7.957 1 90.62 320 GLY B C 1
ATOM 5725 O O . GLY B 1 320 ? 10.578 -5.348 7.941 1 90.62 320 GLY B O 1
ATOM 5726 N N . SER B 1 321 ? 9.891 -7.23 6.957 1 92.5 321 SER B N 1
ATOM 5727 C CA . SER B 1 321 ? 10.672 -6.961 5.754 1 92.5 321 SER B CA 1
ATOM 5728 C C . SER B 1 321 ? 10.07 -5.82 4.941 1 92.5 321 SER B C 1
ATOM 5730 O O . SER B 1 321 ? 8.898 -5.469 5.137 1 92.5 321 SER B O 1
ATOM 5732 N N . LEU B 1 322 ? 10.961 -5.207 4.129 1 96.31 322 LEU B N 1
ATOM 5733 C CA . LEU B 1 322 ? 10.484 -4.273 3.113 1 96.31 322 LEU B CA 1
ATOM 5734 C C . LEU B 1 322 ? 10.297 -4.977 1.774 1 96.31 322 LEU B C 1
ATOM 5736 O O . LEU B 1 322 ? 11.242 -5.527 1.217 1 96.31 322 LEU B O 1
ATOM 5740 N N . LEU B 1 323 ? 9.055 -4.996 1.319 1 97.5 323 LEU B N 1
ATOM 5741 C CA . LEU B 1 323 ? 8.734 -5.598 0.03 1 97.5 323 LEU B CA 1
ATOM 5742 C C . LEU B 1 323 ? 8.812 -4.562 -1.088 1 97.5 323 LEU B C 1
ATOM 5744 O O . LEU B 1 323 ? 8.047 -3.594 -1.096 1 97.5 323 LEU B O 1
ATOM 5748 N N . LEU B 1 324 ? 9.719 -4.746 -2 1 97.94 324 LEU B N 1
ATOM 5749 C CA . LEU B 1 324 ? 9.875 -3.877 -3.162 1 97.94 324 LEU B CA 1
ATOM 5750 C C . LEU B 1 324 ? 9.227 -4.5 -4.395 1 97.94 324 LEU B C 1
ATOM 5752 O O . LEU B 1 324 ? 9.453 -5.672 -4.695 1 97.94 324 LEU B O 1
ATOM 5756 N N . LEU B 1 325 ? 8.375 -3.779 -5.047 1 98.44 325 LEU B N 1
ATOM 5757 C CA . LEU B 1 325 ? 7.699 -4.242 -6.254 1 98.44 325 LEU B CA 1
ATOM 5758 C C . LEU B 1 325 ? 8.117 -3.408 -7.465 1 98.44 325 LEU B C 1
ATOM 5760 O O . LEU B 1 325 ? 8.25 -2.186 -7.363 1 98.44 325 LEU B O 1
ATOM 5764 N N . SER B 1 326 ? 8.359 -4.051 -8.555 1 98.25 326 SER B N 1
ATOM 5765 C CA . SER B 1 326 ? 8.68 -3.395 -9.82 1 98.25 326 SER B CA 1
ATOM 5766 C C . SER B 1 326 ? 7.832 -3.941 -10.961 1 98.25 326 SER B C 1
ATOM 5768 O O . SER B 1 326 ? 7.934 -5.117 -11.312 1 98.25 326 SER B O 1
ATOM 5770 N N . SER B 1 327 ? 7.008 -3.096 -11.484 1 98.69 327 SER B N 1
ATOM 5771 C CA . SER B 1 327 ? 6.141 -3.471 -12.594 1 98.69 327 SER B CA 1
ATOM 5772 C C . SER B 1 327 ? 6.68 -2.943 -13.922 1 98.69 327 SER B C 1
ATOM 5774 O O . SER B 1 327 ? 7.188 -1.822 -13.984 1 98.69 327 SER B O 1
ATOM 5776 N N . GLN B 1 328 ? 6.551 -3.77 -14.953 1 98.56 328 GLN B N 1
ATOM 5777 C CA . GLN B 1 328 ? 7.012 -3.406 -16.297 1 98.56 328 GLN B CA 1
ATOM 5778 C C . GLN B 1 328 ? 6.078 -3.957 -17.359 1 98.56 328 GLN B C 1
ATOM 5780 O O . GLN B 1 328 ? 5.688 -5.125 -17.312 1 98.56 328 GLN B O 1
ATOM 5785 N N . VAL B 1 329 ? 5.652 -3.033 -18.266 1 98.81 329 VAL B N 1
ATOM 5786 C CA . VAL B 1 329 ? 5.004 -3.537 -19.484 1 98.81 329 VAL B CA 1
ATOM 5787 C C . VAL B 1 329 ? 6.047 -4.176 -20.391 1 98.81 329 VAL B C 1
ATOM 5789 O O . VAL B 1 329 ? 6.938 -3.49 -20.906 1 98.81 329 VAL B O 1
ATOM 5792 N N . CYS B 1 330 ? 5.879 -5.461 -20.688 1 98.38 330 CYS B N 1
ATOM 5793 C CA . CYS B 1 330 ? 6.992 -6.133 -21.344 1 98.38 330 CYS B CA 1
ATOM 5794 C C . CYS B 1 330 ? 6.609 -6.559 -22.766 1 98.38 330 CYS B C 1
ATOM 5796 O O . CYS B 1 330 ? 7.477 -6.914 -23.562 1 98.38 330 CYS B O 1
ATOM 5798 N N . TYR B 1 331 ? 5.32 -6.59 -23.078 1 98.69 331 TYR B N 1
ATOM 5799 C CA . TYR B 1 331 ? 4.863 -7.008 -24.391 1 98.69 331 TYR B CA 1
ATOM 5800 C C . TYR B 1 331 ? 3.479 -6.449 -24.703 1 98.69 331 TYR B C 1
ATOM 5802 O O . TYR B 1 331 ? 2.637 -6.344 -23.797 1 98.69 331 TYR B O 1
ATOM 5810 N N . THR B 1 332 ? 3.258 -6.039 -25.922 1 98.56 332 THR B N 1
ATOM 5811 C CA . THR B 1 332 ? 1.937 -5.602 -26.359 1 98.56 332 THR B CA 1
ATOM 5812 C C . THR B 1 332 ? 1.587 -6.215 -27.719 1 98.56 332 THR B C 1
ATOM 5814 O O . THR B 1 332 ? 2.471 -6.449 -28.547 1 98.56 332 THR B O 1
ATOM 5817 N N . GLU B 1 333 ? 0.406 -6.504 -27.938 1 97.38 333 GLU B N 1
ATOM 5818 C CA . GLU B 1 333 ? -0.133 -6.957 -29.219 1 97.38 333 GLU B CA 1
ATOM 5819 C C . GLU B 1 333 ? -1.607 -6.594 -29.359 1 97.38 333 GLU B C 1
ATOM 5821 O O . GLU B 1 333 ? -2.438 -7.016 -28.547 1 97.38 333 GLU B O 1
ATOM 5826 N N . GLY B 1 334 ? -1.884 -5.801 -30.375 1 95.75 334 GLY B N 1
ATOM 5827 C CA . GLY B 1 334 ? -3.252 -5.324 -30.5 1 95.75 334 GLY B CA 1
ATOM 5828 C C . GLY B 1 334 ? -3.703 -4.5 -29.312 1 95.75 334 GLY B C 1
ATOM 5829 O O . GLY B 1 334 ? -3.094 -3.475 -28.984 1 95.75 334 GLY B O 1
ATOM 5830 N N . ILE B 1 335 ? -4.75 -5.027 -28.656 1 96.44 335 ILE B N 1
ATOM 5831 C CA . ILE B 1 335 ? -5.309 -4.309 -27.516 1 96.44 335 ILE B CA 1
ATOM 5832 C C . ILE B 1 335 ? -4.902 -5.004 -26.219 1 96.44 335 ILE B C 1
ATOM 5834 O O . ILE B 1 335 ? -5.527 -4.805 -25.172 1 96.44 335 ILE B O 1
ATOM 5838 N N . HIS B 1 336 ? -3.879 -5.914 -26.359 1 98.06 336 HIS B N 1
ATOM 5839 C CA . HIS B 1 336 ? -3.455 -6.688 -25.203 1 98.06 336 HIS B CA 1
ATOM 5840 C C . HIS B 1 336 ? -2.133 -6.168 -24.641 1 98.06 336 HIS B C 1
ATOM 5842 O O . HIS B 1 336 ? -1.256 -5.754 -25.406 1 98.06 336 HIS B O 1
ATOM 5848 N N . ILE B 1 337 ? -2.045 -6.184 -23.359 1 98.69 337 ILE B N 1
ATOM 5849 C CA . ILE B 1 337 ? -0.858 -5.738 -22.641 1 98.69 337 ILE B CA 1
ATOM 5850 C C . ILE B 1 337 ? -0.365 -6.852 -21.719 1 98.69 337 ILE B C 1
ATOM 5852 O O . ILE B 1 337 ? -1.132 -7.383 -20.922 1 98.69 337 ILE B O 1
ATOM 5856 N N . GLN B 1 338 ? 0.9 -7.258 -21.859 1 98.69 338 GLN B N 1
ATOM 5857 C CA . GLN B 1 338 ? 1.558 -8.172 -20.922 1 98.69 338 GLN B CA 1
ATOM 5858 C C . GLN B 1 338 ? 2.398 -7.406 -19.906 1 98.69 338 GLN B C 1
ATOM 5860 O O . GLN B 1 338 ? 3.285 -6.633 -20.281 1 98.69 338 GLN B O 1
ATOM 5865 N N . VAL B 1 339 ? 2.076 -7.609 -18.641 1 98.69 339 VAL B N 1
ATOM 5866 C CA . VAL B 1 339 ? 2.779 -6.91 -17.562 1 98.69 339 VAL B CA 1
ATOM 5867 C C . VAL B 1 339 ? 3.498 -7.918 -16.672 1 98.69 339 VAL B C 1
ATOM 5869 O O . VAL B 1 339 ? 2.93 -8.953 -16.312 1 98.69 339 VAL B O 1
ATOM 5872 N N . ARG B 1 340 ? 4.715 -7.629 -16.406 1 98.5 340 ARG B N 1
ATOM 5873 C CA . ARG B 1 340 ? 5.523 -8.383 -15.453 1 98.5 340 ARG B CA 1
ATOM 5874 C C . ARG B 1 340 ? 5.742 -7.586 -14.172 1 98.5 340 ARG B C 1
ATOM 5876 O O . ARG B 1 340 ? 6.078 -6.402 -14.219 1 98.5 340 ARG B O 1
ATOM 5883 N N . VAL B 1 341 ? 5.496 -8.164 -13.016 1 98.44 341 VAL B N 1
ATOM 5884 C CA . VAL B 1 341 ? 5.797 -7.539 -11.734 1 98.44 341 VAL B CA 1
ATOM 5885 C C . VAL B 1 341 ? 6.809 -8.391 -10.969 1 98.44 341 VAL B C 1
ATOM 5887 O O . VAL B 1 341 ? 6.559 -9.562 -10.68 1 98.44 341 VAL B O 1
ATOM 5890 N N . HIS B 1 342 ? 7.902 -7.789 -10.727 1 97.81 342 HIS B N 1
ATOM 5891 C CA . HIS B 1 342 ? 8.969 -8.414 -9.953 1 97.81 342 HIS B CA 1
ATOM 5892 C C . HIS B 1 342 ? 8.961 -7.93 -8.508 1 97.81 342 HIS B C 1
ATOM 5894 O O . HIS B 1 342 ? 8.875 -6.727 -8.25 1 97.81 342 HIS B O 1
ATOM 5900 N N . THR B 1 343 ? 8.961 -8.852 -7.527 1 97.31 343 THR B N 1
ATOM 5901 C CA . THR B 1 343 ? 8.977 -8.477 -6.117 1 97.31 343 THR B CA 1
ATOM 5902 C C . THR B 1 343 ? 10.234 -9.008 -5.434 1 97.31 343 THR B C 1
ATOM 5904 O O . THR B 1 343 ? 10.688 -10.117 -5.719 1 97.31 343 THR B O 1
ATOM 5907 N N . GLU B 1 344 ? 10.805 -8.18 -4.594 1 97 344 GLU B N 1
ATOM 5908 C CA . GLU B 1 344 ? 11.969 -8.57 -3.801 1 97 344 GLU B CA 1
ATOM 5909 C C . GLU B 1 344 ? 11.867 -8.039 -2.375 1 97 344 GLU B C 1
ATOM 5911 O O . GLU B 1 344 ? 11.18 -7.043 -2.125 1 97 344 GLU B O 1
ATOM 5916 N N . VAL B 1 345 ? 12.5 -8.766 -1.508 1 95.94 345 VAL B N 1
ATOM 5917 C CA . VAL B 1 345 ? 12.57 -8.344 -0.114 1 95.94 345 VAL B CA 1
ATOM 5918 C C . VAL B 1 345 ? 13.93 -7.703 0.159 1 95.94 345 VAL B C 1
ATOM 5920 O O . VAL B 1 345 ? 14.969 -8.227 -0.262 1 95.94 345 VAL B O 1
ATOM 5923 N N . LEU B 1 346 ? 13.789 -6.527 0.768 1 93.5 346 LEU B N 1
ATOM 5924 C CA . LEU B 1 346 ? 14.977 -5.852 1.273 1 93.5 346 LEU B CA 1
ATOM 5925 C C . LEU B 1 346 ? 15.094 -6.012 2.785 1 93.5 346 LEU B C 1
ATOM 5927 O O . LEU B 1 346 ? 14.164 -5.672 3.521 1 93.5 346 LEU B O 1
ATOM 5931 N N . ASP B 1 347 ? 16.156 -6.574 3.182 1 87.19 347 ASP B N 1
ATOM 5932 C CA . ASP B 1 347 ? 16.531 -6.496 4.594 1 87.19 347 ASP B CA 1
ATOM 5933 C C . ASP B 1 347 ? 17.25 -5.188 4.898 1 87.19 347 ASP B C 1
ATOM 5935 O O . ASP B 1 347 ? 18.406 -5.004 4.5 1 87.19 347 ASP B O 1
ATOM 5939 N N . PRO B 1 348 ? 16.641 -4.367 5.613 1 79.81 348 PRO B N 1
ATOM 5940 C CA . PRO B 1 348 ? 17.25 -3.045 5.789 1 79.81 348 PRO B CA 1
ATOM 5941 C C . PRO B 1 348 ? 18.594 -3.105 6.516 1 79.81 348 PRO B C 1
ATOM 5943 O O . PRO B 1 348 ? 19.438 -2.234 6.32 1 79.81 348 PRO B O 1
ATOM 5946 N N . LEU B 1 349 ? 18.828 -4.086 7.332 1 80.19 349 LEU B N 1
ATOM 5947 C CA . LEU B 1 349 ? 20.047 -4.168 8.125 1 80.19 349 LEU B CA 1
ATOM 5948 C C . LEU B 1 349 ? 21.203 -4.684 7.289 1 80.19 349 LEU B C 1
ATOM 5950 O O . LEU B 1 349 ? 22.312 -4.133 7.344 1 80.19 349 LEU B O 1
ATOM 5954 N N . THR B 1 350 ? 20.875 -5.719 6.535 1 82.31 350 THR B N 1
ATOM 5955 C CA . THR B 1 350 ? 21.953 -6.328 5.762 1 82.31 350 THR B CA 1
ATOM 5956 C C . THR B 1 350 ? 22.016 -5.73 4.359 1 82.31 350 THR B C 1
ATOM 5958 O O . THR B 1 350 ? 23 -5.922 3.639 1 82.31 350 THR B O 1
ATOM 5961 N N . ARG B 1 351 ? 21 -4.996 3.945 1 82.62 351 ARG B N 1
ATOM 5962 C CA . ARG B 1 351 ? 20.859 -4.402 2.621 1 82.62 351 ARG B CA 1
ATOM 5963 C C . ARG B 1 351 ? 20.828 -5.477 1.54 1 82.62 351 ARG B C 1
ATOM 5965 O O . ARG B 1 351 ? 21.078 -5.195 0.366 1 82.62 351 ARG B O 1
ATOM 5972 N N . GLN B 1 352 ? 20.516 -6.656 1.959 1 87.38 352 GLN B N 1
ATOM 5973 C CA . GLN B 1 352 ? 20.422 -7.754 1.006 1 87.38 352 GLN B CA 1
ATOM 5974 C C . GLN B 1 352 ? 19.047 -7.801 0.355 1 87.38 352 GLN B C 1
ATOM 5976 O O . GLN B 1 352 ? 18.031 -7.578 1.02 1 87.38 352 GLN B O 1
ATOM 5981 N N . HIS B 1 353 ? 19.094 -8.062 -0.963 1 90.81 353 HIS B N 1
ATOM 5982 C CA . HIS B 1 353 ? 17.875 -8.234 -1.755 1 90.81 353 HIS B CA 1
ATOM 5983 C C . HIS B 1 353 ? 17.672 -9.695 -2.139 1 90.81 353 HIS B C 1
ATOM 5985 O O . HIS B 1 353 ? 18.625 -10.383 -2.529 1 90.81 353 HIS B O 1
ATOM 5991 N N . ASN B 1 354 ? 16.469 -10.148 -1.972 1 93.38 354 ASN B N 1
ATOM 5992 C CA . ASN B 1 354 ? 16.109 -11.492 -2.416 1 93.38 354 ASN B CA 1
ATOM 5993 C C . ASN B 1 354 ? 14.789 -11.477 -3.189 1 93.38 354 ASN B C 1
ATOM 5995 O O . ASN B 1 354 ? 13.781 -10.953 -2.703 1 93.38 354 ASN B O 1
ATOM 5999 N N . THR B 1 355 ? 14.859 -12.094 -4.383 1 94 355 THR B N 1
ATOM 6000 C CA . THR B 1 355 ? 13.633 -12.219 -5.168 1 94 355 THR B CA 1
ATOM 6001 C C . THR B 1 355 ? 12.648 -13.156 -4.48 1 94 355 THR B C 1
ATOM 6003 O O . THR B 1 355 ? 13.023 -14.242 -4.027 1 94 355 THR B O 1
ATOM 6006 N N . THR B 1 356 ? 11.43 -12.719 -4.43 1 94.94 356 THR B N 1
ATOM 6007 C CA . THR B 1 356 ? 10.422 -13.57 -3.803 1 94.94 356 THR B CA 1
ATOM 6008 C C . THR B 1 356 ? 9.445 -14.102 -4.844 1 94.94 356 THR B C 1
ATOM 6010 O O . THR B 1 356 ? 9.062 -15.266 -4.801 1 94.94 356 THR B O 1
ATOM 6013 N N . ASN B 1 357 ? 9.039 -13.219 -5.754 1 95.88 357 ASN B N 1
ATOM 6014 C CA . ASN B 1 357 ? 8.062 -13.648 -6.75 1 95.88 357 ASN B CA 1
ATOM 6015 C C . ASN B 1 357 ? 8.211 -12.867 -8.055 1 95.88 357 ASN B C 1
ATOM 6017 O O . ASN B 1 357 ? 8.742 -11.75 -8.055 1 95.88 357 ASN B O 1
ATOM 6021 N N . VAL B 1 358 ? 7.785 -13.516 -9.094 1 95.88 358 VAL B N 1
ATOM 6022 C CA . VAL B 1 358 ? 7.535 -12.859 -10.375 1 95.88 358 VAL B CA 1
ATOM 6023 C C . VAL B 1 358 ? 6.105 -13.141 -10.828 1 95.88 358 VAL B C 1
ATOM 6025 O O . VAL B 1 358 ? 5.672 -14.297 -10.852 1 95.88 358 VAL B O 1
ATOM 6028 N N . PHE B 1 359 ? 5.445 -12.078 -11.172 1 97.06 359 PHE B N 1
ATOM 6029 C CA . PHE B 1 359 ? 4.047 -12.164 -11.578 1 97.06 359 PHE B CA 1
ATOM 6030 C C . PHE B 1 359 ? 3.883 -11.766 -13.039 1 97.06 359 PHE B C 1
ATOM 6032 O O . PHE B 1 359 ? 4.527 -10.828 -13.516 1 97.06 359 PHE B O 1
ATOM 6039 N N . HIS B 1 360 ? 3.014 -12.516 -13.727 1 97.19 360 HIS B N 1
ATOM 6040 C CA . HIS B 1 360 ? 2.68 -12.188 -15.102 1 97.19 360 HIS B CA 1
ATOM 6041 C C . HIS B 1 360 ? 1.177 -11.992 -15.273 1 97.19 360 HIS B C 1
ATOM 6043 O O . HIS B 1 360 ? 0.39 -12.883 -14.953 1 97.19 360 HIS B O 1
ATOM 6049 N N . PHE B 1 361 ? 0.843 -10.859 -15.766 1 98.25 361 PHE B N 1
ATOM 6050 C CA . PHE B 1 361 ? -0.559 -10.523 -15.984 1 98.25 361 PHE B CA 1
ATOM 6051 C C . PHE B 1 361 ? -0.805 -10.148 -17.438 1 98.25 361 PHE B C 1
ATOM 6053 O O . PHE B 1 361 ? -0.013 -9.422 -18.047 1 98.25 361 PHE B O 1
ATOM 6060 N N . THR B 1 362 ? -1.815 -10.664 -18 1 98.12 362 THR B N 1
ATOM 6061 C CA . THR B 1 362 ? -2.283 -10.242 -19.312 1 98.12 362 THR B CA 1
ATOM 6062 C C . THR B 1 362 ? -3.562 -9.422 -19.203 1 98.12 362 THR B C 1
ATOM 6064 O O . THR B 1 362 ? -4.547 -9.875 -18.609 1 98.12 362 THR B O 1
ATOM 6067 N N . PHE B 1 363 ? -3.504 -8.234 -19.766 1 98 363 PHE B N 1
ATOM 6068 C CA . PHE B 1 363 ? -4.648 -7.332 -19.734 1 98 363 PHE B CA 1
ATOM 6069 C C . PHE B 1 363 ? -5.145 -7.047 -21.141 1 98 363 PHE B C 1
ATOM 6071 O O . PHE B 1 363 ? -4.422 -7.27 -22.125 1 98 363 PHE B O 1
ATOM 6078 N N . ARG B 1 364 ? -6.348 -6.625 -21.219 1 97 364 ARG B N 1
ATOM 6079 C CA . ARG B 1 364 ? -6.918 -6.086 -22.453 1 97 364 ARG B CA 1
ATOM 6080 C C . ARG B 1 364 ? -7.523 -4.707 -22.219 1 97 364 ARG B C 1
ATOM 6082 O O . ARG B 1 364 ? -8.07 -4.438 -21.156 1 97 364 ARG B O 1
ATOM 6089 N N . VAL B 1 365 ? -7.375 -3.84 -23.203 1 95.62 365 VAL B N 1
ATOM 6090 C CA . VAL B 1 365 ? -7.949 -2.502 -23.141 1 95.62 365 VAL B CA 1
ATOM 6091 C C . VAL B 1 365 ? -8.82 -2.252 -24.359 1 95.62 365 VAL B C 1
ATOM 6093 O O . VAL B 1 365 ? -8.812 -3.045 -25.312 1 95.62 365 VAL B O 1
ATOM 6096 N N . GLU B 1 366 ? -9.641 -1.157 -24.406 1 91.62 366 GLU B N 1
ATOM 6097 C CA . GLU B 1 366 ? -10.602 -0.9 -25.484 1 91.62 366 GLU B CA 1
ATOM 6098 C C . GLU B 1 366 ? -10.07 0.141 -26.469 1 91.62 366 GLU B C 1
ATOM 6100 O O . GLU B 1 366 ? -10.828 0.692 -27.266 1 91.62 366 GLU B O 1
ATOM 6105 N N . LYS B 1 367 ? -8.898 0.424 -26.438 1 90.88 367 LYS B N 1
ATOM 6106 C CA . LYS B 1 367 ? -8.32 1.372 -27.375 1 90.88 367 LYS B CA 1
ATOM 6107 C C . LYS B 1 367 ? -6.961 0.898 -27.875 1 90.88 367 LYS B C 1
ATOM 6109 O O . LYS B 1 367 ? -6.422 -0.091 -27.375 1 90.88 367 LYS B O 1
ATOM 6114 N N . ASP B 1 368 ? -6.52 1.631 -28.844 1 92.69 368 ASP B N 1
ATOM 6115 C CA . ASP B 1 368 ? -5.184 1.34 -29.375 1 92.69 368 ASP B CA 1
ATOM 6116 C C . ASP B 1 368 ? -4.105 1.698 -28.344 1 92.69 368 ASP B C 1
ATOM 6118 O O . ASP B 1 368 ? -4.23 2.691 -27.625 1 92.69 368 ASP B O 1
ATOM 6122 N N . ILE B 1 369 ? -3.166 0.82 -28.312 1 96.06 369 ILE B N 1
ATOM 6123 C CA . ILE B 1 369 ? -2.07 1.062 -27.375 1 96.06 369 ILE B CA 1
ATOM 6124 C C . ILE B 1 369 ? -0.745 1.092 -28.141 1 96.06 369 ILE B C 1
ATOM 6126 O O . ILE B 1 369 ? -0.623 0.498 -29.219 1 96.06 369 ILE B O 1
ATOM 6130 N N . PRO B 1 370 ? 0.191 1.781 -27.609 1 96.69 370 PRO B N 1
ATOM 6131 C CA . PRO B 1 370 ? 1.503 1.799 -28.266 1 96.69 370 PRO B CA 1
ATOM 6132 C C . PRO B 1 370 ? 2.199 0.44 -28.219 1 96.69 370 PRO B C 1
ATOM 6134 O O . PRO B 1 370 ? 1.973 -0.347 -27.297 1 96.69 370 PRO B O 1
ATOM 6137 N N . ALA B 1 371 ? 3.033 0.263 -29.219 1 97.69 371 ALA B N 1
ATOM 6138 C CA . ALA B 1 371 ? 3.926 -0.891 -29.156 1 97.69 371 ALA B CA 1
ATOM 6139 C C . ALA B 1 371 ? 5.066 -0.66 -28.172 1 97.69 371 ALA B C 1
ATOM 6141 O O . ALA B 1 371 ? 5.605 0.446 -28.094 1 97.69 371 ALA B O 1
ATOM 6142 N N . ILE B 1 372 ? 5.375 -1.637 -27.438 1 98.19 372 ILE B N 1
ATOM 6143 C CA . ILE B 1 372 ? 6.473 -1.527 -26.484 1 98.19 372 ILE B CA 1
ATOM 6144 C C . ILE B 1 372 ? 7.781 -1.938 -27.156 1 98.19 372 ILE B C 1
ATOM 6146 O O . ILE B 1 372 ? 7.824 -2.928 -27.891 1 98.19 372 ILE B O 1
ATOM 6150 N N . VAL B 1 373 ? 8.844 -1.164 -27 1 98 373 VAL B N 1
ATOM 6151 C CA . VAL B 1 373 ? 10.109 -1.382 -27.688 1 98 373 VAL B CA 1
ATOM 6152 C C . VAL B 1 373 ? 11.242 -1.494 -26.672 1 98 373 VAL B C 1
ATOM 6154 O O . VAL B 1 373 ? 11.477 -0.568 -25.891 1 98 373 VAL B O 1
ATOM 6157 N N . PRO B 1 374 ? 11.945 -2.641 -26.656 1 97.31 374 PRO B N 1
ATOM 6158 C CA . PRO B 1 374 ? 13.102 -2.762 -25.766 1 97.31 374 PRO B CA 1
ATOM 6159 C C . PRO B 1 374 ? 14.305 -1.95 -26.234 1 97.31 374 PRO B C 1
ATOM 6161 O O . PRO B 1 374 ? 14.555 -1.855 -27.453 1 97.31 374 PRO B O 1
ATOM 6164 N N . GLN B 1 375 ? 15.055 -1.433 -25.328 1 94.19 375 GLN B N 1
ATOM 6165 C CA . GLN B 1 375 ? 16.234 -0.637 -25.656 1 94.19 375 GLN B CA 1
ATOM 6166 C C . GLN B 1 375 ? 17.516 -1.452 -25.484 1 94.19 375 GLN B C 1
ATOM 6168 O O . GLN B 1 375 ? 18.469 -1.268 -26.234 1 94.19 375 GLN B O 1
ATOM 6173 N N . SER B 1 376 ? 17.531 -2.285 -24.516 1 94.38 376 SER B N 1
ATOM 6174 C CA . SER B 1 376 ? 18.719 -3.062 -24.172 1 94.38 376 SER B CA 1
ATOM 6175 C C . SER B 1 376 ? 18.484 -4.551 -24.422 1 94.38 376 SER B C 1
ATOM 6177 O O . SER B 1 376 ? 17.359 -4.98 -24.656 1 94.38 376 SER B O 1
ATOM 6179 N N . TYR B 1 377 ? 19.562 -5.328 -24.391 1 94.38 377 TYR B N 1
ATOM 6180 C CA . TYR B 1 377 ? 19.438 -6.773 -24.5 1 94.38 377 TYR B CA 1
ATOM 6181 C C . TYR B 1 377 ? 18.609 -7.34 -23.359 1 94.38 377 TYR B C 1
ATOM 6183 O O . TYR B 1 377 ? 17.781 -8.227 -23.562 1 94.38 377 TYR B O 1
ATOM 6191 N N . GLY B 1 378 ? 18.828 -6.832 -22.172 1 96.06 378 GLY B N 1
ATOM 6192 C CA . GLY B 1 378 ? 18.016 -7.242 -21.047 1 96.06 378 GLY B CA 1
ATOM 6193 C C . GLY B 1 378 ? 16.531 -7.02 -21.266 1 96.06 378 GLY B C 1
ATOM 6194 O O . GLY B 1 378 ? 15.719 -7.902 -20.969 1 96.06 378 GLY B O 1
ATOM 6195 N N . GLU B 1 379 ? 16.219 -5.926 -21.797 1 97.44 379 GLU B N 1
ATOM 6196 C CA . GLU B 1 379 ? 14.82 -5.625 -22.094 1 97.44 379 GLU B CA 1
ATOM 6197 C C . GLU B 1 379 ? 14.289 -6.52 -23.219 1 97.44 379 GLU B C 1
ATOM 6199 O O . GLU B 1 379 ? 13.109 -6.863 -23.234 1 97.44 379 GLU B O 1
ATOM 6204 N N . SER B 1 380 ? 15.172 -6.836 -24.109 1 97.69 380 SER B N 1
ATOM 6205 C CA . SER B 1 380 ? 14.766 -7.742 -25.172 1 97.69 380 SER B CA 1
ATOM 6206 C C . SER B 1 380 ? 14.391 -9.117 -24.625 1 97.69 380 SER B C 1
ATOM 6208 O O . SER B 1 380 ? 13.453 -9.75 -25.109 1 97.69 380 SER B O 1
ATOM 6210 N N . MET B 1 381 ? 15.164 -9.531 -23.641 1 97.62 381 MET B N 1
ATOM 6211 C CA . MET B 1 381 ? 14.836 -10.797 -22.984 1 97.62 381 MET B CA 1
ATOM 6212 C C . MET B 1 381 ? 13.492 -10.703 -22.266 1 97.62 381 MET B C 1
ATOM 6214 O O . MET B 1 381 ? 12.703 -11.648 -22.297 1 97.62 381 MET B O 1
ATOM 6218 N N . LEU B 1 382 ? 13.258 -9.594 -21.656 1 97.81 382 LEU B N 1
ATOM 6219 C CA . LEU B 1 382 ? 11.977 -9.367 -21 1 97.81 382 LEU B CA 1
ATOM 6220 C C . LEU B 1 382 ? 10.844 -9.375 -22.016 1 97.81 382 LEU B C 1
ATOM 6222 O O . LEU B 1 382 ? 9.766 -9.922 -21.75 1 97.81 382 LEU B O 1
ATOM 6226 N N . TYR B 1 383 ? 11.078 -8.766 -23.109 1 98.62 383 TYR B N 1
ATOM 6227 C CA . TYR B 1 383 ? 10.109 -8.727 -24.203 1 98.62 383 TYR B CA 1
ATOM 6228 C C . TYR B 1 383 ? 9.742 -10.141 -24.656 1 98.62 383 TYR B C 1
ATOM 6230 O O . TYR B 1 383 ? 8.555 -10.469 -24.766 1 98.62 383 TYR B O 1
ATOM 6238 N N . LEU B 1 384 ? 10.742 -10.898 -24.859 1 98.31 384 LEU B N 1
ATOM 6239 C CA . LEU B 1 384 ? 10.523 -12.266 -25.312 1 98.31 384 LEU B CA 1
ATOM 6240 C C . LEU B 1 384 ? 9.797 -13.086 -24.25 1 98.31 384 LEU B C 1
ATOM 6242 O O . LEU B 1 384 ? 8.906 -13.867 -24.562 1 98.31 384 LEU B O 1
ATOM 6246 N N . ASP B 1 385 ? 10.219 -12.977 -23.031 1 97 385 ASP B N 1
ATOM 6247 C CA . ASP B 1 385 ? 9.547 -13.664 -21.938 1 97 385 ASP B CA 1
ATOM 6248 C C . ASP B 1 385 ? 8.07 -13.281 -21.859 1 97 385 ASP B C 1
ATOM 6250 O O . ASP B 1 385 ? 7.207 -14.141 -21.672 1 97 385 ASP B O 1
ATOM 6254 N N . GLY B 1 386 ? 7.828 -11.992 -21.984 1 97.38 386 GLY B N 1
ATOM 6255 C CA . GLY B 1 386 ? 6.453 -11.523 -22.016 1 97.38 386 GLY B CA 1
ATOM 6256 C C . GLY B 1 386 ? 5.652 -12.117 -23.156 1 97.38 386 GLY B C 1
ATOM 6257 O O . GLY B 1 386 ? 4.5 -12.523 -22.984 1 97.38 386 GLY B O 1
ATOM 6258 N N . LYS B 1 387 ? 6.227 -12.148 -24.281 1 97.94 387 LYS B N 1
ATOM 6259 C CA . LYS B 1 387 ? 5.559 -12.719 -25.453 1 97.94 387 LYS B CA 1
ATOM 6260 C C . LYS B 1 387 ? 5.227 -14.188 -25.219 1 97.94 387 LYS B C 1
ATOM 6262 O O . LYS B 1 387 ? 4.152 -14.656 -25.625 1 97.94 387 LYS B O 1
ATOM 6267 N N . ARG B 1 388 ? 6.191 -14.922 -24.688 1 96.06 388 ARG B N 1
ATOM 6268 C CA . ARG B 1 388 ? 5.957 -16.328 -24.406 1 96.06 388 ARG B CA 1
ATOM 6269 C C . ARG B 1 388 ? 4.738 -16.516 -23.5 1 96.06 388 ARG B C 1
ATOM 6271 O O . ARG B 1 388 ? 3.893 -17.375 -23.766 1 96.06 388 ARG B O 1
ATOM 6278 N N . HIS B 1 389 ? 4.652 -15.773 -22.453 1 94.94 389 HIS B N 1
ATOM 6279 C CA . HIS B 1 389 ? 3.52 -15.844 -21.547 1 94.94 389 HIS B CA 1
ATOM 6280 C C . HIS B 1 389 ? 2.223 -15.438 -22.234 1 94.94 389 HIS B C 1
ATOM 6282 O O . HIS B 1 389 ? 1.18 -16.062 -22.031 1 94.94 389 HIS B O 1
ATOM 6288 N N . PHE B 1 390 ? 2.324 -14.414 -23.031 1 96.69 390 PHE B N 1
ATOM 6289 C CA . PHE B 1 390 ? 1.159 -13.969 -23.797 1 96.69 390 PHE B CA 1
ATOM 6290 C C . PHE B 1 390 ? 0.648 -15.078 -24.703 1 96.69 390 PHE B C 1
ATOM 6292 O O . PHE B 1 390 ? -0.551 -15.359 -24.734 1 96.69 390 PHE B O 1
ATOM 6299 N N . ASP B 1 391 ? 1.577 -15.656 -25.422 1 95.06 391 ASP B N 1
ATOM 6300 C CA . ASP B 1 391 ? 1.213 -16.719 -26.344 1 95.06 391 ASP B CA 1
ATOM 6301 C C . ASP B 1 391 ? 0.559 -17.891 -25.609 1 95.06 391 ASP B C 1
ATOM 6303 O O . ASP B 1 391 ? -0.401 -18.484 -26.109 1 95.06 391 ASP B O 1
ATOM 6307 N N . GLU B 1 392 ? 1.126 -18.234 -24.484 1 91.12 392 GLU B N 1
ATOM 6308 C CA . GLU B 1 392 ? 0.545 -19.297 -23.688 1 91.12 392 GLU B CA 1
ATOM 6309 C C . GLU B 1 392 ? -0.876 -18.953 -23.25 1 91.12 392 GLU B C 1
ATOM 6311 O O . GLU B 1 392 ? -1.762 -19.812 -23.266 1 91.12 392 GLU B O 1
ATOM 6316 N N . THR B 1 393 ? -1.095 -17.734 -22.859 1 91.38 393 THR B N 1
ATOM 6317 C CA . THR B 1 393 ? -2.404 -17.266 -22.422 1 91.38 393 THR B CA 1
ATOM 6318 C C . THR B 1 393 ? -3.418 -17.344 -23.562 1 91.38 393 THR B C 1
ATOM 6320 O O . THR B 1 393 ? -4.539 -17.812 -23.359 1 91.38 393 THR B O 1
ATOM 6323 N N . MET B 1 394 ? -3.01 -16.859 -24.703 1 91.62 394 MET B N 1
ATOM 6324 C CA . MET B 1 394 ? -3.922 -16.828 -25.844 1 91.62 394 MET B CA 1
ATOM 6325 C C . MET B 1 394 ? -4.281 -18.25 -26.281 1 91.62 394 MET B C 1
ATOM 6327 O O . MET B 1 394 ? -5.398 -18.5 -26.734 1 91.62 394 MET B O 1
ATOM 6331 N N . ARG B 1 395 ? -3.369 -19.125 -26.141 1 86.56 395 ARG B N 1
ATOM 6332 C CA . ARG B 1 395 ? -3.627 -20.516 -26.484 1 86.56 395 ARG B CA 1
ATOM 6333 C C . ARG B 1 395 ? -4.641 -21.141 -25.516 1 86.56 395 ARG B C 1
ATOM 6335 O O . ARG B 1 395 ? -5.461 -21.953 -25.938 1 86.56 395 ARG B O 1
ATOM 6342 N N . SER B 1 396 ? -4.562 -20.75 -24.328 1 80.44 396 SER B N 1
ATOM 6343 C CA . SER B 1 396 ? -5.434 -21.312 -23.297 1 80.44 396 SER B CA 1
ATOM 6344 C C . SER B 1 396 ? -6.848 -20.766 -23.406 1 80.44 396 SER B C 1
ATOM 6346 O O . SER B 1 396 ? -7.801 -21.375 -22.922 1 80.44 396 SER B O 1
ATOM 6348 N N . GLN B 1 397 ? -7.02 -19.5 -23.938 1 77.19 397 GLN B N 1
ATOM 6349 C CA . GLN B 1 397 ? -8.328 -18.875 -24.062 1 77.19 397 GLN B CA 1
ATOM 6350 C C . GLN B 1 397 ? -9.125 -19.484 -25.203 1 77.19 397 GLN B C 1
ATOM 6352 O O . GLN B 1 397 ? -10.352 -19.406 -25.234 1 77.19 397 GLN B O 1
ATOM 6357 N N . GLY B 1 398 ? -8.453 -20.031 -26.25 1 62.28 398 GLY B N 1
ATOM 6358 C CA . GLY B 1 398 ? -9.125 -20.672 -27.375 1 62.28 398 GLY B CA 1
ATOM 6359 C C . GLY B 1 398 ? -9.461 -22.141 -27.109 1 62.28 398 GLY B C 1
ATOM 6360 O O . GLY B 1 398 ? -8.961 -22.734 -26.156 1 62.28 398 GLY B O 1
#

Foldseek 3Di:
DPQPAAALVCLQVVVCQQAVFDPDPVCQVVSLVVLQVCLVVFDPFLVPFAADEQVQLKYKYKHQLQVDVVSLVVQADPVQFGQVLVVLLSVQSSQQSSQCSRQDDPVDSHDQKDKDFFKWAKKFFPAFTHHRNWMKMKIKHWQEDDFFKTKMKMWIDTPPGDTGMITITMMGIDGSNRPGGGGGHHYDADDDVSVVSHVVVVVSVVVVVVCVCCACVHDPDDPVLVVVLVVLLVQQDDPVDPDSPHGHDDPLADEQVVLKDKDKDQFAQVQAGSNQFGRVSNVSSVQVVRQQVSLCVQAVHHKTWGMKRIKGFDDTHHHRWMKMKMKTFQFDDFQKTKMKIWIWTADPVVRDIDTGIIIITMIGGDDGGGGYGYDDPVSSSSNVVRVVVVVVSVVVVD/DPQPEAALVCLQVVVCQQAVFDPDPVCQVVSLVVLQVCLVVFDPFLVVFAAFEQVQLKYKYKHQLQVDVVSLVVQADPVQFGQVLVVLLSVQSSQQSSQCSRQDDPVDSHDQKDKAFFKWAKKFFPAQTHHRNWMKMKIKHWQEDDFFKTKIKMWIDTPPGDTGMITITMMGIAGSNRPGGGGGHHYDADDDVSVVSHVVVVVSVVVVVVCVCCACVHDPDDPVLVVVLVVLLVVQDDPVDPDSPHGHDDPLADEQVVLKDKDKDQFAQVQAGSNQFGRVSNVSSVQVVRQQVSLCVQAVHHKTWGMKRIKGFDDTHHHRWMKMKMKTFQFDDFQKTKMKIWIWTADPVVRDIDTGIIIITMIGGDDGGGGYGYDDPVSSSSNVVSVVVVVVSVVVVD

Secondary structure (DSSP, 8-state):
----EEEHHHHHHHHHHHHT--S-GGGHHHHHHHHHGGGGGS-SSGGGSPPEEGGGG-EEEEE-TTT-HHHHHTTB-TTSSB-HHHHHHHHHHHHHHHHHHHT--TT-SS---EEEEEEEEEEEES-S---TTS-EEEEEEEEEE-SSEEEEEEEEEEGGGEEEEEEEEEEEEE-TTSSSB---PPEEP-HHHHHHHHHHHHHHHHHHHHHHHT-TTTSPPPHHHHHHHHHHHHTTB-TTS--SS-B-PPTTEEEGGGSEEEEEEE--GGGB-TTSSB-HHHHHHHHHHHHHHHHHHHHTS--EEEEEEEEEE-SPPPTTPEEEEEEEEEEEETTEEEEEEEEEEE-TTT--EEEEEEEEEEEE-SS--PEEE--SHHHHHHHHHHHHHHHHHHHHH-/----EEEHHHHHHHHHHHHT--S-GGGHHHHHHHHHGGGGGS-SSGGGSPPEEGGGG-EEEEE-TTT-HHHHGGGB-TTSSB-HHHHHHHHHHHHHHHHHHHT--TT-SS---EEEEEEEEEEEES-S---TTS-EEEEEEEEEE-SSEEEEEEEEEETTTEEEEEEEEEEEEE-TTSSSB---PPEEP-HHHHHHHHHHHHHHHHHHHHHHHT-TTTSPPPHHHHHHHHHHHHTTB-TTS--SS-B-PPTTEEEGGGSEEEEEEE--GGGB-TTSSB-HHHHHHHHHHHHHHHHHHHHTS--EEEEEEEEEE-SPPPTT-EEEEEEEEEEEETTEEEEEEEEEEE-TTT--EEEEEEEEEEEE-SS--PEEE--SHHHHHHHHHHHHHHHHHHHHH-

Radius of gyration: 28.77 Å; Cα contacts (8 Å, |Δi|>4): 1720; chains: 2; bounding box: 74×84×76 Å

Organism: Cyprinus carpio (NCBI:txid7962)

pLDDT: mean 92.47, std 8.66, range [28.59, 98.81]